Protein AF-A0A9Q8JHG9-F1 (afdb_monomer)

Sequence (1270 aa):
MIKLYNIVVEQKVVNYFFTRDSVAEESFFDVYIKNRDTGNFFKLQKIDENEEGYRYQLNLDLDSDSLLPVKGVQNLWDIMISVDDTLRAVKAVPKSRIDIQAIFEESVMVSEEYNVFVQHFLTESRTVGFSLVKPTFDLPNGFEPKKTVEKHANGRASLELLYNDRFHGEENTINAIVFPLRREFFKSDSNLRILEEVLTEYKDMPAYIPNYAKTSTENIVFSENVVFYEPELDVQNELLIKSKYVFTGRSKTVGVSPVDGRKGILDVYVQNISYSDKAISMSVIVDTLFNTVGKSNLVLLDRDQDGEEPNLAIFSMTESKVLSQNSDKIRQQITFKIDRDDLNSYILSDYWMESSVLDLYVDISLSGYNAFVHRELRAFSPEKIQEFDDLKALNVPGYSIEQYVREANPFEMDMYPVDGRTLVISPYSGTRKKLVIQTSLISNEVAEYFLNNNVRLPILAARGNRVTKYYAGVRESQSVDDNAVFYESRDGQSFVDSPLAIFLYLAKQKDYDYLRHYWVYSPETPSSFFEEVSQFDGKVEFVERNSQRYYDLIATAKYLITNSTFQTFFSKRPDQVYINTWHGIPLKKMGFDMPQDPRNAQNVLRNFLMADYFLQPNAYSTDVFIGAYKLTGAFQGEILQGAYPRTDLLFNTDKEGLLSRIGTLASYFDNEKRTVMYSPTWKGTSITNPTDSIEEMLNQIKDLTSTFNDTYNILLKVHPFVYSKVADDERFAPYLVPDSVDANEIMSIVDVLITDYSSIFFDFVNTGKPILFFVPDAKEYKSTRGLYLKQSEMPGPVLNNFAALKRALANLKFVQKKYSAKYKRFSEKYGSLANGMATKEIVDFVFKSVPMKNVVSRKLNSDKWKIVIYPGSLAANGITSSYMNLMGNLDFKKYDVTQIATYDKKSGKRNGMSLPDGVRQMFRIGSPLLTLDEAVIDEYYKVIGLDENNVNNYPIEAYERDAQRLLPNMKFADSIDFSGYSYYWGRLMVSIKAPNKIAYLHNDIWEDAHRKIENIYVHKANVEPMIKLYRLFDKLVSVSPELKKINESKVIQFAGNAKFTSVQNSIDPDTIRYVSWKRRLKPNFPTKDITKQQIPAFNKKMDNFISMGRLSPEKNQLFLVRVFSKYVETVNENARLYILGDGPLKSVILEEIEKLQMTKHIFLMGHINNPHHFMSKMDTFVLPSLYEGQPMVLLEALTLGMKVLSSDIPQNAFVLNYGQYGELADGTNVNDFLRGIDKINAAKLNQYDKFDPYKYNQEALREFELVLGD

Organism: NCBI:txid137591

Foldseek 3Di:
DWDWDWDDDDLFKIKTWTFPVRDPDDDDKFKWKAWPQLRDIHTWAFDDDDNGTTITMDGNPPDVVSVDHDADDQTWIWMWIQDVNDTDTDDDDPVNTDSVCVSVCVPDDDGDDDDFDWDWWDDPPDIDTFGADDDDDDDDPDDDDDDWDDDDPDDIDTDDDDDDDDDDDDDDDAHEGEDDPDPVQLVDPVSLVVVLVVQVVPVVHQYEAAPSSCVSNVVRDGRPNYHHDHVQFDPQPPPPPPDDDDDDDDDPDQDAAHTGNDSFWDAKEWPAWDDDPWWIKTKIKTKTFPFAWDWKWKWKFWPPDDPDDTPIDIFIWDDKDFPDDDNGITIMITMTIGTPVVVVVSCVVPCLLQKIKIFIWMFIDTVVGDHTDIGFYFHDDPVVVVVLVVVVVLVFAFDHSLVVQQVPRVYDWDWDDDPQWIWIWDFGQDPVRTTMIMIGTGGPVLVVVCVVQVFDADDPPDPLQSLLQSLLVLLVVDAADAQEAEEEEPLQQACAFLSNLLCVVLLPDPVNQSHAYEYEHEPNRDPLLVVVCCVSPPRYDYDYRPDSVNSNCLSHYQEYEYQAFDDLSRFDDPNHAYAHLHHFAAWFQDQQRWPDFNVVCQRVLLRQQRHQEYEAQAPNSVVRCCQRSVCFQQRFHKYWHFHRSLLLLLVPADPVVLLVSQPLLNVLDDPVAAEEEEEEAFDDDDLVDTPDDLVVVLVLQVVCCVLQVVHYQAAYEYDPSCQVVNVVDCSCSNHYGDPNDYLSNVLSRHQEYEYASDRSVLSNLVVLHYYEHAHLPVPVVCPPTHTPDDPVLDLFDHHNDSVSVSVCVVVVVVRSVVSVVSSVVCCVHRHGPRPSCRSVQVCCCRVVVDHDPRIDIDGSRDPAAEEEEEQDQCAPDPSNQLVQQCQVLDDLNRYQYEYEHDPPDPNSSVSVVPGDPSYHYFYDDGDQNHHSSLSSVVSSCLVVFDDPVCPVVNVLVSLLSSLCSRSNPNEHQEQEHSHLQFLVVLSNSLSHHHPAYEYEDLFLLVCLLQDDDPNDRRRVSGSVSSLSCLCSGQEYEFQDPVRLVNNCVVRVNNNNNHHRYYFHGAHDLPCLVCLQPPPVNQDDDDQAFPVRHGQDDDDLVAQEEEEEDALDVQQPVLQVLVLVLVCCVPPNVRAAYEYEEYYDCVVVSVVSCVVSVVSNHYGDRYHDPNCSNVLLSHAEYEGAGNTGRAPVVVVSSLSSLHAYEYEPDPRVCVVCVNDQSHHYFPDNHSVSSNVRVVVSVPDDSVSHDRDDSVVVNVRSVVSVVVSGDD

InterPro domains:
  IPR001296 Glycosyl transferase, family 1 [PF00534] (1092-1256)
  IPR007554 CDP-glycerol glycerophosphotransferase [PF04464] (478-848)
  IPR043148 CDP-glycerol glycerophosphotransferase, C-terminal domain [G3DSA:3.40.50.12580] (654-834)
  IPR043149 CDP-glycerol glycerophosphotransferase, N-terminal domain [G3DSA:3.40.50.11820] (477-842)
  IPR051612 Teichoic Acid Biosynthesis Enzymes [PTHR37316] (477-849)

Radius of gyration: 37.48 Å; Cα contacts (8 Å, |Δi|>4): 2294; chains: 1; bounding box: 94×98×94 Å

Mean predicted aligned error: 16.46 Å

Solvent-accessible surface area (backbone atoms only — not comparable to full-atom values): 71374 Å² total; per-residue (Å²): 108,55,65,65,49,81,50,78,54,85,89,46,34,46,32,43,36,44,38,55,94,43,57,83,83,90,70,91,61,56,38,29,38,27,37,69,87,81,63,48,74,46,74,40,44,78,75,50,76,57,99,68,27,40,32,31,32,39,74,62,92,54,71,64,80,81,75,59,76,72,91,92,69,87,71,57,55,43,48,27,36,34,56,94,94,39,79,41,77,58,75,64,53,81,92,62,56,56,42,63,61,57,66,54,32,81,70,57,80,75,83,92,75,83,96,80,72,70,53,77,51,82,52,103,86,56,80,49,63,45,53,82,67,82,88,91,76,95,78,75,96,84,83,78,91,84,81,87,84,83,90,70,100,70,90,78,88,86,92,85,88,87,89,88,93,86,85,89,84,86,92,86,84,85,69,50,42,59,56,69,84,54,74,70,55,48,72,33,72,73,49,48,50,51,51,46,51,52,48,62,77,45,40,92,42,36,31,38,37,36,50,86,41,52,78,62,46,66,90,51,89,75,48,95,38,57,44,70,37,71,72,44,52,63,88,43,78,78,72,74,84,81,72,88,85,86,88,80,92,83,76,101,64,76,68,63,47,40,77,43,53,56,66,36,55,76,51,44,22,46,74,48,69,48,79,50,103,63,34,41,37,40,33,31,39,41,34,17,32,90,49,56,80,56,51,41,32,42,38,41,39,59,72,80,66,81,90,59,84,69,76,67,54,74,40,57,59,70,49,78,45,81,76,48,77,58,98,76,36,30,35,31,40,37,32,35,61,41,53,43,67,64,51,48,53,59,54,64,74,72,48,86,40,49,44,55,40,30,44,40,31,36,33,40,14,40,57,96,47,93,52,67,43,82,38,73,33,22,50,51,50,74,68,59,52,46,54,49,53,55,59,57,70,68,65,68,82,66,48,54,61,61,52,57,52,48,76,56,55,89,54,74,68,46,76,42,85,50,95,82,24,22,41,34,43,35,59,41,52,44,97,83,44,34,34,29,40,36,39,36,60,32,48,44,70,62,47,54,52,33,66,78,64,76,47,62,81,61,88,54,86,47,68,64,48,30,54,23,16,32,38,31,44,48,42,74,75,47,73,67,38,84,44,28,35,36,38,37,22,71,88,11,56,45,81,39,54,41,52,36,40,43,49,60,50,44,79,68,38,76,95,42,68,79,50,43,36,36,40,35,29,31,93,86,38,61,72,71,43,52,60,77,54,49,88,42,68,91,56,53,46,80,34,50,60,88,38,73,68,34,47,50,42,75,49,19,34,18,34,38,31,28,35,66,63,74,63,63,59,61,56,87,54,93,85,40,46,31,39,33,51,46,84,75,60,73,50,56,49,44,49,65,63,35,96,63,70,61,74,78,32,44,59,54,46,34,44,58,26,54,18,45,33,38,48,23,41,30,68,60,42,43,55,48,52,36,60,27,58,57,31,67,54,43,32,68,32,35,34,38,32,20,27,51,24,28,52,20,34,36,70,66,53,58,65,70,65,48,47,64,67,39,48,75,25,40,84,64,58,55,91,90,42,47,26,35,36,39,33,58,62,84,47,65,94,46,96,91,51,73,69,64,55,63,67,58,53,51,52,52,53,50,54,51,36,76,74,36,55,96,59,31,38,56,36,35,43,67,45,74,97,50,36,66,76,48,67,77,36,71,90,38,44,72,30,42,52,51,86,71,51,40,70,39,44,61,48,51,67,44,54,32,43,34,29,50,86,54,53,64,58,51,64,50,47,64,71,75,50,54,47,40,29,59,39,71,54,60,76,63,55,65,75,75,61,48,63,74,64,58,81,90,60,50,50,37,60,80,28,59,47,69,71,56,46,54,54,45,63,79,39,41,73,59,49,47,65,73,27,44,73,45,29,50,56,35,36,76,60,63,25,40,84,65,78,56,48,31,34,58,48,52,47,38,32,72,78,64,69,41,91,41,96,74,43,48,76,43,72,34,79,59,90,43,52,26,36,36,37,31,51,46,42,34,46,94,48,71,62,29,54,32,49,51,20,43,60,72,72,54,59,61,84,55,35,42,40,37,35,46,46,45,70,83,45,77,53,7,49,52,52,63,70,68,52,56,87,67,53,44,82,43,61,86,62,67,52,77,39,28,30,62,58,52,42,40,53,46,50,41,43,53,72,77,40,50,51,94,87,49,49,88,76,52,66,50,67,39,32,29,47,30,29,38,37,69,47,22,77,49,75,34,48,27,21,29,27,56,42,54,52,42,32,72,56,47,51,39,34,56,26,41,72,32,91,28,25,35,35,26,38,58,46,58,55,68,60,49,16,69,32,66,58,97,86,39,57,33,34,33,89,28,25,47,36,27,49,29,48,33,45,65,26,52,31,38,33,12,34,27,71,63,49,27,56,53,38,47,77,75,45,49,91,26,20,70,82,28,42,80,40,52,34,46,73,35,68,55,66,65,59,54,51,46,50,41,66,39,75,94,64,57,73,78,79,68,58,42,32,74,85,66,48,76,43,74,81,89,56,92,91,38,52,35,34,35,30,74,50,59,32,39,82,47,42,24,58,60,57,46,52,55,33,49,52,48,41,35,75,76,76,40,77,61,40,37,39,39,38,35,31,56,48,89,41,49,65,61,44,49,55,49,34,58,74,68,68,35,67,93,34,49,41,50,58,29,76,62,94,67,53,49,40,57,56,70,72,40,60,34,40,45,45,59,38,77,60,68,32,60,60,59,66,57,57,54,39,40,66,66,69,39,46,38,38,31,33,69,38,70,46,51,30,55,76,25,59,74,47,44,50,27,47,58,16,87,43,94,50,58,70,37,40,42,52,35,51,52,51,59,66,72,48,56,86,83,77,36,56,84,68,56,63,65,63,50,33,54,50,21,49,51,38,48,58,70,68,48,62,134

Structure (mmCIF, N/CA/C/O backbone):
data_AF-A0A9Q8JHG9-F1
#
_entry.id   AF-A0A9Q8JHG9-F1
#
loop_
_atom_site.group_PDB
_atom_site.id
_atom_site.type_symbol
_atom_site.label_atom_id
_atom_site.label_alt_id
_atom_site.label_comp_id
_atom_site.label_asym_id
_atom_site.label_entity_id
_atom_site.label_seq_id
_atom_site.pdbx_PDB_ins_code
_atom_site.Cartn_x
_atom_site.Cartn_y
_atom_site.Cartn_z
_atom_site.occupancy
_atom_site.B_iso_or_equiv
_atom_site.auth_seq_id
_atom_site.auth_comp_id
_atom_site.auth_asym_id
_atom_site.auth_atom_id
_atom_site.pdbx_PDB_model_num
ATOM 1 N N . MET A 1 1 ? -6.733 26.457 -17.572 1.00 37.34 1 MET A N 1
ATOM 2 C CA . MET A 1 1 ? -5.555 26.660 -16.695 1.00 37.34 1 MET A CA 1
ATOM 3 C C . MET A 1 1 ? -5.057 28.049 -16.997 1.00 37.34 1 MET A C 1
ATOM 5 O O . MET A 1 1 ? -4.730 28.285 -18.149 1.00 37.34 1 MET A O 1
ATOM 9 N N . ILE A 1 2 ? -5.069 28.947 -16.017 1.00 42.59 2 ILE A N 1
ATOM 10 C CA . ILE A 1 2 ? -4.702 30.348 -16.235 1.00 42.59 2 ILE A CA 1
ATOM 11 C C . ILE A 1 2 ? -3.205 30.503 -15.971 1.00 42.59 2 ILE A C 1
ATOM 13 O O . ILE A 1 2 ? -2.725 30.070 -14.921 1.00 42.59 2 ILE A O 1
ATOM 17 N N . LYS A 1 3 ? -2.460 31.069 -16.926 1.00 41.97 3 LYS A N 1
ATOM 18 C CA . LYS A 1 3 ? -1.082 31.510 -16.678 1.00 41.97 3 LYS A CA 1
ATOM 19 C C . LYS A 1 3 ? -1.138 32.899 -16.062 1.00 41.97 3 LYS A C 1
ATOM 21 O O . LYS A 1 3 ? -1.389 33.870 -16.763 1.00 41.97 3 LYS A O 1
ATOM 26 N N . LEU A 1 4 ? -0.937 32.945 -14.751 1.00 45.47 4 LEU A N 1
ATOM 27 C CA . LEU A 1 4 ? -0.823 34.180 -13.994 1.00 45.47 4 LEU A CA 1
ATOM 28 C C . LEU A 1 4 ? 0.621 34.676 -14.038 1.00 45.47 4 LEU A C 1
ATOM 30 O O . LEU A 1 4 ? 1.541 33.922 -13.709 1.00 45.47 4 LEU A O 1
ATOM 34 N N . TYR A 1 5 ? 0.792 35.946 -14.382 1.00 47.25 5 TYR A N 1
ATOM 35 C CA . TYR A 1 5 ? 2.028 36.680 -14.148 1.00 47.25 5 TYR A CA 1
ATOM 36 C C . TYR A 1 5 ? 1.711 37.820 -13.190 1.00 47.25 5 TYR A C 1
ATOM 38 O O . TYR A 1 5 ? 0.804 38.611 -13.454 1.00 47.25 5 TYR A O 1
ATOM 46 N N . ASN A 1 6 ? 2.440 37.860 -12.079 1.00 50.25 6 ASN A N 1
ATOM 47 C CA . ASN A 1 6 ? 2.302 38.903 -11.075 1.00 50.25 6 ASN A CA 1
ATOM 48 C C . ASN A 1 6 ? 3.350 39.966 -11.361 1.00 50.25 6 ASN A C 1
ATOM 50 O O . ASN A 1 6 ? 4.533 39.645 -11.475 1.00 50.25 6 ASN A O 1
ATOM 54 N N . ILE A 1 7 ? 2.915 41.215 -11.472 1.00 45.75 7 ILE A N 1
ATOM 55 C CA . ILE A 1 7 ? 3.818 42.359 -11.556 1.00 45.75 7 ILE A CA 1
ATOM 56 C C . ILE A 1 7 ? 3.461 43.263 -10.384 1.00 45.75 7 ILE A C 1
ATOM 58 O O . ILE A 1 7 ? 2.430 43.939 -10.404 1.00 45.75 7 ILE A O 1
ATOM 62 N N . VAL A 1 8 ? 4.290 43.218 -9.342 1.00 50.22 8 VAL A N 1
ATOM 63 C CA . VAL A 1 8 ? 4.201 44.153 -8.219 1.00 50.22 8 VAL A CA 1
ATOM 64 C C . VAL A 1 8 ? 4.731 45.490 -8.715 1.00 50.22 8 VAL A C 1
ATOM 66 O O . VAL A 1 8 ? 5.868 45.573 -9.178 1.00 50.22 8 VAL A O 1
ATOM 69 N N . VAL A 1 9 ? 3.893 46.520 -8.658 1.00 43.28 9 VAL A N 1
ATOM 70 C CA . VAL A 1 9 ? 4.285 47.893 -8.978 1.00 43.28 9 VAL A CA 1
ATOM 71 C C . VAL A 1 9 ? 3.998 48.707 -7.719 1.00 43.28 9 VAL A C 1
ATOM 73 O O . VAL A 1 9 ? 2.854 48.796 -7.293 1.00 43.28 9 VAL A O 1
ATOM 76 N N . GLU A 1 10 ? 5.052 49.221 -7.082 1.00 44.94 10 GLU A N 1
ATOM 77 C CA . GLU A 1 10 ? 4.971 50.223 -6.001 1.00 44.94 10 GLU A CA 1
ATOM 78 C C . GLU A 1 10 ? 4.307 49.786 -4.669 1.00 44.94 10 GLU A C 1
ATOM 80 O O . GLU A 1 10 ? 3.639 50.585 -4.022 1.00 44.94 10 GLU A O 1
ATOM 85 N N . GLN A 1 11 ? 4.519 48.538 -4.216 1.00 52.28 11 GLN A N 1
ATOM 86 C CA . GLN A 1 11 ? 4.186 47.998 -2.866 1.00 52.28 11 GLN A CA 1
ATOM 87 C C . GLN A 1 11 ? 2.728 48.118 -2.359 1.00 52.28 11 GLN A C 1
ATOM 89 O O . GLN A 1 11 ? 2.406 47.570 -1.311 1.00 52.28 11 GLN A O 1
ATOM 94 N N . LYS A 1 12 ? 1.817 48.752 -3.098 1.00 51.50 12 LYS A N 1
ATOM 95 C CA . LYS A 1 12 ? 0.395 48.895 -2.730 1.00 51.50 12 LYS A CA 1
ATOM 96 C C . LYS A 1 12 ? -0.564 48.280 -3.739 1.00 51.50 12 LYS A C 1
ATOM 98 O O . LYS A 1 12 ? -1.781 48.314 -3.560 1.00 51.50 12 LYS A O 1
ATOM 103 N N . VAL A 1 13 ? -0.014 47.743 -4.821 1.00 56.88 13 VAL A N 1
ATOM 104 C CA . VAL A 1 13 ? -0.782 47.423 -6.010 1.00 56.88 13 VAL A CA 1
ATOM 105 C C . VAL A 1 13 ? -0.282 46.122 -6.623 1.00 56.88 13 VAL A C 1
ATOM 107 O O . VAL A 1 13 ? 0.873 46.008 -7.040 1.00 56.88 13 VAL A O 1
ATOM 110 N N . VAL A 1 14 ? -1.160 45.121 -6.693 1.00 61.75 14 VAL A N 1
ATOM 111 C CA . VAL A 1 14 ? -0.836 43.822 -7.298 1.00 61.75 14 VAL A CA 1
ATOM 112 C C . VAL A 1 14 ? -1.541 43.703 -8.635 1.00 61.75 14 VAL A C 1
ATOM 114 O O . VAL A 1 14 ? -2.770 43.644 -8.690 1.00 61.75 14 VAL A O 1
ATOM 117 N N . ASN A 1 15 ? -0.760 43.637 -9.715 1.00 63.22 15 ASN A N 1
ATOM 118 C CA . ASN A 1 15 ? -1.300 43.428 -11.049 1.00 63.22 15 ASN A CA 1
ATOM 119 C C . ASN A 1 15 ? -1.314 41.941 -11.405 1.00 63.22 15 ASN A C 1
ATOM 121 O O . ASN A 1 15 ? -0.292 41.255 -11.355 1.00 63.22 15 ASN A O 1
ATOM 125 N N . TYR A 1 16 ? -2.480 41.485 -11.833 1.00 67.06 16 TYR A N 1
ATOM 126 C CA . TYR A 1 16 ? -2.782 40.150 -12.309 1.00 67.06 16 TYR A CA 1
ATOM 127 C C . TYR A 1 16 ? -2.972 40.182 -13.818 1.00 67.06 16 TYR A C 1
ATOM 129 O O . TYR A 1 16 ? -3.849 40.887 -14.317 1.00 67.06 16 TYR A O 1
ATOM 137 N N . PHE A 1 17 ? -2.182 39.402 -14.554 1.00 66.81 17 PHE A N 1
ATOM 138 C CA . PHE A 1 17 ? -2.357 39.254 -15.997 1.00 66.81 17 PHE A CA 1
ATOM 139 C C . PHE A 1 17 ? -2.991 37.906 -16.354 1.00 66.81 17 PHE A C 1
ATOM 141 O O . PHE A 1 17 ? -2.498 36.852 -15.946 1.00 66.81 17 PHE A O 1
ATOM 148 N N . PHE A 1 18 ? -4.070 37.947 -17.134 1.00 66.06 18 PHE A N 1
ATOM 149 C CA . PHE A 1 18 ? -4.833 36.793 -17.604 1.00 66.06 18 PHE A CA 1
ATOM 150 C C . PHE A 1 18 ? -4.707 36.681 -19.125 1.00 66.06 18 PHE A C 1
ATOM 152 O O . PHE A 1 18 ? -5.260 37.505 -19.848 1.00 66.06 18 PHE A O 1
ATOM 159 N N . THR A 1 19 ? -4.017 35.657 -19.633 1.00 62.00 19 THR A N 1
ATOM 160 C CA . THR A 1 19 ? -3.874 35.466 -21.089 1.00 62.00 19 THR A CA 1
ATOM 161 C C . THR A 1 19 ? -5.187 35.003 -21.730 1.00 62.00 19 THR A C 1
ATOM 163 O O . THR A 1 19 ? -5.899 34.189 -21.136 1.00 62.00 19 THR A O 1
ATOM 166 N N . ARG A 1 20 ? -5.499 35.453 -22.956 1.00 64.00 20 ARG A N 1
ATOM 167 C CA . ARG A 1 20 ? -6.761 35.105 -23.654 1.00 64.00 20 ARG A CA 1
ATOM 168 C C . ARG A 1 20 ? -6.973 33.594 -23.857 1.00 64.00 20 ARG A C 1
ATOM 170 O O . ARG A 1 20 ? -8.092 33.123 -23.698 1.00 64.00 20 ARG A O 1
ATOM 177 N N . ASP A 1 21 ? -5.908 32.805 -24.040 1.00 53.56 21 ASP A N 1
ATOM 178 C CA . ASP A 1 21 ? -5.970 31.326 -24.118 1.00 53.56 21 ASP A CA 1
ATOM 179 C C . ASP A 1 21 ? -6.534 30.643 -22.848 1.00 53.56 21 ASP A C 1
ATOM 181 O O . ASP A 1 21 ? -6.812 29.440 -22.834 1.00 53.56 21 ASP A O 1
ATOM 185 N N . SER A 1 22 ? -6.649 31.391 -21.747 1.00 51.38 22 SER A N 1
ATOM 186 C CA . SER A 1 22 ? -7.061 30.905 -20.429 1.00 51.38 22 SER A CA 1
ATOM 187 C C . SER A 1 22 ? -8.570 30.965 -20.178 1.00 51.38 22 SER A C 1
ATOM 189 O O . SER A 1 22 ? -9.023 30.374 -19.191 1.00 51.38 22 SER A O 1
ATOM 191 N N . VAL A 1 23 ? -9.327 31.692 -21.007 1.00 51.03 23 VAL A N 1
ATOM 192 C CA . VAL A 1 23 ? -10.711 32.096 -20.724 1.00 51.03 23 VAL A CA 1
ATOM 193 C C . VAL A 1 23 ? -11.589 31.760 -21.931 1.00 51.03 23 VAL A C 1
ATOM 195 O O . VAL A 1 23 ? -11.308 32.190 -23.044 1.00 51.03 23 VAL A O 1
ATOM 198 N N . ALA A 1 24 ? -12.620 30.937 -21.722 1.00 44.22 24 ALA A N 1
ATOM 199 C CA . ALA A 1 24 ? -13.614 30.654 -22.753 1.00 44.22 24 ALA A CA 1
ATOM 200 C C . ALA A 1 24 ? -14.508 31.889 -22.963 1.00 44.22 24 ALA A C 1
ATOM 202 O O . ALA A 1 24 ? -14.831 32.574 -21.996 1.00 44.22 24 ALA A O 1
ATOM 203 N N . GLU A 1 25 ? -14.837 32.137 -24.228 1.00 43.91 25 GLU A N 1
ATOM 204 C CA . GLU A 1 25 ? -15.625 33.230 -24.813 1.00 43.91 25 GLU A CA 1
ATOM 205 C C . GLU A 1 25 ? -16.587 33.997 -23.877 1.00 43.91 25 GLU A C 1
ATOM 207 O O . GLU A 1 25 ? -17.480 33.433 -23.253 1.00 43.91 25 GLU A O 1
ATOM 212 N N . GLU A 1 26 ? -16.374 35.318 -23.866 1.00 48.97 26 GLU A N 1
ATOM 213 C CA . GLU A 1 26 ? -17.335 36.420 -23.704 1.00 48.97 26 GLU A CA 1
ATOM 214 C C . GLU A 1 26 ? -18.449 36.304 -22.647 1.00 48.97 26 GLU A C 1
ATOM 216 O O . GLU A 1 26 ? -19.593 35.943 -22.907 1.00 48.97 26 GLU A O 1
ATOM 221 N N . SER A 1 27 ? -18.133 36.796 -21.451 1.00 47.94 27 SER A N 1
ATOM 222 C CA . SER A 1 27 ? -19.019 37.613 -20.604 1.00 47.94 27 SER A CA 1
ATOM 223 C C . SER A 1 27 ? -18.115 38.413 -19.655 1.00 47.94 27 SER A C 1
ATOM 225 O O . SER A 1 27 ? -17.067 37.925 -19.248 1.00 47.94 27 SER A O 1
ATOM 227 N N . PHE A 1 28 ? -18.418 39.684 -19.379 1.00 54.12 28 PHE A N 1
ATOM 228 C CA . PHE A 1 28 ? -17.536 40.562 -18.596 1.00 54.12 28 PHE A CA 1
ATOM 229 C C . PHE A 1 28 ? -17.309 39.993 -17.180 1.00 54.12 28 PHE A C 1
ATOM 231 O O . PHE A 1 28 ? -18.184 40.087 -16.326 1.00 54.12 28 PHE A O 1
ATOM 238 N N . PHE A 1 29 ? -16.139 39.389 -16.935 1.00 64.31 29 PHE A N 1
ATOM 239 C CA . PHE A 1 29 ? -15.818 38.768 -15.648 1.00 64.31 29 PHE A CA 1
ATOM 240 C C . PHE A 1 29 ? -15.370 39.824 -14.636 1.00 64.31 29 PHE A C 1
ATOM 242 O O . PHE A 1 29 ? -14.310 40.447 -14.786 1.00 64.31 29 PHE A O 1
ATOM 249 N N . ASP A 1 30 ? -16.139 39.956 -13.559 1.00 72.25 30 ASP A N 1
ATOM 250 C CA . ASP A 1 30 ? -15.632 40.516 -12.316 1.00 72.25 30 ASP A CA 1
ATOM 251 C C . ASP A 1 30 ? -14.707 39.483 -11.666 1.00 72.25 30 ASP A C 1
ATOM 253 O O . ASP A 1 30 ? -15.105 38.346 -11.387 1.00 72.25 30 ASP A O 1
ATOM 257 N N . VAL A 1 31 ? -13.450 39.865 -11.461 1.00 74.19 31 VAL A N 1
ATOM 258 C CA . VAL A 1 31 ? -12.459 39.019 -10.798 1.00 74.19 31 VAL A CA 1
ATOM 259 C C . VAL A 1 31 ? -12.406 39.424 -9.337 1.00 74.19 31 VAL A C 1
ATOM 261 O O . VAL A 1 31 ? -12.396 40.607 -9.022 1.00 74.19 31 VAL A O 1
ATOM 264 N N . TYR A 1 32 ? -12.365 38.449 -8.444 1.00 76.38 32 TYR A N 1
ATOM 265 C CA . TYR A 1 32 ? -12.267 38.647 -7.010 1.00 76.38 32 TYR A CA 1
ATOM 266 C C . TYR A 1 32 ? -11.128 37.810 -6.457 1.00 76.38 32 TYR A C 1
ATOM 268 O O . TYR A 1 32 ? -10.741 36.790 -7.028 1.00 76.38 32 TYR A O 1
ATOM 276 N N . ILE A 1 33 ? -10.632 38.205 -5.300 1.00 73.06 33 ILE A N 1
ATOM 277 C CA . ILE A 1 33 ? -9.765 37.377 -4.485 1.00 73.06 33 ILE A CA 1
ATOM 278 C C . ILE A 1 33 ? -10.491 37.097 -3.185 1.00 73.06 33 ILE A C 1
ATOM 280 O O . ILE A 1 33 ? -10.967 38.013 -2.520 1.00 73.06 33 ILE A O 1
ATOM 284 N N . LYS A 1 34 ? -10.602 35.817 -2.851 1.00 71.69 34 LYS A N 1
ATOM 285 C CA . LYS A 1 34 ? -11.183 35.354 -1.604 1.00 71.69 34 LYS A CA 1
ATOM 286 C C . LYS A 1 34 ? -10.068 35.015 -0.621 1.00 71.69 34 LYS A C 1
ATOM 288 O O . LYS A 1 34 ? -9.227 34.163 -0.922 1.00 71.69 34 LYS A O 1
ATOM 293 N N . ASN A 1 35 ? -10.090 35.643 0.548 1.00 67.75 35 ASN A N 1
ATOM 294 C CA . ASN A 1 35 ? -9.284 35.208 1.682 1.00 67.75 35 ASN A CA 1
ATOM 295 C C . ASN A 1 35 ? -9.832 33.851 2.163 1.00 67.75 35 ASN A C 1
ATOM 297 O O . ASN A 1 35 ? -11.033 33.724 2.412 1.00 67.75 35 ASN A O 1
ATOM 301 N N . ARG A 1 36 ? -8.994 32.811 2.237 1.00 60.09 36 ARG A N 1
ATOM 302 C CA . ARG A 1 36 ? -9.452 31.478 2.668 1.00 60.09 36 ARG A CA 1
ATOM 303 C C . ARG A 1 36 ? -9.803 31.411 4.148 1.00 60.09 36 ARG A C 1
ATOM 305 O O . ARG A 1 36 ? -10.659 30.601 4.495 1.00 60.09 36 ARG A O 1
ATOM 312 N N . ASP A 1 37 ? -9.174 32.251 4.956 1.00 55.09 37 ASP A N 1
ATOM 313 C CA . ASP A 1 37 ? -9.252 32.214 6.411 1.00 55.09 37 ASP A CA 1
ATOM 314 C C . ASP A 1 37 ? -10.411 33.076 6.919 1.00 55.09 37 ASP A C 1
ATOM 316 O O . ASP A 1 37 ? -11.199 32.622 7.743 1.00 55.09 37 ASP A O 1
ATOM 320 N N . THR A 1 38 ? -10.602 34.276 6.360 1.00 59.19 38 THR A N 1
ATOM 321 C CA . THR A 1 38 ? -11.732 35.155 6.726 1.00 59.19 38 THR A CA 1
ATOM 322 C C . THR A 1 38 ? -12.964 34.961 5.842 1.00 59.19 38 THR A C 1
ATOM 324 O O . THR A 1 38 ? -14.069 35.352 6.207 1.00 59.19 38 THR A O 1
ATOM 327 N N . GLY A 1 39 ? -12.807 34.368 4.654 1.00 62.84 39 GLY A N 1
ATOM 328 C CA . GLY A 1 39 ? -13.881 34.219 3.670 1.00 62.84 39 GLY A CA 1
ATOM 329 C C . GLY A 1 39 ? -14.220 35.496 2.891 1.00 62.84 39 GLY A C 1
ATOM 330 O O . GLY A 1 39 ? -15.057 35.427 1.987 1.00 62.84 39 GLY A O 1
ATOM 331 N N . ASN A 1 40 ? -13.567 36.623 3.198 1.00 65.00 40 ASN A N 1
ATOM 332 C CA . ASN A 1 40 ? -13.806 37.925 2.575 1.00 65.00 40 ASN A CA 1
ATOM 333 C C . ASN A 1 40 ? -13.437 37.927 1.088 1.00 65.00 40 ASN A C 1
ATOM 335 O O . ASN A 1 40 ? -12.425 37.347 0.689 1.00 65.00 40 ASN A O 1
ATOM 339 N N . PHE A 1 41 ? -14.248 38.609 0.274 1.00 68.06 41 PHE A N 1
ATOM 340 C CA . PHE A 1 41 ? -14.041 38.756 -1.166 1.00 68.06 41 PHE A CA 1
ATOM 341 C C . PHE A 1 41 ? -13.644 40.185 -1.511 1.00 68.06 41 PHE A C 1
ATOM 343 O O . PHE A 1 41 ? -14.359 41.130 -1.189 1.00 68.06 41 PHE A O 1
ATOM 350 N N . PHE A 1 42 ? -12.560 40.326 -2.263 1.00 71.38 42 PHE A N 1
ATOM 351 C CA . PHE A 1 42 ? -12.061 41.611 -2.728 1.00 71.38 42 PHE A CA 1
ATOM 352 C C . PHE A 1 42 ? -12.088 41.639 -4.241 1.00 71.38 42 PHE A C 1
ATOM 354 O O . PHE A 1 42 ? -11.423 40.840 -4.898 1.00 71.38 42 PHE A O 1
ATOM 361 N N . LYS A 1 43 ? -12.898 42.533 -4.799 1.00 77.00 43 LYS A N 1
ATOM 362 C CA . LYS A 1 43 ? -13.026 42.684 -6.244 1.00 77.00 43 LYS A CA 1
ATOM 363 C C . LYS A 1 43 ? -11.775 43.358 -6.806 1.00 77.00 43 LYS A C 1
ATOM 365 O O . LYS A 1 43 ? -11.341 44.386 -6.298 1.00 77.00 43 LYS A O 1
ATOM 370 N N . LEU A 1 44 ? -11.219 42.790 -7.867 1.00 77.19 44 LEU A N 1
ATOM 371 C CA . LEU A 1 44 ? -10.106 43.353 -8.614 1.00 77.19 44 LEU A CA 1
ATOM 372 C C . LEU A 1 44 ? -10.605 44.348 -9.650 1.00 77.19 44 LEU A C 1
ATOM 374 O O . LEU A 1 44 ? -11.568 44.095 -10.377 1.00 77.19 44 LEU A O 1
ATOM 378 N N . GLN A 1 45 ? -9.894 45.461 -9.763 1.00 79.31 45 GLN A N 1
ATOM 379 C CA . GLN A 1 45 ? -10.167 46.484 -10.753 1.00 79.31 45 GLN A CA 1
ATOM 380 C C . GLN A 1 45 ? -9.477 46.126 -12.068 1.00 79.31 45 GLN A C 1
ATOM 382 O O . GLN A 1 45 ? -8.268 45.930 -12.110 1.00 79.31 45 GLN A O 1
ATOM 387 N N . LYS A 1 46 ? -10.220 46.037 -13.170 1.00 79.62 46 LYS A N 1
ATOM 388 C CA . LYS A 1 46 ? -9.610 45.878 -14.495 1.00 79.62 46 LYS A CA 1
ATOM 389 C C . LYS A 1 46 ? -8.919 47.185 -14.886 1.00 79.62 46 LYS A C 1
ATOM 391 O O . LYS A 1 46 ? -9.566 48.228 -14.866 1.00 79.62 46 LYS A O 1
ATOM 396 N N . ILE A 1 47 ? -7.638 47.121 -15.234 1.00 77.62 47 ILE A N 1
ATOM 397 C CA . ILE A 1 47 ? -6.829 48.313 -15.533 1.00 77.62 47 ILE A CA 1
ATOM 398 C C . ILE A 1 47 ? -6.389 48.411 -16.988 1.00 77.62 47 ILE A C 1
ATOM 400 O O . ILE A 1 47 ? -6.200 49.518 -17.474 1.00 77.62 47 ILE A O 1
ATOM 404 N N . ASP A 1 48 ? -6.223 47.286 -17.686 1.00 73.75 48 ASP A N 1
ATOM 405 C CA . ASP A 1 48 ? -5.777 47.290 -19.081 1.00 73.75 48 ASP A CA 1
ATOM 406 C C . ASP A 1 48 ? -6.252 46.030 -19.823 1.00 73.75 48 ASP A C 1
ATOM 408 O O . ASP A 1 48 ? -6.490 44.978 -19.218 1.00 73.75 48 ASP A O 1
ATOM 412 N N . GLU A 1 49 ? -6.394 46.127 -21.141 1.00 77.00 49 GLU A N 1
ATOM 413 C CA . GLU A 1 49 ? -6.718 45.015 -22.035 1.00 77.00 49 GLU A CA 1
ATOM 414 C C . GLU A 1 49 ? -5.969 45.173 -23.359 1.00 77.00 49 GLU A C 1
ATOM 416 O O . GLU A 1 49 ? -6.081 46.197 -24.027 1.00 77.00 49 GLU A O 1
ATOM 421 N N . ASN A 1 50 ? -5.251 44.125 -23.769 1.00 69.00 50 ASN A N 1
ATOM 422 C CA . ASN A 1 50 ? -4.566 44.079 -25.057 1.00 69.00 50 ASN A CA 1
ATOM 423 C C . ASN A 1 50 ? -4.745 42.712 -25.747 1.00 69.00 50 ASN A C 1
ATOM 425 O O . ASN A 1 50 ? -5.420 41.814 -25.234 1.00 69.00 50 ASN A O 1
ATOM 429 N N . GLU A 1 51 ? -4.147 42.546 -26.930 1.00 59.47 51 GLU A N 1
ATOM 430 C CA . GLU A 1 51 ? -4.260 41.310 -27.721 1.00 59.47 51 GLU A CA 1
ATOM 431 C C . GLU A 1 51 ? -3.712 40.065 -26.995 1.00 59.47 51 GLU A C 1
ATOM 433 O O . GLU A 1 51 ? -4.154 38.949 -27.271 1.00 59.47 51 GLU A O 1
ATOM 438 N N . GLU A 1 52 ? -2.807 40.233 -26.025 1.00 60.28 52 GLU A N 1
ATOM 439 C CA . GLU A 1 52 ? -2.216 39.132 -25.258 1.00 60.28 52 GLU A CA 1
ATOM 440 C C . GLU A 1 52 ? -3.073 38.705 -24.048 1.00 60.28 52 GLU A C 1
ATOM 442 O O . GLU A 1 52 ? -2.972 37.558 -23.590 1.00 60.28 52 GLU A O 1
ATOM 447 N N . GLY A 1 53 ? -3.939 39.580 -23.519 1.00 72.62 53 GLY A N 1
ATOM 448 C CA . GLY A 1 53 ? -4.712 39.286 -22.311 1.00 72.62 53 GLY A CA 1
ATOM 449 C C . GLY A 1 53 ? -5.353 40.481 -21.603 1.00 72.62 53 GLY A C 1
ATOM 450 O O . GLY A 1 53 ? -5.393 41.605 -22.097 1.00 72.62 53 GLY A O 1
ATOM 451 N N . TYR A 1 54 ? -5.854 40.214 -20.399 1.00 74.50 54 TYR A N 1
ATOM 452 C CA . TYR A 1 54 ? -6.509 41.180 -19.519 1.00 74.50 54 TYR A CA 1
ATOM 453 C C . TYR A 1 54 ? -5.656 41.428 -18.275 1.00 74.50 54 TYR A C 1
ATOM 455 O O . TYR A 1 54 ? -5.215 40.472 -17.630 1.00 74.50 54 TYR A O 1
ATOM 463 N N . ARG A 1 55 ? -5.462 42.694 -17.896 1.00 72.69 55 ARG A N 1
ATOM 464 C CA . ARG A 1 55 ? -4.766 43.075 -16.665 1.00 72.69 55 ARG A CA 1
ATOM 465 C C . ARG A 1 55 ? -5.758 43.595 -15.628 1.00 72.69 55 ARG A C 1
ATOM 467 O O . ARG A 1 55 ? -6.499 44.546 -15.869 1.00 72.69 55 ARG A O 1
ATOM 474 N N . TYR A 1 56 ? -5.737 42.971 -14.461 1.00 75.38 56 TYR A N 1
ATOM 475 C CA . TYR A 1 56 ? -6.516 43.345 -13.289 1.00 75.38 56 TYR A CA 1
ATOM 476 C C . TYR A 1 56 ? -5.581 43.773 -12.167 1.00 75.38 56 TYR A C 1
ATOM 478 O O . TYR A 1 56 ? -4.431 43.358 -12.125 1.00 75.38 56 TYR A O 1
ATOM 486 N N . GLN A 1 57 ? -6.076 44.593 -11.260 1.00 72.44 57 GLN A N 1
ATOM 487 C CA . GLN A 1 57 ? -5.309 45.254 -10.228 1.00 72.44 57 GLN A CA 1
ATOM 488 C C . GLN A 1 57 ? -6.041 45.127 -8.898 1.00 72.44 57 GLN A C 1
ATOM 490 O O . GLN A 1 57 ? -7.239 45.399 -8.810 1.00 72.44 57 GLN A O 1
ATOM 495 N N . LEU A 1 58 ? -5.321 44.703 -7.864 1.00 69.56 58 LEU A N 1
ATOM 496 C CA . LEU A 1 58 ? -5.762 44.846 -6.484 1.00 69.56 58 LEU A CA 1
ATOM 497 C C . LEU A 1 58 ? -5.085 46.082 -5.904 1.00 69.56 58 LEU A C 1
ATOM 499 O O . LEU A 1 58 ? -3.859 46.089 -5.802 1.00 69.56 58 LEU A O 1
ATOM 503 N N . ASN A 1 59 ? -5.872 47.081 -5.511 1.00 64.75 59 ASN A N 1
ATOM 504 C CA . ASN A 1 59 ? -5.391 48.144 -4.635 1.00 64.75 59 ASN A CA 1
ATOM 505 C C . ASN A 1 59 ? -5.503 47.663 -3.191 1.00 64.75 59 ASN A C 1
ATOM 507 O O . ASN A 1 59 ? -6.580 47.275 -2.743 1.00 64.75 59 ASN A O 1
ATOM 511 N N . LEU A 1 60 ? -4.375 47.660 -2.491 1.00 58.25 60 LEU A N 1
ATOM 512 C CA . LEU A 1 60 ? -4.242 47.154 -1.129 1.00 58.25 60 LEU A CA 1
ATOM 513 C C . LEU A 1 60 ? -4.542 48.218 -0.051 1.00 58.25 60 LEU A C 1
ATOM 515 O O . LEU A 1 60 ? -4.398 47.920 1.127 1.00 58.25 60 LEU A O 1
ATOM 519 N N . ASP A 1 61 ? -5.003 49.420 -0.426 1.00 52.50 61 ASP A N 1
ATOM 520 C CA . ASP A 1 61 ? -5.475 50.495 0.481 1.00 52.50 61 ASP A CA 1
ATOM 521 C C . ASP A 1 61 ? -6.874 50.183 1.093 1.00 52.50 61 ASP A C 1
ATOM 523 O O . ASP A 1 61 ? -7.733 51.053 1.225 1.00 52.50 61 ASP A O 1
ATOM 527 N N . LEU A 1 62 ? -7.147 48.920 1.425 1.00 51.91 62 LEU A N 1
ATOM 528 C CA . LEU A 1 62 ? -8.366 48.496 2.125 1.00 51.91 62 LEU A CA 1
ATOM 529 C C . LEU A 1 62 ? -8.094 48.485 3.636 1.00 51.91 62 LEU A C 1
ATOM 531 O O . LEU A 1 62 ? -6.993 48.110 4.034 1.00 51.91 62 LEU A O 1
ATOM 535 N N . ASP A 1 63 ? -9.083 48.872 4.456 1.00 49.00 63 ASP A N 1
ATOM 536 C CA . ASP A 1 63 ? -9.001 48.876 5.930 1.00 49.00 63 ASP A CA 1
ATOM 537 C C . ASP A 1 63 ? -8.281 47.618 6.444 1.00 49.00 63 ASP A C 1
ATOM 539 O O . ASP A 1 63 ? -8.734 46.486 6.212 1.00 49.00 63 ASP A O 1
ATOM 543 N N . SER A 1 64 ? -7.142 47.826 7.111 1.00 46.41 64 SER A N 1
ATOM 544 C CA . SER A 1 64 ? -6.149 46.796 7.449 1.00 46.41 64 SER A CA 1
ATOM 545 C C . SER A 1 64 ? -6.737 45.616 8.222 1.00 46.41 64 SER A C 1
ATOM 547 O O . SER A 1 64 ? -6.312 44.480 8.027 1.00 46.41 64 SER A O 1
ATOM 549 N N . ASP A 1 65 ? -7.782 45.853 9.014 1.00 48.72 65 ASP A N 1
ATOM 550 C CA . ASP A 1 65 ? -8.439 44.838 9.844 1.00 48.72 65 ASP A CA 1
ATOM 551 C C . ASP A 1 65 ? -9.164 43.755 9.031 1.00 48.72 65 ASP A C 1
ATOM 553 O O . ASP A 1 65 ? -9.372 42.642 9.510 1.00 48.72 65 ASP A O 1
ATOM 557 N N . SER A 1 66 ? -9.520 44.035 7.773 1.00 46.72 66 SER A N 1
ATOM 558 C CA . SER A 1 66 ? -10.220 43.081 6.899 1.00 46.72 66 SER A CA 1
ATOM 559 C C . SER A 1 66 ? -9.289 42.118 6.143 1.00 46.72 66 SER A C 1
ATOM 561 O O . SER A 1 66 ? -9.758 41.113 5.586 1.00 46.72 66 SER A O 1
ATOM 563 N N . LEU A 1 67 ? -7.984 42.421 6.131 1.00 46.81 67 LEU A N 1
ATOM 564 C CA . LEU A 1 67 ? -6.919 41.685 5.440 1.00 46.81 67 LEU A CA 1
ATOM 565 C C . LEU A 1 67 ? -6.028 40.867 6.398 1.00 46.81 67 LEU A C 1
ATOM 567 O O . LEU A 1 67 ? -5.282 40.008 5.923 1.00 46.81 67 LEU A O 1
ATOM 571 N N . LEU A 1 68 ? -6.100 41.118 7.712 1.00 42.91 68 LEU A N 1
ATOM 572 C CA . LEU A 1 68 ? -5.244 40.492 8.724 1.00 42.91 68 LEU A CA 1
ATOM 573 C C . LEU A 1 68 ? -5.686 39.050 9.068 1.00 42.91 68 LEU A C 1
ATOM 575 O O . LEU A 1 68 ? -6.882 38.788 9.222 1.00 42.91 68 LEU A O 1
ATOM 579 N N . PRO A 1 69 ? -4.742 38.097 9.189 1.00 38.56 69 PRO A N 1
ATOM 580 C CA . PRO A 1 69 ? -5.044 36.716 9.553 1.00 38.56 69 PRO A CA 1
ATOM 581 C C . PRO A 1 69 ? -5.415 36.574 11.036 1.00 38.56 69 PRO A C 1
ATOM 583 O O . PRO A 1 69 ? -4.954 37.323 11.897 1.00 38.56 69 PRO A O 1
ATOM 586 N N . VAL A 1 70 ? -6.181 35.528 11.353 1.00 39.88 70 VAL A N 1
ATOM 587 C CA . VAL A 1 70 ? -6.241 34.987 12.719 1.00 39.88 70 VAL A CA 1
ATOM 588 C C . VAL A 1 70 ? -4.867 34.372 13.022 1.00 39.88 70 VAL A C 1
ATOM 590 O O . VAL A 1 70 ? -4.360 33.593 12.214 1.00 39.88 70 VAL A O 1
ATOM 593 N N . LYS A 1 71 ? -4.235 34.729 14.149 1.00 36.00 71 LYS A N 1
ATOM 594 C CA . LYS A 1 71 ? -2.881 34.265 14.519 1.00 36.00 71 LYS A CA 1
ATOM 595 C C . LYS A 1 71 ? -2.703 32.747 14.341 1.00 36.00 71 LYS A C 1
ATOM 597 O O . LYS A 1 71 ? -3.453 31.972 14.928 1.00 36.00 71 LYS A O 1
ATOM 602 N N . GLY A 1 72 ? -1.664 32.340 13.598 1.00 36.19 72 GLY A N 1
ATOM 603 C CA . GLY A 1 72 ? -1.163 30.955 13.565 1.00 36.19 72 GLY A CA 1
ATOM 604 C C . GLY A 1 72 ? -1.440 30.113 12.306 1.00 36.19 72 GLY A C 1
ATOM 605 O O . GLY A 1 72 ? -1.181 28.911 12.336 1.00 36.19 72 GLY A O 1
ATOM 606 N N . VAL A 1 73 ? -1.930 30.679 11.194 1.00 35.66 73 VAL A N 1
ATOM 607 C CA . VAL A 1 73 ? -2.209 29.931 9.941 1.00 35.66 73 VAL A CA 1
ATOM 608 C C . VAL A 1 73 ? -1.543 30.603 8.722 1.00 35.66 73 VAL A C 1
ATOM 610 O O . VAL A 1 73 ? -1.512 31.825 8.638 1.00 35.66 73 VAL A O 1
ATOM 613 N N . GLN A 1 74 ? -0.987 29.821 7.779 1.00 39.47 74 GLN A N 1
ATOM 614 C CA . GLN A 1 74 ? -0.356 30.329 6.541 1.00 39.47 74 GLN A CA 1
ATOM 615 C C . GLN A 1 74 ? -1.393 30.804 5.503 1.00 39.47 74 GLN A C 1
ATOM 617 O O . GLN A 1 74 ? -2.220 30.010 5.046 1.00 39.47 74 GLN A O 1
ATOM 622 N N . ASN A 1 75 ? -1.273 32.060 5.063 1.00 50.28 75 ASN A N 1
ATOM 623 C CA . ASN A 1 75 ? -2.166 32.725 4.111 1.00 50.28 75 ASN A CA 1
ATOM 624 C C . ASN A 1 75 ? -2.113 32.113 2.693 1.00 50.28 75 ASN A C 1
ATOM 626 O O . ASN A 1 75 ? -1.092 32.140 2.006 1.00 50.28 75 ASN A O 1
ATOM 630 N N . LEU A 1 76 ? -3.249 31.636 2.172 1.00 54.44 76 LEU A N 1
ATOM 631 C CA . LEU A 1 76 ? -3.408 31.315 0.746 1.00 54.44 76 LEU A CA 1
ATOM 632 C C . LEU A 1 76 ? -4.715 31.908 0.221 1.00 54.44 76 LEU A C 1
ATOM 634 O O . LEU A 1 76 ? -5.795 31.509 0.641 1.00 54.44 76 LEU A O 1
ATOM 638 N N . TRP A 1 77 ? -4.630 32.813 -0.749 1.00 59.41 77 TRP A N 1
ATOM 639 C CA . TRP A 1 77 ? -5.796 33.470 -1.338 1.00 59.41 77 TRP A CA 1
ATOM 640 C C . TRP A 1 77 ? -6.274 32.742 -2.605 1.00 59.41 77 TRP A C 1
ATOM 642 O O . TRP A 1 77 ? -5.462 32.302 -3.425 1.00 59.41 77 TRP A O 1
ATOM 652 N N . ASP A 1 78 ? -7.592 32.610 -2.784 1.00 65.06 78 ASP A N 1
ATOM 653 C CA . ASP A 1 78 ? -8.186 32.013 -3.987 1.00 65.06 78 ASP A CA 1
ATOM 654 C C . ASP A 1 78 ? -8.668 33.086 -4.961 1.00 65.06 78 ASP A C 1
ATOM 656 O O . ASP A 1 78 ? -9.433 33.976 -4.601 1.00 65.06 78 ASP A O 1
ATOM 660 N N . ILE A 1 79 ? -8.278 32.967 -6.230 1.00 69.06 79 ILE A N 1
ATOM 661 C CA . ILE A 1 79 ? -8.804 33.826 -7.295 1.00 69.06 79 ILE A CA 1
ATOM 662 C C . ILE A 1 79 ? -10.155 33.276 -7.734 1.00 69.06 79 ILE A C 1
ATOM 664 O O . ILE A 1 79 ? -10.288 32.104 -8.100 1.00 69.06 79 ILE A O 1
ATOM 668 N N . MET A 1 80 ? -11.153 34.141 -7.704 1.00 69.81 80 MET A N 1
ATOM 669 C CA . MET A 1 80 ? -12.541 33.852 -8.011 1.00 69.81 80 MET A CA 1
ATOM 670 C C . MET A 1 80 ? -12.948 34.687 -9.223 1.00 69.81 80 MET A C 1
ATOM 672 O O . MET A 1 80 ? -12.589 35.852 -9.323 1.00 69.81 80 MET A O 1
ATOM 676 N N . ILE A 1 81 ? -13.683 34.104 -10.159 1.00 72.12 81 ILE A N 1
ATOM 677 C CA . ILE A 1 81 ? -14.221 34.829 -11.317 1.00 72.12 81 ILE A CA 1
ATOM 678 C C . ILE A 1 81 ? -15.740 34.704 -11.324 1.00 72.12 81 ILE A C 1
ATOM 680 O O . ILE A 1 81 ? -16.262 33.618 -11.060 1.00 72.12 81 ILE A O 1
ATOM 684 N N . SER A 1 82 ? -16.444 35.805 -11.584 1.00 68.31 82 SER A N 1
ATOM 685 C CA . SER A 1 82 ? -17.898 35.806 -11.752 1.00 68.31 82 SER A CA 1
ATOM 686 C C . SER A 1 82 ? -18.252 35.383 -13.172 1.00 68.31 82 SER A C 1
ATOM 688 O O . SER A 1 82 ? -18.022 36.145 -14.103 1.00 68.31 82 SER A O 1
ATOM 690 N N . VAL A 1 83 ? -18.783 34.171 -13.334 1.00 62.25 83 VAL A N 1
ATOM 691 C CA . VAL A 1 83 ? -19.311 33.654 -14.607 1.00 62.25 83 VAL A CA 1
ATOM 692 C C . VAL A 1 83 ? -20.820 33.493 -14.441 1.00 62.25 83 VAL A C 1
ATOM 694 O O . VAL A 1 83 ? -21.239 32.739 -13.560 1.00 62.25 83 VAL A O 1
ATOM 697 N N . ASP A 1 84 ? -21.628 34.187 -15.247 1.00 60.94 84 ASP A N 1
ATOM 698 C CA . ASP A 1 84 ? -23.103 34.166 -15.173 1.00 60.94 84 ASP A CA 1
ATOM 699 C C . ASP A 1 84 ? -23.647 34.409 -13.745 1.00 60.94 84 ASP A C 1
ATOM 701 O O . ASP A 1 84 ? -24.394 33.591 -13.206 1.00 60.94 84 ASP A O 1
ATOM 705 N N . ASP A 1 85 ? -23.188 35.476 -13.079 1.00 58.81 85 ASP A N 1
ATOM 706 C CA . ASP A 1 85 ? -23.529 35.826 -11.685 1.00 58.81 85 ASP A CA 1
ATOM 707 C C . ASP A 1 85 ? -23.183 34.750 -10.629 1.00 58.81 85 ASP A C 1
ATOM 709 O O . ASP A 1 85 ? -23.639 34.803 -9.483 1.00 58.81 85 ASP A O 1
ATOM 713 N N . THR A 1 86 ? -22.329 33.774 -10.972 1.00 54.75 86 THR A N 1
ATOM 714 C CA . THR A 1 86 ? -21.776 32.795 -10.021 1.00 54.75 86 THR A CA 1
ATOM 715 C C . THR A 1 86 ? -20.256 32.879 -9.903 1.00 54.75 86 THR A C 1
ATOM 717 O O . THR A 1 86 ? -19.515 32.726 -10.873 1.00 54.75 86 THR A O 1
ATOM 720 N N . LEU A 1 87 ? -19.775 33.046 -8.668 1.00 67.81 87 LEU A N 1
ATOM 721 C CA . LEU A 1 87 ? -18.353 33.056 -8.321 1.00 67.81 87 LEU A CA 1
ATOM 722 C C . LEU A 1 87 ? -17.757 31.643 -8.393 1.00 67.81 87 LEU A C 1
ATOM 724 O O . LEU A 1 87 ? -18.176 30.740 -7.668 1.00 67.81 87 LEU A O 1
ATOM 728 N N . ARG A 1 88 ? -16.742 31.446 -9.240 1.00 65.31 88 ARG A N 1
ATOM 729 C CA . ARG A 1 88 ? -16.044 30.158 -9.408 1.00 65.31 88 ARG A CA 1
ATOM 730 C C . ARG A 1 88 ? -14.555 30.285 -9.135 1.00 65.31 88 ARG A C 1
ATOM 732 O O . ARG A 1 88 ? -13.911 31.215 -9.612 1.00 65.31 88 ARG A O 1
ATOM 739 N N . ALA A 1 89 ? -14.008 29.350 -8.356 1.00 63.91 89 ALA A N 1
ATOM 740 C CA . ALA A 1 89 ? -12.600 29.381 -7.968 1.00 63.91 89 ALA A CA 1
ATOM 741 C C . ALA A 1 89 ? -11.734 28.877 -9.119 1.00 63.91 89 ALA A C 1
ATOM 743 O O . ALA A 1 89 ? -11.996 27.824 -9.710 1.00 63.91 89 ALA A O 1
ATOM 744 N N . VAL A 1 90 ? -10.682 29.619 -9.434 1.00 60.12 90 VAL A N 1
ATOM 745 C CA . VAL A 1 90 ? -9.768 29.279 -10.514 1.00 60.12 90 VAL A CA 1
ATOM 746 C C . VAL A 1 90 ? -8.625 28.431 -9.966 1.00 60.12 90 VAL A C 1
ATOM 748 O O . VAL A 1 90 ? -7.917 28.805 -9.032 1.00 60.12 90 VAL A O 1
ATOM 751 N N . LYS A 1 91 ? -8.384 27.273 -10.588 1.00 50.16 91 LYS A N 1
ATOM 752 C CA . LYS A 1 91 ? -7.252 26.406 -10.240 1.00 50.16 91 LYS A CA 1
ATOM 753 C C . LYS A 1 91 ? -5.931 27.025 -10.726 1.00 50.16 91 LYS A C 1
ATOM 755 O O . LYS A 1 91 ? -5.526 26.798 -11.867 1.00 50.16 91 LYS A O 1
ATOM 760 N N . ALA A 1 92 ? -5.272 27.797 -9.861 1.00 49.16 92 ALA A N 1
ATOM 761 C CA . ALA A 1 92 ? -3.935 28.349 -10.089 1.00 49.16 92 ALA A CA 1
ATOM 762 C C . ALA A 1 92 ? -2.830 27.292 -9.874 1.00 49.16 92 ALA A C 1
ATOM 764 O O . ALA A 1 92 ? -2.975 26.366 -9.069 1.00 49.16 92 ALA A O 1
ATOM 765 N N . VAL A 1 93 ? -1.711 27.417 -10.593 1.00 44.91 93 VAL A N 1
ATOM 766 C CA . VAL A 1 93 ? -0.518 26.565 -10.414 1.00 44.91 93 VAL A CA 1
ATOM 767 C C . VAL A 1 93 ? 0.134 26.923 -9.062 1.00 44.91 93 VAL A C 1
ATOM 769 O O . VAL A 1 93 ? 0.127 28.100 -8.709 1.00 44.91 93 VAL A O 1
ATOM 772 N N . PRO A 1 94 ? 0.716 25.989 -8.279 1.00 41.56 94 PRO A N 1
ATOM 773 C CA . PRO A 1 94 ? 1.232 26.297 -6.935 1.00 41.56 94 PRO A CA 1
ATOM 774 C C . PRO A 1 94 ? 2.236 27.459 -6.873 1.00 41.56 94 PRO A C 1
ATOM 776 O O . PRO A 1 94 ? 2.213 28.217 -5.918 1.00 41.56 94 PRO A O 1
ATOM 779 N N . LYS A 1 95 ? 3.049 27.653 -7.924 1.00 43.69 95 LYS A N 1
ATOM 780 C CA . LYS A 1 95 ? 3.994 28.782 -8.049 1.00 43.69 95 LYS A CA 1
ATOM 781 C C . LYS A 1 95 ? 3.344 30.148 -8.333 1.00 43.69 95 LYS A C 1
ATOM 783 O O . LYS A 1 95 ? 4.046 31.145 -8.347 1.00 43.69 95 LYS A O 1
ATOM 788 N N . SER A 1 96 ? 2.043 30.181 -8.615 1.00 42.59 96 SER A N 1
ATOM 789 C CA . SER A 1 96 ? 1.269 31.400 -8.909 1.00 42.59 96 SER A CA 1
ATOM 790 C C . SER A 1 96 ? 0.281 31.769 -7.797 1.00 42.59 96 SER A C 1
ATOM 792 O O . SER A 1 96 ? -0.479 32.718 -7.956 1.00 42.59 96 SER A O 1
ATOM 794 N N . ARG A 1 97 ? 0.262 31.018 -6.685 1.00 46.81 97 ARG A N 1
ATOM 795 C CA . ARG A 1 97 ? -0.469 31.418 -5.479 1.00 46.81 97 ARG A CA 1
ATOM 796 C C . ARG A 1 97 ? 0.377 32.455 -4.756 1.00 46.81 97 ARG A C 1
ATOM 798 O O . ARG A 1 97 ? 1.530 32.178 -4.446 1.00 46.81 97 ARG A O 1
ATOM 805 N N . ILE A 1 98 ? -0.184 33.641 -4.577 1.00 46.56 98 ILE A N 1
ATOM 806 C CA . ILE A 1 98 ? 0.464 34.722 -3.849 1.00 46.56 98 ILE A CA 1
ATOM 807 C C . ILE A 1 98 ? 0.187 34.492 -2.371 1.00 46.56 98 ILE A C 1
ATOM 809 O O . ILE A 1 98 ? -0.974 34.424 -1.961 1.00 46.56 98 ILE A O 1
ATOM 813 N N . ASP A 1 99 ? 1.255 34.370 -1.597 1.00 49.16 99 ASP A N 1
ATOM 814 C CA . ASP A 1 99 ? 1.194 34.721 -0.193 1.00 49.16 99 ASP A CA 1
ATOM 815 C C . ASP A 1 99 ? 1.193 36.253 -0.143 1.00 49.16 99 ASP A C 1
ATOM 817 O O . ASP A 1 99 ? 2.200 36.895 -0.438 1.00 49.16 99 ASP A O 1
ATOM 821 N N . ILE A 1 100 ? 0.017 36.858 0.054 1.00 44.91 100 ILE A N 1
ATOM 822 C CA . ILE A 1 100 ? -0.088 38.323 0.122 1.00 44.91 100 ILE A CA 1
ATOM 823 C C . ILE A 1 100 ? 0.677 38.815 1.357 1.00 44.91 100 ILE A C 1
ATOM 825 O O . ILE A 1 100 ? 1.228 39.911 1.310 1.00 44.91 100 ILE A O 1
ATOM 829 N N . GLN A 1 101 ? 0.814 37.961 2.383 1.00 43.72 101 GLN A N 1
ATOM 830 C CA . GLN A 1 101 ? 1.727 38.176 3.495 1.00 43.72 101 GLN A CA 1
ATOM 831 C C . GLN A 1 101 ? 3.141 38.365 2.952 1.00 43.72 101 GLN A C 1
ATOM 833 O O . GLN A 1 101 ? 3.669 39.427 3.181 1.00 43.72 101 GLN A O 1
ATOM 838 N N . ALA A 1 102 ? 3.676 37.510 2.074 1.00 39.88 102 ALA A N 1
ATOM 839 C CA . ALA A 1 102 ? 4.998 37.716 1.457 1.00 39.88 102 ALA A CA 1
ATOM 840 C C . ALA A 1 102 ? 5.157 39.044 0.671 1.00 39.88 102 ALA A C 1
ATOM 842 O O . ALA A 1 102 ? 6.254 39.595 0.627 1.00 39.88 102 ALA A O 1
ATOM 843 N N . ILE A 1 103 ? 4.083 39.586 0.070 1.00 38.56 103 ILE A N 1
ATOM 844 C CA . ILE A 1 103 ? 4.105 40.911 -0.595 1.00 38.56 103 ILE A CA 1
ATOM 845 C C . ILE A 1 103 ? 4.164 42.051 0.433 1.00 38.56 103 ILE A C 1
ATOM 847 O O . ILE A 1 103 ? 4.837 43.051 0.191 1.00 38.56 103 ILE A O 1
ATOM 851 N N . PHE A 1 104 ? 3.492 41.896 1.576 1.00 37.12 104 PHE A N 1
ATOM 852 C CA . PHE A 1 104 ? 3.590 42.822 2.706 1.00 37.12 104 PHE A CA 1
ATOM 853 C C . PHE A 1 104 ? 4.832 42.564 3.592 1.00 37.12 104 PHE A C 1
ATOM 855 O O . PHE A 1 104 ? 5.330 43.492 4.211 1.00 37.12 104 PHE A O 1
ATOM 862 N N . GLU A 1 105 ? 5.392 41.352 3.600 1.00 33.91 105 GLU A N 1
ATOM 863 C CA . GLU A 1 105 ? 6.489 40.864 4.455 1.00 33.91 105 GLU A CA 1
ATOM 864 C C . GLU A 1 105 ? 7.870 41.033 3.808 1.00 33.91 105 GLU A C 1
ATOM 866 O O . GLU A 1 105 ? 8.873 41.062 4.525 1.00 33.91 105 GLU A O 1
ATOM 871 N N . GLU A 1 106 ? 7.955 41.274 2.489 1.00 32.12 106 GLU A N 1
ATOM 872 C CA . GLU A 1 106 ? 9.161 41.880 1.889 1.00 32.12 106 GLU A CA 1
ATOM 873 C C . GLU A 1 106 ? 9.431 43.302 2.430 1.00 32.12 106 GLU A C 1
ATOM 875 O O . GLU A 1 106 ? 10.505 43.867 2.216 1.00 32.12 106 GLU A O 1
ATOM 880 N N . SER A 1 107 ? 8.522 43.827 3.254 1.00 26.55 107 SER A N 1
ATOM 881 C CA . SER A 1 107 ? 8.827 44.808 4.289 1.00 26.55 107 SER A CA 1
ATOM 882 C C . SER A 1 107 ? 8.000 44.527 5.548 1.00 26.55 107 SER A C 1
ATOM 884 O O . SER A 1 107 ? 7.024 45.220 5.800 1.00 26.55 107 SER A O 1
ATOM 886 N N . VAL A 1 108 ? 8.461 43.529 6.322 1.00 22.77 108 VAL A N 1
ATOM 887 C CA . VAL A 1 108 ? 8.245 43.235 7.762 1.00 22.77 108 VAL A CA 1
ATOM 888 C C . VAL A 1 108 ? 7.860 41.759 7.958 1.00 22.77 108 VAL A C 1
ATOM 890 O O . VAL A 1 108 ? 6.695 41.390 7.980 1.00 22.77 108 VAL A O 1
ATOM 893 N N . MET A 1 109 ? 8.876 40.913 8.167 1.00 21.78 109 MET A N 1
ATOM 894 C CA . MET A 1 109 ? 8.784 39.840 9.168 1.00 21.78 109 MET A CA 1
ATOM 895 C C . MET A 1 109 ? 8.564 40.527 10.534 1.00 21.78 109 MET A C 1
ATOM 897 O O . MET A 1 109 ? 9.272 41.489 10.821 1.00 21.78 109 MET A O 1
ATOM 901 N N . VAL A 1 110 ? 7.637 40.141 11.415 1.00 24.16 110 VAL A N 1
ATOM 902 C CA . VAL A 1 110 ? 7.316 38.787 11.898 1.00 24.16 110 VAL A CA 1
ATOM 903 C C . VAL A 1 110 ? 5.869 38.751 12.441 1.00 24.16 110 VAL A C 1
ATOM 905 O O . VAL A 1 110 ? 5.419 39.712 13.063 1.00 24.16 110 VAL A O 1
ATOM 908 N N . SER A 1 111 ? 5.168 37.620 12.275 1.00 23.67 111 SER A N 1
ATOM 909 C CA . SER A 1 111 ? 3.966 37.271 13.047 1.00 23.67 111 SER A CA 1
ATOM 910 C C . SER A 1 111 ? 4.296 37.101 14.532 1.00 23.67 111 SER A C 1
ATOM 912 O O . SER A 1 111 ? 5.160 36.300 14.876 1.00 23.67 111 SER A O 1
ATOM 914 N N . GLU A 1 112 ? 3.563 37.805 15.388 1.00 25.36 112 GLU A N 1
ATOM 915 C CA . GLU A 1 112 ? 3.644 37.794 16.850 1.00 25.36 112 GLU A CA 1
ATOM 916 C C . GLU A 1 112 ? 3.831 36.401 17.474 1.00 25.36 112 GLU A C 1
ATOM 918 O O . GLU A 1 112 ? 2.860 35.691 17.713 1.00 25.36 112 GLU A O 1
ATOM 923 N N . GLU A 1 113 ? 5.065 36.085 17.844 1.00 27.14 113 GLU A N 1
ATOM 924 C CA . GLU A 1 113 ? 5.444 35.858 19.238 1.00 27.14 113 GLU A CA 1
ATOM 925 C C . GLU A 1 113 ? 6.772 36.608 19.449 1.00 27.14 113 GLU A C 1
ATOM 927 O O . GLU A 1 113 ? 7.628 36.595 18.570 1.00 27.14 113 GLU A O 1
ATOM 932 N N . TYR A 1 114 ? 6.910 37.290 20.591 1.00 25.81 114 TYR A N 1
ATOM 933 C CA . TYR A 1 114 ? 8.040 38.138 21.024 1.00 25.81 114 TYR A CA 1
ATOM 934 C C . TYR A 1 114 ? 8.022 39.613 20.548 1.00 25.81 114 TYR A C 1
ATOM 936 O O . TYR A 1 114 ? 8.310 39.953 19.405 1.00 25.81 114 TYR A O 1
ATOM 944 N N . ASN A 1 115 ? 7.701 40.517 21.483 1.00 26.05 115 ASN A N 1
ATOM 945 C CA . ASN A 1 115 ? 7.691 41.975 21.312 1.00 26.05 115 ASN A CA 1
ATOM 946 C C . ASN A 1 115 ? 9.117 42.565 21.270 1.00 26.05 115 ASN A C 1
ATOM 948 O O . ASN A 1 115 ? 9.732 42.693 22.326 1.00 26.05 115 ASN A O 1
ATOM 952 N N . VAL A 1 116 ? 9.601 43.012 20.100 1.00 26.31 116 VAL A N 1
ATOM 953 C CA . VAL A 1 116 ? 10.710 43.988 19.944 1.00 26.31 116 VAL A CA 1
ATOM 954 C C . VAL A 1 116 ? 10.474 44.827 18.672 1.00 26.31 116 VAL A C 1
ATOM 956 O O . VAL A 1 116 ? 10.229 44.254 17.614 1.00 26.31 116 VAL A O 1
ATOM 959 N N . PHE A 1 117 ? 10.563 46.165 18.737 1.00 29.39 117 PHE A N 1
ATOM 960 C CA . PHE A 1 117 ? 10.395 47.068 17.576 1.00 29.39 117 PHE A CA 1
ATOM 961 C C . PHE A 1 117 ? 11.718 47.689 17.090 1.00 29.39 117 PHE A C 1
ATOM 963 O O . PHE A 1 117 ? 12.617 47.942 17.892 1.00 29.39 117 PHE A O 1
ATOM 970 N N . VAL A 1 118 ? 11.812 47.961 15.774 1.00 29.78 118 VAL A N 1
ATOM 971 C CA . VAL A 1 118 ? 12.965 48.586 15.093 1.00 29.78 118 VAL A CA 1
ATOM 972 C C . VAL A 1 118 ? 12.508 49.702 14.116 1.00 29.78 118 VAL A C 1
ATOM 974 O O . VAL A 1 118 ? 11.628 49.442 13.301 1.00 29.78 118 VAL A O 1
ATOM 977 N N . GLN A 1 119 ? 13.091 50.917 14.131 1.00 32.88 119 GLN A N 1
ATOM 978 C CA . GLN A 1 119 ? 12.731 52.057 13.238 1.00 32.88 119 GLN A CA 1
ATOM 979 C C . GLN A 1 119 ? 13.806 52.339 12.160 1.00 32.88 119 GLN A C 1
ATOM 981 O O . GLN A 1 119 ? 14.991 52.249 12.465 1.00 32.88 119 GLN A O 1
ATOM 986 N N . HIS A 1 120 ? 13.423 52.672 10.912 1.00 30.73 120 HIS A N 1
ATOM 987 C CA . HIS A 1 120 ? 14.294 52.734 9.714 1.00 30.73 120 HIS A CA 1
ATOM 988 C C . HIS A 1 120 ? 14.779 54.146 9.301 1.00 30.73 120 HIS A C 1
ATOM 990 O O . HIS A 1 120 ? 13.968 55.062 9.187 1.00 30.73 120 HIS A O 1
ATOM 996 N N . PHE A 1 121 ? 16.054 54.287 8.901 1.00 35.69 121 PHE A N 1
ATOM 997 C CA . PHE A 1 121 ? 16.581 55.452 8.160 1.00 35.69 121 PHE A CA 1
ATOM 998 C C . PHE A 1 121 ? 17.147 55.048 6.779 1.00 35.69 121 PHE A C 1
ATOM 1000 O O . PHE A 1 121 ? 17.676 53.947 6.596 1.00 35.69 121 PHE A O 1
ATOM 1007 N N . LEU A 1 122 ? 17.022 55.946 5.789 1.00 32.03 122 LEU A N 1
ATOM 1008 C CA . LEU A 1 122 ? 17.449 55.751 4.393 1.00 32.03 122 LEU A CA 1
ATOM 1009 C C . LEU A 1 122 ? 18.840 56.351 4.132 1.00 32.03 122 LEU A C 1
ATOM 1011 O O . LEU A 1 122 ? 19.017 57.566 4.226 1.00 32.03 122 LEU A O 1
ATOM 1015 N N . THR A 1 123 ? 19.785 55.530 3.667 1.00 34.47 123 THR A N 1
ATOM 1016 C CA . THR A 1 123 ? 20.927 56.010 2.866 1.00 34.47 123 THR A CA 1
ATOM 1017 C C . THR A 1 123 ? 20.696 55.697 1.389 1.00 34.47 123 THR A C 1
ATOM 1019 O O . THR A 1 123 ? 19.831 54.888 1.058 1.00 34.47 123 THR A O 1
ATOM 1022 N N . GLU A 1 124 ? 21.440 56.352 0.489 1.00 35.59 124 GLU A N 1
ATOM 1023 C CA . GLU A 1 124 ? 21.196 56.431 -0.968 1.00 35.59 124 GLU A CA 1
ATOM 1024 C C . GLU A 1 124 ? 21.122 55.104 -1.745 1.00 35.59 124 GLU A C 1
ATOM 1026 O O . GLU A 1 124 ? 20.929 55.122 -2.957 1.00 35.59 124 GLU A O 1
ATOM 1031 N N . SER A 1 125 ? 21.201 53.943 -1.093 1.00 30.27 125 SER A N 1
ATOM 1032 C CA . SER A 1 125 ? 20.810 52.694 -1.754 1.00 30.27 125 SER A CA 1
ATOM 1033 C C . SER A 1 125 ? 20.286 51.558 -0.866 1.00 30.27 125 SER A C 1
ATOM 1035 O O . SER A 1 125 ? 19.868 50.558 -1.448 1.00 30.27 125 SER A O 1
ATOM 1037 N N . ARG A 1 126 ? 20.241 51.646 0.481 1.00 29.23 126 ARG A N 1
ATOM 1038 C CA . ARG A 1 126 ? 19.650 50.595 1.357 1.00 29.23 126 ARG A CA 1
ATOM 1039 C C . ARG A 1 126 ? 19.148 51.122 2.719 1.00 29.23 126 ARG A C 1
ATOM 1041 O O . ARG A 1 126 ? 19.708 52.068 3.267 1.00 29.23 126 ARG A O 1
ATOM 1048 N N . THR A 1 127 ? 18.124 50.459 3.269 1.00 31.88 127 THR A N 1
ATOM 1049 C CA . THR A 1 127 ? 17.470 50.723 4.573 1.00 31.88 127 THR A CA 1
ATOM 1050 C C . THR A 1 127 ? 18.242 50.109 5.758 1.00 31.88 127 THR A C 1
ATOM 1052 O O . THR A 1 127 ? 18.713 48.975 5.648 1.00 31.88 127 THR A O 1
ATOM 1055 N N . VAL A 1 128 ? 18.353 50.810 6.898 1.00 31.55 128 VAL A N 1
ATOM 1056 C CA . VAL A 1 128 ? 18.946 50.307 8.169 1.00 31.55 128 VAL A CA 1
ATOM 1057 C C . VAL A 1 128 ? 18.050 50.712 9.356 1.00 31.55 128 VAL A C 1
ATOM 1059 O O . VAL A 1 128 ? 17.509 51.814 9.310 1.00 31.55 128 VAL A O 1
ATOM 1062 N N . GLY A 1 129 ? 17.870 49.871 10.393 1.00 31.02 129 GLY A N 1
ATOM 1063 C CA . GLY A 1 129 ? 16.989 50.170 11.544 1.00 31.02 129 GLY A CA 1
ATOM 1064 C C . GLY A 1 129 ? 17.589 50.033 12.965 1.00 31.02 129 GLY A C 1
ATOM 1065 O O . GLY A 1 129 ? 18.638 49.407 13.111 1.00 31.02 129 GLY A O 1
ATOM 1066 N N . PHE A 1 130 ? 16.923 50.618 13.986 1.00 35.31 130 PHE A N 1
ATOM 1067 C CA . PHE A 1 130 ? 17.344 50.769 15.414 1.00 35.31 130 PHE A CA 1
ATOM 1068 C C . PHE A 1 130 ? 16.270 50.385 16.459 1.00 35.31 130 PHE A C 1
ATOM 1070 O O . PHE A 1 130 ? 15.101 50.520 16.131 1.00 35.31 130 PHE A O 1
ATOM 1077 N N . SER A 1 131 ? 16.632 50.057 17.718 1.00 32.91 131 SER A N 1
ATOM 1078 C CA . SER A 1 131 ? 15.719 49.810 18.874 1.00 32.91 131 SER A CA 1
ATOM 1079 C C . SER A 1 131 ? 16.103 50.638 20.129 1.00 32.91 131 SER A C 1
ATOM 1081 O O . SER A 1 131 ? 17.288 50.891 20.343 1.00 32.91 131 SER A O 1
ATOM 1083 N N . LEU A 1 132 ? 15.124 51.056 20.953 1.00 30.84 132 LEU A N 1
ATOM 1084 C CA . LEU A 1 132 ? 15.275 51.829 22.211 1.00 30.84 132 LEU A CA 1
ATOM 1085 C C . LEU A 1 132 ? 14.421 51.206 23.341 1.00 30.84 132 LEU A C 1
ATOM 1087 O O . LEU A 1 132 ? 13.281 50.824 23.090 1.00 30.84 132 LEU A O 1
ATOM 1091 N N . VAL A 1 133 ? 14.924 51.155 24.587 1.00 28.77 133 VAL A N 1
ATOM 1092 C CA . VAL A 1 133 ? 14.198 50.625 25.772 1.00 28.77 133 VAL A CA 1
ATOM 1093 C C . VAL A 1 133 ? 14.347 51.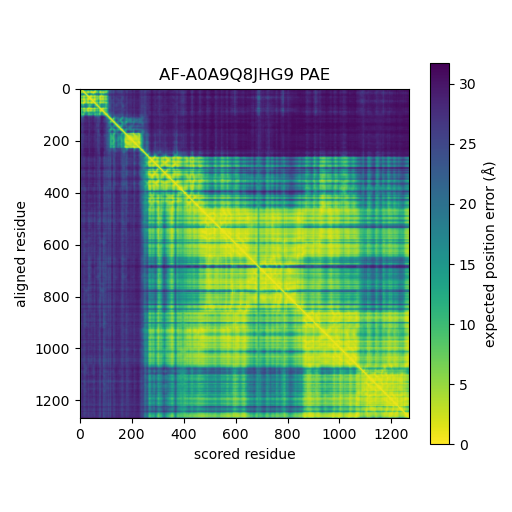568 26.983 1.00 28.77 133 VAL A C 1
ATOM 1095 O O . VAL A 1 133 ? 15.446 52.050 27.252 1.00 28.77 133 VAL A O 1
ATOM 1098 N N . LYS A 1 134 ? 13.264 51.822 27.744 1.00 28.48 134 LYS A N 1
ATOM 1099 C CA . LYS A 1 134 ? 13.268 52.563 29.030 1.00 28.48 134 LYS A CA 1
ATOM 1100 C C . LYS A 1 134 ? 12.276 51.928 30.042 1.00 28.48 134 LYS A C 1
ATOM 1102 O O . LYS A 1 134 ? 11.267 51.402 29.581 1.00 28.48 134 LYS A O 1
ATOM 1107 N N . PRO A 1 135 ? 12.511 51.971 31.379 1.00 29.16 135 PRO A N 1
ATOM 1108 C CA . PRO A 1 135 ? 11.695 51.263 32.371 1.00 29.16 135 PRO A CA 1
ATOM 1109 C C . PRO A 1 135 ? 10.559 52.128 32.947 1.00 29.16 135 PRO A C 1
ATOM 1111 O O . PRO A 1 135 ? 10.660 53.355 33.017 1.00 29.16 135 PRO A O 1
ATOM 1114 N N . THR A 1 136 ? 9.483 51.465 33.371 1.00 27.64 136 THR A N 1
ATOM 1115 C CA . THR A 1 136 ? 8.217 52.023 33.876 1.00 27.64 136 THR A CA 1
ATOM 1116 C C . THR A 1 136 ? 8.303 52.603 35.295 1.00 27.64 136 THR A C 1
ATOM 1118 O O . THR A 1 136 ? 8.810 51.951 36.204 1.00 27.64 136 THR A O 1
ATOM 1121 N N . PHE A 1 137 ? 7.692 53.774 35.501 1.00 26.80 137 PHE A N 1
ATOM 1122 C CA . PHE A 1 137 ? 6.992 54.143 36.739 1.00 26.80 137 PHE A CA 1
ATOM 1123 C C . PHE A 1 137 ? 5.640 54.759 36.351 1.00 26.80 137 PHE A C 1
ATOM 1125 O O . PHE A 1 137 ? 5.574 55.520 35.384 1.00 26.80 137 PHE A O 1
ATOM 1132 N N . ASP A 1 138 ? 4.591 54.406 37.098 1.00 35.75 138 ASP A N 1
ATOM 1133 C CA . ASP A 1 138 ? 3.191 54.801 36.896 1.00 35.75 138 ASP A CA 1
ATOM 1134 C C . ASP A 1 138 ? 2.999 56.289 36.566 1.00 35.75 138 ASP A C 1
ATOM 1136 O O . ASP A 1 138 ? 3.380 57.165 37.349 1.00 35.75 138 ASP A O 1
ATOM 1140 N N . LEU A 1 139 ? 2.288 56.577 35.469 1.00 26.69 139 LEU A N 1
ATOM 1141 C CA . LEU A 1 139 ? 1.583 57.847 35.293 1.00 26.69 139 LEU A CA 1
ATOM 1142 C C . LEU A 1 139 ? 0.153 57.615 34.759 1.00 26.69 139 LEU A C 1
ATOM 1144 O O . LEU A 1 139 ? -0.060 56.730 33.933 1.00 26.69 139 LEU A O 1
ATOM 1148 N N . PRO A 1 140 ? -0.842 58.392 35.231 1.00 29.97 140 PRO A N 1
ATOM 1149 C CA . PRO A 1 140 ? -2.261 58.157 34.980 1.00 29.97 140 PRO A CA 1
ATOM 1150 C C . PRO A 1 140 ? -2.727 58.685 33.613 1.00 29.97 140 PRO A C 1
ATOM 1152 O O . PRO A 1 140 ? -2.073 59.527 33.002 1.00 29.97 140 PRO A O 1
ATOM 1155 N N . ASN A 1 141 ? -3.897 58.205 33.169 1.00 26.91 141 ASN A N 1
ATOM 1156 C CA . ASN A 1 141 ? -4.590 58.571 31.925 1.00 26.91 141 ASN A CA 1
ATOM 1157 C C . ASN A 1 141 ? -4.409 60.044 31.499 1.00 26.91 141 ASN A C 1
ATOM 1159 O O . ASN A 1 141 ? -4.857 60.953 32.198 1.00 26.91 141 ASN A O 1
ATOM 1163 N N . GLY A 1 142 ? -3.848 60.247 30.298 1.00 38.31 142 GLY A N 1
ATOM 1164 C CA . GLY A 1 142 ? -3.806 61.538 29.599 1.00 38.31 142 GLY A CA 1
ATOM 1165 C C . GLY A 1 142 ? -2.404 62.038 29.234 1.00 38.31 142 GLY A C 1
ATOM 1166 O O . GLY A 1 142 ? -1.970 63.060 29.758 1.00 38.31 142 GLY A O 1
ATOM 1167 N N . PHE A 1 143 ? -1.715 61.376 28.297 1.00 27.06 143 PHE A N 1
ATOM 1168 C CA . PHE A 1 143 ? -0.507 61.910 27.652 1.00 27.06 143 PHE A CA 1
ATOM 1169 C C . PHE A 1 143 ? -0.580 61.728 26.126 1.00 27.06 143 PHE A C 1
ATOM 1171 O O . PHE A 1 143 ? -0.599 60.606 25.631 1.00 27.06 143 PHE A O 1
ATOM 1178 N N . GLU A 1 144 ? -0.612 62.842 25.388 1.00 29.98 144 GLU A N 1
ATOM 1179 C CA . GLU A 1 144 ? -0.418 62.905 23.930 1.00 29.98 144 GLU A CA 1
ATOM 1180 C C . GLU A 1 144 ? 1.062 63.201 23.603 1.00 29.98 144 GLU A C 1
ATOM 1182 O O . GLU A 1 144 ? 1.687 64.003 24.314 1.00 29.98 144 GLU A O 1
ATOM 1187 N N . PRO A 1 145 ? 1.645 62.636 22.527 1.00 26.42 145 PRO A N 1
ATOM 1188 C CA . PRO A 1 145 ? 2.987 63.001 22.088 1.00 26.42 145 PRO A CA 1
ATOM 1189 C C . PRO A 1 145 ? 3.041 64.458 21.608 1.00 26.42 145 PRO A C 1
ATOM 1191 O O . PRO A 1 145 ? 2.320 64.883 20.705 1.00 26.42 145 PRO A O 1
ATOM 1194 N N . LYS A 1 146 ? 3.941 65.236 22.216 1.00 31.48 146 LYS A N 1
ATOM 1195 C CA . LYS A 1 146 ? 4.225 66.628 21.865 1.00 31.48 146 LYS A CA 1
ATOM 1196 C C . LYS A 1 146 ? 5.274 66.690 20.745 1.00 31.48 146 LYS A C 1
ATOM 1198 O O . LYS A 1 146 ? 6.435 66.394 21.001 1.00 31.48 146 LYS A O 1
ATOM 1203 N N . LYS A 1 147 ? 4.871 67.269 19.603 1.00 28.98 147 LYS A N 1
ATOM 1204 C CA . LYS A 1 147 ? 5.693 68.000 18.606 1.00 28.98 147 LYS A CA 1
ATOM 1205 C C . LYS A 1 147 ? 6.217 67.201 17.394 1.00 28.98 147 LYS A C 1
ATOM 1207 O O . LYS A 1 147 ? 7.150 66.418 17.489 1.00 28.98 147 LYS A O 1
ATOM 1212 N N . THR A 1 148 ? 5.684 67.534 16.217 1.00 30.81 148 THR A N 1
ATOM 1213 C CA . THR A 1 148 ? 6.240 67.213 14.890 1.00 30.81 148 THR A CA 1
ATOM 1214 C C . THR A 1 148 ? 7.281 68.272 14.506 1.00 30.81 148 THR A C 1
ATOM 1216 O O . THR A 1 148 ? 7.009 69.468 14.625 1.00 30.81 148 THR A O 1
ATOM 1219 N N . VAL A 1 149 ? 8.471 67.871 14.052 1.00 30.16 149 VAL A N 1
ATOM 1220 C CA . VAL A 1 149 ? 9.474 68.800 13.495 1.00 30.16 149 VAL A CA 1
ATOM 1221 C C . VAL A 1 149 ? 9.208 68.985 11.994 1.00 30.16 149 VAL A C 1
ATOM 1223 O O . VAL A 1 149 ? 9.042 68.007 11.266 1.00 30.16 149 VAL A O 1
ATOM 1226 N N . GLU A 1 150 ? 9.112 70.236 11.531 1.00 29.12 150 GLU A N 1
ATOM 1227 C CA . GLU A 1 150 ? 8.752 70.576 10.146 1.00 29.12 150 GLU A CA 1
ATOM 1228 C C . GLU A 1 150 ? 9.907 70.447 9.137 1.00 29.12 150 GLU A C 1
ATOM 1230 O O . GLU A 1 150 ? 11.072 70.728 9.416 1.00 29.12 150 GLU A O 1
ATOM 1235 N N . LYS A 1 151 ? 9.523 70.042 7.918 1.00 30.00 151 LYS A N 1
ATOM 1236 C CA . LYS A 1 151 ? 10.355 69.774 6.737 1.00 30.00 151 LYS A CA 1
ATOM 1237 C C . LYS A 1 151 ? 11.078 71.020 6.215 1.00 30.00 151 LYS A C 1
ATOM 1239 O O . LYS A 1 151 ? 10.425 71.992 5.844 1.00 30.00 151 LYS A O 1
ATOM 1244 N N . HIS A 1 152 ? 12.377 70.896 5.942 1.00 29.58 152 HIS A N 1
ATOM 1245 C CA . HIS A 1 152 ? 13.031 71.697 4.903 1.00 29.58 152 HIS A CA 1
ATOM 1246 C C . HIS A 1 152 ? 13.613 70.828 3.783 1.00 29.58 152 HIS A C 1
ATOM 1248 O O . HIS A 1 152 ? 13.928 69.653 3.957 1.00 29.58 152 HIS A O 1
ATOM 1254 N N . ALA A 1 153 ? 13.617 71.416 2.588 1.00 30.64 153 ALA A N 1
ATOM 1255 C CA . ALA A 1 153 ? 13.648 70.770 1.284 1.00 30.64 153 ALA A CA 1
ATOM 1256 C C . ALA A 1 153 ? 14.920 69.949 1.023 1.00 30.64 153 ALA A C 1
ATOM 1258 O O . ALA A 1 153 ? 15.909 70.474 0.530 1.00 30.64 153 ALA A O 1
ATOM 1259 N N . ASN A 1 154 ? 14.871 68.667 1.376 1.00 30.42 154 ASN A N 1
ATOM 1260 C CA . ASN A 1 154 ? 15.433 67.516 0.659 1.00 30.42 154 ASN A CA 1
ATOM 1261 C C . ASN A 1 154 ? 15.124 66.297 1.531 1.00 30.42 154 ASN A C 1
ATOM 1263 O O . ASN A 1 154 ? 15.840 65.990 2.478 1.00 30.42 154 ASN A O 1
ATOM 1267 N N . GLY A 1 155 ? 13.956 65.699 1.287 1.00 39.41 155 GLY A N 1
ATOM 1268 C CA . GLY A 1 155 ? 13.280 64.829 2.246 1.00 39.41 155 GLY A CA 1
ATOM 1269 C C . GLY A 1 155 ? 14.122 63.662 2.756 1.00 39.41 155 GLY A C 1
ATOM 1270 O O . GLY A 1 155 ? 14.676 62.919 1.952 1.00 39.41 155 GLY A O 1
ATOM 1271 N N . ARG A 1 156 ? 14.128 63.474 4.086 1.00 33.03 156 ARG A N 1
ATOM 1272 C CA . ARG A 1 156 ? 14.328 62.194 4.789 1.00 33.03 156 ARG A CA 1
ATOM 1273 C C . ARG A 1 156 ? 13.882 62.299 6.265 1.00 33.03 156 ARG A C 1
ATOM 1275 O O . ARG A 1 156 ? 14.270 63.238 6.942 1.00 33.03 156 ARG A O 1
ATOM 1282 N N . ALA A 1 157 ? 13.098 61.289 6.673 1.00 30.39 157 ALA A N 1
ATOM 1283 C CA . ALA A 1 157 ? 12.682 60.810 8.009 1.00 30.39 157 ALA A CA 1
ATOM 1284 C C . ALA A 1 157 ? 11.904 61.732 8.987 1.00 30.39 157 ALA A C 1
ATOM 1286 O O . ALA A 1 157 ? 12.284 62.865 9.248 1.00 30.39 157 ALA A O 1
ATOM 1287 N N . SER A 1 158 ? 10.836 61.177 9.581 1.00 29.80 158 SER A N 1
ATOM 1288 C CA . SER A 1 158 ? 10.130 61.665 10.782 1.00 29.80 158 SER A CA 1
ATOM 1289 C C . SER A 1 158 ? 10.345 60.658 11.923 1.00 29.80 158 SER A C 1
ATOM 1291 O O . SER A 1 158 ? 10.287 59.454 11.676 1.00 29.80 158 SER A O 1
ATOM 1293 N N . LEU A 1 159 ? 10.582 61.140 13.148 1.00 31.44 159 LEU A N 1
ATOM 1294 C CA . LEU A 1 159 ? 10.804 60.331 14.354 1.00 31.44 159 LEU A CA 1
ATOM 1295 C C . LEU A 1 159 ? 9.527 60.329 15.219 1.00 31.44 159 LEU A C 1
ATOM 1297 O O . LEU A 1 159 ? 9.058 61.395 15.608 1.00 31.44 159 LEU A O 1
ATOM 1301 N N . GLU A 1 160 ? 8.974 59.155 15.525 1.00 29.70 160 GLU A N 1
ATOM 1302 C CA . GLU A 1 160 ? 7.881 58.973 16.501 1.00 29.70 160 GLU A CA 1
ATOM 1303 C C . GLU A 1 160 ? 8.252 57.851 17.487 1.00 29.70 160 GLU A C 1
ATOM 1305 O O . GLU A 1 160 ? 8.722 56.794 17.060 1.00 29.70 160 GLU A O 1
ATOM 1310 N N . LEU A 1 161 ? 8.057 58.089 18.792 1.00 30.38 161 LEU A N 1
ATOM 1311 C CA . LEU A 1 161 ? 8.413 57.200 19.911 1.00 30.38 161 LEU A CA 1
ATOM 1312 C C . LEU A 1 161 ? 7.149 56.805 20.697 1.00 30.38 161 LEU A C 1
ATOM 1314 O O . LEU A 1 161 ? 6.479 57.681 21.244 1.00 30.38 161 LEU A O 1
ATOM 1318 N N . LEU A 1 162 ? 6.841 55.505 20.801 1.00 26.48 162 LEU A N 1
ATOM 1319 C CA . LEU A 1 162 ? 5.726 54.959 21.601 1.00 26.48 162 LEU A CA 1
ATOM 1320 C C . LEU A 1 162 ? 6.160 53.686 22.381 1.00 26.48 162 LEU A C 1
ATOM 1322 O O . LEU A 1 162 ? 7.001 52.930 21.900 1.00 26.48 162 LEU A O 1
ATOM 1326 N N . TYR A 1 163 ? 5.612 53.497 23.596 1.00 28.42 163 TYR A N 1
ATOM 1327 C CA . TYR A 1 163 ? 6.074 52.625 24.712 1.00 28.42 163 TYR A CA 1
ATOM 1328 C C . TYR A 1 163 ? 5.360 51.244 24.816 1.00 28.42 163 TYR A C 1
ATOM 1330 O O . TYR A 1 163 ? 4.271 51.087 24.271 1.00 28.42 163 TYR A O 1
ATOM 1338 N N . ASN A 1 164 ? 5.926 50.255 25.549 1.00 27.83 164 ASN A N 1
ATOM 1339 C CA . ASN A 1 164 ? 5.330 48.913 25.795 1.00 27.83 164 ASN A CA 1
ATOM 1340 C C . ASN A 1 164 ? 5.547 48.380 27.248 1.00 27.83 164 ASN A C 1
ATOM 1342 O O . ASN A 1 164 ? 6.637 48.545 27.790 1.00 27.83 164 ASN A O 1
ATOM 1346 N N . ASP A 1 165 ? 4.541 47.684 27.818 1.00 30.02 165 ASP A N 1
ATOM 1347 C CA . ASP A 1 165 ? 4.304 47.367 29.254 1.00 30.02 165 ASP A CA 1
ATOM 1348 C C . ASP A 1 165 ? 4.237 45.846 29.599 1.00 30.02 165 ASP A C 1
ATOM 1350 O O . ASP A 1 165 ? 3.238 45.364 30.139 1.00 30.02 165 ASP A O 1
ATOM 1354 N N . ARG A 1 166 ? 5.260 45.015 29.329 1.00 30.00 166 ARG A N 1
ATOM 1355 C CA . ARG A 1 166 ? 5.260 43.615 29.843 1.00 30.00 166 ARG A CA 1
ATOM 1356 C C . ARG A 1 166 ? 6.634 43.053 30.208 1.00 30.00 166 ARG A C 1
ATOM 1358 O O . ARG A 1 166 ? 7.192 42.282 29.439 1.00 30.00 166 ARG A O 1
ATOM 1365 N N . PHE A 1 167 ? 7.104 43.337 31.423 1.00 27.64 167 PHE A N 1
ATOM 1366 C CA . PHE A 1 167 ? 8.058 42.497 32.161 1.00 27.64 167 PHE A CA 1
ATOM 1367 C C . PHE A 1 167 ? 7.812 42.655 33.671 1.00 27.64 167 PHE A C 1
ATOM 1369 O O . PHE A 1 167 ? 8.034 43.723 34.229 1.00 27.64 167 PHE A O 1
ATOM 1376 N N . HIS A 1 168 ? 7.369 41.591 34.345 1.00 31.02 168 HIS A N 1
ATOM 1377 C CA . HIS A 1 168 ? 7.416 41.488 35.806 1.00 31.02 168 HIS A CA 1
ATOM 1378 C C . HIS A 1 168 ? 8.191 40.222 36.178 1.00 31.02 168 HIS A C 1
ATOM 1380 O O . HIS A 1 168 ? 7.777 39.123 35.815 1.00 31.02 168 HIS A O 1
ATOM 1386 N N . GLY A 1 169 ? 9.308 40.394 36.892 1.00 28.16 169 GLY A N 1
ATOM 1387 C CA . GLY A 1 169 ? 10.102 39.297 37.451 1.00 28.16 169 GLY A CA 1
ATOM 1388 C C . GLY A 1 169 ? 11.581 39.633 37.675 1.00 28.16 169 GLY A C 1
ATOM 1389 O O . GLY A 1 169 ? 12.412 39.199 36.894 1.00 28.16 169 GLY A O 1
ATOM 1390 N N . GLU A 1 170 ? 11.839 40.395 38.744 1.00 30.84 170 GLU A N 1
ATOM 1391 C CA . GLU A 1 170 ? 13.047 40.513 39.596 1.00 30.84 170 GLU A CA 1
ATOM 1392 C C . GLU A 1 170 ? 14.462 40.802 39.018 1.00 30.84 170 GLU A C 1
ATOM 1394 O O . GLU A 1 170 ? 15.119 39.970 38.403 1.00 30.84 170 GLU A O 1
ATOM 1399 N N . GLU A 1 171 ? 14.926 42.010 39.387 1.00 36.59 171 GLU A N 1
ATOM 1400 C CA . GLU A 1 171 ? 16.280 42.472 39.767 1.00 36.59 171 GLU A CA 1
ATOM 1401 C C . GLU A 1 171 ? 17.479 42.323 38.803 1.00 36.59 171 GLU A C 1
ATOM 1403 O O . GLU A 1 171 ? 18.343 41.467 38.974 1.00 36.59 171 GLU A O 1
ATOM 1408 N N . ASN A 1 172 ? 17.583 43.303 37.887 1.00 36.00 172 ASN A N 1
ATOM 1409 C CA . ASN A 1 172 ? 18.780 44.068 37.451 1.00 36.00 172 ASN A CA 1
ATOM 1410 C C . ASN A 1 172 ? 18.829 44.271 35.925 1.00 36.00 172 ASN A C 1
ATOM 1412 O O . ASN A 1 172 ? 19.573 43.599 35.218 1.00 36.00 172 ASN A O 1
ATOM 1416 N N . THR A 1 173 ? 18.103 45.266 35.413 1.00 32.22 173 THR A N 1
ATOM 1417 C CA . THR A 1 173 ? 18.238 45.742 34.022 1.00 32.22 173 THR A CA 1
ATOM 1418 C C . THR A 1 173 ? 18.869 47.136 33.983 1.00 32.22 173 THR A C 1
ATOM 1420 O O . THR A 1 173 ? 18.360 48.071 34.602 1.00 32.22 173 THR A O 1
ATOM 1423 N N . ILE A 1 174 ? 19.981 47.276 33.252 1.00 37.44 174 ILE A N 1
ATOM 1424 C CA . ILE A 1 174 ? 20.701 48.540 33.013 1.00 37.44 174 ILE A CA 1
ATOM 1425 C C . ILE A 1 174 ? 20.075 49.252 31.799 1.00 37.44 174 ILE A C 1
ATOM 1427 O O . ILE A 1 174 ? 19.885 48.638 30.754 1.00 37.44 174 ILE A O 1
ATOM 1431 N N . ASN A 1 175 ? 19.765 50.548 31.920 1.00 41.75 175 ASN A N 1
ATOM 1432 C CA . ASN A 1 175 ? 19.183 51.367 30.844 1.00 41.75 175 ASN A CA 1
ATOM 1433 C C . ASN A 1 175 ? 20.257 51.787 29.829 1.00 41.75 175 ASN A C 1
ATOM 1435 O O . ASN A 1 175 ? 21.245 52.377 30.256 1.00 41.75 175 ASN A O 1
ATOM 1439 N N . ALA A 1 176 ? 20.076 51.548 28.522 1.00 45.44 176 ALA A N 1
ATOM 1440 C CA . ALA A 1 176 ? 21.050 51.945 27.499 1.00 45.44 176 ALA A CA 1
ATOM 1441 C C . ALA A 1 176 ? 20.481 52.089 26.070 1.00 45.44 176 ALA A C 1
ATOM 1443 O O . ALA A 1 176 ? 19.465 51.490 25.726 1.00 45.44 176 ALA A O 1
ATOM 1444 N N . ILE A 1 177 ? 21.182 52.847 25.223 1.00 47.09 177 ILE A N 1
ATOM 1445 C CA . ILE A 1 177 ? 20.928 53.076 23.790 1.00 47.09 177 ILE A CA 1
ATOM 1446 C C . ILE A 1 177 ? 21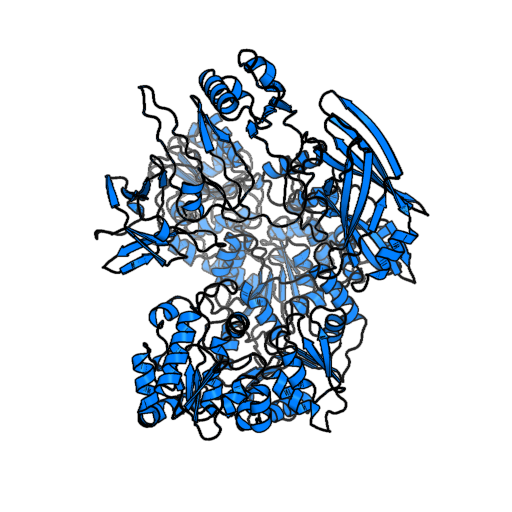.971 52.293 22.984 1.00 47.09 177 ILE A C 1
ATOM 1448 O O . ILE A 1 177 ? 23.143 52.360 23.321 1.00 47.09 177 ILE A O 1
ATOM 1452 N N . VAL A 1 178 ? 21.619 51.560 21.921 1.00 45.97 178 VAL A N 1
ATOM 1453 C CA . VAL A 1 178 ? 22.592 50.733 21.164 1.00 45.97 178 VAL A CA 1
ATOM 1454 C C . VAL A 1 178 ? 22.500 50.989 19.654 1.00 45.97 178 VAL A C 1
ATOM 1456 O O . VAL A 1 178 ? 21.420 50.931 19.070 1.00 45.97 178 VAL A O 1
ATOM 1459 N N . PHE A 1 179 ? 23.641 51.245 19.002 1.00 48.53 179 PHE A N 1
ATOM 1460 C CA . PHE A 1 179 ? 23.755 51.590 17.574 1.00 48.53 179 PHE A CA 1
ATOM 1461 C C . PHE A 1 179 ? 24.230 50.395 16.699 1.00 48.53 179 PHE A C 1
ATOM 1463 O O . PHE A 1 179 ? 24.925 49.509 17.202 1.00 48.53 179 PHE A O 1
ATOM 1470 N N . PRO A 1 180 ? 23.875 50.329 15.392 1.00 45.72 180 PRO A N 1
ATOM 1471 C CA . PRO A 1 180 ? 23.838 49.095 14.582 1.00 45.72 180 PRO A CA 1
ATOM 1472 C C . PRO A 1 180 ? 25.195 48.538 14.114 1.00 45.72 180 PRO A C 1
ATOM 1474 O O . PRO A 1 180 ? 26.111 49.290 13.809 1.00 45.72 180 PRO A O 1
ATOM 1477 N N . LEU A 1 181 ? 25.262 47.212 13.896 1.00 44.38 181 LEU A N 1
ATOM 1478 C CA . LEU A 1 181 ? 26.461 46.412 13.539 1.00 44.38 181 LEU A CA 1
ATOM 1479 C C . LEU A 1 181 ? 26.947 46.515 12.068 1.00 44.38 181 LEU A C 1
ATOM 1481 O O . LEU A 1 181 ? 27.884 45.814 11.675 1.00 44.38 181 LEU A O 1
ATOM 1485 N N . ARG A 1 182 ? 26.352 47.377 11.229 1.00 45.25 182 ARG A N 1
ATOM 1486 C CA . ARG A 1 182 ? 26.777 47.542 9.823 1.00 45.25 182 ARG A CA 1
ATOM 1487 C C . ARG A 1 182 ? 27.688 48.749 9.625 1.00 45.25 182 ARG A C 1
ATOM 1489 O O . ARG A 1 182 ? 27.300 49.888 9.881 1.00 45.25 182 ARG A O 1
ATOM 1496 N N . ARG A 1 183 ? 28.887 48.500 9.087 1.00 53.16 183 ARG A N 1
ATOM 1497 C CA . ARG A 1 183 ? 29.927 49.516 8.832 1.00 53.16 183 ARG A CA 1
ATOM 1498 C C . ARG A 1 183 ? 29.460 50.633 7.901 1.00 53.16 183 ARG A C 1
ATOM 1500 O O . ARG A 1 183 ? 29.961 51.744 7.992 1.00 53.16 183 ARG A O 1
ATOM 1507 N N . GLU A 1 184 ? 28.519 50.352 7.006 1.00 49.69 184 GLU A N 1
ATOM 1508 C CA . GLU A 1 184 ? 28.009 51.294 6.008 1.00 49.69 184 GLU A CA 1
ATOM 1509 C C . GLU A 1 184 ? 27.201 52.438 6.632 1.00 49.69 184 GLU A C 1
ATOM 1511 O O . GLU A 1 184 ? 27.181 53.528 6.068 1.00 49.69 184 GLU A O 1
ATOM 1516 N N . PHE A 1 185 ? 26.586 52.222 7.802 1.00 54.03 185 PHE A N 1
ATOM 1517 C CA . PHE A 1 185 ? 25.817 53.253 8.504 1.00 54.03 185 PHE A CA 1
ATOM 1518 C C . PHE A 1 185 ? 26.695 54.451 8.883 1.00 54.03 185 PHE A C 1
ATOM 1520 O O . PHE A 1 185 ? 26.342 55.591 8.589 1.00 54.03 185 PHE A O 1
ATOM 1527 N N . PHE A 1 186 ? 27.870 54.175 9.453 1.00 61.50 186 PHE A N 1
ATOM 1528 C CA . PHE A 1 186 ? 28.811 55.185 9.938 1.00 61.50 186 PHE A CA 1
ATOM 1529 C C . PHE A 1 186 ? 29.649 55.819 8.823 1.00 61.50 186 PHE A C 1
ATOM 1531 O O . PHE A 1 186 ? 30.384 56.757 9.079 1.00 61.50 186 PHE A O 1
ATOM 1538 N N . LYS A 1 187 ? 29.537 55.345 7.576 1.00 58.78 187 LYS A N 1
ATOM 1539 C CA . LYS A 1 187 ? 30.213 55.952 6.414 1.00 58.78 187 LYS A CA 1
ATOM 1540 C C . LYS A 1 187 ? 29.421 57.104 5.782 1.00 58.78 187 LYS A C 1
ATOM 1542 O O . LYS A 1 187 ? 29.892 57.681 4.809 1.00 58.78 187 LYS A O 1
ATOM 1547 N N . SER A 1 188 ? 28.213 57.395 6.271 1.00 57.59 188 SER A N 1
ATOM 1548 C CA . SER A 1 188 ? 27.343 58.447 5.735 1.00 57.59 188 SER A CA 1
ATOM 1549 C C . SER A 1 188 ? 27.304 59.654 6.669 1.00 57.59 188 SER A C 1
ATOM 1551 O O . SER A 1 188 ? 26.833 59.543 7.798 1.00 57.59 188 SER A O 1
ATOM 1553 N N . ASP A 1 189 ? 27.707 60.823 6.170 1.00 57.88 189 ASP A N 1
ATOM 1554 C CA . ASP A 1 189 ? 27.713 62.074 6.945 1.00 57.88 189 ASP A CA 1
ATOM 1555 C C . ASP A 1 189 ? 26.325 62.457 7.480 1.00 57.88 189 ASP A C 1
ATOM 1557 O O . ASP A 1 189 ? 26.189 62.984 8.582 1.00 57.88 189 ASP A O 1
ATOM 1561 N N . SER A 1 190 ? 25.265 62.150 6.727 1.00 50.75 190 SER A N 1
ATOM 1562 C CA . SER A 1 190 ? 23.881 62.394 7.150 1.00 50.75 190 SER A CA 1
ATOM 1563 C C . SER A 1 190 ? 23.485 61.538 8.358 1.00 50.75 190 SER A C 1
ATOM 1565 O O . SER A 1 190 ? 22.787 62.014 9.245 1.00 50.75 190 SER A O 1
ATOM 1567 N N . ASN A 1 191 ? 23.962 60.294 8.418 1.00 51.06 191 ASN A N 1
ATOM 1568 C CA . ASN A 1 191 ? 23.712 59.386 9.537 1.00 51.06 191 ASN A CA 1
ATOM 1569 C C . ASN A 1 191 ? 24.558 59.723 10.763 1.00 51.06 191 ASN A C 1
ATOM 1571 O O . ASN A 1 191 ? 24.100 59.547 11.887 1.00 51.06 191 ASN A O 1
ATOM 1575 N N . LEU A 1 192 ? 25.783 60.205 10.545 1.00 64.69 192 LEU A N 1
ATOM 1576 C CA . LEU A 1 192 ? 26.659 60.681 11.611 1.00 64.69 192 LEU A CA 1
ATOM 1577 C C . LEU A 1 192 ? 26.066 61.911 12.314 1.00 64.69 192 LEU A C 1
ATOM 1579 O O . LEU A 1 192 ? 26.138 61.994 13.534 1.00 64.69 192 LEU A O 1
ATOM 1583 N N . ARG A 1 193 ? 25.382 62.802 11.582 1.00 60.56 193 ARG A N 1
ATOM 1584 C CA . ARG A 1 193 ? 24.619 63.907 12.191 1.00 60.56 193 ARG A CA 1
ATOM 1585 C C . ARG A 1 193 ? 23.430 63.437 13.024 1.00 60.56 193 ARG A C 1
ATOM 1587 O O . ARG A 1 193 ? 23.221 63.948 14.113 1.00 60.56 193 ARG A O 1
ATOM 1594 N N . ILE A 1 194 ? 22.682 62.442 12.551 1.00 58.12 194 ILE A N 1
ATOM 1595 C CA . ILE A 1 194 ? 21.557 61.871 13.314 1.00 58.12 194 ILE A CA 1
ATOM 1596 C C . ILE A 1 194 ? 22.068 61.165 14.579 1.00 58.12 194 ILE A C 1
ATOM 1598 O O . ILE A 1 194 ? 21.478 61.290 15.647 1.00 58.12 194 ILE A O 1
ATOM 1602 N N . LEU A 1 195 ? 23.191 60.449 14.474 1.00 65.88 195 LEU A N 1
ATOM 1603 C CA . LEU A 1 195 ? 23.884 59.850 15.614 1.00 65.88 195 LEU A CA 1
ATOM 1604 C C . LEU A 1 195 ? 24.273 60.917 16.649 1.00 65.88 195 LEU A C 1
ATOM 1606 O O . LEU A 1 195 ? 24.021 60.731 17.835 1.00 65.88 195 LEU A O 1
ATOM 1610 N N . GLU A 1 196 ? 24.849 62.034 16.206 1.00 70.75 196 GLU A N 1
ATOM 1611 C CA . GLU A 1 196 ? 25.201 63.169 17.063 1.00 70.75 196 GLU A CA 1
ATOM 1612 C C . GLU A 1 196 ? 23.970 63.808 17.726 1.00 70.75 196 GLU A C 1
ATOM 1614 O O . GLU A 1 196 ? 23.992 64.057 18.930 1.00 70.75 196 GLU A O 1
ATOM 1619 N N . GLU A 1 197 ? 22.871 64.001 16.993 1.00 62.81 197 GLU A N 1
ATOM 1620 C CA . GLU A 1 197 ? 21.616 64.543 17.531 1.00 62.81 197 GLU A CA 1
ATOM 1621 C C . GLU A 1 197 ? 21.013 63.630 18.613 1.00 62.81 197 GLU A C 1
ATOM 1623 O O . GLU A 1 197 ? 20.705 64.106 19.705 1.00 62.81 197 GLU A O 1
ATOM 1628 N N . VAL A 1 198 ? 20.941 62.314 18.377 1.00 58.16 198 VAL A N 1
ATOM 1629 C CA . VAL A 1 198 ? 20.398 61.337 19.344 1.00 58.16 198 VAL A CA 1
ATOM 1630 C C . VAL A 1 198 ? 21.279 61.225 20.592 1.00 58.16 198 VAL A C 1
ATOM 1632 O O . VAL A 1 198 ? 20.774 61.191 21.713 1.00 58.16 198 VAL A O 1
ATOM 1635 N N . LEU A 1 199 ? 22.604 61.192 20.427 1.00 65.12 199 LEU A N 1
ATOM 1636 C CA . LEU A 1 199 ? 23.541 61.143 21.556 1.00 65.12 199 LEU A CA 1
ATOM 1637 C C . LEU A 1 199 ? 23.542 62.443 22.367 1.00 65.12 199 LEU A C 1
ATOM 1639 O O . LEU A 1 199 ? 23.787 62.415 23.571 1.00 65.12 199 LEU A O 1
ATOM 1643 N N . THR A 1 200 ? 23.235 63.570 21.726 1.00 67.69 200 THR A N 1
ATOM 1644 C CA . THR A 1 200 ? 23.071 64.860 22.402 1.00 67.69 200 THR A CA 1
ATOM 1645 C C . THR A 1 200 ? 21.743 64.926 23.159 1.00 67.69 200 THR A C 1
ATOM 1647 O O . THR A 1 200 ? 21.703 65.402 24.295 1.00 67.69 200 THR A O 1
ATOM 1650 N N . GLU A 1 201 ? 20.663 64.422 22.558 1.00 56.66 201 GLU A N 1
ATOM 1651 C CA . GLU A 1 201 ? 19.315 64.415 23.136 1.00 56.66 201 GLU A CA 1
ATOM 1652 C C . GLU A 1 201 ? 19.196 63.466 24.341 1.00 56.66 201 GLU A C 1
ATOM 1654 O O . GLU A 1 201 ? 18.548 63.809 25.331 1.00 56.66 201 GLU A O 1
ATOM 1659 N N . TYR A 1 202 ? 19.898 62.325 24.321 1.00 58.72 202 TYR A N 1
ATOM 1660 C CA . TYR A 1 202 ? 19.904 61.325 25.399 1.00 58.72 202 TYR A CA 1
ATOM 1661 C C . TYR A 1 202 ? 21.271 61.156 26.082 1.00 58.72 202 TYR A C 1
ATOM 1663 O O . TYR A 1 202 ? 21.639 60.060 26.503 1.00 58.72 202 TYR A O 1
ATOM 1671 N N . LYS A 1 203 ? 22.023 62.250 26.233 1.00 64.69 203 LYS A N 1
ATOM 1672 C CA . LYS A 1 203 ? 23.397 62.277 26.779 1.00 64.69 203 LYS A CA 1
ATOM 1673 C C . LYS A 1 203 ? 23.597 61.597 28.146 1.00 64.69 203 LYS A C 1
ATOM 1675 O O . LYS A 1 203 ? 24.719 61.194 28.468 1.00 64.69 203 LYS A O 1
ATOM 1680 N N . ASP A 1 204 ? 22.531 61.488 28.940 1.00 57.47 204 ASP A N 1
ATOM 1681 C CA . ASP A 1 204 ? 22.530 60.929 30.297 1.00 57.47 204 ASP A CA 1
ATOM 1682 C C . ASP A 1 204 ? 22.235 59.410 30.323 1.00 57.47 204 ASP A C 1
ATOM 1684 O O . ASP A 1 204 ? 22.253 58.799 31.390 1.00 57.47 204 ASP A O 1
ATOM 1688 N N . MET A 1 205 ? 21.970 58.783 29.166 1.00 50.56 205 MET A N 1
ATOM 1689 C CA . MET A 1 205 ? 21.840 57.327 29.028 1.00 50.56 205 MET A CA 1
ATOM 1690 C C . MET A 1 205 ? 23.128 56.698 28.465 1.00 50.56 205 MET A C 1
ATOM 1692 O O . MET A 1 205 ? 23.700 57.239 27.517 1.00 50.56 205 MET A O 1
ATOM 1696 N N . PRO A 1 206 ? 23.569 55.537 28.990 1.00 51.06 206 PRO A N 1
ATOM 1697 C CA . PRO A 1 206 ? 24.640 54.741 28.400 1.00 51.06 206 PRO A CA 1
ATOM 1698 C C . PRO A 1 206 ? 24.363 54.442 26.928 1.00 51.06 206 PRO A C 1
ATOM 1700 O O . PRO A 1 206 ? 23.310 53.896 26.616 1.00 51.06 206 PRO A O 1
ATOM 1703 N N . ALA A 1 207 ? 25.276 54.783 26.022 1.00 55.06 207 ALA A N 1
ATOM 1704 C CA . ALA A 1 207 ? 25.080 54.578 24.591 1.00 55.06 207 ALA A CA 1
ATOM 1705 C C . ALA A 1 207 ? 26.188 53.714 23.984 1.00 55.06 207 ALA A C 1
ATOM 1707 O O . ALA A 1 207 ? 27.359 54.074 24.023 1.00 55.06 207 ALA A O 1
ATOM 1708 N N . TYR A 1 208 ? 25.835 52.577 23.396 1.00 54.41 208 TYR A N 1
ATOM 1709 C CA . TYR A 1 208 ? 26.772 51.589 22.895 1.00 54.41 208 TYR A CA 1
ATOM 1710 C C . TYR A 1 208 ? 26.952 51.705 21.380 1.00 54.41 208 TYR A C 1
ATOM 1712 O O . TYR A 1 208 ? 26.003 51.521 20.615 1.00 54.41 208 TYR A O 1
ATOM 1720 N N . ILE A 1 209 ? 28.177 51.986 20.929 1.00 62.19 209 ILE A N 1
ATOM 1721 C CA . ILE A 1 209 ? 28.522 52.150 19.505 1.00 62.19 209 ILE A CA 1
ATOM 1722 C C . ILE A 1 209 ? 29.537 51.075 19.081 1.00 62.19 209 ILE A C 1
ATOM 1724 O O . ILE A 1 209 ? 30.496 50.836 19.805 1.00 62.19 209 ILE A O 1
ATOM 1728 N N . PRO A 1 210 ? 29.412 50.411 17.922 1.00 54.59 210 PRO A N 1
ATOM 1729 C CA . PRO A 1 210 ? 30.380 49.393 17.525 1.00 54.59 210 PRO A CA 1
ATOM 1730 C C . PRO A 1 210 ? 31.810 49.939 17.413 1.00 54.59 210 PRO A C 1
ATOM 1732 O O . PRO A 1 210 ? 32.038 51.008 16.853 1.00 54.59 210 PRO A O 1
ATOM 1735 N N . ASN A 1 211 ? 32.801 49.184 17.882 1.00 66.38 211 ASN A N 1
ATOM 1736 C CA . ASN A 1 211 ? 34.197 49.618 17.991 1.00 66.38 211 ASN A CA 1
ATOM 1737 C C . ASN A 1 211 ? 34.797 50.022 16.635 1.00 66.38 211 ASN A C 1
ATOM 1739 O O . ASN A 1 211 ? 35.596 50.954 16.566 1.00 66.38 211 ASN A O 1
ATOM 1743 N N . TYR A 1 212 ? 34.372 49.377 15.540 1.00 65.62 212 TYR A N 1
ATOM 1744 C CA . TYR A 1 212 ? 34.816 49.729 14.187 1.00 65.62 212 TYR A CA 1
ATOM 1745 C C . TYR A 1 212 ? 34.338 51.122 13.734 1.00 65.62 212 TYR A C 1
ATOM 1747 O O . TYR A 1 212 ? 34.826 51.623 12.725 1.00 65.62 212 TYR A O 1
ATOM 1755 N N . ALA A 1 213 ? 33.344 51.715 14.407 1.00 65.00 213 ALA A N 1
ATOM 1756 C CA . ALA A 1 213 ? 32.772 53.007 14.044 1.00 65.00 213 ALA A CA 1
ATOM 1757 C C . ALA A 1 213 ? 33.537 54.185 14.657 1.00 65.00 213 ALA A C 1
ATOM 1759 O O . ALA A 1 213 ? 33.370 55.300 14.175 1.00 65.00 213 ALA A O 1
ATOM 1760 N N . LYS A 1 214 ? 34.421 53.939 15.641 1.00 74.00 214 LYS A N 1
ATOM 1761 C CA . LYS A 1 214 ? 35.226 54.971 16.323 1.00 74.00 214 LYS A CA 1
ATOM 1762 C C . LYS A 1 214 ? 35.880 55.960 15.364 1.00 74.00 214 LYS A C 1
ATOM 1764 O O . LYS A 1 214 ? 35.839 57.157 15.605 1.00 74.00 214 LYS A O 1
ATOM 1769 N N . THR A 1 215 ? 36.473 55.455 14.284 1.00 74.12 215 THR A N 1
ATOM 1770 C CA . THR A 1 215 ? 37.190 56.272 13.293 1.00 74.12 215 THR A CA 1
ATOM 1771 C C . THR A 1 215 ? 36.238 57.132 12.467 1.00 74.12 215 THR A C 1
ATOM 1773 O O . THR A 1 215 ? 36.557 58.256 12.111 1.00 74.12 215 THR A O 1
ATOM 1776 N N . SER A 1 216 ? 35.050 56.614 12.155 1.00 69.44 216 SER A N 1
ATOM 1777 C CA . SER A 1 216 ? 34.045 57.343 11.378 1.00 69.44 216 SER A CA 1
ATOM 1778 C C . SER A 1 216 ? 33.262 58.350 12.218 1.00 69.44 216 SER A C 1
ATOM 1780 O O . SER A 1 216 ? 32.657 59.264 11.673 1.00 69.44 216 SER A O 1
ATOM 1782 N N . THR A 1 217 ? 33.288 58.200 13.539 1.00 70.00 217 THR A N 1
ATOM 1783 C CA . THR A 1 217 ? 32.609 59.080 14.487 1.00 70.00 217 THR A CA 1
ATOM 1784 C C . THR A 1 217 ? 33.579 59.979 15.262 1.00 70.00 217 THR A C 1
ATOM 1786 O O . THR A 1 217 ? 33.175 60.564 16.260 1.00 70.00 217 THR A O 1
ATOM 1789 N N . GLU A 1 218 ? 34.853 60.086 14.858 1.00 72.62 218 GLU A N 1
ATOM 1790 C CA . GLU A 1 218 ? 35.878 60.817 15.633 1.00 72.62 218 GLU A CA 1
ATOM 1791 C C . GLU A 1 218 ? 35.582 62.319 15.772 1.00 72.62 218 GLU A C 1
ATOM 1793 O O . GLU A 1 218 ? 36.037 62.956 16.717 1.00 72.62 218 GLU A O 1
ATOM 1798 N N . ASN A 1 219 ? 34.794 62.866 14.843 1.00 69.56 219 ASN A N 1
ATOM 1799 C CA . ASN A 1 219 ? 34.405 64.274 14.806 1.00 69.56 219 ASN A CA 1
ATOM 1800 C C . ASN A 1 219 ? 33.127 64.581 15.612 1.00 69.56 219 ASN A C 1
ATOM 1802 O O . ASN A 1 219 ? 32.706 65.734 15.633 1.00 69.56 219 ASN A O 1
ATOM 1806 N N . ILE A 1 220 ? 32.509 63.578 16.249 1.00 71.69 220 ILE A N 1
ATOM 1807 C CA . ILE A 1 220 ? 31.316 63.735 17.094 1.00 71.69 220 ILE A CA 1
ATOM 1808 C C . ILE A 1 220 ? 31.761 63.802 18.557 1.00 71.69 220 ILE A C 1
ATOM 1810 O O . ILE A 1 220 ? 32.491 62.933 19.035 1.00 71.69 220 ILE A O 1
ATOM 1814 N N . VAL A 1 221 ? 31.313 64.826 19.287 1.00 69.00 221 VAL A N 1
ATOM 1815 C CA . VAL A 1 221 ? 31.647 64.983 20.710 1.00 69.00 221 VAL A CA 1
ATOM 1816 C C . VAL A 1 221 ? 30.711 64.116 21.550 1.00 69.00 221 VAL A C 1
ATOM 1818 O O . VAL A 1 221 ? 29.530 64.414 21.700 1.00 69.00 221 VAL A O 1
ATOM 1821 N N . PHE A 1 222 ? 31.243 63.029 22.104 1.00 67.44 222 PHE A N 1
ATOM 1822 C CA . PHE A 1 222 ? 30.483 62.093 22.931 1.00 67.44 222 PHE A CA 1
ATOM 1823 C C . PHE A 1 222 ? 30.338 62.559 24.382 1.00 67.44 222 PHE A C 1
ATOM 1825 O O . PHE A 1 222 ? 31.254 63.161 24.941 1.00 67.44 222 PHE A O 1
ATOM 1832 N N . SER A 1 223 ? 29.214 62.218 25.021 1.00 63.03 223 SER A N 1
ATOM 1833 C CA . SER A 1 223 ? 29.112 62.265 26.483 1.00 63.03 223 SER A CA 1
ATOM 1834 C C . SER A 1 223 ? 29.903 61.110 27.119 1.00 63.03 223 SER A C 1
ATOM 1836 O O . SER A 1 223 ? 30.195 60.107 26.465 1.00 63.03 223 SER A O 1
ATOM 1838 N N . GLU A 1 224 ? 30.234 61.216 28.410 1.00 62.56 224 GLU A N 1
ATOM 1839 C CA . GLU A 1 224 ? 31.003 60.190 29.148 1.00 62.56 224 GLU A CA 1
ATOM 1840 C C . GLU A 1 224 ? 30.303 58.817 29.214 1.00 62.56 224 GLU A C 1
ATOM 1842 O O . GLU A 1 224 ? 30.922 57.812 29.555 1.00 62.56 224 GLU A O 1
ATOM 1847 N N . ASN A 1 225 ? 29.023 58.765 28.840 1.00 54.28 225 ASN A N 1
ATOM 1848 C CA . ASN A 1 225 ? 28.186 57.572 28.876 1.00 54.28 225 ASN A CA 1
ATOM 1849 C C . ASN A 1 225 ? 28.230 56.763 27.564 1.00 54.28 225 ASN A C 1
ATOM 1851 O O . ASN A 1 225 ? 27.562 55.736 27.456 1.00 54.28 225 ASN A O 1
ATOM 1855 N N . VAL A 1 226 ? 29.007 57.183 26.557 1.00 64.31 226 VAL A N 1
ATOM 1856 C CA . VAL A 1 226 ? 29.139 56.448 25.289 1.00 64.31 226 VAL A CA 1
ATOM 1857 C C . VAL A 1 226 ? 30.224 55.370 25.388 1.00 64.31 226 VAL A C 1
ATOM 1859 O O . VAL A 1 226 ? 31.407 55.663 25.560 1.00 64.31 226 VAL A O 1
ATOM 1862 N N . VAL A 1 227 ? 29.838 54.105 25.227 1.00 57.12 227 VAL A N 1
ATOM 1863 C CA . VAL A 1 227 ? 30.718 52.936 25.336 1.00 57.12 227 VAL A CA 1
ATOM 1864 C C . VAL A 1 227 ? 30.857 52.263 23.977 1.00 57.12 227 VAL A C 1
ATOM 1866 O O . VAL A 1 227 ? 29.885 51.836 23.367 1.00 57.12 227 VAL A O 1
ATOM 1869 N N . PHE A 1 228 ? 32.082 52.106 23.483 1.00 62.97 228 PHE A N 1
ATOM 1870 C CA . PHE A 1 228 ? 32.274 51.383 22.231 1.00 62.97 228 PHE A CA 1
ATOM 1871 C C . PHE A 1 228 ? 32.374 49.869 22.456 1.00 62.97 228 PHE A C 1
ATOM 1873 O O . PHE A 1 228 ? 33.188 49.433 23.268 1.00 62.97 228 PHE A O 1
ATOM 1880 N N . TYR A 1 229 ? 31.587 49.071 21.731 1.00 49.16 229 TYR A N 1
ATOM 1881 C CA . TYR A 1 229 ? 31.473 47.617 21.924 1.00 49.16 229 TYR A CA 1
ATOM 1882 C C . TYR A 1 229 ? 31.897 46.819 20.683 1.00 49.16 229 TYR A C 1
ATOM 1884 O O . TYR A 1 229 ? 31.776 47.294 19.559 1.00 49.16 229 TYR A O 1
ATOM 1892 N N . GLU A 1 230 ? 32.419 45.602 20.848 1.00 49.22 230 GLU A N 1
ATOM 1893 C CA . GLU A 1 230 ? 32.702 44.698 19.722 1.00 49.22 230 GLU A CA 1
ATOM 1894 C C . GLU A 1 230 ? 31.396 43.990 19.297 1.00 49.22 230 GLU A C 1
ATOM 1896 O O . GLU A 1 230 ? 30.836 43.220 20.072 1.00 49.22 230 GLU A O 1
ATOM 1901 N N . PRO A 1 231 ? 30.885 44.248 18.083 1.00 42.53 231 PRO A N 1
ATOM 1902 C CA . PRO A 1 231 ? 29.542 43.864 17.638 1.00 42.53 231 PRO A CA 1
ATOM 1903 C C . PRO A 1 231 ? 29.348 42.368 17.378 1.00 42.53 231 PRO A C 1
ATOM 1905 O O . PRO A 1 231 ? 28.236 41.934 17.092 1.00 42.53 231 PRO A O 1
ATOM 1908 N N . GLU A 1 232 ? 30.416 41.578 17.430 1.00 41.53 232 GLU A N 1
ATOM 1909 C CA . GLU A 1 232 ? 30.317 40.140 17.202 1.00 41.53 232 GLU A CA 1
ATOM 1910 C C . GLU A 1 232 ? 29.905 39.378 18.465 1.00 41.53 232 GLU A C 1
ATOM 1912 O O . GLU A 1 232 ? 29.686 38.194 18.377 1.00 41.53 232 GLU A O 1
ATOM 1917 N N . LEU A 1 233 ? 29.644 40.001 19.610 1.00 31.52 233 LEU A N 1
ATOM 1918 C CA . LEU A 1 233 ? 29.324 39.295 20.853 1.00 31.52 233 LEU A CA 1
ATOM 1919 C C . LEU A 1 233 ? 27.837 39.425 21.269 1.00 31.52 233 LEU A C 1
ATOM 1921 O O . LEU A 1 233 ? 27.430 40.484 21.725 1.00 31.52 233 LEU A O 1
ATOM 1925 N N . ASP A 1 234 ? 27.090 38.305 21.193 1.00 31.27 234 ASP A N 1
ATOM 1926 C CA . ASP A 1 234 ? 26.122 37.842 22.221 1.00 31.27 234 ASP A CA 1
ATOM 1927 C C . ASP A 1 234 ? 24.601 38.231 22.168 1.00 31.27 234 ASP A C 1
ATOM 1929 O O . ASP A 1 234 ? 24.174 39.271 22.655 1.00 31.27 234 ASP A O 1
ATOM 1933 N N . VAL A 1 235 ? 23.751 37.315 21.652 1.00 30.27 235 VAL A N 1
ATOM 1934 C CA . VAL A 1 235 ? 22.307 37.109 22.026 1.00 30.27 235 VAL A CA 1
ATOM 1935 C C . VAL A 1 235 ? 22.155 35.751 22.735 1.00 30.27 235 VAL A C 1
ATOM 1937 O O . VAL A 1 235 ? 21.082 35.174 22.898 1.00 30.27 235 VAL A O 1
ATOM 1940 N N . GLN A 1 236 ? 23.281 35.160 23.092 1.00 32.28 236 GLN A N 1
ATOM 1941 C CA . GLN A 1 236 ? 23.389 33.744 23.319 1.00 32.28 236 GLN A CA 1
ATOM 1942 C C . GLN A 1 236 ? 23.697 33.459 24.810 1.00 32.28 236 GLN A C 1
ATOM 1944 O O . GLN A 1 236 ? 23.680 32.308 25.228 1.00 32.28 236 GLN A O 1
ATOM 1949 N N . ASN A 1 237 ? 23.736 34.487 25.667 1.00 29.81 237 ASN A N 1
ATOM 1950 C CA . ASN A 1 237 ? 23.848 34.340 27.121 1.00 29.81 237 ASN A CA 1
ATOM 1951 C C . ASN A 1 237 ? 22.559 34.470 27.964 1.00 29.81 237 ASN A C 1
ATOM 1953 O O . ASN A 1 237 ? 22.646 34.239 29.166 1.00 29.81 237 ASN A O 1
ATOM 1957 N N . GLU A 1 238 ? 21.358 34.700 27.409 1.00 31.16 238 GLU A N 1
ATOM 1958 C CA . GLU A 1 238 ? 20.121 34.737 28.238 1.00 31.16 238 GLU A CA 1
ATOM 1959 C C . GLU A 1 238 ? 19.118 33.586 28.029 1.00 31.16 238 GLU A C 1
ATOM 1961 O O . GLU A 1 238 ? 18.341 33.276 28.930 1.00 31.16 238 GLU A O 1
ATOM 1966 N N . LEU A 1 239 ? 19.169 32.851 26.914 1.00 29.41 239 LEU A N 1
ATOM 1967 C CA . LEU A 1 239 ? 18.287 31.687 26.687 1.00 29.41 239 LEU A CA 1
ATOM 1968 C C . LEU A 1 239 ? 18.890 30.345 27.138 1.00 29.41 239 LEU A C 1
ATOM 1970 O O . LEU A 1 239 ? 18.215 29.317 27.119 1.00 29.41 239 LEU A O 1
ATOM 1974 N N . LEU A 1 240 ? 20.151 30.344 27.574 1.00 26.81 240 LEU A N 1
ATOM 1975 C CA . LEU A 1 240 ? 20.945 29.127 27.764 1.00 26.81 240 LEU A CA 1
ATOM 1976 C C . LEU A 1 240 ? 20.889 28.502 29.169 1.00 26.81 240 LEU A C 1
ATOM 1978 O O . LEU A 1 240 ? 21.569 27.508 29.404 1.00 26.81 240 LEU A O 1
ATOM 1982 N N . ILE A 1 241 ? 20.062 29.016 30.092 1.00 26.94 241 ILE A N 1
ATOM 1983 C CA . ILE A 1 241 ? 19.971 28.473 31.468 1.00 26.94 241 ILE A CA 1
ATOM 1984 C C . ILE A 1 241 ? 18.558 27.976 31.868 1.00 26.94 241 ILE A C 1
ATOM 1986 O O . ILE A 1 241 ? 18.424 27.351 32.917 1.00 26.94 241 ILE A O 1
ATOM 1990 N N . LYS A 1 242 ? 17.492 28.133 31.057 1.00 26.41 242 LYS A N 1
ATOM 1991 C CA . LYS A 1 242 ? 16.113 27.826 31.530 1.00 26.41 242 LYS A CA 1
ATOM 1992 C C . LYS A 1 242 ? 15.181 26.936 30.688 1.00 26.41 242 LYS A C 1
ATOM 1994 O O . LYS A 1 242 ? 13.994 26.898 30.986 1.00 26.41 242 LYS A O 1
ATOM 1999 N N . SER A 1 243 ? 15.656 26.114 29.749 1.00 23.75 243 SER A N 1
ATOM 2000 C CA . SER A 1 243 ? 14.820 24.986 29.277 1.00 23.75 243 SER A CA 1
ATOM 2001 C C . SER A 1 243 ? 15.624 23.715 29.002 1.00 23.75 243 SER A C 1
ATOM 2003 O O . SER A 1 243 ? 16.322 23.578 28.003 1.00 23.75 243 SER A O 1
ATOM 2005 N N . LYS A 1 244 ? 15.517 22.759 29.932 1.00 28.03 244 LYS A N 1
ATOM 2006 C CA . LYS A 1 244 ? 15.660 21.335 29.618 1.00 28.03 244 LYS A CA 1
ATOM 2007 C C . LYS A 1 244 ? 14.497 20.941 28.684 1.00 28.03 244 LYS A C 1
ATOM 2009 O O . LYS A 1 244 ? 13.387 21.418 28.899 1.00 28.03 244 LYS A O 1
ATOM 2014 N N . TYR A 1 245 ? 14.784 20.042 27.737 1.00 25.00 245 TYR A N 1
ATOM 2015 C CA . TYR A 1 245 ? 13.895 19.288 26.824 1.00 25.00 245 TYR A CA 1
ATOM 2016 C C . TYR A 1 245 ? 13.783 19.736 25.343 1.00 25.00 245 TYR A C 1
ATOM 2018 O O . TYR A 1 245 ? 13.221 20.766 24.996 1.00 25.00 245 TYR A O 1
ATOM 2026 N N . VAL A 1 246 ? 14.268 18.806 24.499 1.00 25.31 246 VAL A N 1
ATOM 2027 C CA . VAL A 1 246 ? 13.965 18.490 23.085 1.00 25.31 246 VAL A CA 1
ATOM 2028 C C . VAL A 1 246 ? 14.474 19.431 21.975 1.00 25.31 246 VAL A C 1
ATOM 2030 O O . VAL A 1 246 ? 13.802 20.354 21.527 1.00 25.31 246 VAL A O 1
ATOM 2033 N N . PHE A 1 247 ? 15.621 19.058 21.388 1.00 24.17 247 PHE A N 1
ATOM 2034 C CA . PHE A 1 247 ? 16.052 19.479 20.048 1.00 24.17 247 PHE A CA 1
ATOM 2035 C C . PHE A 1 247 ? 15.602 18.442 19.003 1.00 24.17 247 PHE A C 1
ATOM 2037 O O . PHE A 1 247 ? 16.191 17.368 18.897 1.00 24.17 247 PHE A O 1
ATOM 2044 N N . THR A 1 248 ? 14.599 18.757 18.174 1.00 26.50 248 THR A N 1
ATOM 2045 C CA . THR A 1 248 ? 14.328 17.985 16.946 1.00 26.50 248 THR A CA 1
ATOM 2046 C C . THR A 1 248 ? 14.987 18.665 15.747 1.00 26.50 248 THR A C 1
ATOM 2048 O O . THR A 1 248 ? 14.714 19.810 15.389 1.00 26.50 248 THR A O 1
ATOM 2051 N N . GLY A 1 249 ? 15.935 17.956 15.135 1.00 29.94 249 GLY A N 1
ATOM 2052 C CA . GLY A 1 249 ? 16.797 18.482 14.086 1.00 29.94 249 GLY A CA 1
ATOM 2053 C C . GLY A 1 249 ? 16.056 18.834 12.796 1.00 29.94 249 GLY A C 1
ATOM 2054 O O . GLY A 1 249 ? 15.541 17.952 12.108 1.00 29.94 249 GLY A O 1
ATOM 2055 N N . ARG A 1 250 ? 16.099 20.117 12.414 1.00 26.88 250 ARG A N 1
ATOM 2056 C CA . ARG A 1 250 ? 16.011 20.614 11.027 1.00 26.88 250 ARG A CA 1
ATOM 2057 C C . ARG A 1 250 ? 16.542 22.053 10.948 1.00 26.88 250 ARG A C 1
ATOM 2059 O O . ARG A 1 250 ? 15.781 23.008 10.919 1.00 26.88 250 ARG A O 1
ATOM 2066 N N . SER A 1 251 ? 17.857 22.218 10.827 1.00 25.62 251 SER A N 1
ATOM 2067 C CA . SER A 1 251 ? 18.428 23.419 10.207 1.00 25.62 251 SER A CA 1
ATOM 2068 C C . SER A 1 251 ? 19.807 23.103 9.614 1.00 25.62 251 SER A C 1
ATOM 2070 O O . SER A 1 251 ? 20.676 22.524 10.261 1.00 25.62 251 SER A O 1
ATOM 2072 N N . LYS A 1 252 ? 19.992 23.436 8.332 1.00 28.27 252 LYS A N 1
ATOM 2073 C CA . LYS A 1 252 ? 21.317 23.636 7.738 1.00 28.27 252 LYS A CA 1
ATOM 2074 C C . LYS A 1 252 ? 21.682 25.094 8.004 1.00 28.27 252 LYS A C 1
ATOM 2076 O O . LYS A 1 252 ? 21.591 25.925 7.107 1.00 28.27 252 LYS A O 1
ATOM 2081 N N . THR A 1 253 ? 22.088 25.392 9.228 1.00 27.14 253 THR A N 1
ATOM 2082 C CA . THR A 1 253 ? 22.724 26.667 9.551 1.00 27.14 253 THR A CA 1
ATOM 2083 C C . THR A 1 253 ? 23.756 26.410 10.635 1.00 27.14 253 THR A C 1
ATOM 2085 O O . THR A 1 253 ? 23.450 25.843 11.678 1.00 27.14 253 THR A O 1
ATOM 2088 N N . VAL A 1 254 ? 25.005 26.771 10.344 1.00 29.98 254 VAL A N 1
ATOM 2089 C CA . VAL A 1 254 ? 26.148 26.717 11.259 1.00 29.98 254 VAL A CA 1
ATOM 2090 C C . VAL A 1 254 ? 25.759 27.428 12.562 1.00 29.98 254 VAL A C 1
ATOM 2092 O O . VAL A 1 254 ? 25.678 28.651 12.581 1.00 29.98 254 VAL A O 1
ATOM 2095 N N . GLY A 1 255 ? 25.449 26.671 13.620 1.00 30.42 255 GLY A N 1
ATOM 2096 C CA . GLY A 1 255 ? 25.124 27.215 14.940 1.00 30.42 255 GLY A CA 1
ATOM 2097 C C . GLY A 1 255 ? 26.244 28.111 15.464 1.00 30.42 255 GLY A C 1
ATOM 2098 O O . GLY A 1 255 ? 27.422 27.755 15.410 1.00 30.42 255 GLY A O 1
ATOM 2099 N N . VAL A 1 256 ? 25.847 29.292 15.901 1.00 30.47 256 VAL A N 1
ATOM 2100 C CA . VAL A 1 256 ? 26.712 30.335 16.446 1.00 30.47 256 VAL A CA 1
ATOM 2101 C C . VAL A 1 256 ? 27.146 29.929 17.864 1.00 30.47 256 VAL A C 1
ATOM 2103 O O . VAL A 1 256 ? 26.454 29.132 18.498 1.00 30.47 256 VAL A O 1
ATOM 2106 N N . SER A 1 257 ? 28.313 30.388 18.323 1.00 34.22 257 SER A N 1
ATOM 2107 C CA . SER A 1 257 ? 28.778 30.211 19.705 1.00 34.22 257 SER A CA 1
ATOM 2108 C C . SER A 1 257 ? 28.209 31.314 20.610 1.00 34.22 257 SER A C 1
ATOM 2110 O O . SER A 1 257 ? 28.386 32.488 20.265 1.00 34.22 257 SER A O 1
ATOM 2112 N N . PRO A 1 258 ? 27.599 30.934 21.756 1.00 33.94 258 PRO A N 1
ATOM 2113 C CA . PRO A 1 258 ? 27.478 31.645 23.014 1.00 33.94 258 PRO A CA 1
ATOM 2114 C C . PRO A 1 258 ? 27.797 33.119 23.146 1.00 33.94 258 PRO A C 1
ATOM 2116 O O . PRO A 1 258 ? 27.057 33.951 23.644 1.00 33.94 258 PRO A O 1
ATOM 2119 N N . VAL A 1 259 ? 29.067 33.359 22.915 1.00 35.03 259 VAL A N 1
ATOM 2120 C CA . VAL A 1 259 ? 29.829 34.218 23.801 1.00 35.03 259 VAL A CA 1
ATOM 2121 C C . VAL A 1 259 ? 30.727 35.088 22.943 1.00 35.03 259 VAL A C 1
ATOM 2123 O O . VAL A 1 259 ? 31.689 35.612 23.469 1.00 35.03 259 VAL A O 1
ATOM 2126 N N . ASP A 1 260 ? 30.493 35.184 21.623 1.00 35.47 260 ASP A N 1
ATOM 2127 C CA . ASP A 1 260 ? 31.496 35.741 20.710 1.00 35.47 260 ASP A CA 1
ATOM 2128 C C . ASP A 1 260 ? 31.129 35.942 19.236 1.00 35.47 260 ASP A C 1
ATOM 2130 O O . ASP A 1 260 ? 31.898 36.619 18.553 1.00 35.47 260 ASP A O 1
ATOM 2134 N N . GLY A 1 261 ? 30.027 35.356 18.730 1.00 42.47 261 GLY A N 1
ATOM 2135 C CA . GLY A 1 261 ? 29.440 35.554 17.380 1.00 42.47 261 GLY A CA 1
ATOM 2136 C C . GLY A 1 261 ? 30.374 35.539 16.158 1.00 42.47 261 GLY A C 1
ATOM 2137 O O . GLY A 1 261 ? 29.927 35.738 15.024 1.00 42.47 261 GLY A O 1
ATOM 2138 N N . ARG A 1 262 ? 31.632 35.135 16.326 1.00 40.94 262 ARG A N 1
ATOM 2139 C CA . ARG A 1 262 ? 32.464 34.561 15.273 1.00 40.94 262 ARG A CA 1
ATOM 2140 C C . ARG A 1 262 ? 32.086 33.089 15.132 1.00 40.94 262 ARG A C 1
ATOM 2142 O O . ARG A 1 262 ? 32.080 32.323 16.091 1.00 40.94 262 ARG A O 1
ATOM 2149 N N . LYS A 1 263 ? 31.707 32.683 13.914 1.00 54.84 263 LYS A N 1
ATOM 2150 C CA . LYS A 1 263 ? 31.348 31.294 13.574 1.00 54.84 263 LYS A CA 1
ATOM 2151 C C . LYS A 1 263 ? 32.513 30.368 13.897 1.00 54.84 263 LYS A C 1
ATOM 2153 O O . LYS A 1 263 ? 33.409 30.244 13.088 1.00 54.84 263 LYS A O 1
ATOM 2158 N N . GLY A 1 264 ? 32.507 29.697 15.036 1.00 55.84 264 GLY A N 1
ATOM 2159 C CA . GLY A 1 264 ? 33.692 28.954 15.442 1.00 55.84 264 GLY A CA 1
ATOM 2160 C C . GLY A 1 264 ? 33.797 27.534 14.889 1.00 55.84 264 GLY A C 1
ATOM 2161 O O . GLY A 1 264 ? 34.905 27.044 14.815 1.00 55.84 264 GLY A O 1
ATOM 2162 N N . ILE A 1 265 ? 32.714 26.860 14.471 1.00 61.03 265 ILE A N 1
ATOM 2163 C CA . ILE A 1 265 ? 32.747 25.445 14.026 1.00 61.03 265 ILE A CA 1
ATOM 2164 C C . ILE A 1 265 ? 32.088 25.303 12.649 1.00 61.03 265 ILE A C 1
ATOM 2166 O O . ILE A 1 265 ? 30.880 25.500 12.527 1.00 61.03 265 ILE A O 1
ATOM 2170 N N . LEU A 1 266 ? 32.869 24.942 11.631 1.00 64.12 266 LEU A N 1
ATOM 2171 C CA . LEU A 1 266 ? 32.468 24.799 10.228 1.00 64.12 266 LEU A CA 1
ATOM 2172 C C . LEU A 1 266 ? 31.812 23.448 9.930 1.00 64.12 266 LEU A C 1
ATOM 2174 O O . LEU A 1 266 ? 30.709 23.410 9.387 1.00 64.12 266 LEU A O 1
ATOM 2178 N N . ASP A 1 267 ? 32.495 22.353 10.260 1.00 72.25 267 ASP A N 1
ATOM 2179 C CA . ASP A 1 267 ? 32.029 20.989 10.002 1.00 72.25 267 ASP A CA 1
ATOM 2180 C C . ASP A 1 267 ? 32.596 20.023 11.052 1.00 72.25 267 ASP A C 1
ATOM 2182 O O . ASP A 1 267 ? 33.651 20.279 11.640 1.00 72.25 267 ASP A O 1
ATOM 2186 N N . VAL A 1 268 ? 31.875 18.927 11.289 1.00 83.12 268 VAL A N 1
ATOM 2187 C CA . VAL A 1 268 ? 32.267 17.864 12.222 1.00 83.12 268 VAL A CA 1
ATOM 2188 C C . VAL A 1 268 ? 32.030 16.524 11.544 1.00 83.12 268 VAL A C 1
ATOM 2190 O O . VAL A 1 268 ? 30.894 16.172 11.215 1.00 83.12 268 VAL A O 1
ATOM 2193 N N . TYR A 1 269 ? 33.099 15.769 11.324 1.00 87.50 269 TYR A N 1
ATOM 2194 C CA . TYR A 1 269 ? 33.025 14.494 10.619 1.00 87.50 269 TYR A CA 1
ATOM 2195 C C . TYR A 1 269 ? 33.899 13.434 11.271 1.00 87.50 269 TYR A C 1
ATOM 2197 O O . TYR A 1 269 ? 34.932 13.730 11.866 1.00 87.50 269 TYR A O 1
ATOM 2205 N N . VAL A 1 270 ? 33.487 12.178 11.160 1.00 85.75 270 VAL A N 1
ATOM 2206 C CA . VAL A 1 270 ? 34.250 11.052 11.696 1.00 85.75 270 VAL A CA 1
ATOM 2207 C C . VAL A 1 270 ? 35.462 10.794 10.823 1.00 85.75 270 VAL A C 1
ATOM 2209 O O . VAL A 1 270 ? 35.361 10.717 9.600 1.00 85.75 270 VAL A O 1
ATOM 2212 N N . GLN A 1 271 ? 36.614 10.667 11.473 1.00 84.81 271 GLN A N 1
ATOM 2213 C CA . GLN A 1 271 ? 37.845 10.236 10.831 1.00 84.81 271 GLN A CA 1
ATOM 2214 C C . GLN A 1 271 ? 37.980 8.720 10.881 1.00 84.81 271 GLN A C 1
ATOM 2216 O O . GLN A 1 271 ? 38.266 8.099 9.864 1.00 84.81 271 GLN A O 1
ATOM 2221 N N . ASN A 1 272 ? 37.811 8.143 12.073 1.00 82.00 272 ASN A N 1
ATOM 2222 C CA . ASN A 1 272 ? 37.909 6.710 12.296 1.00 82.00 272 ASN A CA 1
ATOM 2223 C C . ASN A 1 272 ? 37.132 6.303 13.555 1.00 82.00 272 ASN A C 1
ATOM 2225 O O . ASN A 1 272 ? 36.998 7.094 14.493 1.00 82.00 272 ASN A O 1
ATOM 2229 N N . ILE A 1 273 ? 36.671 5.059 13.577 1.00 81.62 273 ILE A N 1
ATOM 2230 C CA . ILE A 1 273 ? 36.135 4.386 14.757 1.00 81.62 273 ILE A CA 1
ATOM 2231 C C . ILE A 1 273 ? 36.959 3.115 14.912 1.00 81.62 273 ILE A C 1
ATOM 2233 O O . ILE A 1 273 ? 37.074 2.331 13.977 1.00 81.62 273 ILE A O 1
ATOM 2237 N N . SER A 1 274 ? 37.579 2.954 16.072 1.00 78.56 274 SER A N 1
ATOM 2238 C CA . SER A 1 274 ? 38.406 1.795 16.388 1.00 78.56 274 SER A CA 1
ATOM 2239 C C . SER A 1 274 ? 37.933 1.160 17.679 1.00 78.56 274 SER A C 1
ATOM 2241 O O . SER A 1 274 ? 37.506 1.852 18.606 1.00 78.56 274 SER A O 1
ATOM 2243 N N . TYR A 1 275 ? 38.081 -0.149 17.755 1.00 74.50 275 TYR A N 1
ATOM 2244 C CA . TYR A 1 275 ? 37.508 -0.956 18.810 1.00 74.50 275 TYR A CA 1
ATOM 2245 C C . TYR A 1 275 ? 38.617 -1.772 19.476 1.00 74.50 275 TYR A C 1
ATOM 2247 O O . TYR A 1 275 ? 39.541 -2.247 18.821 1.00 74.50 275 TYR A O 1
ATOM 2255 N N . SER A 1 276 ? 38.566 -1.883 20.801 1.00 76.31 276 SER A N 1
ATOM 2256 C CA . SER A 1 276 ? 39.537 -2.621 21.621 1.00 76.31 276 SER A CA 1
ATOM 2257 C C . SER A 1 276 ? 38.810 -3.351 22.735 1.00 76.31 276 SER A C 1
ATOM 2259 O O . SER A 1 276 ? 37.789 -2.832 23.161 1.00 76.31 276 SER A O 1
ATOM 2261 N N . ASP A 1 277 ? 39.346 -4.450 23.275 1.00 70.25 277 ASP A N 1
ATOM 2262 C CA . ASP A 1 277 ? 38.686 -5.302 24.286 1.00 70.25 277 ASP A CA 1
ATOM 2263 C C . ASP A 1 277 ? 37.930 -4.564 25.403 1.00 70.25 277 ASP A C 1
ATOM 2265 O O . ASP A 1 277 ? 36.898 -5.057 25.84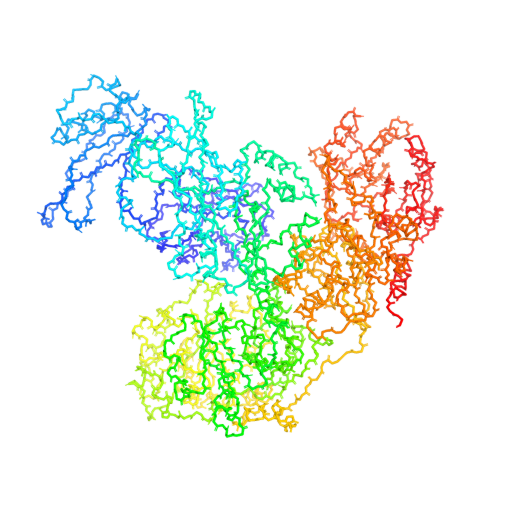8 1.00 70.25 277 ASP A O 1
ATOM 2269 N N . LYS A 1 278 ? 38.389 -3.371 25.802 1.00 78.00 278 LYS A N 1
ATOM 2270 C CA . LYS A 1 278 ? 37.827 -2.573 26.903 1.00 78.00 278 LYS A CA 1
ATOM 2271 C C . LYS A 1 278 ? 37.097 -1.289 26.489 1.00 78.00 278 LYS A C 1
ATOM 2273 O O . LYS A 1 278 ? 36.344 -0.752 27.287 1.00 78.00 278 LYS A O 1
ATOM 2278 N N . ALA A 1 279 ? 37.318 -0.764 25.282 1.00 80.00 279 ALA A N 1
ATOM 2279 C CA . ALA A 1 279 ? 36.787 0.549 24.904 1.00 80.00 279 ALA A CA 1
ATOM 2280 C C . ALA A 1 279 ? 36.539 0.706 23.399 1.00 80.00 279 ALA A C 1
ATOM 2282 O O . ALA A 1 279 ? 37.269 0.150 22.570 1.00 80.00 279 ALA A O 1
ATOM 2283 N N . ILE A 1 280 ? 35.552 1.536 23.058 1.00 80.00 280 ILE A N 1
ATOM 2284 C CA . ILE A 1 280 ? 35.332 2.065 21.707 1.00 80.00 280 ILE A CA 1
ATOM 2285 C C . ILE A 1 280 ? 35.973 3.448 21.630 1.00 80.00 280 ILE A C 1
ATOM 2287 O O . ILE A 1 280 ? 35.656 4.335 22.419 1.00 80.00 280 ILE A O 1
ATOM 2291 N N . SER A 1 281 ? 36.895 3.630 20.688 1.00 84.88 281 SER A N 1
ATOM 2292 C CA . SER A 1 281 ? 37.566 4.906 20.447 1.00 84.88 281 SER A CA 1
ATOM 2293 C C . SER A 1 281 ? 37.071 5.523 19.147 1.00 84.88 281 SER A C 1
ATOM 2295 O O . SER A 1 281 ? 37.258 4.956 18.072 1.00 84.88 281 SER A O 1
ATOM 2297 N N . MET A 1 282 ? 36.469 6.703 19.236 1.00 87.00 282 MET A N 1
ATOM 2298 C CA . MET A 1 282 ? 35.978 7.455 18.086 1.00 87.00 282 MET A CA 1
ATOM 2299 C C . MET A 1 282 ? 36.811 8.715 17.899 1.00 87.00 282 MET A C 1
ATOM 2301 O O . MET A 1 282 ? 36.838 9.576 18.777 1.00 87.00 282 MET A O 1
ATOM 2305 N N . SER A 1 283 ? 37.460 8.839 16.742 1.00 88.44 283 SER A N 1
ATOM 2306 C CA . SER A 1 283 ? 38.155 10.059 16.343 1.00 88.44 283 SER A CA 1
ATOM 2307 C C . SER A 1 283 ? 37.296 10.867 15.381 1.00 88.44 283 SER A C 1
ATOM 2309 O O . SER A 1 283 ? 36.925 10.398 14.302 1.00 88.44 283 SER A O 1
ATOM 2311 N N . VAL A 1 284 ? 37.021 12.112 15.751 1.00 89.81 284 VAL A N 1
ATOM 2312 C CA . VAL A 1 284 ? 36.282 13.071 14.930 1.00 89.81 284 VAL A CA 1
ATOM 2313 C C . VAL A 1 284 ? 37.189 14.232 14.556 1.00 89.81 284 VAL A C 1
ATOM 2315 O O . VAL A 1 284 ? 37.998 14.687 15.363 1.00 89.81 284 VAL A O 1
ATOM 2318 N N . ILE A 1 285 ? 37.053 14.724 13.331 1.00 89.19 285 ILE A N 1
ATOM 2319 C CA . ILE A 1 285 ? 37.644 15.986 12.917 1.00 89.19 285 ILE A CA 1
ATOM 2320 C C . ILE A 1 285 ? 36.631 17.094 13.134 1.00 89.19 285 ILE A C 1
ATOM 2322 O O . ILE A 1 285 ? 35.505 17.036 12.638 1.00 89.19 285 ILE A O 1
ATOM 2326 N N . VAL A 1 286 ? 37.076 18.122 13.840 1.00 87.44 286 VAL A N 1
ATOM 2327 C CA . VAL A 1 286 ? 36.373 19.382 13.998 1.00 87.44 286 VAL A CA 1
ATOM 2328 C C . VAL A 1 286 ? 37.139 20.435 13.223 1.00 87.44 286 VAL A C 1
ATOM 2330 O O . VAL A 1 286 ? 38.315 20.704 13.478 1.00 87.44 286 VAL A O 1
ATOM 2333 N N . ASP A 1 287 ? 36.450 21.026 12.261 1.00 83.44 287 ASP A N 1
ATOM 2334 C CA . ASP A 1 287 ? 36.937 22.170 11.519 1.00 83.44 287 ASP A CA 1
ATOM 2335 C C . ASP A 1 287 ? 36.412 23.438 12.193 1.00 83.44 287 ASP A C 1
ATOM 2337 O O . ASP A 1 287 ? 35.204 23.668 12.204 1.00 83.44 287 ASP A O 1
ATOM 2341 N N . THR A 1 288 ? 37.300 24.257 12.753 1.00 77.94 288 THR A N 1
ATOM 2342 C CA . THR A 1 288 ? 36.959 25.498 13.454 1.00 77.94 288 THR A CA 1
ATOM 2343 C C . THR A 1 288 ? 37.520 26.743 12.766 1.00 77.94 288 THR A C 1
ATOM 2345 O O . THR A 1 288 ? 38.482 26.674 11.999 1.00 77.94 288 THR A O 1
ATOM 2348 N N . LEU A 1 289 ? 36.910 27.903 13.017 1.00 69.81 289 LEU A N 1
ATOM 2349 C CA . LEU A 1 289 ? 37.462 29.206 12.645 1.00 69.81 289 LEU A CA 1
ATOM 2350 C C . LEU A 1 289 ? 38.120 29.826 13.878 1.00 69.81 289 LEU A C 1
ATOM 2352 O O . LEU A 1 289 ? 37.472 29.958 14.912 1.00 69.81 289 LEU A O 1
ATOM 2356 N N . PHE A 1 290 ? 39.381 30.237 13.740 1.00 65.75 290 PHE A N 1
ATOM 2357 C CA . PHE A 1 290 ? 40.146 31.078 14.678 1.00 65.75 290 PHE A CA 1
ATOM 2358 C C . PHE A 1 290 ? 40.423 30.527 16.096 1.00 65.75 290 PHE A C 1
ATOM 2360 O O . PHE A 1 290 ? 41.447 30.888 16.672 1.00 65.75 290 PHE A O 1
ATOM 2367 N N . ASN A 1 291 ? 39.598 29.627 16.642 1.00 74.81 291 ASN A N 1
ATOM 2368 C CA . ASN A 1 291 ? 39.713 29.092 18.002 1.00 74.81 291 ASN A CA 1
ATOM 2369 C C . ASN A 1 291 ? 39.865 27.568 18.014 1.00 74.81 291 ASN A C 1
ATOM 2371 O O . ASN A 1 291 ? 39.323 26.864 17.161 1.00 74.81 291 ASN A O 1
ATOM 2375 N N . THR A 1 292 ? 40.580 27.048 19.013 1.00 80.94 292 THR A N 1
ATOM 2376 C CA . THR A 1 292 ? 40.665 25.604 19.251 1.00 80.94 292 THR A CA 1
ATOM 2377 C C . THR A 1 292 ? 39.468 25.096 20.058 1.00 80.94 292 THR A C 1
ATOM 2379 O O . THR A 1 292 ? 38.813 25.868 20.750 1.00 80.94 292 THR A O 1
ATOM 2382 N N . VAL A 1 293 ? 39.179 23.799 20.007 1.00 81.00 293 VAL A N 1
ATOM 2383 C CA . VAL A 1 293 ? 38.195 23.126 20.865 1.00 81.00 293 VAL A CA 1
ATOM 2384 C C . VAL A 1 293 ? 38.721 23.006 22.297 1.00 81.00 293 VAL A C 1
ATOM 2386 O O . VAL A 1 293 ? 39.842 22.535 22.493 1.00 81.00 293 VAL A O 1
ATOM 2389 N N . GLY A 1 294 ? 37.897 23.417 23.267 1.00 77.88 294 GLY A N 1
ATOM 2390 C CA . GLY A 1 294 ? 38.170 23.383 24.704 1.00 77.88 294 GLY A CA 1
ATOM 2391 C C . GLY A 1 294 ? 37.616 22.126 25.379 1.00 77.88 294 GLY A C 1
ATOM 2392 O O . GLY A 1 294 ? 38.387 21.268 25.802 1.00 77.88 294 GLY A O 1
ATOM 2393 N N . LYS A 1 295 ? 36.285 21.994 25.479 1.00 79.69 295 LYS A N 1
ATOM 2394 C CA . LYS A 1 295 ? 35.606 20.779 25.969 1.00 79.69 295 LYS A CA 1
ATOM 2395 C C . LYS A 1 295 ? 34.760 20.176 24.858 1.00 79.69 295 LYS A C 1
ATOM 2397 O O . LYS A 1 295 ? 34.248 20.892 24.003 1.00 79.69 295 LYS A O 1
ATOM 2402 N N . SER A 1 296 ? 34.567 18.864 24.880 1.00 81.44 296 SER A N 1
ATOM 2403 C CA . SER A 1 296 ? 33.560 18.237 24.027 1.00 81.44 296 SER A CA 1
ATOM 2404 C C . SER A 1 296 ? 32.977 16.985 24.663 1.00 81.44 296 SER A C 1
ATOM 2406 O O . SER A 1 296 ? 33.662 16.313 25.433 1.00 81.44 296 SER A O 1
ATOM 2408 N N . ASN A 1 297 ? 31.723 16.692 24.334 1.00 83.75 297 ASN A N 1
ATOM 2409 C CA . ASN A 1 297 ? 31.027 15.485 24.751 1.00 83.75 297 ASN A CA 1
ATOM 2410 C C . ASN A 1 297 ? 30.441 14.787 23.528 1.00 83.75 297 ASN A C 1
ATOM 2412 O O . ASN A 1 297 ? 29.859 15.437 22.660 1.00 83.75 297 ASN A O 1
ATOM 2416 N N . LEU A 1 298 ? 30.557 13.467 23.481 1.00 84.19 298 LEU A N 1
ATOM 2417 C CA . LEU A 1 298 ? 29.785 12.636 22.575 1.00 84.19 298 LEU A CA 1
ATOM 2418 C C . LEU A 1 298 ? 28.440 12.323 23.232 1.00 84.19 298 LEU A C 1
ATOM 2420 O O . LEU A 1 298 ? 28.404 11.868 24.374 1.00 84.19 298 LEU A O 1
ATOM 2424 N N . VAL A 1 299 ? 27.355 12.562 22.505 1.00 81.44 299 VAL A N 1
ATOM 2425 C CA . VAL A 1 299 ? 25.982 12.339 22.961 1.00 81.44 299 VAL A CA 1
ATOM 2426 C C . VAL A 1 299 ? 25.339 11.278 22.078 1.00 81.44 299 VAL A C 1
ATOM 2428 O O . VAL A 1 299 ? 25.304 11.427 20.852 1.00 81.44 299 VAL A O 1
ATOM 2431 N N . LEU A 1 300 ? 24.827 10.220 22.706 1.00 78.44 300 LEU A N 1
ATOM 2432 C CA . LEU A 1 300 ? 24.014 9.194 22.054 1.00 78.44 300 LEU A CA 1
ATOM 2433 C C . LEU A 1 300 ? 22.546 9.409 22.410 1.00 78.44 300 LEU A C 1
ATOM 2435 O O . LEU A 1 300 ? 22.207 9.601 23.576 1.00 78.44 300 LEU A O 1
ATOM 2439 N N . LEU A 1 301 ? 21.695 9.381 21.388 1.00 76.12 301 LEU A N 1
ATOM 2440 C CA . LEU A 1 301 ? 20.252 9.517 21.530 1.00 76.12 301 LEU A CA 1
ATOM 2441 C C . LEU A 1 301 ? 19.561 8.329 20.864 1.00 76.12 301 LEU A C 1
ATOM 2443 O O . LEU A 1 301 ? 19.682 8.166 19.646 1.00 76.12 301 LEU A O 1
ATOM 2447 N N . ASP A 1 302 ? 18.822 7.526 21.628 1.00 74.88 302 ASP A N 1
ATOM 2448 C CA . ASP A 1 302 ? 17.976 6.487 21.043 1.00 74.88 302 ASP A CA 1
ATOM 2449 C C . ASP A 1 302 ? 16.789 7.117 20.298 1.00 74.88 302 ASP A C 1
ATOM 2451 O O . ASP A 1 302 ? 16.094 7.998 20.801 1.00 74.88 302 ASP A O 1
ATOM 2455 N N . ARG A 1 303 ? 16.570 6.676 19.057 1.00 74.12 303 ARG A N 1
ATOM 2456 C CA . ARG A 1 303 ? 15.447 7.110 18.222 1.00 74.12 303 ARG A CA 1
ATOM 2457 C C . ARG A 1 303 ? 14.106 6.498 18.621 1.00 74.12 303 ARG A C 1
ATOM 2459 O O . ARG A 1 303 ? 13.103 6.891 18.027 1.00 74.12 303 ARG A O 1
ATOM 2466 N N . ASP A 1 304 ? 14.084 5.491 19.487 1.00 64.56 304 ASP A N 1
ATOM 2467 C CA . ASP A 1 304 ? 12.865 4.754 19.839 1.00 64.56 304 ASP A CA 1
ATOM 2468 C C . ASP A 1 304 ? 12.148 5.236 21.102 1.00 64.56 304 ASP A C 1
ATOM 2470 O O . ASP A 1 304 ? 11.012 4.817 21.331 1.00 64.56 304 ASP A O 1
ATOM 2474 N N . GLN A 1 305 ? 12.754 6.135 21.878 1.00 62.19 305 GLN A N 1
ATOM 2475 C CA . GLN A 1 305 ? 12.121 6.718 23.058 1.00 62.19 305 GLN A CA 1
ATOM 2476 C C . GLN A 1 305 ? 11.271 7.937 22.663 1.00 62.19 305 GLN A C 1
ATOM 2478 O O . GLN A 1 305 ? 11.772 9.047 22.486 1.00 62.19 305 GLN A O 1
ATOM 2483 N N . ASP A 1 306 ? 9.965 7.716 22.499 1.00 45.50 306 ASP A N 1
ATOM 2484 C CA . ASP A 1 306 ? 8.960 8.777 22.387 1.00 45.50 306 ASP A CA 1
ATOM 2485 C C . ASP A 1 306 ? 8.327 8.994 23.777 1.00 45.50 306 ASP A C 1
ATOM 2487 O O . ASP A 1 306 ? 7.603 8.128 24.256 1.00 45.50 306 ASP A O 1
ATOM 2491 N N . GLY A 1 307 ? 8.560 10.147 24.415 1.00 43.12 307 GLY A N 1
ATOM 2492 C CA . GLY A 1 307 ? 7.771 10.600 25.577 1.00 43.12 307 GLY A CA 1
ATOM 2493 C C . GLY A 1 307 ? 8.352 10.374 26.980 1.00 43.12 307 GLY A C 1
ATOM 2494 O O . GLY A 1 307 ? 7.830 10.966 27.921 1.00 43.12 307 GLY A O 1
ATOM 2495 N N . GLU A 1 308 ? 9.443 9.623 27.136 1.00 38.91 308 GLU A N 1
ATOM 2496 C CA . GLU A 1 308 ? 10.214 9.554 28.392 1.00 38.91 308 GLU A CA 1
ATOM 2497 C C . GLU A 1 308 ? 11.477 10.430 28.301 1.00 38.91 308 GLU A C 1
ATOM 2499 O O . GLU A 1 308 ? 11.913 10.781 27.199 1.00 38.91 308 GLU A O 1
ATOM 2504 N N . GLU A 1 309 ? 12.043 10.863 29.439 1.00 41.97 309 GLU A N 1
ATOM 2505 C CA . GLU A 1 309 ? 13.325 11.585 29.434 1.00 41.97 309 GLU A CA 1
ATOM 2506 C C . GLU A 1 309 ? 14.348 10.732 28.673 1.00 41.97 309 GLU A C 1
ATOM 2508 O O . GLU A 1 309 ? 14.575 9.597 29.086 1.00 41.97 309 GLU A O 1
ATOM 2513 N N . PRO A 1 310 ? 14.941 11.216 27.563 1.00 47.91 310 PRO A N 1
ATOM 2514 C CA . PRO A 1 310 ? 15.793 10.372 26.744 1.00 47.91 310 PRO A CA 1
ATOM 2515 C C . PRO A 1 310 ? 16.931 9.842 27.610 1.00 47.91 310 PRO A C 1
ATOM 2517 O O . PRO A 1 310 ? 17.663 10.642 28.200 1.00 47.91 310 PRO A O 1
ATOM 2520 N N . ASN A 1 311 ? 17.091 8.519 27.670 1.00 50.28 311 ASN A N 1
ATOM 2521 C CA . ASN A 1 311 ? 18.270 7.896 28.251 1.00 50.28 311 ASN A CA 1
ATOM 2522 C C . ASN A 1 311 ? 19.479 8.448 27.489 1.00 50.28 311 ASN A C 1
ATOM 2524 O O . ASN A 1 311 ? 19.744 8.090 26.343 1.00 50.28 311 ASN A O 1
ATOM 2528 N N . LEU A 1 312 ? 20.170 9.407 28.099 1.00 57.94 312 LEU A N 1
ATOM 2529 C CA . LEU A 1 312 ? 21.204 10.207 27.462 1.00 57.94 312 LEU A CA 1
ATOM 2530 C C . LEU A 1 312 ? 22.562 9.709 27.949 1.00 57.94 312 LEU A C 1
ATOM 2532 O O . LEU A 1 312 ? 22.963 9.992 29.078 1.00 57.94 312 LEU A O 1
ATOM 2536 N N . ALA A 1 313 ? 23.290 8.990 27.100 1.00 63.34 313 ALA A N 1
ATOM 2537 C CA . ALA A 1 313 ? 24.674 8.646 27.398 1.00 63.34 313 ALA A CA 1
ATOM 2538 C C . ALA A 1 313 ? 25.593 9.786 26.926 1.00 63.34 313 ALA A C 1
ATOM 2540 O O . ALA A 1 313 ? 25.669 10.083 25.728 1.00 63.34 313 ALA A O 1
ATOM 2541 N N . ILE A 1 314 ? 26.269 10.441 27.876 1.00 70.06 314 ILE A N 1
ATOM 2542 C CA . ILE A 1 314 ? 27.248 11.505 27.622 1.00 70.06 314 ILE A CA 1
ATOM 2543 C C . ILE A 1 314 ? 28.650 10.964 27.902 1.00 70.06 314 ILE A C 1
ATOM 2545 O O . ILE A 1 314 ? 28.972 10.625 29.039 1.00 70.06 314 ILE A O 1
ATOM 2549 N N . PHE A 1 315 ? 29.516 10.973 26.889 1.00 76.19 315 PHE A N 1
ATOM 2550 C CA . PHE A 1 315 ? 30.920 10.587 27.028 1.00 76.19 315 PHE A CA 1
ATOM 2551 C C . PHE A 1 315 ? 31.831 11.793 26.801 1.00 76.19 315 PHE A C 1
ATOM 2553 O O . PHE A 1 315 ? 31.881 12.362 25.710 1.00 76.19 315 PHE A O 1
ATOM 2560 N N . SER A 1 316 ? 32.557 12.197 27.842 1.00 75.06 316 SER A N 1
ATOM 2561 C CA . SER A 1 316 ? 33.472 13.342 27.783 1.00 75.06 316 SER A CA 1
ATOM 2562 C C . SER A 1 316 ? 34.703 13.055 26.914 1.00 75.06 316 SER A C 1
ATOM 2564 O O . SER A 1 316 ? 35.208 11.933 26.856 1.00 75.06 316 SER A O 1
ATOM 2566 N N . MET A 1 317 ? 35.226 14.100 26.273 1.00 74.62 317 MET A N 1
ATOM 2567 C CA . MET A 1 317 ? 36.476 14.075 25.510 1.00 74.62 317 MET A CA 1
ATOM 2568 C C . MET A 1 317 ? 37.636 13.477 26.304 1.00 74.62 317 MET A C 1
ATOM 2570 O O . MET A 1 317 ? 37.897 13.887 27.435 1.00 74.62 317 MET A O 1
ATOM 2574 N N . THR A 1 318 ? 38.394 12.583 25.667 1.00 67.62 318 THR A N 1
ATOM 2575 C CA . THR A 1 318 ? 39.575 11.970 26.283 1.00 67.62 318 THR A CA 1
ATOM 2576 C C . THR A 1 318 ? 40.872 12.629 25.813 1.00 67.62 318 THR A C 1
ATOM 2578 O O . THR A 1 318 ? 41.762 12.868 26.623 1.00 67.62 318 THR A O 1
ATOM 2581 N N . GLU A 1 319 ? 40.991 12.955 24.519 1.00 76.19 319 GLU A N 1
ATOM 2582 C CA . GLU A 1 319 ? 42.205 13.539 23.921 1.00 76.19 319 GLU A CA 1
ATOM 2583 C C . GLU A 1 319 ? 41.853 14.513 22.774 1.00 76.19 319 GLU A C 1
ATOM 2585 O O . GLU A 1 319 ? 40.857 14.324 22.074 1.00 76.19 319 GLU A O 1
ATOM 2590 N N . SER A 1 320 ? 42.678 15.545 22.548 1.00 83.50 320 SER A N 1
ATOM 2591 C CA . SER A 1 320 ? 42.536 16.503 21.434 1.00 83.50 320 SER A CA 1
ATOM 2592 C C . SER A 1 320 ? 43.896 16.851 20.828 1.00 83.50 320 SER A C 1
ATOM 2594 O O . SER A 1 320 ? 44.872 17.059 21.551 1.00 83.50 320 SER A O 1
ATOM 2596 N N . LYS A 1 321 ? 43.971 16.921 19.494 1.00 87.62 321 LYS A N 1
ATOM 2597 C CA . LYS A 1 321 ? 45.194 17.204 18.730 1.00 87.62 321 LYS A CA 1
ATOM 2598 C C . LYS A 1 321 ? 44.912 18.155 17.568 1.00 87.62 321 LYS A C 1
ATOM 2600 O O . LYS A 1 321 ? 44.076 17.872 16.715 1.00 87.62 321 LYS A O 1
ATOM 2605 N N . VAL A 1 322 ? 45.653 19.260 17.477 1.00 87.88 322 VAL A N 1
ATOM 2606 C CA . VAL A 1 322 ? 45.620 20.148 16.300 1.00 87.88 322 VAL A CA 1
ATOM 2607 C C . VAL A 1 322 ? 46.359 19.472 15.143 1.00 87.88 322 VAL A C 1
ATOM 2609 O O . VAL A 1 322 ? 47.520 19.093 15.284 1.00 87.88 322 VAL A O 1
ATOM 2612 N N . LEU A 1 323 ? 45.677 19.296 14.010 1.00 87.06 323 LEU A N 1
ATOM 2613 C CA . LEU A 1 323 ? 46.233 18.673 12.806 1.00 87.06 323 LEU A CA 1
ATOM 2614 C C . LEU A 1 323 ? 46.841 19.704 11.853 1.00 87.06 323 LEU A C 1
ATOM 2616 O O . LEU A 1 323 ? 47.909 19.472 11.294 1.00 87.06 323 LEU A O 1
ATOM 2620 N N . SER A 1 324 ? 46.162 20.833 11.658 1.00 84.75 324 SER A N 1
ATOM 2621 C CA . SER A 1 324 ? 46.633 21.933 10.812 1.00 84.75 324 SER A CA 1
ATOM 2622 C C . SER A 1 324 ? 45.989 23.248 11.232 1.00 84.75 324 SER A C 1
ATOM 2624 O O . SER A 1 324 ? 44.834 23.260 11.661 1.00 84.75 324 SER A O 1
ATOM 2626 N N . GLN A 1 325 ? 46.702 24.353 11.048 1.00 83.50 325 GLN A N 1
ATOM 2627 C CA . GLN A 1 325 ? 46.212 25.695 11.342 1.00 83.50 325 GLN A CA 1
ATOM 2628 C C . GLN A 1 325 ? 46.716 26.670 10.278 1.00 83.50 325 GLN A C 1
ATOM 2630 O O . GLN A 1 325 ? 47.921 26.861 10.138 1.00 83.50 325 GLN A O 1
ATOM 2635 N N . ASN A 1 326 ? 45.782 27.299 9.564 1.00 78.38 326 ASN A N 1
ATOM 2636 C CA . ASN A 1 326 ? 46.049 28.370 8.604 1.00 78.38 326 ASN A CA 1
ATOM 2637 C C . ASN A 1 326 ? 45.303 29.645 9.042 1.00 78.38 326 ASN A C 1
ATOM 2639 O O . ASN A 1 326 ? 44.544 29.610 10.011 1.00 78.38 326 ASN A O 1
ATOM 2643 N N . SER A 1 327 ? 45.486 30.760 8.320 1.00 67.06 327 SER A N 1
ATOM 2644 C CA . SER A 1 327 ? 44.869 32.060 8.654 1.00 67.06 327 SER A CA 1
ATOM 2645 C C . SER A 1 327 ? 43.348 31.999 8.817 1.00 67.06 327 SER A C 1
ATOM 2647 O O . SER A 1 327 ? 42.793 32.744 9.619 1.00 67.06 327 SER A O 1
ATOM 2649 N N . ASP A 1 328 ? 42.696 31.081 8.099 1.00 69.00 328 ASP A N 1
ATOM 2650 C CA . ASP A 1 328 ? 41.240 31.056 7.971 1.00 69.00 328 ASP A CA 1
ATOM 2651 C C . ASP A 1 328 ? 40.597 29.841 8.653 1.00 69.00 328 ASP A C 1
ATOM 2653 O O . ASP A 1 328 ? 39.376 29.759 8.708 1.00 69.00 328 ASP A O 1
ATOM 2657 N N . LYS A 1 329 ? 41.375 28.855 9.129 1.00 79.50 329 LYS A N 1
ATOM 2658 C CA . LYS A 1 329 ? 40.828 27.572 9.602 1.00 79.50 329 LYS A CA 1
ATOM 2659 C C . LYS A 1 329 ? 41.800 26.811 10.501 1.00 79.50 329 LYS A C 1
ATOM 2661 O O . LYS A 1 329 ? 42.974 26.653 10.160 1.00 79.50 329 LYS A O 1
ATOM 2666 N N . ILE A 1 330 ? 41.282 26.264 11.596 1.00 82.81 330 ILE A N 1
ATOM 2667 C CA . ILE A 1 330 ? 41.959 25.288 12.452 1.00 82.81 330 ILE A CA 1
ATOM 2668 C C . ILE A 1 330 ? 41.261 23.941 12.265 1.00 82.81 330 ILE A C 1
ATOM 2670 O O . ILE A 1 330 ? 40.038 23.852 12.277 1.00 82.81 330 ILE A O 1
ATOM 2674 N N . ARG A 1 331 ? 42.038 22.879 12.074 1.00 87.62 331 ARG A N 1
ATOM 2675 C CA . ARG A 1 331 ? 41.538 21.505 11.996 1.00 87.62 331 ARG A CA 1
ATOM 2676 C C . ARG A 1 331 ? 42.058 20.735 13.197 1.00 87.62 331 ARG A C 1
ATOM 2678 O O . ARG A 1 331 ? 43.272 20.592 13.354 1.00 87.62 331 ARG A O 1
ATOM 2685 N N . GLN A 1 332 ? 41.154 20.240 14.033 1.00 89.94 332 GLN A N 1
ATOM 2686 C CA . GLN A 1 332 ? 41.474 19.455 15.222 1.00 89.94 332 GLN A CA 1
ATOM 2687 C C . GLN A 1 332 ? 40.867 18.067 15.147 1.00 89.94 332 GLN A C 1
ATOM 2689 O O . GLN A 1 332 ? 39.733 17.898 14.718 1.00 89.94 332 GLN A O 1
ATOM 2694 N N . GLN A 1 333 ? 41.622 17.084 15.610 1.00 90.81 333 GLN A N 1
ATOM 2695 C CA . GLN A 1 333 ? 41.130 15.749 15.887 1.00 90.81 333 GLN A CA 1
ATOM 2696 C C . GLN A 1 333 ? 40.786 15.654 17.369 1.00 90.81 333 GLN A C 1
ATOM 2698 O O . GLN A 1 333 ? 41.611 15.983 18.220 1.00 90.81 333 GLN A O 1
ATOM 2703 N N . ILE A 1 334 ? 39.583 15.183 17.663 1.00 90.06 334 ILE A N 1
ATOM 2704 C CA . ILE A 1 334 ? 39.118 14.870 19.009 1.00 90.06 334 ILE A CA 1
ATOM 2705 C C . ILE A 1 334 ? 38.908 13.368 19.088 1.00 90.06 334 ILE A C 1
ATOM 2707 O O . ILE A 1 334 ? 38.300 12.792 18.187 1.00 90.06 334 ILE A O 1
ATOM 2711 N N . THR A 1 335 ? 39.378 12.749 20.166 1.00 88.50 335 THR A N 1
ATOM 2712 C CA . THR A 1 335 ? 39.160 11.328 20.428 1.00 88.50 335 THR A CA 1
ATOM 2713 C C . THR A 1 335 ? 38.302 11.146 21.676 1.00 88.50 335 THR A C 1
ATOM 2715 O O . THR A 1 335 ? 38.652 11.613 22.764 1.00 88.50 335 THR A O 1
ATOM 2718 N N . PHE A 1 336 ? 37.192 10.431 21.509 1.00 88.50 336 PHE A N 1
ATOM 2719 C CA . PHE A 1 336 ? 36.326 9.950 22.583 1.00 88.50 336 PHE A CA 1
ATOM 2720 C C . PHE A 1 336 ? 36.648 8.484 22.859 1.00 88.50 336 PHE A C 1
ATOM 2722 O O . PHE A 1 336 ? 36.662 7.694 21.916 1.00 88.50 336 PHE A O 1
ATOM 2729 N N . LYS A 1 337 ? 36.901 8.119 24.120 1.00 85.00 337 LYS A N 1
ATOM 2730 C CA . LYS A 1 337 ? 36.982 6.723 24.569 1.00 85.00 337 LYS A CA 1
ATOM 2731 C C . LYS A 1 337 ? 35.750 6.407 25.409 1.00 85.00 337 LYS A C 1
ATOM 2733 O O . LYS A 1 337 ? 35.519 7.046 26.430 1.00 85.00 337 LYS A O 1
ATOM 2738 N N . ILE A 1 338 ? 34.973 5.442 24.946 1.00 83.31 338 ILE A N 1
ATOM 2739 C CA . ILE A 1 338 ? 33.737 4.970 25.564 1.00 83.31 338 ILE A CA 1
ATOM 2740 C C . ILE A 1 338 ? 34.051 3.620 26.199 1.00 83.31 338 ILE A C 1
ATOM 2742 O O . ILE A 1 338 ? 34.526 2.726 25.490 1.00 83.31 338 ILE A O 1
ATOM 2746 N N . ASP A 1 339 ? 33.824 3.482 27.505 1.00 82.94 339 ASP A N 1
ATOM 2747 C CA . ASP A 1 339 ? 33.961 2.188 28.172 1.00 82.94 339 ASP A CA 1
ATOM 2748 C C . ASP A 1 339 ? 32.918 1.209 27.618 1.00 82.94 339 ASP A C 1
ATOM 2750 O O . ASP A 1 339 ? 31.760 1.569 27.379 1.00 82.94 339 ASP A O 1
ATOM 2754 N N . ARG A 1 340 ? 33.355 -0.017 27.325 1.00 74.62 340 ARG A N 1
ATOM 2755 C CA . ARG A 1 340 ? 32.482 -1.018 26.708 1.00 74.62 340 ARG A CA 1
ATOM 2756 C C . ARG A 1 340 ? 31.381 -1.484 27.650 1.00 74.62 340 ARG A C 1
ATOM 2758 O O . ARG A 1 340 ? 30.275 -1.709 27.167 1.00 74.62 340 ARG A O 1
ATOM 2765 N N . ASP A 1 341 ? 31.653 -1.616 28.943 1.00 77.31 341 ASP A N 1
ATOM 2766 C CA . ASP A 1 341 ? 30.661 -2.107 29.899 1.00 77.31 341 ASP A CA 1
ATOM 2767 C C . ASP A 1 341 ? 29.557 -1.063 30.105 1.00 77.31 341 ASP A C 1
ATOM 2769 O O . ASP A 1 341 ? 28.375 -1.412 30.122 1.00 77.31 341 ASP A O 1
ATOM 2773 N N . ASP A 1 342 ? 29.920 0.223 30.128 1.00 76.25 342 ASP A N 1
ATOM 2774 C CA . ASP A 1 342 ? 28.963 1.335 30.197 1.00 76.25 342 ASP A CA 1
ATOM 2775 C C . ASP A 1 342 ? 28.051 1.379 28.964 1.00 76.25 342 ASP A C 1
ATOM 2777 O O . ASP A 1 342 ? 26.828 1.498 29.086 1.00 76.25 342 ASP A O 1
ATOM 2781 N N . LEU A 1 343 ? 28.626 1.247 27.761 1.00 74.31 343 LEU A N 1
ATOM 2782 C CA . LEU A 1 343 ? 27.846 1.229 26.525 1.00 74.31 343 LEU A CA 1
ATOM 2783 C C . LEU A 1 343 ? 26.955 -0.017 26.435 1.00 74.31 343 LEU A C 1
ATOM 2785 O O . LEU A 1 343 ? 25.804 0.094 26.023 1.00 74.31 343 LEU A O 1
ATOM 2789 N N . ASN A 1 344 ? 27.458 -1.188 26.828 1.00 71.50 344 ASN A N 1
ATOM 2790 C CA . ASN A 1 344 ? 26.684 -2.428 26.822 1.00 71.50 344 ASN A CA 1
ATOM 2791 C C . ASN A 1 344 ? 25.524 -2.373 27.817 1.00 71.50 344 ASN A C 1
ATOM 2793 O O . ASN A 1 344 ? 24.414 -2.748 27.458 1.00 71.50 344 ASN A O 1
ATOM 2797 N N . SER A 1 345 ? 25.756 -1.878 29.034 1.00 74.56 345 SER A N 1
ATOM 2798 C CA . SER A 1 345 ? 24.709 -1.689 30.044 1.00 74.56 345 SER A CA 1
ATOM 2799 C C . SER A 1 345 ? 23.602 -0.767 29.526 1.00 74.56 345 SER A C 1
ATOM 2801 O O . SER A 1 345 ? 22.428 -1.124 29.583 1.00 74.56 345 SER A O 1
ATOM 2803 N N . TYR A 1 346 ? 23.990 0.363 28.920 1.00 73.75 346 TYR A N 1
ATOM 2804 C CA . TYR A 1 346 ? 23.065 1.307 28.290 1.00 73.75 346 TYR A CA 1
ATOM 2805 C C . TYR A 1 346 ? 22.269 0.677 27.139 1.00 73.75 346 TYR A C 1
ATOM 2807 O O . TYR A 1 346 ? 21.060 0.857 27.039 1.00 73.75 346 TYR A O 1
ATOM 2815 N N . ILE A 1 347 ? 22.936 -0.075 26.260 1.00 71.12 347 ILE A N 1
ATOM 2816 C CA . ILE A 1 347 ? 22.273 -0.733 25.132 1.00 71.12 347 ILE A CA 1
ATOM 2817 C C . ILE A 1 347 ? 21.305 -1.808 25.648 1.00 71.12 347 ILE A C 1
ATOM 2819 O O . ILE A 1 347 ? 20.169 -1.867 25.199 1.00 71.12 347 ILE A O 1
ATOM 2823 N N . LEU A 1 348 ? 21.715 -2.651 26.596 1.00 69.75 348 LEU A N 1
ATOM 2824 C CA . LEU A 1 348 ? 20.913 -3.787 27.057 1.00 69.75 348 LEU A CA 1
ATOM 2825 C C . LEU A 1 348 ? 19.697 -3.387 27.907 1.00 69.75 348 LEU A C 1
ATOM 2827 O O . LEU A 1 348 ? 18.745 -4.165 27.975 1.00 69.75 348 LEU A O 1
ATOM 2831 N N . SER A 1 349 ? 19.680 -2.199 28.519 1.00 66.69 349 SER A N 1
ATOM 2832 C CA . SER A 1 349 ? 18.543 -1.751 29.335 1.00 66.69 349 SER A CA 1
ATOM 2833 C C . SER A 1 349 ? 17.280 -1.388 28.539 1.00 66.69 349 SER A C 1
ATOM 2835 O O . SER A 1 349 ? 16.198 -1.423 29.115 1.00 66.69 349 SER A O 1
ATOM 2837 N N . ASP A 1 350 ? 17.384 -1.093 27.236 1.00 60.78 350 ASP A N 1
ATOM 2838 C CA . ASP A 1 350 ? 16.279 -0.565 26.402 1.00 60.78 350 ASP A CA 1
ATOM 2839 C C . ASP A 1 350 ? 15.836 -1.514 25.261 1.00 60.78 350 ASP A C 1
ATOM 2841 O O . ASP A 1 350 ? 15.119 -1.144 24.328 1.00 60.78 350 ASP A O 1
ATOM 2845 N N . TYR A 1 351 ? 16.254 -2.780 25.312 1.00 64.31 351 TYR A N 1
ATOM 2846 C CA . TYR A 1 351 ? 16.310 -3.662 24.142 1.00 64.31 351 TYR A CA 1
ATOM 2847 C C . TYR A 1 351 ? 15.077 -4.514 23.836 1.00 64.31 351 TYR A C 1
ATOM 2849 O O . TYR A 1 351 ? 15.196 -5.635 23.333 1.00 64.31 351 TYR A O 1
ATOM 2857 N N . TRP A 1 352 ? 13.868 -4.015 24.088 1.00 71.81 352 TRP A N 1
ATOM 2858 C CA . TRP A 1 352 ? 12.693 -4.855 23.851 1.00 71.81 352 TRP A CA 1
ATOM 2859 C C . TRP A 1 352 ? 12.461 -5.180 22.360 1.00 71.81 352 TRP A C 1
ATOM 2861 O O . TRP A 1 352 ? 11.882 -6.216 22.069 1.00 71.81 352 TRP A O 1
ATOM 2871 N N . MET A 1 353 ? 12.961 -4.378 21.403 1.00 70.38 353 MET A N 1
ATOM 2872 C CA . MET A 1 353 ? 12.791 -4.595 19.947 1.00 70.38 353 MET A CA 1
ATOM 2873 C C . MET A 1 353 ? 13.908 -5.408 19.255 1.00 70.38 353 MET A C 1
ATOM 2875 O O . MET A 1 353 ? 13.991 -5.391 18.022 1.00 70.38 353 MET A O 1
ATOM 2879 N N . GLU A 1 354 ? 14.797 -6.073 20.007 1.00 76.06 354 GLU A N 1
ATOM 2880 C CA . GLU A 1 354 ? 15.993 -6.798 19.506 1.00 76.06 354 GLU A CA 1
ATOM 2881 C C . GLU A 1 354 ? 16.973 -5.945 18.664 1.00 76.06 354 GLU A C 1
ATOM 2883 O O . GLU A 1 354 ? 17.993 -6.435 18.178 1.00 76.06 354 GLU A O 1
ATOM 2888 N N . SER A 1 355 ? 16.681 -4.658 18.475 1.00 83.56 355 SER A N 1
ATOM 2889 C CA . SER A 1 355 ? 17.484 -3.705 17.722 1.00 83.56 355 SER A CA 1
ATOM 2890 C C . SER A 1 355 ? 17.099 -2.271 18.067 1.00 83.56 355 SER A C 1
ATOM 2892 O O . SER A 1 355 ? 15.915 -1.979 18.243 1.00 83.56 355 SER A O 1
ATOM 2894 N N . SER A 1 356 ? 18.087 -1.377 18.046 1.00 81.31 356 SER A N 1
ATOM 2895 C CA . SER A 1 356 ? 17.909 0.062 18.279 1.00 81.31 356 SER A CA 1
ATOM 2896 C C . SER A 1 356 ? 18.753 0.880 17.307 1.00 81.31 356 SER A C 1
ATOM 2898 O O . SER A 1 356 ? 19.653 0.376 16.622 1.00 81.31 356 SER A O 1
ATOM 2900 N N . VAL A 1 357 ? 18.437 2.170 17.197 1.00 82.50 357 VAL A N 1
ATOM 2901 C CA . VAL A 1 357 ? 19.183 3.099 16.345 1.00 82.50 357 VAL A CA 1
ATOM 2902 C C . VAL A 1 357 ? 19.529 4.341 17.139 1.00 82.50 357 VAL A C 1
ATOM 2904 O O . VAL A 1 357 ? 18.658 5.154 17.431 1.00 82.50 357 VAL A O 1
ATOM 2907 N N . LEU A 1 358 ? 20.821 4.501 17.405 1.00 81.31 358 LEU A N 1
ATOM 2908 C CA . LEU A 1 358 ? 21.369 5.589 18.196 1.00 81.31 358 LEU A CA 1
ATOM 2909 C C . LEU A 1 358 ? 21.882 6.690 17.267 1.00 81.31 358 LEU A C 1
ATOM 2911 O O . LEU A 1 358 ? 22.774 6.470 16.442 1.00 81.31 358 LEU A O 1
ATOM 2915 N N . ASP A 1 359 ? 21.316 7.885 17.387 1.00 80.56 359 ASP A N 1
ATOM 2916 C CA . ASP A 1 359 ? 21.849 9.082 16.753 1.00 80.56 359 ASP A CA 1
ATOM 2917 C C . ASP A 1 359 ? 23.055 9.610 17.525 1.00 80.56 359 ASP A C 1
ATOM 2919 O O . ASP A 1 359 ? 23.006 9.759 18.744 1.00 80.56 359 ASP A O 1
ATOM 2923 N N . LEU A 1 360 ? 24.123 9.935 16.792 1.00 82.19 360 LEU A N 1
ATOM 2924 C CA . LEU A 1 360 ? 25.344 10.484 17.365 1.00 82.19 360 LEU A CA 1
ATOM 2925 C C . LEU A 1 360 ? 25.422 11.984 17.139 1.00 82.19 360 LEU A C 1
ATOM 2927 O O . LEU A 1 360 ? 25.300 12.480 16.009 1.00 82.19 360 LEU A O 1
ATOM 2931 N N . TYR A 1 361 ? 25.712 12.681 18.227 1.00 82.88 361 TYR A N 1
ATOM 2932 C CA . TYR A 1 361 ? 25.975 14.106 18.240 1.00 82.88 361 TYR A CA 1
ATOM 2933 C C . TYR A 1 361 ? 27.242 14.400 19.025 1.00 82.88 361 TYR A C 1
ATOM 2935 O O . TYR A 1 361 ? 27.657 13.626 19.885 1.00 82.88 361 TYR A O 1
ATOM 2943 N N . VAL A 1 362 ? 27.848 15.543 18.729 1.00 81.62 362 VAL A N 1
ATOM 2944 C CA . VAL A 1 362 ? 28.949 16.075 19.520 1.00 81.62 362 VAL A CA 1
ATOM 2945 C C . VAL A 1 362 ? 28.555 17.453 20.024 1.00 81.62 362 VAL A C 1
ATOM 2947 O O . VAL A 1 362 ? 28.213 18.336 19.236 1.00 81.62 362 VAL A O 1
ATOM 2950 N N . ASP A 1 363 ? 28.639 17.630 21.333 1.00 80.00 363 ASP A N 1
ATOM 2951 C CA . ASP A 1 363 ? 28.578 18.927 21.985 1.00 80.00 363 ASP A CA 1
ATOM 2952 C C . ASP A 1 363 ? 29.999 19.464 22.087 1.00 80.00 363 ASP A C 1
ATOM 2954 O O . ASP A 1 363 ? 30.867 18.816 22.666 1.00 80.00 363 ASP A O 1
ATOM 2958 N N . ILE A 1 364 ? 30.270 20.636 21.515 1.00 78.31 364 ILE A N 1
ATOM 2959 C CA . ILE A 1 364 ? 31.626 21.201 21.453 1.00 78.31 364 ILE A CA 1
ATOM 2960 C C . ILE A 1 364 ? 31.634 22.602 22.056 1.00 78.31 364 ILE A C 1
ATOM 2962 O O . ILE A 1 364 ? 30.878 23.463 21.618 1.00 78.31 364 ILE A O 1
ATOM 2966 N N . SER A 1 365 ? 32.524 22.849 23.013 1.00 79.06 365 SER A N 1
ATOM 2967 C CA . SER A 1 365 ? 32.869 24.187 23.491 1.00 79.06 365 SER A CA 1
ATOM 2968 C C . SER A 1 365 ? 34.238 24.592 22.939 1.00 79.06 365 SER A C 1
ATOM 2970 O O . SER A 1 365 ? 35.153 23.773 22.827 1.00 79.06 365 SER A O 1
ATOM 2972 N N . LEU A 1 366 ? 34.405 25.860 22.574 1.00 79.06 366 LEU A N 1
ATOM 2973 C CA . LEU A 1 366 ? 35.686 26.392 22.105 1.00 79.06 366 LEU A CA 1
ATOM 2974 C C . LEU A 1 366 ? 36.538 26.858 23.295 1.00 79.06 366 LEU A C 1
ATOM 2976 O O . LEU A 1 366 ? 36.017 27.235 24.342 1.00 79.06 366 LEU A O 1
ATOM 2980 N N . SER A 1 367 ? 37.860 26.813 23.161 1.00 75.31 367 SER A N 1
ATOM 2981 C CA . SER A 1 367 ? 38.806 27.269 24.181 1.00 75.31 367 SER A CA 1
ATOM 2982 C C . SER A 1 367 ? 38.559 28.742 24.503 1.00 75.31 367 SER A C 1
ATOM 2984 O O . SER A 1 367 ? 38.633 29.588 23.613 1.00 75.31 367 SER A O 1
ATOM 2986 N N . GLY A 1 368 ? 38.276 29.034 25.775 1.00 68.44 368 GLY A N 1
ATOM 2987 C CA . GLY A 1 368 ? 37.872 30.366 26.241 1.00 68.44 368 GLY A CA 1
ATOM 2988 C C . GLY A 1 368 ? 36.357 30.566 26.365 1.00 68.44 368 GLY A C 1
ATOM 2989 O O . GLY A 1 368 ? 35.940 31.601 26.873 1.00 68.44 368 GLY A O 1
ATOM 2990 N N . TYR A 1 369 ? 35.546 29.574 25.977 1.00 65.69 369 TYR A N 1
ATOM 2991 C CA . TYR A 1 369 ? 34.085 29.649 25.965 1.00 65.69 369 TYR A CA 1
ATOM 2992 C C . TYR A 1 369 ? 33.437 28.500 26.746 1.00 65.69 369 TYR A C 1
ATOM 2994 O O . TYR A 1 369 ? 33.782 27.327 26.582 1.00 65.69 369 TYR A O 1
ATOM 3002 N N . ASN A 1 370 ? 32.471 28.845 27.603 1.00 60.81 370 ASN A N 1
ATOM 3003 C CA . ASN A 1 370 ? 31.815 27.892 28.508 1.00 60.81 370 ASN A CA 1
ATOM 3004 C C . ASN A 1 370 ? 30.577 27.207 27.913 1.00 60.81 370 ASN A C 1
ATOM 3006 O O . ASN A 1 370 ? 30.081 26.253 28.507 1.00 60.81 370 ASN A O 1
ATOM 3010 N N . ALA A 1 371 ? 30.077 27.664 26.765 1.00 59.72 371 ALA A N 1
ATOM 3011 C CA . ALA A 1 371 ? 28.870 27.111 26.169 1.00 59.72 371 ALA A CA 1
ATOM 3012 C C . ALA A 1 371 ? 29.176 26.023 25.130 1.00 59.72 371 ALA A C 1
ATOM 3014 O O . ALA A 1 371 ? 30.115 26.141 24.340 1.00 59.72 371 ALA A O 1
ATOM 3015 N N . PHE A 1 372 ? 28.364 24.965 25.129 1.00 64.69 372 PHE A N 1
ATOM 3016 C CA . PHE A 1 372 ? 28.449 23.885 24.153 1.00 64.69 372 PHE A CA 1
ATOM 3017 C C . PHE A 1 372 ? 27.584 24.178 22.926 1.00 64.69 372 PHE A C 1
ATOM 3019 O O . PHE A 1 372 ? 26.455 24.655 23.031 1.00 64.69 372 PHE A O 1
ATOM 3026 N N . VAL A 1 373 ? 28.109 23.843 21.752 1.00 66.62 373 VAL A N 1
ATOM 3027 C CA . VAL A 1 373 ? 27.386 23.856 20.484 1.00 66.62 373 VAL A CA 1
ATOM 3028 C C . VAL A 1 373 ? 27.095 22.419 20.075 1.00 66.62 373 VAL A C 1
ATOM 3030 O O . VAL A 1 373 ? 28.020 21.649 19.817 1.00 66.62 373 VAL A O 1
ATOM 3033 N N . HIS A 1 374 ? 25.812 22.089 19.959 1.00 72.06 374 HIS A N 1
ATOM 3034 C CA . HIS A 1 374 ? 25.351 20.781 19.510 1.00 72.06 374 HIS A CA 1
ATOM 3035 C C . HIS A 1 374 ? 25.535 20.613 17.992 1.00 72.06 374 HIS A C 1
ATOM 3037 O O . HIS A 1 374 ? 25.126 21.473 17.191 1.00 72.06 374 HIS A O 1
ATOM 3043 N N . ARG A 1 375 ? 26.166 19.512 17.570 1.00 74.31 375 ARG A N 1
ATOM 3044 C CA . ARG A 1 375 ? 26.436 19.205 16.157 1.00 74.31 375 ARG A CA 1
ATOM 3045 C C . ARG A 1 375 ? 26.162 17.752 15.802 1.00 74.31 375 ARG A C 1
ATOM 3047 O O . ARG A 1 375 ? 26.625 16.835 16.467 1.00 74.31 375 ARG A O 1
ATOM 3054 N N . GLU A 1 376 ? 25.471 17.556 14.678 1.00 77.44 376 GLU A N 1
ATOM 3055 C CA . GLU A 1 376 ? 25.351 16.243 14.043 1.00 77.44 376 GLU A CA 1
ATOM 3056 C C . GLU A 1 376 ? 26.700 15.779 13.501 1.00 77.44 376 GLU A C 1
ATOM 3058 O O . GLU A 1 376 ? 27.387 16.522 12.795 1.00 77.44 376 GLU A O 1
ATOM 3063 N N . LEU A 1 377 ? 27.035 14.522 13.778 1.00 84.44 377 LEU A N 1
ATOM 3064 C CA . LEU A 1 377 ? 28.273 13.921 13.321 1.00 84.44 377 LEU A CA 1
ATOM 3065 C C . LEU A 1 377 ? 28.125 13.375 11.894 1.00 84.44 377 LEU A C 1
ATOM 3067 O O . LEU A 1 377 ? 27.258 12.539 11.614 1.00 84.44 377 LEU A O 1
ATOM 3071 N N . ARG A 1 378 ? 28.963 13.841 10.961 1.00 84.88 378 ARG A N 1
ATOM 3072 C CA . ARG A 1 378 ? 28.947 13.363 9.570 1.00 84.88 378 ARG A CA 1
ATOM 3073 C C . ARG A 1 378 ? 29.842 12.145 9.379 1.00 84.88 378 ARG A C 1
ATOM 3075 O O . ARG A 1 378 ? 30.945 12.083 9.906 1.00 84.88 378 ARG A O 1
ATOM 3082 N N . ALA A 1 379 ? 29.386 11.193 8.574 1.00 81.06 379 ALA A N 1
ATOM 3083 C CA . ALA A 1 379 ? 30.108 9.947 8.309 1.00 81.06 379 ALA A CA 1
ATOM 3084 C C . ALA A 1 379 ? 31.260 10.094 7.296 1.00 81.06 379 ALA A C 1
ATOM 3086 O O . ALA A 1 379 ? 32.069 9.184 7.163 1.00 81.06 379 ALA A O 1
ATOM 3087 N N . PHE A 1 380 ? 31.318 11.203 6.552 1.00 80.06 380 PHE A N 1
ATOM 3088 C CA . PHE A 1 380 ? 32.301 11.423 5.489 1.00 80.06 380 PHE A CA 1
ATOM 3089 C C . PHE A 1 380 ? 32.944 12.798 5.600 1.00 80.06 380 PHE A C 1
ATOM 3091 O O . PHE A 1 380 ? 32.315 13.741 6.085 1.00 80.06 380 PHE A O 1
ATOM 3098 N N . SER A 1 381 ? 34.165 12.915 5.074 1.00 79.25 381 SER A N 1
ATOM 3099 C CA . SER A 1 381 ? 34.858 14.197 4.971 1.00 79.25 381 SER A CA 1
ATOM 3100 C C . SER A 1 381 ? 34.124 15.168 4.030 1.00 79.25 381 SER A C 1
ATOM 3102 O O . SER A 1 381 ? 33.405 14.728 3.123 1.00 79.25 381 SER A O 1
ATOM 3104 N N . PRO A 1 382 ? 34.319 16.489 4.185 1.00 76.69 382 PRO A N 1
ATOM 3105 C CA . PRO A 1 382 ? 33.686 17.498 3.337 1.00 76.69 382 PRO A CA 1
ATOM 3106 C C . PRO A 1 382 ? 33.938 17.293 1.836 1.00 76.69 382 PRO A C 1
ATOM 3108 O O . PRO A 1 382 ? 33.033 17.477 1.026 1.00 76.69 382 PRO A O 1
ATOM 3111 N N . GLU A 1 383 ? 35.139 16.855 1.458 1.00 79.75 383 GLU A N 1
ATOM 3112 C CA . GLU A 1 383 ? 35.527 16.627 0.063 1.00 79.75 383 GLU A CA 1
ATOM 3113 C C . GLU A 1 383 ? 34.735 15.461 -0.547 1.00 79.75 383 GLU A C 1
ATOM 3115 O O . GLU A 1 383 ? 34.199 15.571 -1.649 1.00 79.75 383 GLU A O 1
ATOM 3120 N N . LYS A 1 384 ? 34.578 14.364 0.205 1.00 76.06 384 LYS A N 1
ATOM 3121 C CA . LYS A 1 384 ? 33.785 13.207 -0.229 1.00 76.06 384 LYS A CA 1
ATOM 3122 C C . LYS A 1 384 ? 32.294 13.541 -0.306 1.00 76.06 384 LYS A C 1
ATOM 3124 O O . LYS A 1 384 ? 31.591 13.097 -1.211 1.00 76.06 384 LYS A O 1
ATOM 3129 N N . ILE A 1 385 ? 31.803 14.362 0.624 1.00 74.62 385 ILE A N 1
ATOM 3130 C CA . ILE A 1 385 ? 30.437 14.895 0.596 1.00 74.62 385 ILE A CA 1
ATOM 3131 C C . ILE A 1 385 ? 30.193 15.689 -0.693 1.00 74.62 385 ILE A C 1
ATOM 3133 O O . ILE A 1 385 ? 29.126 15.505 -1.285 1.00 74.62 385 ILE A O 1
ATOM 3137 N N . GLN A 1 386 ? 31.156 16.517 -1.112 1.00 74.56 386 GLN A N 1
ATOM 3138 C CA . GLN A 1 386 ? 31.087 17.300 -2.347 1.00 74.56 386 GLN A CA 1
ATOM 3139 C C . GLN A 1 386 ? 31.089 16.401 -3.591 1.00 74.56 386 GLN A C 1
ATOM 3141 O O . GLN A 1 386 ? 30.211 16.561 -4.432 1.00 74.56 386 GLN A O 1
ATOM 3146 N N . GLU A 1 387 ? 31.963 15.387 -3.654 1.00 74.94 387 GLU A N 1
ATOM 3147 C CA . GLU A 1 387 ? 31.974 14.382 -4.738 1.00 74.94 387 GLU A CA 1
ATOM 3148 C C . GLU A 1 387 ? 30.581 13.754 -4.933 1.00 74.94 387 GLU A C 1
ATOM 3150 O O . GLU A 1 387 ? 30.074 13.663 -6.050 1.00 74.94 387 GLU A O 1
ATOM 3155 N N . PHE A 1 388 ? 29.909 13.372 -3.840 1.00 71.94 388 PHE A N 1
ATOM 3156 C CA . PHE A 1 388 ? 28.550 12.826 -3.905 1.00 71.94 388 PHE A CA 1
ATOM 3157 C C . PHE A 1 388 ? 27.513 13.830 -4.438 1.00 71.94 388 PHE A C 1
ATOM 3159 O O . PHE A 1 388 ? 26.573 13.434 -5.129 1.00 71.94 388 PHE A O 1
ATOM 3166 N N . ASP A 1 389 ? 27.636 15.114 -4.095 1.00 70.94 389 ASP A N 1
ATOM 3167 C CA . ASP A 1 389 ? 26.698 16.147 -4.548 1.00 70.94 389 ASP A CA 1
ATOM 3168 C C . ASP A 1 389 ? 26.919 16.502 -6.028 1.00 70.94 389 ASP A C 1
ATOM 3170 O O . ASP A 1 389 ? 25.941 16.670 -6.762 1.00 70.94 389 ASP A O 1
ATOM 3174 N N . ASP A 1 390 ? 28.169 16.500 -6.493 1.00 71.50 390 ASP A N 1
ATOM 3175 C CA . ASP A 1 390 ? 28.525 16.706 -7.901 1.00 71.50 390 ASP A CA 1
ATOM 3176 C C . ASP A 1 390 ? 27.980 15.574 -8.780 1.00 71.50 390 ASP A C 1
ATOM 3178 O O . ASP A 1 390 ? 27.315 15.824 -9.789 1.00 71.50 390 ASP A O 1
ATOM 3182 N N . LEU A 1 391 ? 28.132 14.318 -8.340 1.00 65.81 391 LEU A N 1
ATOM 3183 C CA . LEU A 1 391 ? 27.518 13.162 -9.001 1.00 65.81 391 LEU A CA 1
ATOM 3184 C C . LEU A 1 391 ? 25.989 13.307 -9.104 1.00 65.81 391 LEU A C 1
ATOM 3186 O O . LEU A 1 391 ? 25.376 12.848 -10.069 1.00 65.81 391 LEU A O 1
ATOM 3190 N N . LYS A 1 392 ? 25.345 13.955 -8.121 1.00 64.38 392 LYS A N 1
ATOM 3191 C CA . LYS A 1 392 ? 23.883 14.146 -8.103 1.00 64.38 392 LYS A CA 1
ATOM 3192 C C . LYS A 1 392 ? 23.439 15.148 -9.152 1.00 64.38 392 LYS A C 1
ATOM 3194 O O . LYS A 1 392 ? 22.368 14.981 -9.738 1.00 64.38 392 LYS A O 1
ATOM 3199 N N . ALA A 1 393 ? 24.251 16.174 -9.384 1.00 62.47 393 ALA A N 1
ATOM 3200 C CA . ALA A 1 393 ? 23.992 17.201 -10.381 1.00 62.47 393 ALA A CA 1
ATOM 3201 C C . ALA A 1 393 ? 24.002 16.642 -11.816 1.00 62.47 393 ALA A C 1
ATOM 3203 O O . ALA A 1 393 ? 23.263 17.146 -12.661 1.00 62.47 393 ALA A O 1
ATOM 3204 N N . LEU A 1 394 ? 24.744 15.555 -12.070 1.00 57.25 394 LEU A N 1
ATOM 3205 C CA . LEU A 1 394 ? 24.814 14.882 -13.377 1.00 57.25 394 LEU A CA 1
ATOM 3206 C C . LEU A 1 394 ? 23.517 14.159 -13.782 1.00 57.25 394 LEU A C 1
ATOM 3208 O O . LEU A 1 394 ? 23.369 13.735 -14.925 1.00 57.25 394 LEU A O 1
ATOM 3212 N N . ASN A 1 395 ? 22.528 14.054 -12.884 1.00 54.72 395 ASN A N 1
ATOM 3213 C CA . ASN A 1 395 ? 21.181 13.564 -13.200 1.00 54.72 395 ASN A CA 1
ATOM 3214 C C . ASN A 1 395 ? 21.147 12.138 -13.807 1.00 54.72 395 ASN A C 1
ATOM 3216 O O . ASN A 1 395 ? 20.179 11.774 -14.484 1.00 54.72 395 ASN A O 1
ATOM 3220 N N . VAL A 1 396 ? 22.184 11.323 -13.560 1.00 49.62 396 VAL A N 1
ATOM 3221 C CA . VAL A 1 396 ? 22.307 9.944 -14.061 1.00 49.62 396 VAL A CA 1
ATOM 3222 C C . VAL A 1 396 ? 21.205 9.075 -13.432 1.00 49.62 396 VAL A C 1
ATOM 3224 O O . VAL A 1 396 ? 21.191 8.874 -12.215 1.00 49.62 396 VAL A O 1
ATOM 3227 N N . PRO A 1 397 ? 20.236 8.555 -14.209 1.00 45.38 397 PRO A N 1
ATOM 3228 C CA . PRO A 1 397 ? 19.134 7.780 -13.654 1.00 45.38 397 PRO A CA 1
ATOM 3229 C C . PRO A 1 397 ? 19.527 6.311 -13.510 1.00 45.38 397 PRO A C 1
ATOM 3231 O O . PRO A 1 397 ? 19.821 5.683 -14.519 1.00 45.38 397 PRO A O 1
ATOM 3234 N N . GLY A 1 398 ? 19.388 5.737 -12.312 1.00 50.25 398 GLY A N 1
ATOM 3235 C CA . GLY A 1 398 ? 19.248 4.281 -12.129 1.00 50.25 398 GLY A CA 1
ATOM 3236 C C . GLY A 1 398 ? 20.160 3.646 -11.085 1.00 50.25 398 GLY A C 1
ATOM 3237 O O . GLY A 1 398 ? 19.797 2.604 -10.554 1.00 50.25 398 GLY A O 1
ATOM 3238 N N . TYR A 1 399 ? 21.230 4.326 -10.673 1.00 48.06 399 TYR A N 1
ATOM 3239 C CA . TYR A 1 399 ? 21.997 3.961 -9.484 1.00 48.06 399 TYR A CA 1
ATOM 3240 C C . TYR A 1 399 ? 22.214 5.181 -8.620 1.00 48.06 399 TYR A C 1
ATOM 3242 O O . TYR A 1 399 ? 22.674 6.223 -9.082 1.00 48.06 399 TYR A O 1
ATOM 3250 N N . SER A 1 400 ? 21.791 5.072 -7.369 1.00 51.22 400 SER A N 1
ATOM 3251 C CA . SER A 1 400 ? 21.776 6.193 -6.458 1.00 51.22 400 SER A CA 1
ATOM 3252 C C . SER A 1 400 ? 23.186 6.431 -5.943 1.00 51.22 400 SER A C 1
ATOM 3254 O O . SER A 1 400 ? 23.867 5.529 -5.467 1.00 51.22 400 SER A O 1
ATOM 3256 N N . ILE A 1 401 ? 23.603 7.684 -5.936 1.00 51.62 401 ILE A N 1
ATOM 3257 C CA . ILE A 1 401 ? 24.677 8.144 -5.054 1.00 51.62 401 ILE A CA 1
ATOM 3258 C C . ILE A 1 401 ? 24.463 7.639 -3.630 1.00 51.62 401 ILE A C 1
ATOM 3260 O O . ILE A 1 401 ? 25.425 7.325 -2.959 1.00 51.62 401 ILE A O 1
ATOM 3264 N N . GLU A 1 402 ? 23.215 7.460 -3.188 1.00 51.25 402 GLU A N 1
ATOM 3265 C CA . GLU A 1 402 ? 22.891 6.810 -1.916 1.00 51.25 402 GLU A CA 1
ATOM 3266 C C . GLU A 1 402 ? 23.422 5.376 -1.802 1.00 51.25 402 GLU A C 1
ATOM 3268 O O . GLU A 1 402 ? 23.782 4.970 -0.707 1.00 51.25 402 GLU A O 1
ATOM 3273 N N . GLN A 1 403 ? 23.486 4.600 -2.884 1.00 53.72 403 GLN A N 1
ATOM 3274 C CA . GLN A 1 403 ? 24.078 3.269 -2.878 1.00 53.72 403 GLN A CA 1
ATOM 3275 C C . GLN A 1 403 ? 25.602 3.322 -2.903 1.00 53.72 403 GLN A C 1
ATOM 3277 O O . GLN A 1 403 ? 26.208 2.586 -2.143 1.00 53.72 403 GLN A O 1
ATOM 3282 N N . TYR A 1 404 ? 26.218 4.220 -3.676 1.00 57.78 404 TYR A N 1
ATOM 3283 C CA . TYR A 1 404 ? 27.668 4.450 -3.602 1.00 57.78 404 TYR A CA 1
ATOM 3284 C C . TYR A 1 404 ? 28.083 4.932 -2.200 1.00 57.78 404 TYR A C 1
ATOM 3286 O O . TYR A 1 404 ? 29.040 4.433 -1.627 1.00 57.78 404 TYR A O 1
ATOM 3294 N N . VAL A 1 405 ? 27.291 5.819 -1.591 1.00 57.19 405 VAL A N 1
ATOM 3295 C CA . VAL A 1 405 ? 27.404 6.271 -0.195 1.00 57.19 405 VAL A CA 1
ATOM 3296 C C . VAL A 1 405 ? 27.215 5.112 0.784 1.00 57.19 405 VAL A C 1
ATOM 3298 O O . VAL A 1 405 ? 27.975 5.001 1.740 1.00 57.19 405 VAL A O 1
ATOM 3301 N N . ARG A 1 406 ? 26.224 4.236 0.559 1.00 57.38 406 ARG A N 1
ATOM 3302 C CA . ARG A 1 406 ? 26.031 3.031 1.374 1.00 57.38 406 ARG A CA 1
ATOM 3303 C C . ARG A 1 406 ? 27.240 2.122 1.240 1.00 57.38 406 ARG A C 1
ATOM 3305 O O . ARG A 1 406 ? 27.856 1.845 2.254 1.00 57.38 406 ARG A O 1
ATOM 3312 N N . GLU A 1 407 ? 27.601 1.683 0.034 1.00 55.81 407 GLU A N 1
ATOM 3313 C CA . GLU A 1 407 ? 28.736 0.803 -0.311 1.00 55.81 407 GLU A CA 1
ATOM 3314 C C . GLU A 1 407 ? 30.083 1.347 0.171 1.00 55.81 407 GLU A C 1
ATOM 3316 O O . GLU A 1 407 ? 30.931 0.567 0.585 1.00 55.81 407 GLU A O 1
ATOM 3321 N N . ALA A 1 408 ? 30.246 2.665 0.242 1.00 57.62 408 ALA A N 1
ATOM 3322 C CA . ALA A 1 408 ? 31.442 3.309 0.765 1.00 57.62 408 ALA A CA 1
ATOM 3323 C C . ALA A 1 408 ? 31.499 3.409 2.302 1.00 57.62 408 ALA A C 1
ATOM 3325 O O . ALA A 1 408 ? 32.355 4.149 2.778 1.00 57.62 408 ALA A O 1
ATOM 3326 N N . ASN A 1 409 ? 30.616 2.736 3.069 1.00 65.12 409 ASN A N 1
ATOM 3327 C CA . ASN A 1 409 ? 30.649 2.763 4.542 1.00 65.12 409 ASN A CA 1
ATOM 3328 C C . ASN A 1 409 ? 32.085 2.514 5.042 1.00 65.12 409 ASN A C 1
ATOM 3330 O O . ASN A 1 409 ? 32.576 1.396 4.873 1.00 65.12 409 ASN A O 1
ATOM 3334 N N . PRO A 1 410 ? 32.766 3.534 5.593 1.00 61.09 410 PRO A N 1
ATOM 3335 C CA . PRO A 1 410 ? 34.196 3.448 5.865 1.00 61.09 410 PRO A CA 1
ATOM 3336 C C . PRO A 1 410 ? 34.490 2.803 7.224 1.00 61.09 410 PRO A C 1
ATOM 3338 O O . PRO A 1 410 ? 35.652 2.706 7.601 1.00 61.09 410 PRO A O 1
ATOM 3341 N N . PHE A 1 411 ? 33.455 2.408 7.968 1.00 73.75 411 PHE A N 1
ATOM 3342 C CA . PHE A 1 411 ? 33.575 1.908 9.330 1.00 73.75 411 PHE A CA 1
ATOM 3343 C C . PHE A 1 411 ? 33.279 0.412 9.386 1.00 73.75 411 PHE A C 1
ATOM 3345 O O . PHE A 1 411 ? 32.322 -0.068 8.769 1.00 73.75 411 PHE A O 1
ATOM 3352 N N . GLU A 1 412 ? 34.112 -0.299 10.136 1.00 73.31 412 GLU A N 1
ATOM 3353 C CA . GLU A 1 412 ? 33.921 -1.710 10.456 1.00 73.31 412 GLU A CA 1
ATOM 3354 C C . GLU A 1 412 ? 32.796 -1.874 11.488 1.00 73.31 412 GLU A C 1
ATOM 3356 O O . GLU A 1 412 ? 32.396 -0.919 12.159 1.00 73.31 412 GLU A O 1
ATOM 3361 N N . MET A 1 413 ? 32.225 -3.076 11.543 1.00 78.88 413 MET A N 1
ATOM 3362 C CA . MET A 1 413 ? 31.197 -3.435 12.518 1.00 78.88 413 MET A CA 1
ATOM 3363 C C . MET A 1 413 ? 31.828 -4.255 13.636 1.00 78.88 413 MET A C 1
ATOM 3365 O O . MET A 1 413 ? 32.734 -5.044 13.374 1.00 78.88 413 MET A O 1
ATOM 3369 N N . ASP A 1 414 ? 31.263 -4.151 14.834 1.00 77.19 414 ASP A N 1
ATOM 3370 C CA . ASP A 1 414 ? 31.704 -4.908 16.002 1.00 77.19 414 ASP A CA 1
ATOM 3371 C C . ASP A 1 414 ? 30.635 -5.846 16.503 1.00 77.19 414 ASP A C 1
ATOM 3373 O O . ASP A 1 414 ? 29.441 -5.639 16.285 1.00 77.19 414 ASP A O 1
ATOM 3377 N N . MET A 1 415 ? 31.086 -6.908 17.158 1.00 80.94 415 MET A N 1
ATOM 3378 C CA . MET A 1 415 ? 30.251 -8.034 17.529 1.00 80.94 415 MET A CA 1
ATOM 3379 C C . MET A 1 415 ? 30.635 -8.516 18.917 1.00 80.94 415 MET A C 1
ATOM 3381 O O . MET A 1 415 ? 31.812 -8.727 19.211 1.00 80.94 415 MET A O 1
ATOM 3385 N N . TYR A 1 416 ? 29.628 -8.680 19.765 1.00 79.00 416 TYR A N 1
ATOM 3386 C CA . TYR A 1 416 ? 29.799 -9.004 21.172 1.00 79.00 416 TYR A CA 1
ATOM 3387 C C . TYR A 1 416 ? 28.897 -10.173 21.545 1.00 79.00 416 TYR A C 1
ATOM 3389 O O . TYR A 1 416 ? 27.683 -10.050 21.401 1.00 79.00 416 TYR A O 1
ATOM 3397 N N . PRO A 1 417 ? 29.437 -11.298 22.033 1.00 79.88 417 PRO A N 1
ATOM 3398 C CA . PRO A 1 417 ? 28.602 -12.381 22.522 1.00 79.88 417 PRO A CA 1
ATOM 3399 C C . PRO A 1 417 ? 27.860 -11.932 23.789 1.00 79.88 417 PRO A C 1
ATOM 3401 O O . PRO A 1 417 ? 28.464 -11.412 24.725 1.00 79.88 417 PRO A O 1
ATOM 3404 N N . VAL A 1 418 ? 26.551 -12.151 23.812 1.00 79.12 418 VAL A N 1
ATOM 3405 C CA . VAL A 1 418 ? 25.635 -11.865 24.919 1.00 79.12 418 VAL A CA 1
ATOM 3406 C C . VAL A 1 418 ? 24.679 -13.051 25.036 1.00 79.12 418 VAL A C 1
ATOM 3408 O O . VAL A 1 418 ? 23.800 -13.220 24.195 1.00 79.12 418 VAL A O 1
ATOM 3411 N N . ASP A 1 419 ? 24.876 -13.899 26.048 1.00 76.62 419 ASP A N 1
ATOM 3412 C CA . ASP A 1 419 ? 23.974 -15.000 26.431 1.00 76.62 419 ASP A CA 1
ATOM 3413 C C . ASP A 1 419 ? 23.378 -15.809 25.258 1.00 76.62 419 ASP A C 1
ATOM 3415 O O . ASP A 1 419 ? 22.168 -15.889 25.059 1.00 76.62 419 ASP A O 1
ATOM 3419 N N . GLY A 1 420 ? 24.246 -16.431 24.450 1.00 78.56 420 GLY A N 1
ATOM 3420 C CA . GLY A 1 420 ? 23.831 -17.281 23.319 1.00 78.56 420 GLY A CA 1
ATOM 3421 C C . GLY A 1 420 ? 23.391 -16.519 22.061 1.00 78.56 420 GLY A C 1
ATOM 3422 O O . GLY A 1 420 ? 23.082 -17.138 21.040 1.00 78.56 420 GLY A O 1
ATOM 3423 N N . ARG A 1 421 ? 23.407 -15.188 22.110 1.00 86.88 421 ARG A N 1
ATOM 3424 C CA . ARG A 1 421 ? 23.256 -14.279 20.974 1.00 86.88 421 ARG A CA 1
ATOM 3425 C C . ARG A 1 421 ? 24.502 -13.408 20.832 1.00 86.88 421 ARG A C 1
ATOM 3427 O O . ARG A 1 421 ? 25.404 -13.437 21.665 1.00 86.88 421 ARG A O 1
ATOM 3434 N N . THR A 1 422 ? 24.557 -12.627 19.765 1.00 88.06 422 THR A N 1
ATOM 3435 C CA . THR A 1 422 ? 25.621 -11.673 19.488 1.00 88.06 422 THR A CA 1
ATOM 3436 C C . THR A 1 422 ? 25.016 -10.300 19.226 1.00 88.06 422 THR A C 1
ATOM 3438 O O . THR A 1 422 ? 24.210 -10.120 18.313 1.00 88.06 422 THR A O 1
ATOM 3441 N N . LEU A 1 423 ? 25.412 -9.320 20.034 1.00 85.69 423 LEU A N 1
ATOM 3442 C CA . LEU A 1 423 ? 25.130 -7.912 19.815 1.00 85.69 423 LEU A CA 1
ATOM 3443 C C . LEU A 1 423 ? 26.066 -7.392 18.724 1.00 85.69 423 LEU A C 1
ATOM 3445 O O . LEU A 1 423 ? 27.277 -7.317 18.914 1.00 85.69 423 LEU A O 1
ATOM 3449 N N . VAL A 1 424 ? 25.499 -7.017 17.587 1.00 84.50 424 VAL A N 1
ATOM 3450 C CA . VAL A 1 424 ? 26.202 -6.361 16.488 1.00 84.50 424 VAL A CA 1
ATOM 3451 C C . VAL A 1 424 ? 26.020 -4.860 16.611 1.00 84.50 424 VAL A C 1
ATOM 3453 O O . VAL A 1 424 ? 24.895 -4.370 16.698 1.00 84.50 424 VAL A O 1
ATOM 3456 N N . ILE A 1 425 ? 27.125 -4.127 16.572 1.00 82.06 425 ILE A N 1
ATOM 3457 C CA . ILE A 1 425 ? 27.181 -2.670 16.561 1.00 82.06 425 ILE A CA 1
ATOM 3458 C C . ILE A 1 425 ? 27.740 -2.248 15.205 1.00 82.06 425 ILE A C 1
ATOM 3460 O O . ILE A 1 425 ? 28.920 -2.421 14.918 1.00 82.06 425 ILE A O 1
ATOM 3464 N N . SER A 1 426 ? 26.885 -1.691 14.351 1.00 81.19 426 SER A N 1
ATOM 3465 C CA . SER A 1 426 ? 27.254 -1.250 13.007 1.00 81.19 426 SER A CA 1
ATOM 3466 C C . SER A 1 426 ? 27.092 0.261 12.872 1.00 81.19 426 SER A C 1
ATOM 3468 O O . SER A 1 426 ? 25.962 0.770 12.856 1.00 81.19 426 SER A O 1
ATOM 3470 N N . PRO A 1 427 ? 28.200 1.011 12.751 1.00 79.19 427 PRO A N 1
ATOM 3471 C CA . PRO A 1 427 ? 28.145 2.393 12.317 1.00 79.19 427 PRO A CA 1
ATOM 3472 C C . PRO A 1 427 ? 27.660 2.441 10.870 1.00 79.19 427 PRO A C 1
ATOM 3474 O O . PRO A 1 427 ? 28.187 1.770 9.983 1.00 79.19 427 PRO A O 1
ATOM 3477 N N . TYR A 1 428 ? 26.645 3.254 10.620 1.00 75.19 428 TYR A N 1
ATOM 3478 C CA . TYR A 1 428 ? 25.993 3.355 9.326 1.00 75.19 428 TYR A CA 1
ATOM 3479 C C . TYR A 1 428 ? 25.850 4.816 8.906 1.00 75.19 428 TYR A C 1
ATOM 3481 O O . TYR A 1 428 ? 25.386 5.669 9.669 1.00 75.19 428 TYR A O 1
ATOM 3489 N N . SER A 1 429 ? 26.194 5.097 7.648 1.00 72.12 429 SER A N 1
ATOM 3490 C CA . SER A 1 429 ? 25.948 6.400 7.040 1.00 72.12 429 SER A CA 1
ATOM 3491 C C . SER A 1 429 ? 24.539 6.488 6.452 1.00 72.12 429 SER A C 1
ATOM 3493 O O . SER A 1 429 ? 24.198 5.827 5.468 1.00 72.12 429 SER A O 1
ATOM 3495 N N . GLY A 1 430 ? 23.697 7.329 7.053 1.00 63.66 430 GLY A N 1
ATOM 3496 C CA . GLY A 1 430 ? 22.338 7.583 6.578 1.00 63.66 430 GLY A CA 1
ATOM 3497 C C . GLY A 1 430 ? 22.280 8.293 5.220 1.00 63.66 430 GLY A C 1
ATOM 3498 O O . GLY A 1 430 ? 23.243 8.899 4.761 1.00 63.66 430 GLY A O 1
ATOM 3499 N N . THR A 1 431 ? 21.094 8.345 4.602 1.00 54.72 431 THR A N 1
ATOM 3500 C CA . THR A 1 431 ? 20.839 9.076 3.333 1.00 54.72 431 THR A CA 1
ATOM 3501 C C . THR A 1 431 ? 21.141 10.581 3.400 1.00 54.72 431 THR A C 1
ATOM 3503 O O . THR A 1 431 ? 21.227 11.247 2.371 1.00 54.72 431 THR A O 1
ATOM 3506 N N . ARG A 1 432 ? 21.334 11.131 4.605 1.00 58.03 432 ARG A N 1
ATOM 3507 C CA . ARG A 1 432 ? 21.779 12.513 4.852 1.00 58.03 432 ARG A CA 1
ATOM 3508 C C . ARG A 1 432 ? 23.273 12.644 5.161 1.00 58.03 432 ARG A C 1
ATOM 3510 O O . ARG A 1 432 ? 23.694 13.722 5.561 1.00 58.03 432 ARG A O 1
ATOM 3517 N N . LYS A 1 433 ? 24.063 11.580 4.976 1.00 71.06 433 LYS A N 1
ATOM 3518 C CA . LYS A 1 433 ? 25.501 11.535 5.292 1.00 71.06 433 LYS A CA 1
ATOM 3519 C C . LYS A 1 433 ? 25.796 11.656 6.809 1.00 71.06 433 LYS A C 1
ATOM 3521 O O . LYS A 1 433 ? 26.931 11.932 7.189 1.00 71.06 433 LYS A O 1
ATOM 3526 N N . LYS A 1 434 ? 24.779 11.455 7.666 1.00 78.62 434 LYS A N 1
ATOM 3527 C CA . LYS A 1 434 ? 24.871 11.424 9.143 1.00 78.62 434 LYS A CA 1
ATOM 3528 C C . LYS A 1 434 ? 25.370 10.056 9.602 1.00 78.62 434 LYS A C 1
ATOM 3530 O O . LYS A 1 434 ? 24.867 9.050 9.095 1.00 78.62 434 LYS A O 1
ATOM 3535 N N . LEU A 1 435 ? 26.302 10.036 10.552 1.00 81.06 435 LEU A N 1
ATOM 3536 C CA . LEU A 1 435 ? 26.710 8.813 11.230 1.00 81.06 435 LEU A CA 1
ATOM 3537 C C . LEU A 1 435 ? 25.687 8.445 12.306 1.00 81.06 435 LEU A C 1
ATOM 3539 O O . LEU A 1 435 ? 25.284 9.275 13.117 1.00 81.06 435 LEU A O 1
ATOM 3543 N N . VAL A 1 436 ? 25.272 7.188 12.291 1.00 81.88 436 VAL A N 1
ATOM 3544 C CA . VAL A 1 436 ? 24.317 6.606 13.230 1.00 81.88 436 VAL A CA 1
ATOM 3545 C C . VAL A 1 436 ? 24.866 5.247 13.639 1.00 81.88 436 VAL A C 1
ATOM 3547 O O . VAL A 1 436 ? 25.450 4.566 12.797 1.00 81.88 436 VAL A O 1
ATOM 3550 N N . ILE A 1 437 ? 24.676 4.834 14.887 1.00 80.81 437 ILE A N 1
ATOM 3551 C CA . ILE A 1 437 ? 25.000 3.474 15.319 1.00 80.81 437 ILE A CA 1
ATOM 3552 C C . ILE A 1 437 ? 23.715 2.650 15.288 1.00 80.81 437 ILE A C 1
ATOM 3554 O O . ILE A 1 437 ? 22.713 3.012 15.902 1.00 80.81 437 ILE A O 1
ATOM 3558 N N . GLN A 1 438 ? 23.732 1.554 14.537 1.00 84.38 438 GLN A N 1
ATOM 3559 C CA . GLN A 1 438 ? 22.691 0.536 14.596 1.00 84.38 438 GLN A CA 1
ATOM 3560 C C . GLN A 1 438 ? 23.182 -0.585 15.487 1.00 84.38 438 GLN A C 1
ATOM 3562 O O . GLN A 1 438 ? 24.303 -1.062 15.322 1.00 84.38 438 GLN A O 1
ATOM 3567 N N . THR A 1 439 ? 22.337 -0.990 16.419 1.00 83.12 439 THR A N 1
ATOM 3568 C CA . THR A 1 439 ? 22.617 -2.114 17.297 1.00 83.12 439 THR A CA 1
ATOM 3569 C C . THR A 1 439 ? 21.594 -3.215 17.003 1.00 83.12 439 THR A C 1
ATOM 3571 O O . THR A 1 439 ? 20.452 -2.931 16.621 1.00 83.12 439 THR A O 1
ATOM 3574 N N . SER A 1 440 ? 22.004 -4.479 17.067 1.00 86.25 440 SER A N 1
ATOM 3575 C CA . SER A 1 440 ? 21.150 -5.627 16.735 1.00 86.25 440 SER A CA 1
ATOM 3576 C C . SER A 1 440 ? 21.579 -6.866 17.499 1.00 86.25 440 SER A C 1
ATOM 3578 O O . SER A 1 440 ? 22.750 -7.222 17.448 1.00 86.25 440 SER A O 1
ATOM 3580 N N . LEU A 1 441 ? 20.647 -7.540 18.165 1.00 87.25 441 LEU A N 1
ATOM 3581 C CA . LEU A 1 441 ? 20.914 -8.795 18.859 1.00 87.25 441 LEU A CA 1
ATOM 3582 C C . LEU A 1 441 ? 20.475 -9.965 17.970 1.00 87.25 441 LEU A C 1
ATOM 3584 O O . LEU A 1 441 ? 19.283 -10.237 17.852 1.00 87.25 441 LEU A O 1
ATOM 3588 N N . ILE A 1 442 ? 21.441 -10.639 17.346 1.00 88.88 442 ILE A N 1
ATOM 3589 C CA . ILE A 1 442 ? 21.218 -11.758 16.411 1.00 88.88 442 ILE A CA 1
ATOM 3590 C C . ILE A 1 442 ? 21.768 -13.066 16.977 1.00 88.88 442 ILE A C 1
ATOM 3592 O O . ILE A 1 442 ? 22.553 -13.050 17.923 1.00 88.88 442 ILE A O 1
ATOM 3596 N N . SER A 1 443 ? 21.381 -14.214 16.429 1.00 89.12 443 SER A N 1
ATOM 3597 C CA . SER A 1 443 ? 21.960 -15.496 16.858 1.00 89.12 443 SER A CA 1
ATOM 3598 C C . SER A 1 443 ? 23.469 -15.591 16.577 1.00 89.12 443 SER A C 1
ATOM 3600 O O . SER A 1 443 ? 23.978 -15.011 15.617 1.00 89.12 443 SER A O 1
ATOM 3602 N N . ASN A 1 444 ? 24.198 -16.351 17.408 1.00 88.25 444 ASN A N 1
ATOM 3603 C CA . ASN A 1 444 ? 25.647 -16.557 17.249 1.00 88.25 444 ASN A CA 1
ATOM 3604 C C . ASN A 1 444 ? 26.020 -17.153 15.886 1.00 88.25 444 ASN A C 1
ATOM 3606 O O . ASN A 1 444 ? 27.011 -16.746 15.293 1.00 88.25 444 ASN A O 1
ATOM 3610 N N . GLU A 1 445 ? 25.206 -18.073 15.369 1.00 85.00 445 GLU A N 1
ATOM 3611 C CA . GLU A 1 445 ? 25.410 -18.684 14.052 1.00 85.00 445 GLU A CA 1
ATOM 3612 C C . GLU A 1 445 ? 25.337 -17.640 12.932 1.00 85.00 445 GLU A C 1
ATOM 3614 O O . GLU A 1 445 ? 26.242 -17.538 12.102 1.00 85.00 445 GLU A O 1
ATOM 3619 N N . VAL A 1 446 ? 24.294 -16.804 12.939 1.00 86.50 446 VAL A N 1
ATOM 3620 C CA . VAL A 1 446 ? 24.139 -15.725 11.957 1.00 86.50 446 VAL A CA 1
ATOM 3621 C C . VAL A 1 446 ? 25.248 -14.684 12.117 1.00 86.50 446 VAL A C 1
ATOM 3623 O O . VAL A 1 446 ? 25.732 -14.133 11.130 1.00 86.50 446 VAL A O 1
ATOM 3626 N N . ALA A 1 447 ? 25.698 -14.445 13.345 1.00 85.25 447 ALA A N 1
ATOM 3627 C CA . ALA A 1 447 ? 26.816 -13.569 13.634 1.00 85.25 447 ALA A CA 1
ATOM 3628 C C . ALA A 1 447 ? 28.155 -14.077 13.063 1.00 85.25 447 ALA A C 1
ATOM 3630 O O . ALA A 1 447 ? 28.845 -13.339 12.356 1.00 85.25 447 ALA A O 1
ATOM 3631 N N . GLU A 1 448 ? 28.508 -15.340 13.305 1.00 82.06 448 GLU A N 1
ATOM 3632 C CA . GLU A 1 448 ? 29.679 -15.983 12.694 1.00 82.06 448 GLU A CA 1
ATOM 3633 C C . GLU A 1 448 ? 29.598 -15.942 11.166 1.00 82.06 448 GLU A C 1
ATOM 3635 O O . GLU A 1 448 ? 30.580 -15.657 10.473 1.00 82.06 448 GLU A O 1
ATOM 3640 N N . TYR A 1 449 ? 28.401 -16.165 10.630 1.00 75.88 449 TYR A N 1
ATOM 3641 C CA . TYR A 1 449 ? 28.141 -16.080 9.204 1.00 75.88 449 TYR A CA 1
ATOM 3642 C C . TYR A 1 449 ? 28.380 -14.676 8.640 1.00 75.88 449 TYR A C 1
ATOM 3644 O O . TYR A 1 449 ? 28.975 -14.524 7.570 1.00 75.88 449 TYR A O 1
ATOM 3652 N N . PHE A 1 450 ? 27.966 -13.647 9.377 1.00 77.06 450 PHE A N 1
ATOM 3653 C CA . PHE A 1 450 ? 28.199 -12.245 9.051 1.00 77.06 450 PHE A CA 1
ATOM 3654 C C . PHE A 1 450 ? 29.686 -11.900 8.973 1.00 77.06 450 PHE A C 1
ATOM 3656 O O . PHE A 1 450 ? 30.117 -11.276 7.998 1.00 77.06 450 PHE A O 1
ATOM 3663 N N . LEU A 1 451 ? 30.463 -12.359 9.961 1.00 74.38 451 LEU A N 1
ATOM 3664 C CA . LEU A 1 451 ? 31.912 -12.151 10.043 1.00 74.38 451 LEU A CA 1
ATOM 3665 C C . LEU A 1 451 ? 32.644 -12.800 8.872 1.00 74.38 451 LEU A C 1
ATOM 3667 O O . LEU A 1 451 ? 33.420 -12.145 8.178 1.00 74.38 451 LEU A O 1
ATOM 3671 N N . ASN A 1 452 ? 32.363 -14.078 8.617 1.00 77.50 452 ASN A N 1
ATOM 3672 C CA . ASN A 1 452 ? 33.087 -14.855 7.613 1.00 77.50 452 ASN A CA 1
ATOM 3673 C C . ASN A 1 452 ? 32.860 -14.357 6.179 1.00 77.50 452 ASN A C 1
ATOM 3675 O O . ASN A 1 452 ? 33.673 -14.627 5.297 1.00 77.50 452 ASN A O 1
ATOM 3679 N N . ASN A 1 453 ? 31.764 -13.633 5.938 1.00 71.81 453 ASN A N 1
ATOM 3680 C CA . ASN A 1 453 ? 31.333 -13.250 4.596 1.00 71.81 453 ASN A CA 1
ATOM 3681 C C . ASN A 1 453 ? 31.297 -11.731 4.357 1.00 71.81 453 ASN A C 1
ATOM 3683 O O . ASN A 1 453 ? 30.903 -11.303 3.272 1.00 71.81 453 ASN A O 1
ATOM 3687 N N . ASN A 1 454 ? 31.720 -10.918 5.335 1.00 72.12 454 ASN A N 1
ATOM 3688 C CA . ASN A 1 454 ? 31.772 -9.453 5.247 1.00 72.12 454 ASN A CA 1
ATOM 3689 C C . ASN A 1 454 ? 30.434 -8.820 4.790 1.00 72.12 454 ASN A C 1
ATOM 3691 O O . ASN A 1 454 ? 30.387 -7.930 3.934 1.00 72.12 454 ASN A O 1
ATOM 3695 N N . VAL A 1 455 ? 29.326 -9.337 5.330 1.00 74.12 455 VAL A N 1
ATOM 3696 C CA . VAL A 1 455 ? 27.951 -8.905 5.022 1.00 74.12 455 VAL A CA 1
ATOM 3697 C C . VAL A 1 455 ? 27.592 -7.717 5.901 1.00 74.12 455 VAL A C 1
ATOM 3699 O O . VAL A 1 455 ? 28.107 -7.586 7.001 1.00 74.12 455 VAL A O 1
ATOM 3702 N N . ARG A 1 456 ? 26.705 -6.833 5.442 1.00 74.88 456 ARG A N 1
ATOM 3703 C CA . ARG A 1 456 ? 26.282 -5.654 6.213 1.00 74.88 456 ARG A CA 1
ATOM 3704 C C . ARG A 1 456 ? 24.925 -5.828 6.849 1.00 74.88 456 ARG A C 1
ATOM 3706 O O . ARG A 1 456 ? 24.033 -6.395 6.226 1.00 74.88 456 ARG A O 1
ATOM 3713 N N . LEU A 1 457 ? 24.753 -5.226 8.028 1.00 79.19 457 LEU A N 1
ATOM 3714 C CA . LEU A 1 457 ? 23.469 -5.227 8.719 1.00 79.19 457 LEU A CA 1
ATOM 3715 C C . LEU A 1 457 ? 22.373 -4.576 7.854 1.00 79.19 457 LEU A C 1
ATOM 3717 O O . LEU A 1 457 ? 22.630 -3.584 7.156 1.00 79.19 457 LEU A O 1
ATOM 3721 N N . PRO A 1 458 ? 21.136 -5.105 7.902 1.00 81.69 458 PRO A N 1
ATOM 3722 C CA . PRO A 1 458 ? 20.005 -4.510 7.210 1.00 81.69 458 PRO A CA 1
ATOM 3723 C C . PRO A 1 458 ? 19.722 -3.109 7.762 1.00 81.69 458 PRO A C 1
ATOM 3725 O O . PRO A 1 458 ? 19.957 -2.813 8.925 1.00 81.69 458 PRO A O 1
ATOM 3728 N N . ILE A 1 459 ? 19.151 -2.223 6.944 1.00 77.06 459 ILE A N 1
ATOM 3729 C CA . ILE A 1 459 ? 18.895 -0.839 7.372 1.00 77.06 459 ILE A CA 1
ATOM 3730 C C . ILE A 1 459 ? 17.734 -0.790 8.378 1.00 77.06 459 ILE A C 1
ATOM 3732 O O . ILE A 1 459 ? 16.555 -0.888 8.011 1.00 77.06 459 ILE A O 1
ATOM 3736 N N . LEU A 1 460 ? 18.061 -0.522 9.643 1.00 78.06 460 LEU A N 1
ATOM 3737 C CA . LEU A 1 460 ? 17.089 -0.449 10.738 1.00 78.06 460 LEU A CA 1
ATOM 3738 C C . LEU A 1 460 ? 16.622 0.964 11.082 1.00 78.06 460 LEU A C 1
ATOM 3740 O O . LEU A 1 460 ? 15.837 1.118 11.999 1.00 78.06 460 LEU A O 1
ATOM 3744 N N . ALA A 1 461 ? 17.029 1.994 10.333 1.00 73.56 461 ALA A N 1
ATOM 3745 C CA . ALA A 1 461 ? 16.838 3.411 10.680 1.00 73.56 461 ALA A CA 1
ATOM 3746 C C . ALA A 1 461 ? 15.404 3.853 11.057 1.00 73.56 461 ALA A C 1
ATOM 3748 O O . ALA A 1 461 ? 15.263 4.782 11.853 1.00 73.56 461 ALA A O 1
ATOM 3749 N N . ALA A 1 462 ? 14.362 3.240 10.488 1.00 78.06 462 ALA A N 1
ATOM 3750 C CA . ALA A 1 462 ? 12.963 3.588 10.752 1.00 78.06 462 ALA A CA 1
ATOM 3751 C C . ALA A 1 462 ? 12.355 2.696 11.848 1.00 78.06 462 ALA A C 1
ATOM 3753 O O . ALA A 1 462 ? 12.425 1.477 11.729 1.00 78.06 462 ALA A O 1
ATOM 3754 N N . ARG A 1 463 ? 11.660 3.275 12.837 1.00 80.94 463 ARG A N 1
ATOM 3755 C CA . ARG A 1 463 ? 10.969 2.525 13.910 1.00 80.94 463 ARG A CA 1
ATOM 3756 C C . ARG A 1 463 ? 10.069 1.408 13.379 1.00 80.94 463 ARG A C 1
ATOM 3758 O O . ARG A 1 463 ? 10.172 0.269 13.813 1.00 80.94 463 ARG A O 1
ATOM 3765 N N . GLY A 1 464 ? 9.289 1.682 12.329 1.00 84.19 464 GLY A N 1
ATOM 3766 C CA . GLY A 1 464 ? 8.445 0.666 11.685 1.00 84.19 464 GLY A CA 1
ATOM 3767 C C . GLY A 1 464 ? 9.214 -0.556 11.158 1.00 84.19 464 GLY A C 1
ATOM 3768 O O . GLY A 1 464 ? 8.683 -1.664 11.185 1.00 84.19 464 GLY A O 1
ATOM 3769 N N . ASN A 1 465 ? 10.475 -0.394 10.732 1.00 85.00 465 ASN A N 1
ATOM 3770 C CA . ASN A 1 465 ? 11.329 -1.518 10.341 1.00 85.00 465 ASN A CA 1
ATOM 3771 C C . ASN A 1 465 ? 11.670 -2.400 11.548 1.00 85.00 465 ASN A C 1
ATOM 3773 O O . ASN A 1 465 ? 11.664 -3.616 11.383 1.00 85.00 465 ASN A O 1
ATOM 3777 N N . ARG A 1 466 ? 11.990 -1.808 12.702 1.00 87.12 466 ARG A N 1
ATOM 3778 C CA . ARG A 1 466 ? 12.362 -2.526 13.931 1.00 87.12 466 ARG A CA 1
ATOM 3779 C C . ARG A 1 466 ? 11.161 -3.237 14.542 1.00 87.12 466 ARG A C 1
ATOM 3781 O O . ARG A 1 466 ? 11.197 -4.452 14.680 1.00 87.12 466 ARG A O 1
ATOM 3788 N N . VAL A 1 467 ? 10.045 -2.521 14.705 1.00 88.75 467 VAL A N 1
ATOM 3789 C CA . VAL A 1 467 ? 8.755 -3.083 15.148 1.00 88.75 467 VAL A CA 1
ATOM 3790 C C . VAL A 1 467 ? 8.339 -4.285 14.302 1.00 88.75 467 VAL A C 1
ATOM 3792 O O . VAL A 1 467 ? 7.929 -5.306 14.836 1.00 88.75 467 VAL A O 1
ATOM 3795 N N . THR A 1 468 ? 8.473 -4.197 12.974 1.00 91.81 468 THR A N 1
ATOM 3796 C CA . THR A 1 468 ? 8.105 -5.313 12.085 1.00 91.81 468 THR A CA 1
ATOM 3797 C C . THR A 1 468 ? 8.970 -6.556 12.329 1.00 91.81 468 THR A C 1
ATOM 3799 O O . THR A 1 468 ? 8.458 -7.668 12.238 1.00 91.81 468 THR A O 1
ATOM 3802 N N . LYS A 1 469 ? 10.258 -6.381 12.650 1.00 91.44 469 LYS A N 1
ATOM 3803 C CA . LYS A 1 469 ? 11.196 -7.486 12.909 1.00 91.44 469 LYS A CA 1
ATOM 3804 C C . LYS A 1 469 ? 10.965 -8.112 14.270 1.00 91.44 469 LYS A C 1
ATOM 3806 O O . LYS A 1 469 ? 10.905 -9.331 14.356 1.00 91.44 469 LYS A O 1
ATOM 3811 N N . TYR A 1 470 ? 10.734 -7.274 15.277 1.00 91.69 470 TYR A N 1
ATOM 3812 C CA . TYR A 1 470 ? 10.310 -7.713 16.598 1.00 91.69 470 TYR A CA 1
ATOM 3813 C C . TYR A 1 470 ? 9.011 -8.525 16.527 1.00 91.69 470 TYR A C 1
ATOM 3815 O O . TYR A 1 470 ? 8.965 -9.673 16.956 1.00 91.69 470 TYR A O 1
ATOM 3823 N N . TYR A 1 471 ? 7.975 -7.970 15.889 1.00 95.19 471 TYR A N 1
ATOM 3824 C CA . TYR A 1 471 ? 6.697 -8.656 15.700 1.00 95.19 471 TYR A CA 1
ATOM 3825 C C . TYR A 1 471 ? 6.859 -9.979 14.937 1.00 95.19 471 TYR A C 1
ATOM 3827 O O . TYR A 1 471 ? 6.241 -10.971 15.316 1.00 95.19 471 TYR A O 1
ATOM 3835 N N . ALA A 1 472 ? 7.703 -10.030 13.896 1.00 95.62 472 ALA A N 1
ATOM 3836 C CA . ALA A 1 472 ? 8.031 -11.288 13.227 1.00 95.62 472 ALA A CA 1
ATOM 3837 C C . ALA A 1 472 ? 8.686 -12.285 14.196 1.00 95.62 472 ALA A C 1
ATOM 3839 O O . ALA A 1 472 ? 8.257 -13.431 14.253 1.00 95.62 472 ALA A O 1
ATOM 3840 N N . GLY A 1 473 ? 9.668 -11.849 14.990 1.00 93.69 473 GLY A N 1
ATOM 3841 C CA . GLY A 1 473 ? 10.334 -12.683 15.993 1.00 93.69 473 GLY A CA 1
ATOM 3842 C C . GLY A 1 473 ? 9.350 -13.289 16.993 1.00 93.69 473 GLY A C 1
ATOM 3843 O O . GLY A 1 473 ? 9.345 -14.503 17.189 1.00 93.69 473 GLY A O 1
ATOM 3844 N N . VAL A 1 474 ? 8.451 -12.481 17.563 1.00 94.56 474 VAL A N 1
ATOM 3845 C CA . VAL A 1 474 ? 7.415 -12.962 18.493 1.00 94.56 474 VAL A CA 1
ATOM 3846 C C . VAL A 1 474 ? 6.442 -13.921 17.806 1.00 94.56 474 VAL A C 1
ATOM 3848 O O . VAL A 1 474 ? 6.150 -14.994 18.332 1.00 94.56 474 VAL A O 1
ATOM 3851 N N . ARG A 1 475 ? 5.974 -13.572 16.602 1.00 95.06 475 ARG A N 1
ATOM 3852 C CA . ARG A 1 475 ? 5.052 -14.398 15.812 1.00 95.06 475 ARG A CA 1
ATOM 3853 C C . ARG A 1 475 ? 5.623 -15.786 15.514 1.00 95.06 475 ARG A C 1
ATOM 3855 O O . ARG A 1 475 ? 4.874 -16.755 15.571 1.00 95.06 475 ARG A O 1
ATOM 3862 N N . GLU A 1 476 ? 6.912 -15.895 15.201 1.00 94.12 476 GLU A N 1
ATOM 3863 C CA . GLU A 1 476 ? 7.515 -17.191 14.867 1.00 94.12 476 GLU A CA 1
ATOM 3864 C C . GLU A 1 476 ? 7.968 -17.983 16.100 1.00 94.12 476 GLU A C 1
ATOM 3866 O O . GLU A 1 476 ? 7.962 -19.211 16.064 1.00 94.12 476 GLU A O 1
ATOM 3871 N N . SER A 1 477 ? 8.351 -17.309 17.188 1.00 93.00 477 SER A N 1
ATOM 3872 C CA . SER A 1 477 ? 8.899 -17.968 18.384 1.00 93.00 477 SER A CA 1
ATOM 3873 C C . SER A 1 477 ? 7.850 -18.361 19.426 1.00 93.00 477 SER A C 1
ATOM 3875 O O . SER A 1 477 ? 8.090 -19.284 20.203 1.00 93.00 477 SER A O 1
ATOM 3877 N N . GLN A 1 478 ? 6.691 -17.697 19.457 1.00 95.81 478 GLN A N 1
ATOM 3878 C CA . GLN A 1 478 ? 5.641 -17.954 20.445 1.00 95.81 478 GLN A CA 1
ATOM 3879 C C . GLN A 1 478 ? 4.435 -18.673 19.828 1.00 95.81 478 GLN A C 1
ATOM 3881 O O . GLN A 1 478 ? 4.082 -18.474 18.660 1.00 95.81 478 GLN A O 1
ATOM 3886 N N . SER A 1 479 ? 3.771 -19.517 20.618 1.00 96.69 479 SER A N 1
ATOM 3887 C CA . SER A 1 479 ? 2.511 -20.163 20.238 1.00 96.69 479 SER A CA 1
ATOM 3888 C C . SER A 1 479 ? 1.327 -19.209 20.378 1.00 96.69 479 SER A C 1
ATOM 3890 O O . SER A 1 479 ? 1.335 -18.332 21.242 1.00 96.69 479 SER A O 1
ATOM 3892 N N . VAL A 1 480 ? 0.279 -19.421 19.580 1.00 98.19 480 VAL A N 1
ATOM 3893 C CA . VAL A 1 480 ? -1.003 -18.743 19.795 1.00 98.19 480 VAL A CA 1
ATOM 3894 C C . VAL A 1 480 ? -1.658 -19.247 21.084 1.00 98.19 480 VAL A C 1
ATOM 3896 O O . VAL A 1 480 ? -1.721 -20.448 21.334 1.00 98.19 480 VAL A O 1
ATOM 3899 N N . ASP A 1 481 ? -2.145 -18.318 21.898 1.00 97.69 481 ASP A N 1
ATOM 3900 C CA . ASP A 1 481 ? -2.947 -18.569 23.087 1.00 97.69 481 ASP A CA 1
ATOM 3901 C C . ASP A 1 481 ? -4.423 -18.722 22.699 1.00 97.69 481 ASP A C 1
ATOM 3903 O O . ASP A 1 481 ? -5.124 -17.732 22.469 1.00 97.69 481 ASP A O 1
ATOM 3907 N N . ASP A 1 482 ? -4.897 -19.972 22.670 1.00 97.38 482 ASP A N 1
ATOM 3908 C CA . ASP A 1 482 ? -6.271 -20.351 22.312 1.00 97.38 482 ASP A CA 1
ATOM 3909 C C . ASP A 1 482 ? -7.362 -19.696 23.181 1.00 97.38 482 ASP A C 1
ATOM 3911 O O . ASP A 1 482 ? -8.520 -19.627 22.759 1.00 97.38 482 ASP A O 1
ATOM 3915 N N . ASN A 1 483 ? -7.008 -19.175 24.361 1.00 96.69 483 ASN A N 1
ATOM 3916 C CA . ASN A 1 483 ? -7.949 -18.551 25.291 1.00 96.69 483 ASN A CA 1
ATOM 3917 C C . ASN A 1 483 ? -7.905 -17.015 25.262 1.00 96.69 483 ASN A C 1
ATOM 3919 O O . ASN A 1 483 ? -8.661 -16.379 25.992 1.00 96.69 483 ASN A O 1
ATOM 3923 N N . ALA A 1 484 ? -7.044 -16.397 24.453 1.00 97.69 484 ALA A N 1
ATOM 3924 C CA . ALA A 1 484 ? -6.899 -14.944 24.398 1.00 97.69 484 ALA A CA 1
ATOM 3925 C C . ALA A 1 484 ? -7.836 -14.291 23.367 1.00 97.69 484 ALA A C 1
ATOM 3927 O O . ALA A 1 484 ? -7.882 -14.692 22.198 1.00 97.69 484 ALA A O 1
ATOM 3928 N N . VAL A 1 485 ? -8.534 -13.230 23.787 1.00 98.38 485 VAL A N 1
ATOM 3929 C CA . VAL A 1 485 ? -9.354 -12.371 22.922 1.00 98.38 485 VAL A CA 1
ATOM 3930 C C . VAL A 1 485 ? -8.847 -10.937 22.965 1.00 98.38 485 VAL A C 1
ATOM 3932 O O . VAL A 1 485 ? -8.820 -10.306 24.019 1.00 98.38 485 VAL A O 1
ATOM 3935 N N . PHE A 1 486 ? -8.471 -10.423 21.802 1.00 98.38 486 PHE A N 1
ATOM 3936 C CA . PHE A 1 486 ? -7.918 -9.094 21.594 1.00 98.38 486 PHE A CA 1
ATOM 3937 C C . PHE A 1 486 ? -8.958 -8.171 20.954 1.00 98.38 486 PHE A C 1
ATOM 3939 O O . PHE A 1 486 ? -9.484 -8.477 19.878 1.00 98.38 486 PHE A O 1
ATOM 3946 N N . TYR A 1 487 ? -9.223 -7.028 21.583 1.00 97.56 487 TYR A N 1
ATOM 3947 C CA . TYR A 1 487 ? -10.199 -6.037 21.131 1.00 97.56 487 TYR A CA 1
ATOM 3948 C C . TYR A 1 487 ? -9.513 -4.709 20.805 1.00 97.56 487 TYR A C 1
ATOM 3950 O O . TYR A 1 487 ? -8.820 -4.137 21.644 1.00 97.56 487 TYR A O 1
ATOM 3958 N N . GLU A 1 488 ? -9.752 -4.178 19.605 1.00 95.88 488 GLU A N 1
ATOM 3959 C CA . GLU A 1 488 ? -9.295 -2.839 19.212 1.00 95.88 488 GLU A CA 1
ATOM 3960 C C . GLU A 1 488 ? -10.415 -2.094 18.474 1.00 95.88 488 GLU A C 1
ATOM 3962 O O . GLU A 1 488 ? -10.833 -2.488 17.381 1.00 95.88 488 GLU A O 1
ATOM 3967 N N . SER A 1 489 ? -10.894 -0.991 19.054 1.00 93.25 489 SER A N 1
ATOM 3968 C CA . SER A 1 489 ? -11.901 -0.114 18.446 1.00 93.25 489 SER A CA 1
ATOM 3969 C C . SER A 1 489 ? -11.293 1.258 18.161 1.00 93.25 489 SER A C 1
ATOM 3971 O O . SER A 1 489 ? -10.600 1.819 19.008 1.00 93.25 489 SER A O 1
ATOM 3973 N N . ARG A 1 490 ? -11.517 1.786 16.949 1.00 88.81 490 ARG A N 1
ATOM 3974 C CA . ARG A 1 490 ? -10.995 3.095 16.491 1.00 88.81 490 ARG A CA 1
ATOM 3975 C C . ARG A 1 490 ? -9.501 3.312 16.784 1.00 88.81 490 ARG A C 1
ATOM 3977 O O . ARG A 1 490 ? -9.129 4.315 17.383 1.00 88.81 490 ARG A O 1
ATOM 3984 N N . ASP A 1 491 ? -8.653 2.361 16.390 1.00 89.00 491 ASP A N 1
ATOM 3985 C CA . ASP A 1 491 ? -7.201 2.428 16.628 1.00 89.00 491 ASP A CA 1
ATOM 3986 C C . ASP A 1 491 ? -6.836 2.597 18.120 1.00 89.00 491 ASP A C 1
ATOM 3988 O O . ASP A 1 491 ? -5.870 3.276 18.451 1.00 89.00 491 ASP A O 1
ATOM 3992 N N . GLY A 1 492 ? -7.632 2.025 19.029 1.00 90.19 492 GLY A N 1
ATOM 3993 C CA . GLY A 1 492 ? -7.426 2.112 20.477 1.00 90.19 492 GLY A CA 1
ATOM 3994 C C . GLY A 1 492 ? -7.945 3.399 21.124 1.00 90.19 492 GLY A C 1
ATOM 3995 O O . GLY A 1 492 ? -7.714 3.599 22.303 1.00 90.19 492 GLY A O 1
ATOM 3996 N N . GLN A 1 493 ? -8.631 4.289 20.405 1.00 87.81 493 GLN A N 1
ATOM 3997 C CA . GLN A 1 493 ? -9.057 5.587 20.962 1.00 87.81 493 GLN A CA 1
ATOM 3998 C C . GLN A 1 493 ? -10.324 5.520 21.833 1.00 87.81 493 GLN A C 1
ATOM 4000 O O . GLN A 1 493 ? -10.726 6.531 22.401 1.00 87.81 493 GLN A O 1
ATOM 4005 N N . SER A 1 494 ? -11.026 4.382 21.870 1.00 87.12 494 SER A N 1
ATOM 4006 C CA . SER A 1 494 ? -12.336 4.279 22.532 1.00 87.12 494 SER A CA 1
ATOM 4007 C C . SER A 1 494 ? -12.762 2.831 22.773 1.00 87.12 494 SER A C 1
ATOM 4009 O O . SER A 1 494 ? -12.330 1.931 22.050 1.00 87.12 494 SER A O 1
ATOM 4011 N N . PHE A 1 495 ? -13.672 2.611 23.725 1.00 90.38 495 PHE A N 1
ATOM 4012 C CA . PHE A 1 495 ? -14.225 1.296 24.075 1.00 90.38 495 PHE A CA 1
ATOM 4013 C C . PHE A 1 495 ? -15.677 1.154 23.609 1.00 90.38 495 PHE A C 1
ATOM 4015 O O . PHE A 1 495 ? -16.578 0.966 24.403 1.00 90.38 495 PHE A O 1
ATOM 4022 N N . VAL A 1 496 ? -15.916 1.282 22.303 1.00 90.56 496 VAL A N 1
ATOM 4023 C CA . VAL A 1 496 ? -17.277 1.372 21.735 1.00 90.56 496 VAL A CA 1
ATOM 4024 C C . VAL A 1 496 ? -17.488 0.390 20.580 1.00 90.56 496 VAL A C 1
ATOM 4026 O O . VAL A 1 496 ? -16.542 -0.252 20.105 1.00 90.56 496 VAL A O 1
ATOM 4029 N N . ASP A 1 497 ? -18.711 0.367 20.049 1.00 93.94 497 ASP A N 1
ATOM 4030 C CA . ASP A 1 497 ? -19.152 -0.327 18.841 1.00 93.94 497 ASP A CA 1
ATOM 4031 C C . ASP A 1 497 ? -19.339 -1.851 19.012 1.00 93.94 497 ASP A C 1
ATOM 4033 O O . ASP A 1 497 ? -19.555 -2.379 20.101 1.00 93.94 497 ASP A O 1
ATOM 4037 N N . SER A 1 498 ? -19.315 -2.595 17.909 1.00 96.62 498 SER A N 1
ATOM 4038 C CA . SER A 1 498 ? -19.533 -4.038 17.882 1.00 96.62 498 SER A CA 1
ATOM 4039 C C . SER A 1 498 ? -18.501 -4.820 18.706 1.00 96.62 498 SER A C 1
ATOM 4041 O O . SER A 1 498 ? -18.909 -5.802 19.328 1.00 96.62 498 SER A O 1
ATOM 4043 N N . PRO A 1 499 ? -17.210 -4.416 18.789 1.00 96.44 499 PRO A N 1
ATOM 4044 C CA . PRO A 1 499 ? -16.268 -5.017 19.730 1.00 96.44 499 PRO A CA 1
ATOM 4045 C C . PRO A 1 499 ? -16.735 -4.934 21.193 1.00 96.44 499 PRO A C 1
ATOM 4047 O O . PRO A 1 499 ? -16.629 -5.935 21.899 1.00 96.44 499 PRO A O 1
ATOM 4050 N N . LEU A 1 500 ? -17.328 -3.808 21.620 1.00 94.12 500 LEU A N 1
ATOM 4051 C CA . LEU A 1 500 ? -17.901 -3.651 22.965 1.00 94.12 500 LEU A CA 1
ATOM 4052 C C . LEU A 1 500 ? -19.072 -4.587 23.198 1.00 94.12 500 LEU A C 1
ATOM 4054 O O . LEU A 1 500 ? -19.066 -5.323 24.181 1.00 94.12 500 LEU A O 1
ATOM 4058 N N . ALA A 1 501 ? -20.036 -4.628 22.281 1.00 95.00 501 ALA A N 1
ATOM 4059 C CA . ALA A 1 501 ? -21.167 -5.541 22.413 1.00 95.00 501 ALA A CA 1
ATOM 4060 C C . ALA A 1 501 ? -20.703 -7.006 22.551 1.00 95.00 501 ALA A C 1
ATOM 4062 O O . ALA A 1 501 ? -21.178 -7.726 23.431 1.00 95.00 501 ALA A O 1
ATOM 4063 N N . ILE A 1 502 ? -19.722 -7.428 21.742 1.00 96.44 502 ILE A N 1
ATOM 4064 C CA . ILE A 1 502 ? -19.148 -8.779 21.814 1.00 96.44 502 ILE A CA 1
ATOM 4065 C C . ILE A 1 502 ? -18.436 -9.015 23.152 1.00 96.44 502 ILE A C 1
ATOM 4067 O O . ILE A 1 502 ? -18.673 -10.046 23.780 1.00 96.44 502 ILE A O 1
ATOM 4071 N N . PHE A 1 503 ? -17.590 -8.088 23.607 1.00 95.31 503 PHE A N 1
ATOM 4072 C CA . PHE A 1 503 ? -16.904 -8.202 24.897 1.00 95.31 503 PHE A CA 1
ATOM 4073 C C . PHE A 1 503 ? -17.889 -8.314 26.062 1.00 95.31 503 PHE A C 1
ATOM 4075 O O . PHE A 1 503 ? -17.810 -9.268 26.832 1.00 95.31 503 PHE A O 1
ATOM 4082 N N . LEU A 1 504 ? -18.856 -7.394 26.153 1.00 92.00 504 LEU A N 1
ATOM 4083 C CA . LEU A 1 504 ? -19.860 -7.379 27.219 1.00 92.00 504 LEU A CA 1
ATOM 4084 C C . LEU A 1 504 ? -20.677 -8.672 27.248 1.00 92.00 504 LEU A C 1
ATOM 4086 O O . LEU A 1 504 ? -21.048 -9.144 28.323 1.00 92.00 504 LEU A O 1
ATOM 4090 N N . TYR A 1 505 ? -20.968 -9.248 26.079 1.00 94.00 505 TYR A N 1
ATOM 4091 C CA . TYR A 1 505 ? -21.636 -10.538 25.994 1.00 94.00 505 TYR A CA 1
ATOM 4092 C C . TYR A 1 505 ? -20.733 -11.661 26.511 1.00 94.00 505 TYR A C 1
ATOM 4094 O O . TYR A 1 505 ? -21.130 -12.362 27.439 1.00 94.00 505 TYR A O 1
ATOM 4102 N N . LEU A 1 506 ? -19.522 -11.808 25.961 1.00 94.62 506 LEU A N 1
ATOM 4103 C CA . LEU A 1 506 ? -18.592 -12.883 26.324 1.00 94.62 506 LEU A CA 1
ATOM 4104 C C . LEU A 1 506 ? -18.231 -12.853 27.817 1.00 94.62 506 LEU A C 1
ATOM 4106 O O . LEU A 1 506 ? -18.381 -13.869 28.486 1.00 94.62 506 LEU A O 1
ATOM 4110 N N . ALA A 1 507 ? -17.875 -11.686 28.362 1.00 91.81 507 ALA A N 1
ATOM 4111 C CA . ALA A 1 507 ? -17.443 -11.529 29.755 1.00 91.81 507 ALA A CA 1
ATOM 4112 C C . ALA A 1 507 ? -18.540 -11.844 30.799 1.00 91.81 507 ALA A C 1
ATOM 4114 O O . ALA A 1 507 ? -18.235 -12.095 31.973 1.00 91.81 507 ALA A O 1
ATOM 4115 N N . LYS A 1 508 ? -19.821 -11.820 30.389 1.00 90.38 508 LYS A N 1
ATOM 4116 C CA . LYS A 1 508 ? -20.985 -12.129 31.240 1.00 90.38 508 LYS A CA 1
ATOM 4117 C C . LYS A 1 508 ? -21.438 -13.590 31.165 1.00 90.38 508 LYS A C 1
ATOM 4119 O O . LYS A 1 508 ? -22.131 -14.036 32.080 1.00 90.38 508 LYS A O 1
ATOM 4124 N N . GLN A 1 509 ? -21.120 -14.331 30.101 1.00 90.88 509 GLN A N 1
ATOM 4125 C CA . GLN A 1 509 ? -21.565 -15.724 29.976 1.00 90.88 509 GLN A CA 1
ATOM 4126 C C . GLN A 1 509 ? -20.578 -16.681 30.645 1.00 90.88 509 GLN A C 1
ATOM 4128 O O . GLN A 1 509 ? -19.398 -16.705 30.309 1.00 90.88 509 GLN A O 1
ATOM 4133 N N . LYS A 1 510 ? -21.096 -17.562 31.505 1.00 90.38 510 LYS A N 1
ATOM 4134 C CA . LYS A 1 510 ? -20.287 -18.578 32.200 1.00 90.38 510 LYS A CA 1
ATOM 4135 C C . LYS A 1 510 ? -19.553 -19.528 31.257 1.00 90.38 510 LYS A C 1
ATOM 4137 O O . LYS A 1 510 ? -18.438 -19.943 31.552 1.00 90.38 510 LYS A O 1
ATOM 4142 N N . ASP A 1 511 ? -20.158 -19.842 30.111 1.00 91.50 511 ASP A N 1
ATOM 4143 C CA . ASP A 1 511 ? -19.560 -20.724 29.101 1.00 91.50 511 ASP A CA 1
ATOM 4144 C C . ASP A 1 511 ? -18.232 -20.177 28.546 1.00 91.50 511 ASP A C 1
ATOM 4146 O O . ASP A 1 511 ? -17.470 -20.944 27.968 1.00 91.50 511 ASP A O 1
ATOM 4150 N N . TYR A 1 512 ? -17.945 -18.880 28.725 1.00 93.62 512 TYR A N 1
ATOM 4151 C CA . TYR A 1 512 ? -16.751 -18.204 28.213 1.00 93.62 512 TYR A CA 1
ATOM 4152 C C . TYR A 1 512 ? -15.808 -17.689 29.313 1.00 93.62 512 TYR A C 1
ATOM 4154 O O . TYR A 1 512 ? -14.842 -17.003 28.993 1.00 93.62 512 TYR A O 1
ATOM 4162 N N . ASP A 1 513 ? -16.012 -18.053 30.587 1.00 92.00 513 ASP A N 1
ATOM 4163 C CA . ASP A 1 513 ? -15.148 -17.619 31.707 1.00 92.00 513 ASP A CA 1
ATOM 4164 C C . ASP A 1 513 ? -13.682 -18.097 31.573 1.00 92.00 513 ASP A C 1
ATOM 4166 O O . ASP A 1 513 ? -12.801 -17.625 32.289 1.00 92.00 513 ASP A O 1
ATOM 4170 N N . TYR A 1 514 ? -13.403 -19.035 30.660 1.00 92.69 514 TYR A N 1
ATOM 4171 C CA . TYR A 1 514 ? -12.047 -19.492 30.343 1.00 92.69 514 TYR A CA 1
ATOM 4172 C C . TYR A 1 514 ? -11.254 -18.504 29.468 1.00 92.69 514 TYR A C 1
ATOM 4174 O O . TYR A 1 514 ? -10.038 -18.662 29.332 1.00 92.69 514 TYR A O 1
ATOM 4182 N N . LEU A 1 515 ? -11.922 -17.519 28.856 1.00 95.31 515 LEU A N 1
ATOM 4183 C CA . LEU A 1 515 ? -11.297 -16.532 27.983 1.00 95.31 515 LEU A CA 1
ATOM 4184 C C . LEU A 1 515 ? -10.601 -15.429 28.789 1.00 95.31 515 LEU A C 1
ATOM 4186 O O . LEU A 1 515 ? -11.112 -14.936 29.793 1.00 95.31 515 LEU A O 1
ATOM 4190 N N . ARG A 1 516 ? -9.434 -15.006 28.303 1.00 95.69 516 ARG A N 1
ATOM 4191 C CA . ARG A 1 516 ? -8.703 -13.824 28.766 1.00 95.69 516 ARG A CA 1
ATOM 4192 C C . ARG A 1 516 ? -8.947 -12.680 27.795 1.00 95.69 516 ARG A C 1
ATOM 4194 O O . ARG A 1 516 ? -8.710 -12.830 26.596 1.00 95.69 516 ARG A O 1
ATOM 4201 N N . HIS A 1 517 ? -9.408 -11.545 28.306 1.00 96.75 517 HIS A N 1
ATOM 4202 C CA . HIS A 1 517 ? -9.755 -10.392 27.483 1.00 96.75 517 HIS A CA 1
ATOM 4203 C C . HIS A 1 517 ? -8.657 -9.328 27.543 1.00 96.75 517 HIS A C 1
ATOM 4205 O O . HIS A 1 517 ? -8.249 -8.913 28.624 1.00 96.75 517 HIS A O 1
ATOM 4211 N N . TYR A 1 518 ? -8.218 -8.865 26.376 1.00 96.62 518 TYR A N 1
ATOM 4212 C CA . TYR A 1 518 ? -7.207 -7.825 26.213 1.00 96.62 518 TYR A CA 1
ATOM 4213 C C . TYR A 1 518 ? -7.799 -6.678 25.411 1.00 96.62 518 TYR A C 1
ATOM 4215 O O . TYR A 1 518 ? -8.163 -6.863 24.246 1.00 96.62 518 TYR A O 1
ATOM 4223 N N . TRP A 1 519 ? -7.908 -5.501 26.018 1.00 95.38 519 TRP A N 1
ATOM 4224 C CA . TRP A 1 519 ? -8.489 -4.339 25.361 1.00 95.38 519 TRP A CA 1
ATOM 4225 C C . TRP A 1 519 ? -7.438 -3.268 25.090 1.00 95.38 519 TRP A C 1
ATOM 4227 O O . TRP A 1 519 ? -6.783 -2.774 26.004 1.00 95.38 519 TRP A O 1
ATOM 4237 N N . VAL A 1 520 ? -7.298 -2.881 23.823 1.00 95.88 520 VAL A N 1
ATOM 4238 C CA . VAL A 1 520 ? -6.311 -1.888 23.389 1.00 95.88 520 VAL A CA 1
ATOM 4239 C C . VAL A 1 520 ? -6.790 -0.462 23.649 1.00 95.88 520 VAL A C 1
ATOM 4241 O O . VAL A 1 520 ? -7.884 -0.094 23.215 1.00 95.88 520 VAL A O 1
ATOM 4244 N N . TYR A 1 521 ? -5.935 0.361 24.259 1.00 93.56 521 TYR A N 1
ATOM 4245 C CA . TYR A 1 521 ? -6.139 1.804 24.408 1.00 93.56 521 TYR A CA 1
ATOM 4246 C C . TYR A 1 521 ? -4.938 2.599 23.871 1.00 93.56 521 TYR A C 1
ATOM 4248 O O . TYR A 1 521 ? -3.832 2.078 23.808 1.00 93.56 521 TYR A O 1
ATOM 4256 N N . SER A 1 522 ? -5.123 3.852 23.461 1.00 91.06 522 SER A N 1
ATOM 4257 C CA . SER A 1 522 ? -4.011 4.784 23.176 1.00 91.06 522 SER A CA 1
ATOM 4258 C C . SER A 1 522 ? -3.787 5.747 24.346 1.00 91.06 522 SER A C 1
ATOM 4260 O O . SER A 1 522 ? -4.757 6.013 25.055 1.00 91.06 522 SER A O 1
ATOM 4262 N N . PRO A 1 523 ? -2.579 6.299 24.562 1.00 81.75 523 PRO A N 1
ATOM 4263 C CA . PRO A 1 523 ? -2.296 7.208 25.684 1.00 81.75 523 PRO A CA 1
ATOM 4264 C C . PRO A 1 523 ? -3.248 8.406 25.789 1.00 81.75 523 PRO A C 1
ATOM 4266 O O . PRO A 1 523 ? -3.514 8.902 26.878 1.00 81.75 523 PRO A O 1
ATOM 4269 N N . GLU A 1 524 ? -3.808 8.850 24.663 1.00 80.25 524 GLU A N 1
ATOM 4270 C CA . GLU A 1 524 ? -4.771 9.950 24.591 1.00 80.25 524 GLU A CA 1
ATOM 4271 C C . GLU A 1 524 ? -6.207 9.540 24.968 1.00 80.25 524 GLU A C 1
ATOM 4273 O O . GLU A 1 524 ? -7.109 10.377 24.951 1.00 80.25 524 GLU A O 1
ATOM 4278 N N . THR A 1 525 ? -6.446 8.261 25.276 1.00 83.62 525 THR A N 1
ATOM 4279 C CA . THR A 1 525 ? -7.767 7.742 25.657 1.00 83.62 525 THR A CA 1
ATOM 4280 C C . THR A 1 525 ? -8.164 8.319 27.017 1.00 83.62 525 THR A C 1
ATOM 4282 O O . THR A 1 525 ? -7.462 8.080 28.001 1.00 83.62 525 THR A O 1
ATOM 4285 N N . PRO A 1 526 ? -9.287 9.053 27.119 1.00 79.56 526 PRO A N 1
ATOM 4286 C CA . PRO A 1 526 ? -9.710 9.641 28.385 1.00 79.56 526 PRO A CA 1
ATOM 4287 C C . PRO A 1 526 ? -9.984 8.585 29.464 1.00 79.56 526 PRO A C 1
ATOM 4289 O O . PRO A 1 526 ? -10.544 7.526 29.182 1.00 79.56 526 PRO A O 1
ATOM 4292 N N . SER A 1 527 ? -9.669 8.907 30.722 1.00 79.62 527 SER A N 1
ATOM 4293 C CA . SER A 1 527 ? -9.880 8.015 31.876 1.00 79.62 527 SER A CA 1
ATOM 4294 C C . SER A 1 527 ? -11.333 7.543 32.025 1.00 79.62 527 SER A C 1
ATOM 4296 O O . SER A 1 527 ? -11.572 6.407 32.428 1.00 79.62 527 SER A O 1
ATOM 4298 N N . SER A 1 528 ? -12.301 8.373 31.624 1.00 74.00 528 SER A N 1
ATOM 4299 C CA . SER A 1 528 ? -13.735 8.055 31.660 1.00 74.00 528 SER A CA 1
ATOM 4300 C C . SER A 1 528 ? -14.134 6.851 30.800 1.00 74.00 528 SER A C 1
ATOM 4302 O O . SER A 1 528 ? -15.177 6.251 31.043 1.00 74.00 528 SER A O 1
ATOM 4304 N N . PHE A 1 529 ? -13.326 6.459 29.809 1.00 77.31 529 PHE A N 1
ATOM 4305 C CA . PHE A 1 529 ? -13.567 5.229 29.052 1.00 77.31 529 PHE A CA 1
ATOM 4306 C C . PHE A 1 529 ? -13.303 3.981 29.900 1.00 77.31 529 PHE A C 1
ATOM 4308 O O . PHE A 1 529 ? -14.028 3.000 29.783 1.00 77.31 529 PHE A O 1
ATOM 4315 N N . PHE A 1 530 ? -12.315 4.008 30.796 1.00 81.75 530 PHE A N 1
ATOM 4316 C CA . PHE A 1 530 ? -12.004 2.864 31.658 1.00 81.75 530 PHE A CA 1
ATOM 4317 C C . PHE A 1 530 ? -13.094 2.612 32.701 1.00 81.75 530 PHE A C 1
ATOM 4319 O O . PHE A 1 530 ? -13.339 1.465 33.066 1.00 81.75 530 PHE A O 1
ATOM 4326 N N . GLU A 1 531 ? -13.818 3.651 33.123 1.00 73.62 531 GLU A N 1
ATOM 4327 C CA . GLU A 1 531 ? -14.948 3.512 34.048 1.00 73.62 531 GLU A CA 1
ATOM 4328 C C . GLU A 1 531 ? -16.050 2.594 33.487 1.00 73.62 531 GLU A C 1
ATOM 4330 O O . GLU A 1 531 ? -16.625 1.803 34.231 1.00 73.62 531 GLU A O 1
ATOM 4335 N N . GLU A 1 532 ? -16.300 2.613 32.173 1.00 66.31 532 GLU A N 1
ATOM 4336 C CA . GLU A 1 532 ? -17.328 1.790 31.510 1.00 66.31 532 GLU A CA 1
ATOM 4337 C C . GLU A 1 532 ? -17.093 0.280 31.672 1.00 66.31 532 GLU A C 1
ATOM 4339 O O . GLU A 1 532 ? -18.022 -0.526 31.822 1.00 66.31 532 GLU A O 1
ATOM 4344 N N . VAL A 1 533 ? -15.821 -0.093 31.652 1.00 72.88 533 VAL A N 1
ATOM 4345 C CA . VAL A 1 533 ? -15.343 -1.473 31.674 1.00 72.88 533 VAL A CA 1
ATOM 4346 C C . VAL A 1 533 ? -14.792 -1.873 33.044 1.00 72.88 533 VAL A C 1
ATOM 4348 O O . VAL A 1 533 ? -14.586 -3.062 33.267 1.00 72.88 533 VAL A O 1
ATOM 4351 N N . SER A 1 534 ? -14.673 -0.929 33.986 1.00 71.75 534 SER A N 1
ATOM 4352 C CA . SER A 1 534 ? -14.226 -1.156 35.373 1.00 71.75 534 SER A CA 1
ATOM 4353 C C . SER A 1 534 ? -15.073 -2.179 36.139 1.00 71.75 534 SER A C 1
ATOM 4355 O O . SER A 1 534 ? -14.586 -2.918 36.989 1.00 71.75 534 SER A O 1
ATOM 4357 N N . GLN A 1 535 ? -16.354 -2.328 35.785 1.00 73.25 535 GLN A N 1
ATOM 4358 C CA . GLN A 1 535 ? -17.213 -3.382 36.345 1.00 73.25 535 GLN A CA 1
ATOM 4359 C C . GLN A 1 535 ? -16.723 -4.812 36.015 1.00 73.25 535 GLN A C 1
ATOM 4361 O O . GLN A 1 535 ? -17.204 -5.782 36.601 1.00 73.25 535 GLN A O 1
ATOM 4366 N N . PHE A 1 536 ? -15.791 -4.946 35.066 1.00 76.56 536 PHE A N 1
ATOM 4367 C CA . PHE A 1 536 ? -15.112 -6.184 34.687 1.00 76.56 536 PHE A CA 1
ATOM 4368 C C . PHE A 1 536 ? -13.652 -6.214 35.162 1.00 76.56 536 PHE A C 1
ATOM 4370 O O . PHE A 1 536 ? -12.855 -6.984 34.618 1.00 76.56 536 PHE A O 1
ATOM 4377 N N . ASP A 1 537 ? -13.294 -5.409 36.166 1.00 72.56 537 ASP A N 1
ATOM 4378 C CA . ASP A 1 537 ? -11.966 -5.418 36.778 1.00 72.56 537 ASP A CA 1
ATOM 4379 C C . ASP A 1 537 ? -11.546 -6.847 37.161 1.00 72.56 537 ASP A C 1
ATOM 4381 O O . ASP A 1 537 ? -12.297 -7.620 37.761 1.00 72.56 537 ASP A O 1
ATOM 4385 N N . GLY A 1 538 ? -10.335 -7.226 36.744 1.00 73.75 538 GLY A N 1
ATOM 4386 C CA . GLY A 1 538 ? -9.798 -8.582 36.899 1.00 73.75 538 GLY A CA 1
ATOM 4387 C C . GLY A 1 538 ? -10.213 -9.587 35.814 1.00 73.75 538 GLY A C 1
ATOM 4388 O O . GLY A 1 538 ? -9.639 -10.674 35.769 1.00 73.75 538 GLY A O 1
ATOM 4389 N N . LYS A 1 539 ? -11.152 -9.246 34.915 1.00 81.31 539 LYS A N 1
ATOM 4390 C CA . LYS A 1 539 ? -11.484 -10.034 33.707 1.00 81.31 539 LYS A CA 1
ATOM 4391 C C . LYS A 1 539 ? -10.891 -9.466 32.410 1.00 81.31 539 LYS A C 1
ATOM 4393 O O . LYS A 1 539 ? -10.868 -10.177 31.405 1.00 81.31 539 LYS A O 1
ATOM 4398 N N . VAL A 1 540 ? -10.424 -8.215 32.416 1.00 91.31 540 VAL A N 1
ATOM 4399 C CA . VAL A 1 540 ? -9.821 -7.536 31.258 1.00 91.31 540 VAL A CA 1
ATOM 4400 C C . VAL A 1 540 ? -8.458 -6.937 31.613 1.00 91.31 540 VAL A C 1
ATOM 4402 O O . VAL A 1 540 ? -8.292 -6.338 32.671 1.00 91.31 540 VAL A O 1
ATOM 4405 N N . GLU A 1 541 ? -7.483 -7.105 30.722 1.00 93.44 541 GLU A N 1
ATOM 4406 C CA . GLU A 1 541 ? -6.194 -6.410 30.751 1.00 93.44 541 GLU A CA 1
ATOM 4407 C C . GLU A 1 541 ? -6.230 -5.263 29.729 1.00 93.44 541 GLU A C 1
ATOM 4409 O O . GLU A 1 541 ? -6.508 -5.486 28.547 1.00 93.44 541 GLU A O 1
ATOM 4414 N N . PHE A 1 542 ? -5.955 -4.034 30.173 1.00 93.50 542 PHE A N 1
ATOM 4415 C CA . PHE A 1 542 ? -5.820 -2.882 29.281 1.00 93.50 542 PHE A CA 1
ATOM 4416 C C . PHE A 1 542 ? -4.402 -2.796 28.739 1.00 93.50 542 PHE A C 1
ATOM 4418 O O . PHE A 1 542 ? -3.436 -2.792 29.499 1.00 93.50 542 PHE A O 1
ATOM 4425 N N . VAL A 1 543 ? -4.285 -2.713 27.418 1.00 94.81 543 VAL A N 1
ATOM 4426 C CA . VAL A 1 543 ? -3.006 -2.789 26.718 1.00 94.81 543 VAL A CA 1
ATOM 4427 C C . VAL A 1 543 ? -2.787 -1.510 25.932 1.00 94.81 543 VAL A C 1
ATOM 4429 O O . VAL A 1 543 ? -3.555 -1.187 25.026 1.00 94.81 543 VAL A O 1
ATOM 4432 N N . GLU A 1 544 ? -1.717 -0.790 26.251 1.00 94.62 544 GLU A N 1
ATOM 4433 C CA . GLU A 1 544 ? -1.367 0.420 25.519 1.00 94.62 544 GLU A CA 1
ATOM 4434 C C . GLU A 1 544 ? -0.953 0.078 24.082 1.00 94.62 544 GLU A C 1
ATOM 4436 O O . GLU A 1 544 ? -0.115 -0.795 23.834 1.00 94.62 544 GLU A O 1
ATOM 4441 N N . ARG A 1 545 ? -1.539 0.765 23.108 1.00 93.50 545 ARG A N 1
ATOM 4442 C CA . ARG A 1 545 ? -1.286 0.564 21.687 1.00 93.50 545 ARG A CA 1
ATOM 4443 C C . ARG A 1 545 ? 0.153 0.923 21.336 1.00 93.50 545 ARG A C 1
ATOM 4445 O O . ARG A 1 545 ? 0.645 1.980 21.703 1.00 93.50 545 ARG A O 1
ATOM 4452 N N . ASN A 1 546 ? 0.795 0.085 20.524 1.00 90.19 546 ASN A N 1
ATOM 4453 C CA . ASN A 1 546 ? 2.215 0.189 20.159 1.00 90.19 546 ASN A CA 1
ATOM 4454 C C . ASN A 1 546 ? 3.213 -0.041 21.316 1.00 90.19 546 ASN A C 1
ATOM 4456 O O . ASN A 1 546 ? 4.407 0.189 21.109 1.00 90.19 546 ASN A O 1
ATOM 4460 N N . SER A 1 547 ? 2.766 -0.510 22.485 1.00 91.00 547 SER A N 1
ATOM 4461 C CA . SER A 1 547 ? 3.657 -1.062 23.514 1.00 91.00 547 SER A CA 1
ATOM 4462 C C . SER A 1 547 ? 4.192 -2.438 23.102 1.00 91.00 547 SER A C 1
ATOM 4464 O O . SER A 1 547 ? 3.636 -3.093 22.215 1.00 91.00 547 SER A O 1
ATOM 4466 N N . GLN A 1 548 ? 5.232 -2.924 23.781 1.00 90.50 548 GLN A N 1
ATOM 4467 C CA . GLN A 1 548 ? 5.711 -4.300 23.618 1.00 90.50 548 GLN A CA 1
ATOM 4468 C C . GLN A 1 548 ? 4.563 -5.317 23.761 1.00 90.50 548 GLN A C 1
ATOM 4470 O O . GLN A 1 548 ? 4.334 -6.140 22.874 1.00 90.50 548 GLN A O 1
ATOM 4475 N N . ARG A 1 549 ? 3.766 -5.171 24.828 1.00 94.75 549 ARG A N 1
ATOM 4476 C CA . ARG A 1 549 ? 2.630 -6.043 25.142 1.00 94.75 549 ARG A CA 1
ATOM 4477 C C . ARG A 1 549 ? 1.570 -6.067 24.036 1.00 94.75 549 ARG A C 1
ATOM 4479 O O . ARG A 1 549 ? 0.990 -7.119 23.775 1.00 94.75 549 ARG A O 1
ATOM 4486 N N . TYR A 1 550 ? 1.339 -4.946 23.348 1.00 96.44 550 TYR A N 1
ATOM 4487 C CA . TYR A 1 550 ? 0.453 -4.885 22.179 1.00 96.44 550 TYR A CA 1
ATOM 4488 C C . TYR A 1 550 ? 0.956 -5.765 21.030 1.00 96.44 550 TYR A C 1
ATOM 4490 O O . TYR A 1 550 ? 0.180 -6.537 20.462 1.00 96.44 550 TYR A O 1
ATOM 4498 N N . TYR A 1 551 ? 2.248 -5.673 20.699 1.00 95.06 551 TYR A N 1
ATOM 4499 C CA . TYR A 1 551 ? 2.841 -6.475 19.626 1.00 95.06 551 TYR A CA 1
ATOM 4500 C C . TYR A 1 551 ? 2.874 -7.966 19.971 1.00 95.06 551 TYR A C 1
ATOM 4502 O O . TYR A 1 551 ? 2.610 -8.787 19.090 1.00 95.06 551 TYR A O 1
ATOM 4510 N N . ASP A 1 552 ? 3.112 -8.304 21.240 1.00 96.44 552 ASP A N 1
ATOM 4511 C CA . ASP A 1 552 ? 3.044 -9.683 21.724 1.00 96.44 552 ASP A CA 1
ATOM 4512 C C . ASP A 1 552 ? 1.644 -10.268 21.545 1.00 96.44 552 ASP A C 1
ATOM 4514 O O . ASP A 1 552 ? 1.465 -11.330 20.945 1.00 96.44 552 ASP A O 1
ATOM 4518 N N . LEU A 1 553 ? 0.624 -9.552 22.020 1.00 98.00 553 LEU A N 1
ATOM 4519 C CA . LEU A 1 553 ? -0.752 -10.036 22.008 1.00 98.00 553 LEU A CA 1
ATOM 4520 C C . LEU A 1 553 ? -1.341 -10.091 20.602 1.00 98.00 553 LEU A C 1
ATOM 4522 O O . LEU A 1 553 ? -2.006 -11.065 20.270 1.00 98.00 553 LEU A O 1
ATOM 4526 N N . ILE A 1 554 ? -1.076 -9.118 19.728 1.00 97.06 554 ILE A N 1
ATOM 4527 C CA . ILE A 1 554 ? -1.585 -9.196 18.350 1.00 97.06 554 ILE A CA 1
ATOM 4528 C C . ILE A 1 554 ? -0.920 -10.343 17.553 1.00 97.06 554 ILE A C 1
ATOM 4530 O O . ILE A 1 554 ? -1.509 -10.868 16.603 1.00 97.06 554 ILE A O 1
ATOM 4534 N N . ALA A 1 555 ? 0.284 -10.777 17.949 1.00 96.94 555 ALA A N 1
ATOM 4535 C CA . ALA A 1 555 ? 0.979 -11.935 17.377 1.00 96.94 555 ALA A CA 1
ATOM 4536 C C . ALA A 1 555 ? 0.505 -13.291 17.937 1.00 96.94 555 ALA A C 1
ATOM 4538 O O . ALA A 1 555 ? 0.651 -14.311 17.254 1.00 96.94 555 ALA A O 1
ATOM 4539 N N . THR A 1 556 ? -0.033 -13.313 19.161 1.00 97.88 556 THR A N 1
ATOM 4540 C CA . THR A 1 556 ? -0.291 -14.551 19.920 1.00 97.88 556 THR A CA 1
ATOM 4541 C C . THR A 1 556 ? -1.749 -14.759 20.319 1.00 97.88 556 THR A C 1
ATOM 4543 O O . THR A 1 556 ? -2.125 -15.885 20.608 1.00 97.88 556 THR A O 1
ATOM 4546 N N . ALA A 1 557 ? -2.618 -13.751 20.304 1.00 98.50 557 ALA A N 1
ATOM 4547 C CA . ALA A 1 557 ? -4.014 -13.932 20.689 1.00 98.50 557 ALA A CA 1
ATOM 4548 C C . ALA A 1 557 ? -4.793 -14.725 19.631 1.00 98.50 557 ALA A C 1
ATOM 4550 O O . ALA A 1 557 ? -4.671 -14.453 18.433 1.00 98.50 557 ALA A O 1
ATOM 4551 N N . LYS A 1 558 ? -5.626 -15.676 20.072 1.00 98.12 558 LYS A N 1
ATOM 4552 C CA . LYS A 1 558 ? -6.463 -16.499 19.191 1.00 98.12 558 LYS A CA 1
ATOM 4553 C C . LYS A 1 558 ? -7.515 -15.695 18.457 1.00 98.12 558 LYS A C 1
ATOM 4555 O O . LYS A 1 558 ? -7.642 -15.835 17.245 1.00 98.12 558 LYS A O 1
ATOM 4560 N N . TYR A 1 559 ? -8.283 -14.888 19.178 1.00 98.56 559 TYR A N 1
ATOM 4561 C CA . TYR A 1 559 ? -9.407 -14.150 18.617 1.00 98.56 559 TYR A CA 1
ATOM 4562 C C . TYR A 1 559 ? -9.046 -12.673 18.516 1.00 98.56 559 TYR A C 1
ATOM 4564 O O . TYR A 1 559 ? -8.802 -12.022 19.526 1.00 98.56 559 TYR A O 1
ATOM 4572 N N . LEU A 1 560 ? -9.031 -12.137 17.298 1.00 98.62 560 LEU A N 1
ATOM 4573 C CA . LEU A 1 560 ? -8.740 -10.733 17.020 1.00 98.62 560 LEU A CA 1
ATOM 4574 C C . LEU A 1 560 ? -10.027 -10.044 16.565 1.00 98.62 560 LEU A C 1
ATOM 4576 O O . LEU A 1 560 ? -10.618 -10.447 15.562 1.00 98.62 560 LEU A O 1
ATOM 4580 N N . ILE A 1 561 ? -10.472 -9.011 17.278 1.00 98.50 561 ILE A N 1
ATOM 4581 C CA . ILE A 1 561 ? -11.755 -8.344 17.031 1.00 98.50 561 ILE A CA 1
ATOM 4582 C C . ILE A 1 561 ? -11.526 -6.843 16.854 1.00 98.50 561 ILE A C 1
ATOM 4584 O O . ILE A 1 561 ? -11.110 -6.147 17.778 1.00 98.50 561 ILE A O 1
ATOM 4588 N N . THR A 1 562 ? -11.836 -6.320 15.664 1.00 97.31 562 THR A N 1
ATOM 4589 C CA . THR A 1 562 ? -11.798 -4.872 15.404 1.00 97.31 562 THR A CA 1
ATOM 4590 C C . THR A 1 562 ? -12.953 -4.400 14.519 1.00 97.31 562 THR A C 1
ATOM 4592 O O . THR A 1 562 ? -13.552 -5.172 13.768 1.00 97.31 562 THR A O 1
ATOM 4595 N N . ASN A 1 563 ? -13.285 -3.113 14.612 1.00 95.88 563 ASN A N 1
ATOM 4596 C CA . ASN A 1 563 ? -14.230 -2.400 13.743 1.00 95.88 563 ASN A CA 1
ATOM 4597 C C . ASN A 1 563 ? -13.540 -1.534 12.671 1.00 95.88 563 ASN A C 1
ATOM 4599 O O . ASN A 1 563 ? -14.198 -0.795 11.932 1.00 95.88 563 ASN A O 1
ATOM 4603 N N . SER A 1 564 ? -12.211 -1.603 12.588 1.00 93.56 564 SER A N 1
ATOM 4604 C CA . SER A 1 564 ? -11.392 -0.815 11.668 1.00 93.56 564 SER A CA 1
ATOM 4605 C C . SER A 1 564 ? -10.352 -1.714 10.985 1.00 93.56 564 SER A C 1
ATOM 4607 O O . SER A 1 564 ? -10.712 -2.690 10.319 1.00 93.56 564 SER A O 1
ATOM 4609 N N . THR A 1 565 ? -9.066 -1.392 11.113 1.00 94.62 565 THR A N 1
ATOM 4610 C CA . THR A 1 565 ? -7.947 -2.103 10.498 1.00 94.62 565 THR A CA 1
ATOM 4611 C C . THR A 1 565 ? -6.781 -2.199 11.464 1.00 94.62 565 THR A C 1
ATOM 4613 O O . THR A 1 565 ? -6.447 -1.200 12.092 1.00 94.62 565 THR A O 1
ATOM 4616 N N . PHE A 1 566 ? -6.079 -3.328 11.481 1.00 95.88 566 PHE A N 1
ATOM 4617 C CA . PHE A 1 566 ? -4.755 -3.410 12.088 1.00 95.88 566 PHE A CA 1
ATOM 4618 C C . PHE A 1 566 ? -3.690 -2.733 11.212 1.00 95.88 566 PHE A C 1
ATOM 4620 O O . PHE A 1 566 ? -3.861 -2.549 9.995 1.00 95.88 566 PHE A O 1
ATOM 4627 N N . GLN A 1 567 ? -2.578 -2.352 11.841 1.00 93.94 567 GLN A N 1
ATOM 4628 C CA . GLN A 1 567 ? -1.478 -1.608 11.224 1.00 93.94 567 GLN A CA 1
ATOM 4629 C C . GLN A 1 567 ? -0.724 -2.412 10.154 1.00 93.94 567 GLN A C 1
ATOM 4631 O O . GLN A 1 567 ? -0.902 -3.614 9.973 1.00 93.94 567 GLN A O 1
ATOM 4636 N N . THR A 1 568 ? 0.149 -1.735 9.398 1.00 93.25 568 THR A N 1
ATOM 4637 C CA . THR A 1 568 ? 0.730 -2.294 8.171 1.00 93.25 568 THR A CA 1
ATOM 4638 C C . THR A 1 568 ? 1.651 -3.502 8.352 1.00 93.25 568 THR A C 1
ATOM 4640 O O . THR A 1 568 ? 1.868 -4.210 7.369 1.00 93.25 568 THR A O 1
ATOM 4643 N N . PHE A 1 569 ? 2.210 -3.713 9.546 1.00 93.19 569 PHE A N 1
ATOM 4644 C CA . PHE A 1 569 ? 3.089 -4.851 9.845 1.00 93.19 569 PHE A CA 1
ATOM 4645 C C . PHE A 1 569 ? 2.306 -6.139 10.139 1.00 93.19 569 PHE A C 1
ATOM 4647 O O . PHE A 1 569 ? 2.858 -7.224 9.977 1.00 93.19 569 PHE A O 1
ATOM 4654 N N . PHE A 1 570 ? 1.038 -6.025 10.551 1.00 95.88 570 PHE A N 1
ATOM 4655 C CA . PHE A 1 570 ? 0.242 -7.156 11.012 1.00 95.88 570 PHE A CA 1
ATOM 4656 C C . PHE A 1 570 ? 0.039 -8.184 9.896 1.00 95.88 570 PHE A C 1
ATOM 4658 O O . PHE A 1 570 ? -0.340 -7.824 8.777 1.00 95.88 570 PHE A O 1
ATOM 4665 N N . SER A 1 571 ? 0.264 -9.457 10.225 1.00 95.19 571 SER A N 1
ATOM 4666 C CA . SER A 1 571 ? -0.001 -10.603 9.359 1.00 95.19 571 SER A CA 1
ATOM 4667 C C . SER A 1 571 ? -0.610 -11.736 10.175 1.00 95.19 571 SER A C 1
ATOM 4669 O O . SER A 1 571 ? 0.074 -12.369 10.984 1.00 95.19 571 SER A O 1
ATOM 4671 N N . LYS A 1 572 ? -1.899 -11.997 9.939 1.00 95.12 572 LYS A N 1
ATOM 4672 C CA . LYS A 1 572 ? -2.656 -13.041 10.635 1.00 95.12 572 LYS A CA 1
ATOM 4673 C C . LYS A 1 572 ? -1.971 -14.404 10.495 1.00 95.12 572 LYS A C 1
ATOM 4675 O O . LYS A 1 572 ? -1.508 -14.773 9.411 1.00 95.12 572 LYS A O 1
ATOM 4680 N N . ARG A 1 573 ? -1.915 -15.173 11.580 1.00 94.62 573 ARG A N 1
ATOM 4681 C CA . ARG A 1 573 ? -1.490 -16.578 11.544 1.00 94.62 573 ARG A CA 1
ATOM 4682 C C . ARG A 1 573 ? -2.668 -17.504 11.192 1.00 94.62 573 ARG A C 1
ATOM 4684 O O . ARG A 1 573 ? -3.820 -17.138 11.430 1.00 94.62 573 ARG A O 1
ATOM 4691 N N . PRO A 1 574 ? -2.424 -18.699 10.624 1.00 92.94 574 PRO A N 1
ATOM 4692 C CA . PRO A 1 574 ? -3.499 -19.637 10.280 1.00 92.94 574 PRO A CA 1
ATOM 4693 C C . PRO A 1 574 ? -4.352 -20.093 11.472 1.00 92.94 574 PRO A C 1
ATOM 4695 O O . PRO A 1 574 ? -5.529 -20.387 11.305 1.00 92.94 574 PRO A O 1
ATOM 4698 N N . ASP A 1 575 ? -3.757 -20.152 12.660 1.00 95.00 575 ASP A N 1
ATOM 4699 C CA . ASP A 1 575 ? -4.376 -20.540 13.925 1.00 95.00 575 ASP A CA 1
ATOM 4700 C C . ASP A 1 575 ? -5.133 -19.397 14.617 1.00 95.00 575 ASP A C 1
ATOM 4702 O O . ASP A 1 575 ? -5.895 -19.684 15.536 1.00 95.00 575 ASP A O 1
ATOM 4706 N N . GLN A 1 576 ? -4.991 -18.143 14.173 1.00 97.62 576 GLN A N 1
ATOM 4707 C CA . GLN A 1 576 ? -5.782 -17.006 14.654 1.00 97.62 576 GLN A CA 1
ATOM 4708 C C . GLN A 1 576 ? -7.105 -16.867 13.892 1.00 97.62 576 GLN A C 1
ATOM 4710 O O . GLN A 1 576 ? -7.178 -17.124 12.687 1.00 97.62 576 GLN A O 1
ATOM 4715 N N . VAL A 1 577 ? -8.124 -16.367 14.589 1.00 98.12 577 VAL A N 1
ATOM 4716 C CA . VAL A 1 577 ? -9.456 -16.036 14.080 1.00 98.12 577 VAL A CA 1
ATOM 4717 C C . VAL A 1 577 ? -9.633 -14.520 14.096 1.00 98.12 577 VAL A C 1
ATOM 4719 O O . VAL A 1 577 ? -9.745 -13.906 15.157 1.00 98.12 577 VAL A O 1
ATOM 4722 N N . TYR A 1 578 ? -9.676 -13.905 12.917 1.00 98.31 578 TYR A N 1
ATOM 4723 C CA . TYR A 1 578 ? -9.851 -12.468 12.753 1.00 98.31 578 TYR A CA 1
ATOM 4724 C C . TYR A 1 578 ? -11.293 -12.115 12.361 1.00 98.31 578 TYR A C 1
ATOM 4726 O O . TYR A 1 578 ? -11.759 -12.435 11.266 1.00 98.31 578 TYR A O 1
ATOM 4734 N N . ILE A 1 579 ? -11.979 -11.404 13.258 1.00 98.31 579 ILE A N 1
ATOM 4735 C CA . ILE A 1 579 ? -13.331 -10.874 13.083 1.00 98.31 579 ILE A CA 1
ATOM 4736 C C . ILE A 1 579 ? -13.239 -9.372 12.792 1.00 98.31 579 ILE A C 1
ATOM 4738 O O . ILE A 1 579 ? -12.944 -8.562 13.677 1.00 98.31 579 ILE A O 1
ATOM 4742 N N . ASN A 1 580 ? -13.524 -8.984 11.548 1.00 97.88 580 ASN A N 1
ATOM 4743 C CA . ASN A 1 580 ? -13.664 -7.582 11.176 1.00 97.88 580 ASN A CA 1
ATOM 4744 C C . ASN A 1 580 ? -15.149 -7.208 11.159 1.00 97.88 580 ASN A C 1
ATOM 4746 O O . ASN A 1 580 ? -15.925 -7.669 10.319 1.00 97.88 580 ASN A O 1
ATOM 4750 N N . THR A 1 581 ? -15.541 -6.370 12.112 1.00 96.94 581 THR A N 1
ATOM 4751 C CA . THR A 1 581 ? -16.929 -5.922 12.262 1.00 96.94 581 THR A CA 1
ATOM 4752 C C . THR A 1 581 ? -17.259 -4.727 11.368 1.00 96.94 581 THR A C 1
ATOM 4754 O O . THR A 1 581 ? -18.428 -4.473 11.096 1.00 96.94 581 THR A O 1
ATOM 4757 N N . TRP A 1 582 ? -16.243 -4.015 10.866 1.00 95.50 582 TRP A N 1
ATOM 4758 C CA . TRP A 1 582 ? -16.376 -2.664 10.319 1.00 95.50 582 TRP A CA 1
ATOM 4759 C C . TRP A 1 582 ? -17.209 -1.747 11.235 1.00 95.50 582 TRP A C 1
ATOM 4761 O O . TRP A 1 582 ? -17.438 -2.052 12.397 1.00 95.50 582 TRP A O 1
ATOM 4771 N N . HIS A 1 583 ? -17.639 -0.589 10.741 1.00 90.75 583 HIS A N 1
ATOM 4772 C CA . HIS A 1 583 ? -18.270 0.442 11.573 1.00 90.75 583 HIS A CA 1
ATOM 4773 C C . HIS A 1 583 ? -19.496 1.101 10.923 1.00 90.75 583 HIS A C 1
ATOM 4775 O O . HIS A 1 583 ? -19.900 2.203 11.312 1.00 90.75 583 HIS A O 1
ATOM 4781 N N . GLY A 1 584 ? -20.132 0.454 9.941 1.00 87.75 584 GLY A N 1
ATOM 4782 C CA . GLY A 1 584 ? -21.450 0.887 9.470 1.00 87.75 584 GLY A CA 1
ATOM 4783 C C . GLY A 1 584 ? -21.738 0.698 7.986 1.00 87.75 584 GLY A C 1
ATOM 4784 O O . GLY A 1 584 ? -20.904 0.258 7.196 1.00 87.75 584 GLY A O 1
ATOM 4785 N N . ILE A 1 585 ? -22.959 1.086 7.613 1.00 91.31 585 ILE A N 1
ATOM 4786 C CA . ILE A 1 585 ? -23.500 0.951 6.257 1.00 91.31 585 ILE A CA 1
ATOM 4787 C C . ILE A 1 585 ? -22.915 2.031 5.323 1.00 91.31 585 ILE A C 1
ATOM 4789 O O . ILE A 1 585 ? -22.996 3.224 5.643 1.00 91.31 585 ILE A O 1
ATOM 4793 N N . PRO A 1 586 ? -22.354 1.657 4.152 1.00 89.94 586 PRO A N 1
ATOM 4794 C CA . PRO A 1 586 ? -21.785 2.596 3.189 1.00 89.94 586 PRO A CA 1
ATOM 4795 C C . PRO A 1 586 ? -22.778 3.647 2.675 1.00 89.94 586 PRO A C 1
ATOM 4797 O O . PRO A 1 586 ? -23.685 3.356 1.891 1.00 89.94 586 PRO A O 1
ATOM 4800 N N . LEU A 1 587 ? -22.552 4.909 3.046 1.00 86.19 587 LEU A N 1
ATOM 4801 C CA . LEU A 1 587 ? -23.224 6.066 2.441 1.00 86.19 587 LEU A CA 1
ATOM 4802 C C . LEU A 1 587 ? -22.358 6.740 1.364 1.00 86.19 587 LEU A C 1
ATOM 4804 O O . LEU A 1 587 ? -22.856 7.157 0.314 1.00 86.19 587 LEU A O 1
ATOM 4808 N N . LYS A 1 588 ? -21.055 6.847 1.639 1.00 83.88 588 LYS A N 1
ATOM 4809 C CA . LYS A 1 588 ? -20.045 7.531 0.819 1.00 83.88 588 LYS A CA 1
ATOM 4810 C C . LYS A 1 588 ? -19.276 6.508 -0.008 1.00 83.88 588 LYS A C 1
ATOM 4812 O O . LYS A 1 588 ? -19.057 5.398 0.474 1.00 83.88 588 LYS A O 1
ATOM 4817 N N . LYS A 1 589 ? -18.832 6.894 -1.208 1.00 87.00 589 LYS A N 1
ATOM 4818 C CA . LYS A 1 589 ? -17.927 6.058 -2.012 1.00 87.00 589 LYS A CA 1
ATOM 4819 C C . LYS A 1 589 ? -16.647 5.737 -1.237 1.00 87.00 589 LYS A C 1
ATOM 4821 O O . LYS A 1 589 ? -16.114 6.606 -0.551 1.00 87.00 589 LYS A O 1
ATOM 4826 N N . MET A 1 590 ? -16.168 4.502 -1.357 1.00 88.44 590 MET A N 1
ATOM 4827 C CA . MET A 1 590 ? -15.009 3.977 -0.624 1.00 88.44 590 MET A CA 1
ATOM 4828 C C . MET A 1 590 ? -14.169 3.051 -1.507 1.00 88.44 590 MET A C 1
ATOM 4830 O O . MET A 1 590 ? -14.532 2.790 -2.652 1.00 88.44 590 MET A O 1
ATOM 4834 N N . GLY A 1 591 ? -13.028 2.584 -0.999 1.00 89.69 591 GLY A N 1
ATOM 4835 C CA . GLY A 1 591 ? -12.136 1.703 -1.751 1.00 89.69 591 GLY A CA 1
ATOM 4836 C C . GLY A 1 591 ? -11.729 2.283 -3.113 1.00 89.69 591 GLY A C 1
ATOM 4837 O O . GLY A 1 591 ? -11.366 3.457 -3.220 1.00 89.69 591 GLY A O 1
ATOM 4838 N N . PHE A 1 592 ? -11.820 1.456 -4.151 1.00 88.56 592 PHE A N 1
ATOM 4839 C CA . PHE A 1 592 ? -11.544 1.805 -5.545 1.00 88.56 592 PHE A CA 1
ATOM 4840 C C . PHE A 1 592 ? -12.632 2.672 -6.201 1.00 88.56 592 PHE A C 1
ATOM 4842 O O . PHE A 1 592 ? -12.371 3.254 -7.249 1.00 88.56 592 PHE A O 1
ATOM 4849 N N . ASP A 1 593 ? -13.815 2.821 -5.592 1.00 88.25 593 ASP A N 1
ATOM 4850 C CA . ASP A 1 593 ? -14.873 3.694 -6.128 1.00 88.25 593 ASP A CA 1
ATOM 4851 C C . ASP A 1 593 ? -14.597 5.182 -5.864 1.00 88.25 593 ASP A C 1
ATOM 4853 O O . ASP A 1 593 ? -15.245 6.062 -6.447 1.00 88.25 593 ASP A O 1
ATOM 4857 N N . MET A 1 594 ? -13.656 5.492 -4.965 1.00 81.81 594 MET A N 1
ATOM 4858 C CA . MET A 1 594 ? -13.224 6.864 -4.733 1.00 81.81 594 MET A CA 1
ATOM 4859 C C . MET A 1 594 ? -12.405 7.369 -5.928 1.00 81.81 594 MET A C 1
ATOM 4861 O O . MET A 1 594 ? -11.462 6.705 -6.346 1.00 81.81 594 MET A O 1
ATOM 4865 N N . PRO A 1 595 ? -12.636 8.603 -6.414 1.00 67.06 595 PRO A N 1
ATOM 4866 C CA . PRO A 1 595 ? -11.856 9.194 -7.512 1.00 67.06 595 PRO A CA 1
ATOM 4867 C C . PRO A 1 595 ? -10.404 9.545 -7.120 1.00 67.06 595 PRO A C 1
ATOM 4869 O O . PRO A 1 595 ? -9.697 10.227 -7.862 1.00 67.06 595 PRO A O 1
ATOM 4872 N N . GLN A 1 596 ? -9.981 9.161 -5.916 1.00 69.94 596 GLN A N 1
ATOM 4873 C CA . GLN A 1 596 ? -8.689 9.490 -5.333 1.00 69.94 596 GLN A CA 1
ATOM 4874 C C . GLN A 1 596 ? -7.654 8.395 -5.627 1.00 69.94 596 GLN A C 1
ATOM 4876 O O . GLN A 1 596 ? -7.837 7.529 -6.473 1.00 69.94 596 GLN A O 1
ATOM 4881 N N . ASP A 1 597 ? -6.501 8.478 -4.971 1.00 75.44 597 ASP A N 1
ATOM 4882 C CA . ASP A 1 597 ? -5.416 7.525 -5.153 1.00 75.44 597 ASP A CA 1
ATOM 4883 C C . ASP A 1 597 ? -5.784 6.134 -4.591 1.00 75.44 597 ASP A C 1
ATOM 4885 O O . ASP A 1 597 ? -6.033 6.038 -3.385 1.00 75.44 597 ASP A O 1
ATOM 4889 N N . PRO A 1 598 ? -5.772 5.054 -5.400 1.00 80.50 598 PRO A N 1
ATOM 4890 C CA . PRO A 1 598 ? -6.127 3.706 -4.937 1.00 80.50 598 PRO A CA 1
ATOM 4891 C C . PRO A 1 598 ? -5.189 3.171 -3.840 1.00 80.50 598 PRO A C 1
ATOM 4893 O O . PRO A 1 598 ? -5.539 2.224 -3.133 1.00 80.50 598 PRO A O 1
ATOM 4896 N N . ARG A 1 599 ? -4.020 3.801 -3.644 1.00 83.19 599 ARG A N 1
ATOM 4897 C CA . ARG A 1 599 ? -3.086 3.502 -2.546 1.00 83.19 599 ARG A CA 1
ATOM 4898 C C . ARG A 1 599 ? -3.687 3.723 -1.158 1.00 83.19 599 ARG A C 1
ATOM 4900 O O . ARG A 1 599 ? -3.312 3.027 -0.221 1.00 83.19 599 ARG A O 1
ATOM 4907 N N . ASN A 1 600 ? -4.645 4.639 -1.024 1.00 83.94 600 ASN A N 1
ATOM 4908 C CA . ASN A 1 600 ? -5.254 4.954 0.271 1.00 83.94 600 ASN A CA 1
ATOM 4909 C C . ASN A 1 600 ? -6.149 3.817 0.796 1.00 83.94 600 ASN A C 1
ATOM 4911 O O . ASN A 1 600 ? -6.400 3.737 1.993 1.00 83.94 600 ASN A O 1
ATOM 4915 N N . ALA A 1 601 ? -6.617 2.921 -0.078 1.00 88.50 601 ALA A N 1
ATOM 4916 C CA . ALA A 1 601 ? -7.510 1.821 0.288 1.00 88.50 601 ALA A CA 1
ATOM 4917 C C . ALA A 1 601 ? -6.776 0.545 0.742 1.00 88.50 601 ALA A C 1
ATOM 4919 O O . ALA A 1 601 ? -7.416 -0.428 1.131 1.00 88.50 601 ALA A O 1
ATOM 4920 N N . GLN A 1 602 ? -5.443 0.517 0.680 1.00 91.00 602 GLN A N 1
ATOM 4921 C CA . GLN A 1 602 ? -4.680 -0.736 0.679 1.00 91.00 602 GLN A CA 1
ATOM 4922 C C . GLN A 1 602 ? -4.602 -1.406 2.047 1.00 91.00 602 GLN A C 1
ATOM 4924 O O . GLN A 1 602 ? -4.735 -2.624 2.131 1.00 91.00 602 GLN A O 1
ATOM 4929 N N . ASN A 1 603 ? -4.455 -0.629 3.128 1.00 93.50 603 ASN A N 1
ATOM 4930 C CA . ASN A 1 603 ? -4.474 -1.209 4.473 1.00 93.50 603 ASN A CA 1
ATOM 4931 C C . ASN A 1 603 ? -5.853 -1.801 4.794 1.00 93.50 603 ASN A C 1
ATOM 4933 O O . ASN A 1 603 ? -5.936 -2.877 5.378 1.00 93.50 603 ASN A O 1
ATOM 4937 N N . VAL A 1 604 ? -6.922 -1.135 4.342 1.00 94.88 604 VAL A N 1
ATOM 4938 C CA . VAL A 1 604 ? -8.301 -1.616 4.491 1.00 94.88 604 VAL A CA 1
ATOM 4939 C C . VAL A 1 604 ? -8.516 -2.907 3.707 1.00 94.88 604 VAL A C 1
ATOM 4941 O O . VAL A 1 604 ? -8.920 -3.907 4.290 1.00 94.88 604 VAL A O 1
ATOM 4944 N N . LEU A 1 605 ? -8.169 -2.918 2.416 1.00 95.19 605 LEU A N 1
ATOM 4945 C CA . LEU A 1 605 ? -8.299 -4.097 1.559 1.00 95.19 605 LEU A CA 1
ATOM 4946 C C . LEU A 1 605 ? -7.582 -5.311 2.156 1.00 95.19 605 LEU A C 1
ATOM 4948 O O . LEU A 1 605 ? -8.163 -6.383 2.262 1.00 95.19 605 LEU A O 1
ATOM 4952 N N . ARG A 1 606 ? -6.336 -5.136 2.595 1.00 94.75 606 ARG A N 1
ATOM 4953 C CA . ARG A 1 606 ? -5.542 -6.219 3.175 1.00 94.75 606 ARG A CA 1
ATOM 4954 C C . ARG A 1 606 ? -6.153 -6.767 4.465 1.00 94.75 606 ARG A C 1
ATOM 4956 O O . ARG A 1 606 ? -6.200 -7.977 4.631 1.00 94.75 606 ARG A O 1
ATOM 4963 N N . ASN A 1 607 ? -6.668 -5.904 5.341 1.00 96.50 607 ASN A N 1
ATOM 4964 C CA . ASN A 1 607 ? -7.371 -6.344 6.549 1.00 96.50 607 ASN A CA 1
ATOM 4965 C C . ASN A 1 607 ? -8.655 -7.115 6.213 1.00 96.50 607 ASN A C 1
ATOM 4967 O O . ASN A 1 607 ? -8.913 -8.144 6.827 1.00 96.50 607 ASN A O 1
ATOM 4971 N N . PHE A 1 608 ? -9.416 -6.689 5.199 1.00 96.62 608 PHE A N 1
ATOM 4972 C CA . PHE A 1 608 ? -10.564 -7.468 4.726 1.00 96.62 608 PHE A CA 1
ATOM 4973 C C . PHE A 1 608 ? -10.139 -8.840 4.210 1.00 96.62 608 PHE A C 1
ATOM 4975 O O . PHE A 1 608 ? -10.750 -9.831 4.571 1.00 96.62 608 PHE A O 1
ATOM 4982 N N . LEU A 1 609 ? -9.069 -8.923 3.419 1.00 95.75 609 LEU A N 1
ATOM 4983 C CA . LEU A 1 609 ? -8.564 -10.195 2.897 1.00 95.75 609 LEU A CA 1
ATOM 4984 C C . LEU A 1 609 ? -7.970 -11.117 3.992 1.00 95.75 609 LEU A C 1
ATOM 4986 O O . LEU A 1 609 ? -7.961 -12.336 3.816 1.00 95.75 609 LEU A O 1
ATOM 4990 N N . MET A 1 610 ? -7.510 -10.560 5.123 1.00 96.06 610 MET A N 1
ATOM 4991 C CA . MET A 1 610 ? -7.071 -11.326 6.304 1.00 96.06 610 MET A CA 1
ATOM 4992 C C . MET A 1 610 ? -8.227 -11.863 7.144 1.00 96.06 610 MET A C 1
ATOM 4994 O O . MET A 1 610 ? -8.025 -12.852 7.841 1.00 96.06 610 MET A O 1
ATOM 4998 N N . ALA A 1 611 ? -9.386 -11.202 7.137 1.00 97.31 611 ALA A N 1
ATOM 4999 C CA . ALA A 1 611 ? -10.490 -11.550 8.021 1.00 97.31 611 ALA A CA 1
ATOM 5000 C C . ALA A 1 611 ? -11.034 -12.952 7.714 1.00 97.31 611 ALA A C 1
ATOM 5002 O O . ALA A 1 611 ? -11.318 -13.284 6.562 1.00 97.31 611 ALA A O 1
ATOM 5003 N N . ASP A 1 612 ? -11.224 -13.754 8.760 1.00 97.38 612 ASP A N 1
ATOM 5004 C CA . ASP A 1 612 ? -11.957 -15.018 8.665 1.00 97.38 612 ASP A CA 1
ATOM 5005 C C . ASP A 1 612 ? -13.459 -14.742 8.603 1.00 97.38 612 ASP A C 1
ATOM 5007 O O . ASP A 1 612 ? -14.178 -15.380 7.836 1.00 97.38 612 ASP A O 1
ATOM 5011 N N . TYR A 1 613 ? -13.908 -13.723 9.344 1.00 97.38 613 TYR A N 1
ATOM 5012 C CA . TYR A 1 613 ? -15.288 -13.257 9.350 1.00 97.38 613 TYR A CA 1
ATOM 5013 C C . TYR A 1 613 ? -15.352 -11.754 9.098 1.00 97.38 613 TYR A C 1
ATOM 5015 O O . TYR A 1 613 ? -14.814 -10.957 9.871 1.00 97.38 613 TYR A O 1
ATOM 5023 N N . PHE A 1 614 ? -16.044 -11.362 8.028 1.00 97.62 614 PHE A N 1
ATOM 5024 C CA . PHE A 1 614 ? -16.315 -9.962 7.707 1.00 97.62 614 PHE A CA 1
ATOM 5025 C C . PHE A 1 614 ? -17.811 -9.678 7.838 1.00 97.62 614 PHE A C 1
ATOM 5027 O O . PHE A 1 614 ? -18.618 -10.162 7.043 1.00 97.62 614 PHE A O 1
ATOM 5034 N N . LEU A 1 615 ? -18.205 -8.923 8.863 1.00 96.56 615 LEU A N 1
ATOM 5035 C CA . LEU A 1 615 ? -19.622 -8.701 9.153 1.00 96.56 615 LEU A CA 1
ATOM 5036 C C . LEU A 1 615 ? -20.214 -7.627 8.249 1.00 96.56 615 LEU A C 1
ATOM 5038 O O . LEU A 1 615 ? -19.651 -6.542 8.088 1.00 96.56 615 LEU A O 1
ATOM 5042 N N . GLN A 1 616 ? -21.398 -7.913 7.713 1.00 95.50 616 GLN A N 1
ATOM 5043 C CA . GLN A 1 616 ? -22.163 -6.979 6.899 1.00 95.50 616 GLN A CA 1
ATOM 5044 C C . GLN A 1 616 ? -23.638 -6.954 7.320 1.00 95.50 616 GLN A C 1
ATOM 5046 O O . GLN A 1 616 ? -24.273 -7.996 7.405 1.00 95.50 616 GLN A O 1
ATOM 5051 N N . PRO A 1 617 ? -24.245 -5.777 7.527 1.00 92.44 617 PRO A N 1
ATOM 5052 C CA . PRO A 1 617 ? -25.551 -5.660 8.175 1.00 92.44 617 PRO A CA 1
ATOM 5053 C C . PRO A 1 617 ? -26.724 -6.057 7.274 1.00 92.44 617 PRO A C 1
ATOM 5055 O O . PRO A 1 617 ? -27.815 -6.346 7.762 1.00 92.44 617 PRO A O 1
ATOM 5058 N N . ASN A 1 618 ? -26.523 -6.025 5.953 1.00 91.19 618 ASN A N 1
ATOM 5059 C CA . ASN A 1 618 ? -27.536 -6.311 4.940 1.00 91.19 618 ASN A CA 1
ATOM 5060 C C . ASN A 1 618 ? -26.891 -6.571 3.562 1.00 91.19 618 ASN A C 1
ATOM 5062 O O . ASN A 1 618 ? -25.680 -6.407 3.369 1.00 91.19 618 ASN A O 1
ATOM 5066 N N . ALA A 1 619 ? -27.717 -6.965 2.589 1.00 92.62 619 ALA A N 1
ATOM 5067 C CA . ALA A 1 619 ? -27.279 -7.262 1.225 1.00 92.62 619 ALA A CA 1
ATOM 5068 C C . ALA A 1 619 ? -26.690 -6.039 0.501 1.00 92.62 619 ALA A C 1
ATOM 5070 O O . ALA A 1 619 ? -25.697 -6.174 -0.205 1.00 92.62 619 ALA A O 1
ATOM 5071 N N . TYR A 1 620 ? -27.247 -4.842 0.715 1.00 93.38 620 TYR A N 1
ATOM 5072 C CA . TYR A 1 620 ? -26.745 -3.619 0.085 1.00 93.38 620 TYR A CA 1
ATOM 5073 C C . TYR A 1 620 ? -25.293 -3.324 0.483 1.00 93.38 620 TYR A C 1
ATOM 5075 O O . TYR A 1 620 ? -24.453 -3.118 -0.390 1.00 93.38 620 TYR A O 1
ATOM 5083 N N . SER A 1 621 ? -24.983 -3.333 1.782 1.00 93.75 621 SER A N 1
ATOM 5084 C CA . SER A 1 621 ? -23.615 -3.106 2.258 1.00 93.75 621 SER A CA 1
ATOM 5085 C C . SER A 1 621 ? -22.676 -4.183 1.740 1.00 93.75 621 SER A C 1
ATOM 5087 O O . SER A 1 621 ? -21.603 -3.863 1.239 1.00 93.75 621 SER A O 1
ATOM 5089 N N . THR A 1 622 ? -23.122 -5.442 1.789 1.00 95.19 622 THR A N 1
ATOM 5090 C CA . THR A 1 622 ? -22.369 -6.589 1.271 1.00 95.19 622 THR A CA 1
ATOM 5091 C C . THR A 1 622 ? -21.941 -6.358 -0.177 1.00 95.19 622 THR A C 1
ATOM 5093 O O . THR A 1 622 ? -20.751 -6.408 -0.478 1.00 95.19 622 THR A O 1
ATOM 5096 N N . ASP A 1 623 ? -22.883 -6.023 -1.060 1.00 95.44 623 ASP A N 1
ATOM 5097 C CA . ASP A 1 623 ? -22.599 -5.815 -2.481 1.00 95.44 623 ASP A CA 1
ATOM 5098 C C . ASP A 1 623 ? -21.686 -4.594 -2.714 1.00 95.44 623 ASP A C 1
ATOM 5100 O O . ASP A 1 623 ? -20.783 -4.646 -3.554 1.00 95.44 623 ASP A O 1
ATOM 5104 N N . VAL A 1 624 ? -21.862 -3.514 -1.936 1.00 95.38 624 VAL A N 1
ATOM 5105 C CA . VAL A 1 624 ? -20.993 -2.328 -2.005 1.00 95.38 624 VAL A CA 1
ATOM 5106 C C . VAL A 1 624 ? -19.554 -2.665 -1.616 1.00 95.38 624 VAL A C 1
ATOM 5108 O O . VAL A 1 624 ? -18.646 -2.321 -2.369 1.00 95.38 624 VAL A O 1
ATOM 5111 N N . PHE A 1 625 ? -19.311 -3.348 -0.492 1.00 96.19 625 PHE A N 1
ATOM 5112 C CA . PHE A 1 625 ? -17.945 -3.709 -0.092 1.00 96.19 625 PHE A CA 1
ATOM 5113 C C . PHE A 1 625 ? -17.291 -4.673 -1.081 1.00 96.19 625 PHE A C 1
ATOM 5115 O O . PHE A 1 625 ? -16.119 -4.493 -1.416 1.00 96.19 625 PHE A O 1
ATOM 5122 N N . ILE A 1 626 ? -18.047 -5.652 -1.593 1.00 95.94 626 ILE A N 1
ATOM 5123 C CA . ILE A 1 626 ? -17.555 -6.594 -2.605 1.00 95.94 626 ILE A CA 1
ATOM 5124 C C . ILE A 1 626 ? -17.054 -5.847 -3.844 1.00 95.94 626 ILE A C 1
ATOM 5126 O O . ILE A 1 626 ? -15.943 -6.116 -4.307 1.00 95.94 626 ILE A O 1
ATOM 5130 N N . GLY A 1 627 ? -17.844 -4.900 -4.361 1.00 94.31 627 GLY A N 1
ATOM 5131 C CA . GLY A 1 627 ? -17.484 -4.099 -5.531 1.00 94.31 627 GLY A CA 1
ATOM 5132 C C . GLY A 1 627 ? -16.351 -3.112 -5.250 1.00 94.31 627 GLY A C 1
ATOM 5133 O O . GLY A 1 627 ? -15.304 -3.168 -5.897 1.00 94.31 627 GLY A O 1
ATOM 5134 N N . ALA A 1 628 ? -16.525 -2.257 -4.239 1.00 93.38 628 ALA A N 1
ATOM 5135 C CA . ALA A 1 628 ? -15.612 -1.163 -3.916 1.00 93.38 628 ALA A CA 1
ATOM 5136 C C . ALA A 1 628 ? -14.196 -1.641 -3.565 1.00 93.38 628 ALA A C 1
ATOM 5138 O O . ALA A 1 628 ? -13.231 -0.918 -3.799 1.00 93.38 628 ALA A O 1
ATOM 5139 N N . TYR A 1 629 ? -14.053 -2.854 -3.023 1.00 94.12 629 TYR A N 1
ATOM 5140 C CA . TYR A 1 629 ? -12.761 -3.456 -2.679 1.00 94.12 629 TYR A CA 1
ATOM 5141 C C . TYR A 1 629 ? -12.375 -4.635 -3.587 1.00 94.12 629 TYR A C 1
ATOM 5143 O O . TYR A 1 629 ? -11.352 -5.274 -3.355 1.00 94.12 629 TYR A O 1
ATOM 5151 N N . LYS A 1 630 ? -13.143 -4.898 -4.656 1.00 93.50 630 LYS A N 1
ATOM 5152 C CA . LYS A 1 630 ? -12.902 -5.977 -5.634 1.00 93.50 630 LYS A CA 1
ATOM 5153 C C . LYS A 1 630 ? -12.676 -7.349 -4.973 1.00 93.50 630 LYS A C 1
ATOM 5155 O O . LYS A 1 630 ? -11.751 -8.074 -5.347 1.00 93.50 630 LYS A O 1
ATOM 5160 N N . LEU A 1 631 ? -13.504 -7.697 -3.985 1.00 95.00 631 LEU A N 1
ATOM 5161 C CA . LEU A 1 631 ? -13.302 -8.867 -3.115 1.00 95.00 631 LEU A CA 1
ATOM 5162 C C . LEU A 1 631 ? -13.633 -10.209 -3.783 1.00 95.00 631 LEU A C 1
ATOM 5164 O O . LEU A 1 631 ? -13.121 -11.238 -3.344 1.00 95.00 631 LEU A O 1
ATOM 5168 N N . THR A 1 632 ? -14.451 -10.220 -4.840 1.00 93.44 632 THR A N 1
ATOM 5169 C CA . THR A 1 632 ? -14.802 -11.444 -5.579 1.00 93.44 632 THR A CA 1
ATOM 5170 C C . THR A 1 632 ? -13.552 -12.165 -6.071 1.00 93.44 632 THR A C 1
ATOM 5172 O O . THR A 1 632 ? -12.724 -11.560 -6.743 1.00 93.44 632 THR A O 1
ATOM 5175 N N . GLY A 1 633 ? -13.408 -13.446 -5.731 1.00 90.88 633 GLY A N 1
ATOM 5176 C CA . GLY A 1 633 ? -12.234 -14.263 -6.035 1.00 90.88 633 GLY A CA 1
ATOM 5177 C C . GLY A 1 633 ? -11.036 -14.040 -5.103 1.00 90.88 633 GLY A C 1
ATOM 5178 O O . GLY A 1 633 ? -10.231 -14.959 -4.948 1.00 90.88 633 GLY A O 1
ATOM 5179 N N . ALA A 1 634 ? -10.924 -12.882 -4.446 1.00 93.56 634 ALA A N 1
ATOM 5180 C CA . ALA A 1 634 ? -9.817 -12.552 -3.545 1.00 93.56 634 ALA A CA 1
ATOM 5181 C C . ALA A 1 634 ? -10.069 -13.005 -2.108 1.00 93.56 634 ALA A C 1
ATOM 5183 O O . ALA A 1 634 ? -9.249 -13.709 -1.525 1.00 93.56 634 ALA A O 1
ATOM 5184 N N . PHE A 1 635 ? -11.208 -12.606 -1.546 1.00 95.56 635 PHE A N 1
ATOM 5185 C CA . PHE A 1 635 ? -11.554 -12.853 -0.153 1.00 95.56 635 PHE A CA 1
ATOM 5186 C C . PHE A 1 635 ? -11.863 -14.339 0.063 1.00 95.56 635 PHE A C 1
ATOM 5188 O O . PHE A 1 635 ? -12.751 -14.884 -0.592 1.00 95.56 635 PHE A O 1
ATOM 5195 N N . GLN A 1 636 ? -11.105 -14.986 0.953 1.00 93.81 636 GLN A N 1
ATOM 5196 C CA . GLN A 1 636 ? -11.254 -16.415 1.263 1.00 93.81 636 GLN A CA 1
ATOM 5197 C C . GLN A 1 636 ? -12.043 -16.695 2.552 1.00 93.81 636 GLN A C 1
ATOM 5199 O O . GLN A 1 636 ? -12.379 -17.851 2.800 1.00 93.81 636 GLN A O 1
ATOM 5204 N N . GLY A 1 637 ? -12.315 -15.670 3.366 1.00 94.81 637 GLY A N 1
ATOM 5205 C CA . GLY A 1 637 ? -13.128 -15.800 4.574 1.00 94.81 637 GLY A CA 1
ATOM 5206 C C . GLY A 1 637 ? -14.627 -15.895 4.275 1.00 94.81 637 GLY A C 1
ATOM 5207 O O . GLY A 1 637 ? -15.062 -16.079 3.132 1.00 94.81 637 GLY A O 1
ATOM 5208 N N . GLU A 1 638 ? -15.436 -15.723 5.316 1.00 95.56 638 GLU A N 1
ATOM 5209 C CA . GLU A 1 638 ? -16.894 -15.692 5.227 1.00 95.56 638 GLU A CA 1
ATOM 5210 C C . GLU A 1 638 ? -17.431 -14.288 5.507 1.00 95.56 638 GLU A C 1
ATOM 5212 O O . GLU A 1 638 ? -17.130 -13.668 6.529 1.00 95.56 638 GLU A O 1
ATOM 5217 N N . ILE A 1 639 ? -18.258 -13.773 4.594 1.00 96.81 639 ILE A N 1
ATOM 5218 C CA . ILE A 1 639 ? -19.053 -12.584 4.887 1.00 96.81 639 ILE A CA 1
ATOM 5219 C C . ILE A 1 639 ? -20.270 -13.040 5.679 1.00 96.81 639 ILE A C 1
ATOM 5221 O O . ILE A 1 639 ? -21.101 -13.785 5.157 1.00 96.81 639 ILE A O 1
ATOM 5225 N N . LEU A 1 640 ? -20.384 -12.572 6.919 1.00 95.12 640 LEU A N 1
ATOM 5226 C CA . LEU A 1 640 ? -21.538 -12.839 7.770 1.00 95.12 640 LEU A CA 1
ATOM 5227 C C . LEU A 1 640 ? -22.548 -11.714 7.586 1.00 95.12 640 LEU A C 1
ATOM 5229 O O . LEU A 1 640 ? -22.402 -10.627 8.147 1.00 95.12 640 LEU A O 1
ATOM 5233 N N . GLN A 1 641 ? -23.557 -11.968 6.753 1.00 93.69 641 GLN A N 1
ATOM 5234 C CA . GLN A 1 641 ? -24.605 -11.002 6.469 1.00 93.69 641 GLN A CA 1
ATOM 5235 C C . GLN A 1 641 ? -25.725 -11.103 7.521 1.00 93.69 641 GLN A C 1
ATOM 5237 O O . GLN A 1 641 ? -26.606 -11.956 7.403 1.00 93.69 641 GLN A O 1
ATOM 5242 N N . GLY A 1 642 ? -25.707 -10.228 8.525 1.00 89.50 642 GLY A N 1
ATOM 5243 C CA . GLY A 1 642 ? -26.655 -10.167 9.645 1.00 89.50 642 GLY A CA 1
ATOM 5244 C C . GLY A 1 642 ? -26.473 -8.876 10.449 1.00 89.50 642 GLY A C 1
ATOM 5245 O O . GLY A 1 642 ? -25.510 -8.151 10.223 1.00 89.50 642 GLY A O 1
ATOM 5246 N N . ALA A 1 643 ? -27.396 -8.553 11.361 1.00 90.94 643 ALA A N 1
ATOM 5247 C CA . ALA A 1 643 ? -27.324 -7.313 12.141 1.00 90.94 643 ALA A CA 1
ATOM 5248 C C . ALA A 1 643 ? -25.981 -7.167 12.888 1.00 90.94 643 ALA A C 1
ATOM 5250 O O . ALA A 1 643 ? -25.399 -8.152 13.336 1.00 90.94 643 ALA A O 1
ATOM 5251 N N . TYR A 1 644 ? -25.479 -5.935 13.026 1.00 94.12 644 TYR A N 1
ATOM 5252 C CA . TYR A 1 644 ? -24.240 -5.707 13.771 1.00 94.12 644 TYR A CA 1
ATOM 5253 C C . TYR A 1 644 ? -24.442 -5.948 15.275 1.00 94.12 644 TYR A C 1
ATOM 5255 O O . TYR A 1 644 ? -25.468 -5.512 15.803 1.00 94.12 644 TYR A O 1
ATOM 5263 N N . PRO A 1 645 ? -23.456 -6.520 15.993 1.00 95.50 645 PRO A N 1
ATOM 5264 C CA . PRO A 1 645 ? -23.516 -6.693 17.446 1.00 95.50 645 PRO A CA 1
ATOM 5265 C C . PRO A 1 645 ? -23.880 -5.411 18.208 1.00 95.50 645 PRO A C 1
ATOM 5267 O O . PRO A 1 645 ? -24.750 -5.440 19.074 1.00 95.50 645 PRO A O 1
ATOM 5270 N N . ARG A 1 646 ? -23.333 -4.246 17.813 1.00 94.31 646 ARG A N 1
ATOM 5271 C CA . ARG A 1 646 ? -23.670 -2.949 18.442 1.00 94.31 646 ARG A CA 1
ATOM 5272 C C . ARG A 1 646 ? -25.158 -2.595 18.398 1.00 94.31 646 ARG A C 1
ATOM 5274 O O . ARG A 1 646 ? -25.623 -1.796 19.200 1.00 94.31 646 ARG A O 1
ATOM 5281 N N . THR A 1 647 ? -25.930 -3.171 17.472 1.00 93.50 647 THR A N 1
ATOM 5282 C CA . THR A 1 647 ? -27.375 -2.915 17.414 1.00 93.50 647 THR A CA 1
ATOM 5283 C C . THR A 1 647 ? -28.132 -3.532 18.583 1.00 93.50 647 THR A C 1
ATOM 5285 O O . THR A 1 647 ? -29.212 -3.047 18.889 1.00 93.50 647 THR A O 1
ATOM 5288 N N . ASP A 1 648 ? -27.573 -4.513 19.296 1.00 94.12 648 ASP A N 1
ATOM 5289 C CA . ASP A 1 648 ? -28.202 -5.029 20.516 1.00 94.12 648 ASP A CA 1
ATOM 5290 C C . ASP A 1 648 ? -28.176 -4.002 21.647 1.00 94.12 648 ASP A C 1
ATOM 5292 O O . ASP A 1 648 ? -29.120 -3.950 22.432 1.00 94.12 648 ASP A O 1
ATOM 5296 N N . LEU A 1 649 ? -27.154 -3.138 21.690 1.00 92.56 649 LEU A N 1
ATOM 5297 C CA . LEU A 1 649 ? -27.095 -2.019 22.634 1.00 92.56 649 LEU A CA 1
ATOM 5298 C C . LEU A 1 649 ? -28.303 -1.086 22.433 1.00 92.56 649 LEU A C 1
ATOM 5300 O O . LEU A 1 649 ? -28.907 -0.626 23.386 1.00 92.56 649 LEU A O 1
ATOM 5304 N N . LEU A 1 650 ? -28.792 -0.923 21.201 1.00 91.38 650 LEU A N 1
ATOM 5305 C CA . LEU A 1 650 ? -29.984 -0.108 20.934 1.00 91.38 650 LEU A CA 1
ATOM 5306 C C . LEU A 1 650 ? -31.260 -0.619 21.633 1.00 91.38 650 LEU A C 1
ATOM 5308 O O . LEU A 1 650 ? -32.138 0.182 21.952 1.00 91.38 650 LEU A O 1
ATOM 5312 N N . PHE A 1 651 ? -31.384 -1.935 21.839 1.00 89.25 651 PHE A N 1
ATOM 5313 C CA . PHE A 1 651 ? -32.597 -2.568 22.376 1.00 89.25 651 PHE A CA 1
ATOM 5314 C C . PHE A 1 651 ? -32.459 -3.032 23.827 1.00 89.25 651 PHE A C 1
ATOM 5316 O O . PHE A 1 651 ? -33.457 -3.065 24.543 1.00 89.25 651 PHE A O 1
ATOM 5323 N N . ASN A 1 652 ? -31.242 -3.378 24.249 1.00 89.56 652 ASN A N 1
ATOM 5324 C CA . ASN A 1 652 ? -30.962 -4.023 25.530 1.00 89.56 652 ASN A CA 1
ATOM 5325 C C . ASN A 1 652 ? -30.144 -3.140 26.494 1.00 89.56 652 ASN A C 1
ATOM 5327 O O . ASN A 1 652 ? -29.646 -3.654 27.495 1.00 89.56 652 ASN A O 1
ATOM 5331 N N . THR A 1 653 ? -29.969 -1.842 26.211 1.00 89.81 653 THR A N 1
ATOM 5332 C CA . THR A 1 653 ? -29.291 -0.919 27.137 1.00 89.81 653 THR A CA 1
ATOM 5333 C C . THR A 1 653 ? -30.045 -0.791 28.458 1.00 89.81 653 THR A C 1
ATOM 5335 O O . THR A 1 653 ? -31.255 -0.551 28.487 1.00 89.81 653 THR A O 1
ATOM 5338 N N . ASP A 1 654 ? -29.295 -0.886 29.556 1.00 87.38 654 ASP A N 1
ATOM 5339 C CA . ASP A 1 654 ? -29.762 -0.480 30.875 1.00 87.38 654 ASP A CA 1
ATOM 5340 C C . ASP A 1 654 ? -29.847 1.050 30.946 1.00 87.38 654 ASP A C 1
ATOM 5342 O O . ASP A 1 654 ? -28.836 1.753 30.900 1.00 87.38 654 ASP A O 1
ATOM 5346 N N . LYS A 1 655 ? -31.073 1.573 31.033 1.00 86.06 655 LYS A N 1
ATOM 5347 C CA . LYS A 1 655 ? -31.317 3.019 31.038 1.00 86.06 655 LYS A CA 1
ATOM 5348 C C . LYS A 1 655 ? -30.781 3.694 32.294 1.00 86.06 655 LYS A C 1
ATOM 5350 O O . LYS A 1 655 ? -30.310 4.821 32.193 1.00 86.06 655 LYS A O 1
ATOM 5355 N N . GLU A 1 656 ? -30.849 3.037 33.451 1.00 84.50 656 GLU A N 1
ATOM 5356 C CA . GLU A 1 656 ? -30.362 3.624 34.703 1.00 84.50 656 GLU A CA 1
ATOM 5357 C C . GLU A 1 656 ? -28.833 3.739 34.674 1.00 84.50 656 GLU A C 1
ATOM 5359 O O . GLU A 1 656 ? -28.294 4.819 34.922 1.00 84.50 656 GLU A O 1
ATOM 5364 N N . GLY A 1 657 ? -28.140 2.675 34.254 1.00 83.88 657 GLY A N 1
ATOM 5365 C CA . GLY A 1 657 ? -26.694 2.698 34.028 1.00 83.88 657 GLY A CA 1
ATOM 5366 C C . GLY A 1 657 ? -26.248 3.652 32.911 1.00 83.88 657 GLY A C 1
ATOM 5367 O O . GLY A 1 657 ? -25.186 4.261 33.005 1.00 83.88 657 GLY A O 1
ATOM 5368 N N . LEU A 1 658 ? -27.049 3.849 31.860 1.00 87.50 658 LEU A N 1
ATOM 5369 C CA . LEU A 1 658 ? -26.751 4.857 30.836 1.00 87.50 658 LEU A CA 1
ATOM 5370 C C . LEU A 1 658 ? -26.817 6.280 31.409 1.00 87.50 658 LEU A C 1
ATOM 5372 O O . LEU A 1 658 ? -25.945 7.100 31.120 1.00 87.50 658 LEU A O 1
ATOM 5376 N N . LEU A 1 659 ? -27.838 6.582 32.218 1.00 85.38 659 LEU A N 1
ATOM 5377 C CA . LEU A 1 659 ? -28.012 7.909 32.811 1.00 85.38 659 LEU A CA 1
ATOM 5378 C C . LEU A 1 659 ? -26.878 8.270 33.778 1.00 85.38 659 LEU A C 1
ATOM 5380 O O . LEU A 1 659 ? -26.514 9.440 33.856 1.00 85.38 659 LEU A O 1
ATOM 5384 N N . SER A 1 660 ? -26.271 7.299 34.464 1.00 81.88 660 SER A N 1
ATOM 5385 C CA . SER A 1 660 ? -25.076 7.570 35.275 1.00 81.88 660 SER A CA 1
ATOM 5386 C C . SER A 1 660 ? -23.837 7.863 34.416 1.00 81.88 660 SER A C 1
ATOM 5388 O O . SER A 1 660 ? -23.020 8.704 34.786 1.00 81.88 660 SER A O 1
ATOM 5390 N N . ARG A 1 661 ? -23.718 7.238 33.236 1.00 83.69 661 ARG A N 1
ATOM 5391 C CA . ARG A 1 661 ? -22.566 7.375 32.323 1.00 83.69 661 ARG A CA 1
ATOM 5392 C C . ARG A 1 661 ? -22.564 8.637 31.463 1.00 83.69 661 ARG A C 1
ATOM 5394 O O . ARG A 1 661 ? -21.508 9.034 30.977 1.00 83.69 661 ARG A O 1
ATOM 5401 N N . ILE A 1 662 ? -23.707 9.295 31.271 1.00 86.75 662 ILE A N 1
ATOM 5402 C CA . ILE A 1 662 ? -23.757 10.575 30.540 1.00 86.75 662 ILE A CA 1
ATOM 5403 C C . ILE A 1 662 ? -23.223 11.765 31.365 1.00 86.75 662 ILE A C 1
ATOM 5405 O O . ILE A 1 662 ? -23.162 12.884 30.857 1.00 86.75 662 ILE A O 1
ATOM 5409 N N . GLY A 1 663 ? -22.778 11.538 32.606 1.00 81.12 663 GLY A N 1
ATOM 5410 C CA . GLY A 1 663 ? -22.011 12.503 33.394 1.00 81.12 663 GLY A CA 1
ATOM 5411 C C . GLY A 1 663 ? -22.798 13.770 33.732 1.00 81.12 663 GLY A C 1
ATOM 5412 O O . GLY A 1 663 ? -23.932 13.704 34.199 1.00 81.12 663 GLY A O 1
ATOM 5413 N N . THR A 1 664 ? -22.206 14.944 33.487 1.00 80.44 664 THR A N 1
ATOM 5414 C CA . THR A 1 664 ? -22.824 16.253 33.779 1.00 80.44 664 THR A CA 1
ATOM 5415 C C . THR A 1 664 ? -24.164 16.459 33.073 1.00 80.44 664 THR A C 1
ATOM 5417 O O . THR A 1 664 ? -25.031 17.142 33.618 1.00 80.44 664 THR A O 1
ATOM 5420 N N . LEU A 1 665 ? -24.368 15.825 31.912 1.00 87.44 665 LEU A N 1
ATOM 5421 C CA . LEU A 1 665 ? -25.625 15.860 31.165 1.00 87.44 665 LEU A CA 1
ATOM 5422 C C . LEU A 1 665 ? -26.798 15.279 31.969 1.00 87.44 665 LEU A C 1
ATOM 5424 O O . LEU A 1 665 ? -27.929 15.733 31.806 1.00 87.44 665 LEU A O 1
ATOM 5428 N N . ALA A 1 666 ? -26.540 14.317 32.864 1.00 87.94 666 ALA A N 1
ATOM 5429 C CA . ALA A 1 666 ? -27.571 13.674 33.677 1.00 87.94 666 ALA A CA 1
ATOM 5430 C C . ALA A 1 666 ? -28.356 14.685 34.527 1.00 87.94 666 ALA A C 1
ATOM 5432 O O . ALA A 1 666 ? -29.571 14.569 34.655 1.00 87.94 666 ALA A O 1
ATOM 5433 N N . SER A 1 667 ? -27.686 15.725 35.037 1.00 88.88 667 SER A N 1
ATOM 5434 C CA . SER A 1 667 ? -28.303 16.789 35.846 1.00 88.88 667 SER A CA 1
ATOM 5435 C C . SER A 1 667 ? -29.299 17.659 35.071 1.00 88.88 667 SER A C 1
ATOM 5437 O O . SER A 1 667 ? -30.099 18.365 35.681 1.00 88.88 667 SER A O 1
ATOM 5439 N N . TYR A 1 668 ? -29.244 17.628 33.738 1.00 87.75 668 TYR A N 1
ATOM 5440 C CA . TYR A 1 668 ? -30.129 18.383 32.846 1.00 87.75 668 TYR A CA 1
ATOM 5441 C C . TYR A 1 668 ? -31.193 17.499 32.188 1.00 87.75 668 TYR A C 1
ATOM 5443 O O . TYR A 1 668 ? -32.062 18.010 31.480 1.00 87.75 668 TYR A O 1
ATOM 5451 N N . PHE A 1 669 ? -31.124 16.183 32.396 1.00 91.88 669 PHE A N 1
ATOM 5452 C CA . PHE A 1 669 ? -32.004 15.222 31.754 1.00 91.88 669 PHE A CA 1
ATOM 5453 C C . PHE A 1 669 ? -33.300 15.039 32.552 1.00 91.88 669 PHE A C 1
ATOM 5455 O O . PHE A 1 669 ? -33.278 14.707 33.735 1.00 91.88 669 PHE A O 1
ATOM 5462 N N . ASP A 1 670 ? -34.442 15.222 31.892 1.00 92.25 670 ASP A N 1
ATOM 5463 C CA . ASP A 1 670 ? -35.764 15.019 32.483 1.00 92.25 670 ASP A CA 1
ATOM 5464 C C . ASP A 1 670 ? -36.373 13.700 31.987 1.00 92.25 670 ASP A C 1
ATOM 5466 O O . ASP A 1 670 ? -36.720 13.566 30.810 1.00 92.25 670 ASP A O 1
ATOM 5470 N N . ASN A 1 671 ? -36.529 12.728 32.888 1.00 87.81 671 ASN A N 1
ATOM 5471 C CA . ASN A 1 671 ? -37.057 11.398 32.567 1.00 87.81 671 ASN A CA 1
ATOM 5472 C C . ASN A 1 671 ? -38.510 11.405 32.057 1.00 87.81 671 ASN A C 1
ATOM 5474 O O . ASN A 1 671 ? -38.926 10.439 31.417 1.00 87.81 671 ASN A O 1
ATOM 5478 N N . GLU A 1 672 ? -39.274 12.476 32.297 1.00 90.25 672 GLU A N 1
ATOM 5479 C CA . GLU A 1 672 ? -40.659 12.607 31.828 1.00 90.25 672 GLU A CA 1
ATOM 5480 C C . GLU A 1 672 ? -40.747 13.192 30.405 1.00 90.25 672 GLU A C 1
ATOM 5482 O O . GLU A 1 672 ? -41.790 13.104 29.744 1.00 90.25 672 GLU A O 1
ATOM 5487 N N . LYS A 1 673 ? -39.656 13.783 29.896 1.00 94.38 673 LYS A N 1
ATOM 5488 C CA . LYS A 1 673 ? -39.601 14.376 28.554 1.00 94.38 673 LYS A CA 1
ATOM 5489 C C . LYS A 1 673 ? -39.149 13.371 27.502 1.00 94.38 673 LYS A C 1
ATOM 5491 O O . LYS A 1 673 ? -38.370 12.453 27.739 1.00 94.38 673 LYS A O 1
ATOM 5496 N N . ARG A 1 674 ? -39.612 13.598 26.271 1.00 95.44 674 ARG A N 1
ATOM 5497 C CA . ARG A 1 674 ? -39.107 12.877 25.093 1.00 95.44 674 ARG A CA 1
ATOM 5498 C C . ARG A 1 674 ? -37.711 13.355 24.736 1.00 95.44 674 ARG A C 1
ATOM 5500 O O . ARG A 1 674 ? -37.385 14.505 24.985 1.00 95.44 674 ARG A O 1
ATOM 5507 N N . THR A 1 675 ? -36.924 12.549 24.043 1.00 96.56 675 THR A N 1
ATOM 5508 C CA . THR A 1 675 ? -35.535 12.929 23.727 1.00 96.56 675 THR A CA 1
ATOM 5509 C C . THR A 1 675 ? -35.324 13.170 22.237 1.00 96.56 675 THR A C 1
ATOM 5511 O O . THR A 1 675 ? -35.678 12.341 21.397 1.00 96.56 675 THR A O 1
ATOM 5514 N N . VAL A 1 676 ? -34.700 14.291 21.886 1.00 97.75 676 VAL A N 1
ATOM 5515 C CA . VAL A 1 676 ? -34.217 14.596 20.535 1.00 97.75 676 VAL A CA 1
ATOM 5516 C C . VAL A 1 676 ? -32.699 14.595 20.568 1.00 97.75 676 VAL A C 1
ATOM 5518 O O . VAL A 1 676 ? -32.108 15.337 21.343 1.00 97.75 676 VAL A O 1
ATOM 5521 N N . MET A 1 677 ? -32.063 13.813 19.700 1.00 97.25 677 MET A N 1
ATOM 5522 C CA . MET A 1 677 ? -30.611 13.862 19.534 1.00 97.25 677 MET A CA 1
ATOM 5523 C C . MET A 1 677 ? -30.254 14.524 18.210 1.00 97.25 677 MET A C 1
ATOM 5525 O O . MET A 1 677 ? -30.684 14.073 17.148 1.00 97.25 677 MET A O 1
ATOM 5529 N N . TYR A 1 678 ? -29.437 15.569 18.274 1.00 95.44 678 TYR A N 1
ATOM 5530 C CA . TYR A 1 678 ? -28.805 16.198 17.128 1.00 95.44 678 TYR A CA 1
ATOM 5531 C C . TYR A 1 678 ? -27.384 15.652 16.954 1.00 95.44 678 TYR A C 1
ATOM 5533 O O . TYR A 1 678 ? -26.539 15.786 17.836 1.00 95.44 678 TYR A O 1
ATOM 5541 N N . SER A 1 679 ? -27.123 15.010 15.815 1.00 93.56 679 SER A N 1
ATOM 5542 C CA . SER A 1 679 ? -25.816 14.450 15.462 1.00 93.56 679 SER A CA 1
ATOM 5543 C C . SER A 1 679 ? -25.381 14.927 14.070 1.00 93.56 679 SER A C 1
ATOM 5545 O O . SER A 1 679 ? -25.633 14.238 13.070 1.00 93.56 679 SER A O 1
ATOM 5547 N N . PRO A 1 680 ? -24.798 16.138 13.976 1.00 86.56 680 PRO A N 1
ATOM 5548 C CA . PRO A 1 680 ? -24.261 16.667 12.726 1.00 86.56 680 PRO A CA 1
ATOM 5549 C C . PRO A 1 680 ? -22.943 15.974 12.341 1.00 86.56 680 PRO A C 1
ATOM 5551 O O . PRO A 1 680 ? -22.141 15.606 13.204 1.00 86.56 680 PRO A O 1
ATOM 5554 N N . THR A 1 681 ? -22.680 15.817 11.041 1.00 71.38 681 THR A N 1
ATOM 5555 C CA . THR A 1 681 ? -21.361 15.399 10.553 1.00 71.38 681 THR A CA 1
ATOM 5556 C C . THR A 1 681 ? -20.370 16.551 10.562 1.00 71.38 681 THR A C 1
ATOM 5558 O O . THR A 1 681 ? -20.712 17.705 10.329 1.00 71.38 681 THR A O 1
ATOM 5561 N N . TRP A 1 682 ? -19.104 16.197 10.772 1.00 68.25 682 TRP A N 1
ATOM 5562 C CA . TRP A 1 682 ? -17.982 17.122 10.675 1.00 68.25 682 TRP A CA 1
ATOM 5563 C C . TRP A 1 682 ? -17.773 17.656 9.246 1.00 68.25 682 TRP A C 1
ATOM 5565 O O . TRP A 1 682 ? -17.774 16.876 8.273 1.00 68.25 682 TRP A O 1
ATOM 5575 N N . LYS A 1 683 ? -17.518 18.966 9.120 1.00 64.75 683 LYS A N 1
ATOM 5576 C CA . LYS A 1 683 ? -17.194 19.642 7.853 1.00 64.75 683 LYS A CA 1
ATOM 5577 C C . LYS A 1 683 ? -15.705 20.006 7.780 1.00 64.75 683 LYS A C 1
ATOM 5579 O O . LYS A 1 683 ? -15.131 20.602 8.689 1.00 64.75 683 LYS A O 1
ATOM 5584 N N . GLY A 1 684 ? -15.085 19.664 6.645 1.00 51.50 684 GLY A N 1
ATOM 5585 C CA . GLY A 1 684 ? -13.696 20.011 6.323 1.00 51.50 684 GLY A CA 1
ATOM 5586 C C . GLY A 1 684 ? -13.045 19.086 5.282 1.00 51.50 684 GLY A C 1
ATOM 5587 O O . GLY A 1 684 ? -13.544 17.997 4.970 1.00 51.50 684 GLY A O 1
ATOM 5588 N N . THR A 1 685 ? -11.922 19.525 4.703 1.00 37.06 685 THR A N 1
ATOM 5589 C CA . THR A 1 685 ? -11.109 18.754 3.733 1.00 37.06 685 THR A CA 1
ATOM 5590 C C . THR A 1 685 ? -9.868 18.097 4.346 1.00 37.06 685 THR A C 1
ATOM 5592 O O . THR A 1 685 ? -9.227 17.296 3.669 1.00 37.06 685 THR A O 1
ATOM 5595 N N . SER A 1 686 ? -9.524 18.414 5.598 1.00 28.64 686 SER A N 1
ATOM 5596 C CA . SER A 1 686 ? -8.376 17.858 6.328 1.00 28.64 686 SER A CA 1
ATOM 5597 C C . SER A 1 686 ? -8.746 17.591 7.784 1.00 28.64 686 SER A C 1
ATOM 5599 O O . SER A 1 686 ? -9.333 18.460 8.420 1.00 28.64 686 SER A O 1
ATOM 5601 N N . ILE A 1 687 ? -8.352 16.427 8.310 1.00 36.28 687 ILE A N 1
ATOM 5602 C CA . ILE A 1 687 ? -8.559 16.004 9.711 1.00 36.28 687 ILE A CA 1
ATOM 5603 C C . ILE A 1 687 ? -7.990 17.044 10.696 1.00 36.28 687 ILE A C 1
ATOM 5605 O O . ILE A 1 687 ? -8.508 17.216 11.791 1.00 36.28 687 ILE A O 1
ATOM 5609 N N . THR A 1 688 ? -6.956 17.779 10.281 1.00 29.23 688 THR A N 1
ATOM 5610 C CA . THR A 1 688 ? -6.230 18.741 11.118 1.00 29.23 688 THR A CA 1
ATOM 5611 C C . THR A 1 688 ? -6.862 20.132 11.219 1.00 29.23 688 THR A C 1
ATOM 5613 O O . THR A 1 688 ? -6.497 20.864 12.128 1.00 29.23 688 THR A O 1
ATOM 5616 N N . ASN A 1 689 ? -7.806 20.508 10.343 1.00 34.97 689 ASN A N 1
ATOM 5617 C CA . ASN A 1 689 ? -8.453 21.830 10.369 1.00 34.97 689 ASN A CA 1
ATOM 5618 C C . ASN A 1 689 ? -9.971 21.702 10.139 1.00 34.97 689 ASN A C 1
ATOM 5620 O O . ASN A 1 689 ? -10.427 21.731 8.990 1.00 34.97 689 ASN A O 1
ATOM 5624 N N . PRO A 1 690 ? -10.764 21.537 11.217 1.00 41.09 690 PRO A N 1
ATOM 5625 C CA . PRO A 1 690 ? -12.217 21.666 11.170 1.00 41.09 690 PRO A CA 1
ATOM 5626 C C . PRO A 1 690 ? -12.616 23.045 10.645 1.00 41.09 690 PRO A C 1
ATOM 5628 O O . PRO A 1 690 ? -12.112 24.048 11.138 1.00 41.09 690 PRO A O 1
ATOM 5631 N N . THR A 1 691 ? -13.540 23.104 9.687 1.00 49.59 691 THR A N 1
ATOM 5632 C CA . THR A 1 691 ? -14.188 24.366 9.276 1.00 49.59 691 THR A CA 1
ATOM 5633 C C . THR A 1 691 ? -15.510 24.593 10.011 1.00 49.59 691 THR A C 1
ATOM 5635 O O . THR A 1 691 ? -16.233 25.537 9.704 1.00 49.59 691 THR A O 1
ATOM 5638 N N . ASP A 1 692 ? -15.869 23.692 10.929 1.00 57.03 692 ASP A N 1
ATOM 5639 C CA . ASP A 1 692 ? -17.090 23.802 11.718 1.00 57.03 692 ASP A CA 1
ATOM 5640 C C . ASP A 1 692 ? -16.998 25.001 12.665 1.00 57.03 692 ASP A C 1
ATOM 5642 O O . ASP A 1 692 ? -16.115 25.074 13.521 1.00 57.03 692 ASP A O 1
ATOM 5646 N N . SER A 1 693 ? -17.933 25.939 12.521 1.00 70.31 693 SER A N 1
ATOM 5647 C CA . SER A 1 693 ? -18.116 27.024 13.479 1.00 70.31 693 SER A CA 1
ATOM 5648 C C . SER A 1 693 ? -18.740 26.455 14.756 1.00 70.31 693 SER A C 1
ATOM 5650 O O . SER A 1 693 ? -19.935 26.149 14.789 1.00 70.31 693 SER A O 1
ATOM 5652 N N . ILE A 1 694 ? -17.928 26.305 15.809 1.00 81.19 694 ILE A N 1
ATOM 5653 C CA . ILE A 1 694 ? -18.388 25.895 17.149 1.00 81.19 694 ILE A CA 1
ATOM 5654 C C . ILE A 1 694 ? -19.511 26.830 17.623 1.00 81.19 694 ILE A C 1
ATOM 5656 O O . ILE A 1 694 ? -20.522 26.375 18.151 1.00 81.19 694 ILE A O 1
ATOM 5660 N N . GLU A 1 695 ? -19.390 28.127 17.339 1.00 83.06 695 GLU A N 1
ATOM 5661 C CA . GLU A 1 695 ? -20.389 29.128 17.710 1.00 83.06 695 GLU A CA 1
ATOM 5662 C C . GLU A 1 695 ? -21.717 28.939 16.952 1.00 83.06 695 GLU A C 1
ATOM 5664 O O . GLU A 1 695 ? -22.794 29.076 17.531 1.00 83.06 695 GLU A O 1
ATOM 5669 N N . GLU A 1 696 ? -21.681 28.564 15.668 1.00 83.62 696 GLU A N 1
ATOM 5670 C CA . GLU A 1 696 ? -22.901 28.231 14.918 1.00 83.62 696 GLU A CA 1
ATOM 5671 C C . GLU A 1 696 ? -23.596 26.998 15.514 1.00 83.62 696 GLU A C 1
ATOM 5673 O O . GLU A 1 696 ? -24.812 27.011 15.711 1.00 83.62 696 GLU A O 1
ATOM 5678 N N . MET A 1 697 ? -22.830 25.956 15.852 1.00 87.75 697 MET A N 1
ATOM 5679 C CA . MET A 1 697 ? -23.354 24.750 16.498 1.00 87.75 697 MET A CA 1
ATOM 5680 C C . MET A 1 697 ? -23.986 25.071 17.859 1.00 87.75 697 MET A C 1
ATOM 5682 O O . MET A 1 697 ? -25.088 24.598 18.150 1.00 87.75 697 MET A O 1
ATOM 5686 N N . LEU A 1 698 ? -23.333 25.919 18.660 1.00 88.75 698 LEU A N 1
ATOM 5687 C CA . LEU A 1 698 ? -23.844 26.368 19.953 1.00 88.75 698 LEU A CA 1
ATOM 5688 C C . LEU A 1 698 ? -25.148 27.164 19.804 1.00 88.75 698 LEU A C 1
ATOM 5690 O O . LEU A 1 698 ? -26.107 26.947 20.542 1.00 88.75 698 LEU A O 1
ATOM 5694 N N . ASN A 1 699 ? -25.210 28.072 18.831 1.00 90.06 699 ASN A N 1
ATOM 5695 C CA . ASN A 1 699 ? -26.411 28.861 18.566 1.00 90.06 699 ASN A CA 1
ATOM 5696 C C . ASN A 1 699 ? -27.581 27.982 18.108 1.00 90.06 699 ASN A C 1
ATOM 5698 O O . ASN A 1 699 ? -28.708 28.168 18.565 1.00 90.06 699 ASN A O 1
ATOM 5702 N N . GLN A 1 700 ? -27.316 26.986 17.261 1.00 90.94 700 GLN A N 1
ATOM 5703 C CA . GLN A 1 700 ? -28.326 26.021 16.830 1.00 90.94 700 GLN A CA 1
ATOM 5704 C C . GLN A 1 700 ? -28.850 25.185 18.004 1.00 90.94 700 GLN A C 1
ATOM 5706 O O . GLN A 1 700 ? -30.066 25.073 18.173 1.00 90.94 700 GLN A O 1
ATOM 5711 N N . ILE A 1 701 ? -27.969 24.611 18.832 1.00 93.12 701 ILE A N 1
ATOM 5712 C CA . ILE A 1 701 ? -28.419 23.779 19.956 1.00 93.12 701 ILE A CA 1
ATOM 5713 C C . ILE A 1 701 ? -29.186 24.618 20.987 1.00 93.12 701 ILE A C 1
ATOM 5715 O O . ILE A 1 701 ? -30.252 24.198 21.427 1.00 93.12 701 ILE A O 1
ATOM 5719 N N . LYS A 1 702 ? -28.742 25.851 21.274 1.00 93.75 702 LYS A N 1
ATOM 5720 C CA . LYS A 1 702 ? -29.458 26.786 22.156 1.00 93.75 702 LYS A CA 1
ATOM 5721 C C . LYS A 1 702 ? -30.837 27.174 21.622 1.00 93.75 702 LYS A C 1
ATOM 5723 O O . LYS A 1 702 ? -31.778 27.219 22.407 1.00 93.75 702 LYS A O 1
ATOM 5728 N N . ASP A 1 703 ? -30.978 27.445 20.322 1.00 93.88 703 ASP A N 1
ATOM 5729 C CA . ASP A 1 703 ? -32.276 27.783 19.710 1.00 93.88 703 ASP A CA 1
ATOM 5730 C C . ASP A 1 703 ? -33.236 26.578 19.706 1.00 93.88 703 ASP A C 1
ATOM 5732 O O . ASP A 1 703 ? -34.433 26.729 19.959 1.00 93.88 703 ASP A O 1
ATOM 5736 N N . LEU A 1 704 ? -32.732 25.356 19.484 1.00 94.69 704 LEU A N 1
ATOM 5737 C CA . LEU A 1 704 ? -33.546 24.141 19.634 1.00 94.69 704 LEU A CA 1
ATOM 5738 C C . LEU A 1 704 ? -34.019 23.961 21.072 1.00 94.69 704 LEU A C 1
ATOM 5740 O O . LEU A 1 704 ? -35.214 23.760 21.286 1.00 94.69 704 LEU A O 1
ATOM 5744 N N . THR A 1 705 ? -33.108 24.068 22.037 1.00 94.12 705 THR A N 1
ATOM 5745 C CA . THR A 1 705 ? -33.440 23.949 23.456 1.00 94.12 705 THR A CA 1
ATOM 5746 C C . THR A 1 705 ? -34.449 25.015 23.853 1.00 94.12 705 THR A C 1
ATOM 5748 O O . THR A 1 705 ? -35.530 24.665 24.304 1.00 94.12 705 THR A O 1
ATOM 5751 N N . SER A 1 706 ? -34.194 26.302 23.611 1.00 93.69 706 SER A N 1
ATOM 5752 C CA . SER A 1 706 ? -35.116 27.373 24.019 1.00 93.69 706 SER A CA 1
ATOM 5753 C C . SER A 1 706 ? -36.511 27.250 23.392 1.00 93.69 706 SER A C 1
ATOM 5755 O O . SER A 1 706 ? -37.501 27.585 24.038 1.00 93.69 706 SER A O 1
ATOM 5757 N N . THR A 1 707 ? -36.611 26.727 22.164 1.00 94.69 707 THR A N 1
ATOM 5758 C CA . THR A 1 707 ? -37.897 26.527 21.477 1.00 94.69 707 THR A CA 1
ATOM 5759 C C . THR A 1 707 ? -38.666 25.304 21.997 1.00 94.69 707 THR A C 1
ATOM 5761 O O . THR A 1 707 ? -39.896 25.299 21.962 1.00 94.69 707 THR A O 1
ATOM 5764 N N . PHE A 1 708 ? -37.972 24.245 22.427 1.00 94.88 708 PHE A N 1
ATOM 5765 C CA . PHE A 1 708 ? -38.570 22.921 22.653 1.00 94.88 708 PHE A CA 1
ATOM 5766 C C . PHE A 1 708 ? -38.334 22.324 24.053 1.00 94.88 708 PHE A C 1
ATOM 5768 O O . PHE A 1 708 ? -38.786 21.204 24.299 1.00 94.88 708 PHE A O 1
ATOM 5775 N N . ASN A 1 709 ? -37.696 23.058 24.970 1.00 89.50 709 ASN A N 1
ATOM 5776 C CA . ASN A 1 709 ? -37.306 22.596 26.309 1.00 89.50 709 ASN A CA 1
ATOM 5777 C C . ASN A 1 709 ? -38.467 22.023 27.131 1.00 89.50 709 ASN A C 1
ATOM 5779 O O . ASN A 1 709 ? -38.275 21.070 27.878 1.00 89.50 709 ASN A O 1
ATOM 5783 N N . ASP A 1 710 ? -39.677 22.570 26.995 1.00 90.69 710 ASP A N 1
ATOM 5784 C CA . ASP A 1 710 ? -40.846 22.104 27.757 1.00 90.69 710 ASP A CA 1
ATOM 5785 C C . ASP A 1 710 ? -41.359 20.737 27.281 1.00 90.69 710 ASP A C 1
ATOM 5787 O O . ASP A 1 710 ? -42.137 20.084 27.968 1.00 90.69 710 ASP A O 1
ATOM 5791 N N . THR A 1 711 ? -40.950 20.298 26.086 1.00 92.94 711 THR A N 1
ATOM 5792 C CA . THR A 1 711 ? -41.436 19.060 25.457 1.00 92.94 711 THR A CA 1
ATOM 5793 C C . THR A 1 711 ? -40.343 18.007 25.297 1.00 92.94 711 THR A C 1
ATOM 5795 O O . THR A 1 711 ? -40.646 16.811 25.330 1.00 92.94 711 THR A O 1
ATOM 5798 N N . TYR A 1 712 ? -39.094 18.430 25.088 1.00 96.44 712 TYR A N 1
ATOM 5799 C CA . TYR A 1 712 ? -37.999 17.535 24.746 1.00 96.44 712 TYR A CA 1
ATOM 5800 C C . TYR A 1 712 ? -36.725 17.801 25.554 1.00 96.44 712 TYR A C 1
ATOM 5802 O O . TYR A 1 712 ? -36.331 18.951 25.731 1.00 96.44 712 TYR A O 1
ATOM 5810 N N . ASN A 1 713 ? -36.026 16.727 25.923 1.00 95.94 713 ASN A N 1
ATOM 5811 C CA . ASN A 1 713 ? -34.589 16.744 26.178 1.00 95.94 713 ASN A CA 1
ATOM 5812 C C . ASN A 1 713 ? -33.863 16.908 24.835 1.00 95.94 713 ASN A C 1
ATOM 5814 O O . ASN A 1 713 ? -34.111 16.132 23.908 1.00 95.94 713 ASN A O 1
ATOM 5818 N N . ILE A 1 714 ? -32.980 17.900 24.711 1.00 96.38 714 ILE A N 1
ATOM 5819 C CA . ILE A 1 714 ? -32.201 18.146 23.491 1.00 96.38 714 ILE A CA 1
ATOM 5820 C C . ILE A 1 714 ? -30.747 17.736 23.733 1.00 96.38 714 ILE A C 1
ATOM 5822 O O . ILE A 1 714 ? -30.044 18.369 24.514 1.00 96.38 714 ILE A O 1
ATOM 5826 N N . LEU A 1 715 ? -30.301 16.688 23.041 1.00 96.50 715 LEU A N 1
ATOM 5827 C CA . LEU A 1 715 ? -28.952 16.135 23.147 1.00 96.50 715 LEU A CA 1
ATOM 5828 C C . LEU A 1 715 ? -28.124 16.454 21.900 1.00 96.50 715 LEU A C 1
ATOM 5830 O O . LEU A 1 715 ? -28.647 16.474 20.785 1.00 96.50 715 LEU A O 1
ATOM 5834 N N . LEU A 1 716 ? -26.818 16.631 22.073 1.00 95.12 716 LEU A N 1
ATOM 5835 C CA . LEU A 1 716 ? -25.840 16.859 21.016 1.00 95.12 716 LEU A CA 1
ATOM 5836 C C . LEU A 1 716 ? -24.773 15.759 21.058 1.00 95.12 716 LEU A C 1
ATOM 5838 O O . LEU A 1 716 ? -23.988 15.695 21.998 1.00 95.12 716 LEU A O 1
ATOM 5842 N N . LYS A 1 717 ? -24.694 14.924 20.016 1.00 93.94 717 LYS A N 1
ATOM 5843 C CA . LYS A 1 717 ? -23.584 13.970 19.834 1.00 93.94 717 LYS A CA 1
ATOM 5844 C C . LYS A 1 717 ? -22.758 14.372 18.622 1.00 93.94 717 LYS A C 1
ATOM 5846 O O . LYS A 1 717 ? -23.159 14.138 17.478 1.00 93.94 717 LYS A O 1
ATOM 5851 N N . VAL A 1 718 ? -21.592 14.955 18.881 1.00 90.56 718 VAL A N 1
ATOM 5852 C CA . VAL A 1 718 ? -20.637 15.357 17.842 1.00 90.56 718 VAL A CA 1
ATOM 5853 C C . VAL A 1 718 ? -19.729 14.201 17.418 1.00 90.56 718 VAL A C 1
ATOM 5855 O O . VAL A 1 718 ? -19.618 13.175 18.098 1.00 90.56 718 VAL A O 1
ATOM 5858 N N . HIS A 1 719 ? -19.076 14.379 16.269 1.00 85.94 719 HIS A N 1
ATOM 5859 C CA . HIS A 1 719 ? -18.045 13.469 15.780 1.00 85.94 719 HIS A CA 1
ATOM 5860 C C . HIS A 1 719 ? -16.816 13.476 16.719 1.00 85.94 719 HIS A C 1
ATOM 5862 O O . HIS A 1 719 ? -16.419 14.564 17.141 1.00 85.94 719 HIS A O 1
ATOM 5868 N N . PRO A 1 720 ? -16.150 12.328 16.968 1.00 82.81 720 PRO A N 1
ATOM 5869 C CA . PRO A 1 720 ? -14.976 12.233 17.852 1.00 82.81 720 PRO A CA 1
ATOM 5870 C C . PRO A 1 720 ? -13.888 13.288 17.591 1.00 82.81 720 PRO A C 1
ATOM 5872 O O . PRO A 1 720 ? -13.443 13.964 18.507 1.00 82.81 720 PRO A O 1
ATOM 5875 N N . PHE A 1 721 ? -13.536 13.533 16.320 1.00 79.44 721 PHE A N 1
ATOM 5876 C CA . PHE A 1 721 ? -12.560 14.573 15.928 1.00 79.44 721 PHE A CA 1
ATOM 5877 C C . PHE A 1 721 ? -12.887 16.014 16.364 1.00 79.44 721 PHE A C 1
ATOM 5879 O O . PHE A 1 721 ? -12.008 16.871 16.325 1.00 79.44 721 PHE A O 1
ATOM 5886 N N . VAL A 1 722 ? -14.140 16.310 16.710 1.00 83.06 722 VAL A N 1
ATOM 5887 C CA . VAL A 1 722 ? -14.580 17.637 17.179 1.00 83.06 722 VAL A CA 1
ATOM 5888 C C . VAL A 1 722 ? -14.866 17.622 18.677 1.00 83.06 722 VAL A C 1
ATOM 5890 O O . VAL A 1 722 ? -14.989 18.682 19.281 1.00 83.06 722 VAL A O 1
ATOM 5893 N N . TYR A 1 723 ? -14.967 16.433 19.277 1.00 87.88 723 TYR A N 1
ATOM 5894 C CA . TYR A 1 723 ? -15.436 16.264 20.641 1.00 87.88 723 TYR A CA 1
ATOM 5895 C C . TYR A 1 723 ? -14.579 17.026 21.646 1.00 87.88 723 TYR A C 1
ATOM 5897 O O . TYR A 1 723 ? -15.150 17.789 22.410 1.00 87.88 723 TYR A O 1
ATOM 5905 N N . SER A 1 724 ? -13.246 16.903 21.601 1.00 83.50 724 SER A N 1
ATOM 5906 C CA . SER A 1 724 ? -12.358 17.610 22.538 1.00 83.50 724 SER A CA 1
ATOM 5907 C C . SER A 1 724 ? -12.605 19.120 22.534 1.00 83.50 724 SER A C 1
ATOM 5909 O O . SER A 1 724 ? -12.898 19.700 23.570 1.00 83.50 724 SER A O 1
ATOM 5911 N N . LYS A 1 725 ? -12.649 19.734 21.345 1.00 83.19 725 LYS A N 1
ATOM 5912 C CA . LYS A 1 725 ? -12.904 21.176 21.192 1.00 83.19 725 LYS A CA 1
ATOM 5913 C C . LYS A 1 725 ? -14.264 21.628 21.733 1.00 83.19 725 LYS A C 1
ATOM 5915 O O . LYS A 1 725 ? -14.404 22.783 22.112 1.00 83.19 725 LYS A O 1
ATOM 5920 N N . VAL A 1 726 ? -15.278 20.763 21.682 1.00 88.19 726 VAL A N 1
ATOM 5921 C CA . VAL A 1 726 ? -16.637 21.068 22.165 1.00 88.19 726 VAL A CA 1
ATOM 5922 C C . VAL A 1 726 ? -16.768 20.764 23.657 1.00 88.19 726 VAL A C 1
ATOM 5924 O O . VAL A 1 726 ? -17.481 21.474 24.354 1.00 88.19 726 VAL A O 1
ATOM 5927 N N . ALA A 1 727 ? -16.078 19.734 24.146 1.00 87.75 727 ALA A N 1
ATOM 5928 C CA . ALA A 1 727 ? -16.057 19.339 25.549 1.00 87.75 727 ALA A CA 1
ATOM 5929 C C . ALA A 1 727 ? -15.321 20.359 26.432 1.00 87.75 727 ALA A C 1
ATOM 5931 O O . ALA A 1 727 ? -15.742 20.568 27.566 1.00 87.75 727 ALA A O 1
ATOM 5932 N N . ASP A 1 728 ? -14.295 21.031 25.899 1.00 86.75 728 ASP A N 1
ATOM 5933 C CA . ASP A 1 728 ? -13.561 22.102 26.592 1.00 86.75 728 ASP A CA 1
ATOM 5934 C C . ASP A 1 728 ? -14.396 23.385 26.792 1.00 86.75 728 ASP A C 1
ATOM 5936 O O . ASP A 1 728 ? -13.997 24.289 27.525 1.00 86.75 728 ASP A O 1
ATOM 5940 N N . ASP A 1 729 ? -15.560 23.489 26.145 1.00 89.94 729 ASP A N 1
ATOM 5941 C CA . ASP A 1 729 ? -16.464 24.631 26.256 1.00 89.94 729 ASP A CA 1
ATOM 5942 C C . ASP A 1 729 ? -17.688 24.281 27.113 1.00 89.94 729 ASP A C 1
ATOM 5944 O O . ASP A 1 729 ? -18.659 23.668 26.658 1.00 89.94 729 ASP A O 1
ATOM 5948 N N . GLU A 1 730 ? -17.672 24.743 28.365 1.00 89.44 730 GLU A N 1
ATOM 5949 C CA . GLU A 1 730 ? -18.724 24.491 29.357 1.00 89.44 730 GLU A CA 1
ATOM 5950 C C . GLU A 1 730 ? -20.134 24.886 28.883 1.00 89.44 730 GLU A C 1
ATOM 5952 O O . GLU A 1 730 ? -21.129 24.337 29.364 1.00 89.44 730 GLU A O 1
ATOM 5957 N N . ARG A 1 731 ? -20.263 25.789 27.895 1.00 92.88 731 ARG A N 1
ATOM 5958 C CA . ARG A 1 731 ? -21.565 26.189 27.327 1.00 92.88 731 ARG A CA 1
ATOM 5959 C C . ARG A 1 731 ? -22.304 25.016 26.671 1.00 92.88 731 ARG A C 1
ATOM 5961 O O . ARG A 1 731 ? -23.522 25.106 26.491 1.00 92.88 731 ARG A O 1
ATOM 5968 N N . PHE A 1 732 ? -21.600 23.940 26.316 1.00 93.25 732 PHE A N 1
ATOM 5969 C CA . PHE A 1 732 ? -22.174 22.718 25.755 1.00 93.25 732 PHE A CA 1
ATOM 5970 C C . PHE A 1 732 ? -22.548 21.657 26.794 1.00 93.25 732 PHE A C 1
ATOM 5972 O O . PHE A 1 732 ? -23.285 20.733 26.444 1.00 93.25 732 PHE A O 1
ATOM 5979 N N . ALA A 1 733 ? -22.115 21.787 28.053 1.00 91.25 733 ALA A N 1
ATOM 5980 C CA . ALA A 1 733 ? -22.361 20.796 29.105 1.00 91.25 733 ALA A CA 1
ATOM 5981 C C . ALA A 1 733 ? -23.842 20.369 29.268 1.00 91.25 733 ALA A C 1
ATOM 5983 O O . ALA A 1 733 ? -24.078 19.184 29.492 1.00 91.25 733 ALA A O 1
ATOM 5984 N N . PRO A 1 734 ? -24.856 21.248 29.087 1.00 92.75 734 PRO A N 1
ATOM 5985 C CA . PRO A 1 734 ? -26.265 20.846 29.183 1.00 92.75 734 PRO A CA 1
ATOM 5986 C C . PRO A 1 734 ? -26.781 19.965 28.036 1.00 92.75 734 PRO A C 1
ATOM 5988 O O . PRO A 1 734 ? -27.914 19.497 28.099 1.00 92.75 734 PRO A O 1
ATOM 5991 N N . TYR A 1 735 ? -26.004 19.792 26.962 1.00 94.31 735 TYR A N 1
ATOM 5992 C CA . TYR A 1 735 ? -26.450 19.122 25.734 1.00 94.31 735 TYR A CA 1
ATOM 5993 C C . TYR A 1 735 ? -25.521 17.986 25.307 1.00 94.31 735 TYR A C 1
ATOM 5995 O O . TYR A 1 735 ? -25.970 17.031 24.673 1.00 94.31 735 TYR A O 1
ATOM 6003 N N . LEU A 1 736 ? -24.220 18.121 25.569 1.00 94.44 736 LEU A N 1
ATOM 6004 C CA . LEU A 1 736 ? -23.183 17.284 24.980 1.00 94.44 736 LEU A CA 1
ATOM 6005 C C . LEU A 1 736 ? -23.213 15.863 25.546 1.00 94.44 736 LEU A C 1
ATOM 6007 O O . LEU A 1 736 ? -23.005 15.642 26.733 1.00 94.44 736 LEU A O 1
ATOM 6011 N N . VAL A 1 737 ? -23.405 14.892 24.660 1.00 93.75 737 VAL A N 1
ATOM 6012 C CA . VAL A 1 737 ? -23.240 13.475 24.978 1.00 93.75 737 VAL A CA 1
ATOM 6013 C C . VAL A 1 737 ? -21.744 13.136 24.955 1.00 93.75 737 VAL A C 1
ATOM 6015 O O . VAL A 1 737 ? -21.101 13.391 23.925 1.00 93.75 737 VAL A O 1
ATOM 6018 N N . PRO A 1 738 ? -21.194 12.530 26.025 1.00 90.56 738 PRO A N 1
ATOM 6019 C CA . PRO A 1 738 ? -19.788 12.146 26.073 1.00 90.56 738 PRO A CA 1
ATOM 6020 C C . PRO A 1 738 ? -19.369 11.218 24.925 1.00 90.56 738 PRO A C 1
ATOM 6022 O O . PRO A 1 738 ? -20.161 10.401 24.453 1.00 90.56 738 PRO A O 1
ATOM 6025 N N . ASP A 1 739 ? -18.118 11.310 24.459 1.00 89.06 739 ASP A N 1
ATOM 6026 C CA . ASP A 1 739 ? -17.612 10.381 23.432 1.00 89.06 739 ASP A CA 1
ATOM 6027 C C . ASP A 1 739 ? -17.356 8.967 23.961 1.00 89.06 739 ASP A C 1
ATOM 6029 O O . ASP A 1 739 ? -17.332 8.025 23.172 1.00 89.06 739 ASP A O 1
ATOM 6033 N N . SER A 1 740 ? -17.251 8.822 25.285 1.00 86.25 740 SER A N 1
ATOM 6034 C CA . SER A 1 740 ? -17.210 7.535 25.986 1.00 86.25 740 SER A CA 1
ATOM 6035 C C . SER A 1 740 ? -18.536 6.788 26.004 1.00 86.25 740 SER A C 1
ATOM 6037 O O . SER A 1 740 ? -18.568 5.620 26.364 1.00 86.25 740 SER A O 1
ATOM 6039 N N . VAL A 1 741 ? -19.639 7.420 25.603 1.00 89.31 741 VAL A N 1
ATOM 6040 C CA . VAL A 1 741 ? -20.931 6.740 25.492 1.00 89.31 741 VAL A CA 1
ATOM 6041 C C . VAL A 1 74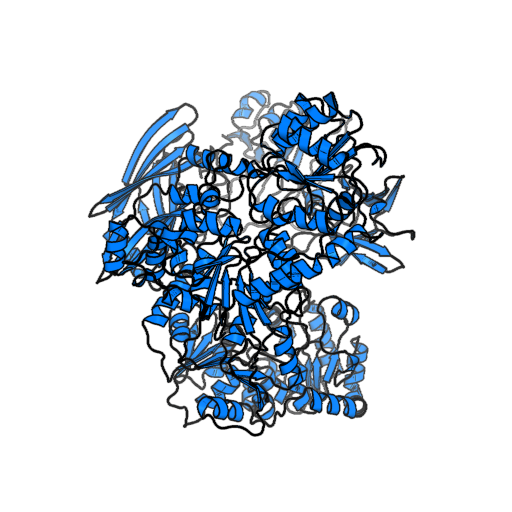1 ? -21.125 6.259 24.059 1.00 89.31 741 VAL A C 1
ATOM 6043 O O . VAL A 1 741 ? -21.089 7.052 23.108 1.00 89.31 741 VAL A O 1
ATOM 6046 N N . ASP A 1 742 ? -21.364 4.956 23.901 1.00 91.00 742 ASP A N 1
ATOM 6047 C CA . ASP A 1 742 ? -21.622 4.359 22.597 1.00 91.00 742 ASP A CA 1
ATOM 6048 C C . ASP A 1 742 ? -22.877 4.966 21.943 1.00 91.00 742 ASP A C 1
ATOM 6050 O O . ASP A 1 742 ? -23.901 5.249 22.576 1.00 91.00 742 ASP A O 1
ATOM 6054 N N . ALA A 1 743 ? -22.797 5.177 20.628 1.00 92.75 743 ALA A N 1
ATOM 6055 C CA . ALA A 1 743 ? -23.863 5.810 19.867 1.00 92.75 743 ALA A CA 1
ATOM 6056 C C . ALA A 1 743 ? -25.169 4.994 19.89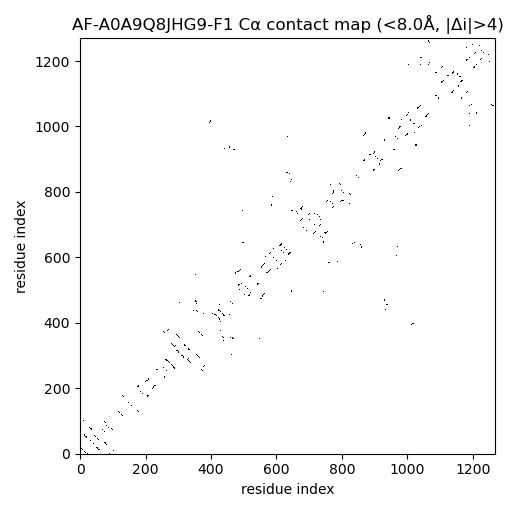2 1.00 92.75 743 ALA A C 1
ATOM 6058 O O . ALA A 1 743 ? -26.253 5.575 19.936 1.00 92.75 743 ALA A O 1
ATOM 6059 N N . ASN A 1 744 ? -25.092 3.662 19.855 1.00 93.75 744 ASN A N 1
ATOM 6060 C CA . ASN A 1 744 ? -26.253 2.783 19.924 1.00 93.75 744 ASN A CA 1
ATOM 6061 C C . ASN A 1 744 ? -26.868 2.755 21.326 1.00 93.75 744 ASN A C 1
ATOM 6063 O O . ASN A 1 744 ? -28.096 2.720 21.418 1.00 93.75 744 ASN A O 1
ATOM 6067 N N . GLU A 1 745 ? -26.062 2.858 22.386 1.00 92.94 745 GLU A N 1
ATOM 6068 C CA . GLU A 1 745 ? -26.575 2.965 23.757 1.00 92.94 745 GLU A CA 1
ATOM 6069 C C . GLU A 1 745 ? -27.375 4.251 23.959 1.00 92.94 745 GLU A C 1
ATOM 6071 O O . GLU A 1 745 ? -28.543 4.190 24.350 1.00 92.94 745 GLU A O 1
ATOM 6076 N N . ILE A 1 746 ? -26.807 5.419 23.626 1.00 94.69 746 ILE A N 1
ATOM 6077 C CA . ILE A 1 746 ? -27.527 6.690 23.800 1.00 94.69 746 ILE A CA 1
ATOM 6078 C C . ILE A 1 746 ? -28.785 6.751 22.926 1.00 94.69 746 ILE A C 1
ATOM 6080 O O . ILE A 1 746 ? -29.817 7.266 23.352 1.00 94.69 746 ILE A O 1
ATOM 6084 N N . MET A 1 747 ? -28.758 6.162 21.725 1.00 95.62 747 MET A N 1
ATOM 6085 C CA . MET A 1 747 ? -29.931 6.102 20.849 1.00 95.62 747 MET A CA 1
ATOM 6086 C C . MET A 1 747 ? -31.108 5.306 21.437 1.00 95.62 747 MET A C 1
ATOM 6088 O O . MET A 1 747 ? -32.242 5.540 21.011 1.00 95.62 747 MET A O 1
ATOM 6092 N N . SER A 1 748 ? -30.888 4.425 22.421 1.00 94.00 748 SER A N 1
ATOM 6093 C CA . SER A 1 748 ? -31.960 3.651 23.074 1.00 94.00 748 SER A CA 1
ATOM 6094 C C . SER A 1 748 ? -32.995 4.540 23.786 1.00 94.00 748 SER A C 1
ATOM 6096 O O . SER A 1 748 ? -34.182 4.197 23.855 1.00 94.00 748 SER A O 1
ATOM 6098 N N . ILE A 1 749 ? -32.580 5.725 24.251 1.00 94.19 749 ILE A N 1
ATOM 6099 C CA . ILE A 1 749 ? -33.446 6.717 24.908 1.00 94.19 749 ILE A CA 1
ATOM 6100 C C . ILE A 1 749 ? -33.899 7.847 23.972 1.00 94.19 749 ILE A C 1
ATOM 6102 O O . ILE A 1 749 ? -34.671 8.706 24.387 1.00 94.19 749 ILE A O 1
ATOM 6106 N N . VAL A 1 750 ? -33.464 7.853 22.706 1.00 96.50 750 VAL A N 1
ATOM 6107 C CA . VAL A 1 750 ? -33.776 8.910 21.728 1.00 96.50 750 VAL A CA 1
ATOM 6108 C C . VAL A 1 750 ? -35.109 8.639 21.039 1.00 96.50 750 VAL A C 1
ATOM 6110 O O . VAL A 1 750 ? -35.326 7.560 20.492 1.00 96.50 750 VAL A O 1
ATOM 6113 N N . ASP A 1 751 ? -36.004 9.626 21.012 1.00 96.56 751 ASP A N 1
ATOM 6114 C CA . ASP A 1 751 ? -37.307 9.574 20.337 1.00 96.56 751 ASP A CA 1
ATOM 6115 C C . ASP A 1 751 ? -37.305 10.185 18.937 1.00 96.56 751 ASP A C 1
ATOM 6117 O O . ASP A 1 751 ? -38.136 9.810 18.109 1.00 96.56 751 ASP A O 1
ATOM 6121 N N . VAL A 1 752 ? -36.387 11.113 18.660 1.00 97.44 752 VAL A N 1
ATOM 6122 C CA . VAL A 1 752 ? -36.202 11.732 17.341 1.00 97.44 752 VAL A CA 1
ATOM 6123 C C . VAL A 1 752 ? -34.719 11.930 17.068 1.00 97.44 752 VAL A C 1
ATOM 6125 O O . VAL A 1 752 ? -34.021 12.569 17.853 1.00 97.44 752 VAL A O 1
ATOM 6128 N N . LEU A 1 753 ? -34.251 11.446 15.919 1.00 97.94 753 LEU A N 1
ATOM 6129 C CA . LEU A 1 753 ? -32.891 11.701 15.452 1.00 97.94 753 LEU A CA 1
ATOM 6130 C C . LEU A 1 753 ? -32.881 12.862 14.453 1.00 97.94 753 LEU A C 1
ATOM 6132 O O . LEU A 1 753 ? -33.588 12.825 13.444 1.00 97.94 753 LEU A O 1
ATOM 6136 N N . ILE A 1 754 ? -32.043 13.864 14.700 1.00 96.94 754 ILE A N 1
ATOM 6137 C CA . ILE A 1 754 ? -31.680 14.903 13.736 1.00 96.94 754 ILE A CA 1
ATOM 6138 C C . ILE A 1 754 ? -30.245 14.627 13.285 1.00 96.94 754 ILE A C 1
ATOM 6140 O O . ILE A 1 754 ? -29.330 14.608 14.102 1.00 96.94 754 ILE A O 1
ATOM 6144 N N . THR A 1 755 ? -30.026 14.410 11.992 1.00 93.94 755 THR A N 1
ATOM 6145 C CA . THR A 1 755 ? -28.683 14.161 11.439 1.00 93.94 755 THR A CA 1
ATOM 6146 C C . THR A 1 755 ? -28.595 14.637 9.989 1.00 93.94 755 THR A C 1
ATOM 6148 O O . THR A 1 755 ? -29.518 15.276 9.494 1.00 93.94 755 THR A O 1
ATOM 6151 N N . ASP A 1 756 ? -27.497 14.366 9.297 1.00 85.81 756 ASP A N 1
ATOM 6152 C CA . ASP A 1 756 ? -27.216 14.813 7.933 1.00 85.81 756 ASP A CA 1
ATOM 6153 C C . ASP A 1 756 ? -26.719 13.658 7.036 1.00 85.81 756 ASP A C 1
ATOM 6155 O O . ASP A 1 756 ? -27.526 12.938 6.450 1.00 85.81 756 ASP A O 1
ATOM 6159 N N . TYR A 1 757 ? -25.404 13.452 6.930 1.00 80.81 757 TYR A N 1
ATOM 6160 C CA . TYR A 1 757 ? -24.735 12.408 6.152 1.00 80.81 757 TYR A CA 1
ATOM 6161 C C . TYR A 1 757 ? -23.997 11.405 7.048 1.00 80.81 757 TYR A C 1
ATOM 6163 O O . TYR A 1 757 ? -23.021 10.777 6.618 1.00 80.81 757 TYR A O 1
ATOM 6171 N N . SER A 1 758 ? -24.402 11.290 8.310 1.00 84.62 758 SER A N 1
ATOM 6172 C CA . SER A 1 758 ? -23.884 10.270 9.218 1.00 84.62 758 SER A CA 1
ATOM 6173 C C . SER A 1 758 ? -24.467 8.903 8.865 1.00 84.62 758 SER A C 1
ATOM 6175 O O . SER A 1 758 ? -25.616 8.808 8.449 1.00 84.62 758 SER A O 1
ATOM 6177 N N . SER A 1 759 ? -23.708 7.821 9.035 1.00 88.50 759 SER A N 1
ATOM 6178 C CA . SER A 1 759 ? -24.246 6.460 8.890 1.00 88.50 759 SER A CA 1
ATOM 6179 C C . SER A 1 759 ? -25.124 6.039 10.076 1.00 88.50 759 SER A C 1
ATOM 6181 O O . SER A 1 759 ? -25.838 5.047 9.964 1.00 88.50 759 SER A O 1
ATOM 6183 N N . ILE A 1 760 ? -25.132 6.802 11.177 1.00 90.69 760 ILE A N 1
ATOM 6184 C CA . ILE A 1 760 ? -25.855 6.472 12.418 1.00 90.69 760 ILE A CA 1
ATOM 6185 C C . ILE A 1 760 ? -27.363 6.251 12.206 1.00 90.69 760 ILE A C 1
ATOM 6187 O O . ILE A 1 760 ? -27.978 5.418 12.869 1.00 90.69 760 ILE A O 1
ATOM 6191 N N . PHE A 1 761 ? -27.978 6.938 11.232 1.00 93.00 761 PHE A N 1
ATOM 6192 C CA . PHE A 1 761 ? -29.413 6.782 10.979 1.00 93.00 761 PHE A CA 1
ATOM 6193 C C . PHE A 1 761 ? -29.779 5.407 10.415 1.00 93.00 761 PHE A C 1
ATOM 6195 O O . PHE A 1 761 ? -30.941 5.014 10.516 1.00 93.00 761 PHE A O 1
ATOM 6202 N N . PHE A 1 762 ? -28.829 4.684 9.811 1.00 93.00 762 PHE A N 1
ATOM 6203 C CA . PHE A 1 762 ? -29.086 3.322 9.357 1.00 93.00 762 PHE A CA 1
ATOM 6204 C C . PHE A 1 762 ? -29.331 2.377 10.535 1.00 93.00 762 PHE A C 1
ATOM 6206 O O . PHE A 1 762 ? -30.168 1.489 10.423 1.00 93.00 762 PHE A O 1
ATOM 6213 N N . ASP A 1 763 ? -28.661 2.595 11.667 1.00 92.38 763 ASP A N 1
ATOM 6214 C CA . ASP A 1 763 ? -28.916 1.819 12.879 1.00 92.38 763 ASP A CA 1
ATOM 6215 C C . ASP A 1 763 ? -30.205 2.302 13.560 1.00 92.38 763 ASP A C 1
ATOM 6217 O O . ASP A 1 763 ? -31.045 1.494 13.957 1.00 92.38 763 ASP A O 1
ATOM 6221 N N . PHE A 1 764 ? -30.421 3.624 13.612 1.00 93.94 764 PHE A N 1
ATOM 6222 C CA . PHE A 1 764 ? -31.620 4.209 14.222 1.00 93.94 764 PHE A CA 1
ATOM 6223 C C . PHE A 1 764 ? -32.919 3.8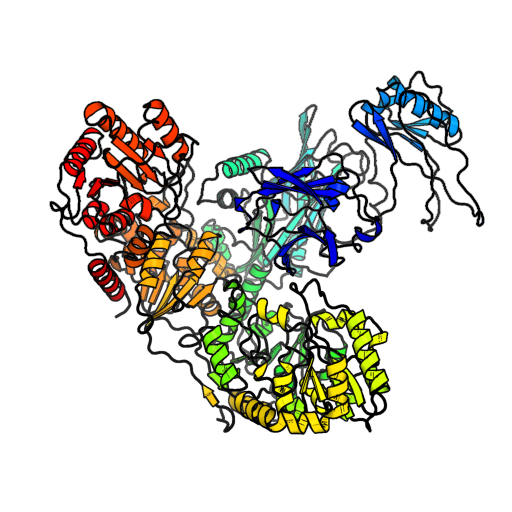39 13.495 1.00 93.94 764 PHE A C 1
ATOM 6225 O O . PHE A 1 764 ? -33.979 3.803 14.122 1.00 93.94 764 PHE A O 1
ATOM 6232 N N . VAL A 1 765 ? -32.874 3.530 12.190 1.00 93.25 765 VAL A N 1
ATOM 6233 C CA . VAL A 1 765 ? -34.076 3.148 11.428 1.00 93.25 765 VAL A CA 1
ATOM 6234 C C . VAL A 1 765 ? -34.746 1.876 11.972 1.00 93.25 765 VAL A C 1
ATOM 6236 O O . VAL A 1 765 ? -35.944 1.671 11.776 1.00 93.25 765 VAL A O 1
ATOM 6239 N N . ASN A 1 766 ? -34.002 1.052 12.715 1.00 90.50 766 ASN A N 1
ATOM 6240 C CA . ASN A 1 766 ? -34.519 -0.161 13.344 1.00 90.50 766 ASN A CA 1
ATOM 6241 C C . ASN A 1 766 ? -35.443 0.133 14.543 1.00 90.50 766 ASN A C 1
ATOM 6243 O O . ASN A 1 766 ? -36.214 -0.731 14.947 1.00 90.50 766 ASN A O 1
ATOM 6247 N N . THR A 1 767 ? -35.428 1.356 15.087 1.00 91.25 767 THR A N 1
ATOM 6248 C CA . THR A 1 767 ? -36.316 1.761 16.195 1.00 91.25 767 THR A CA 1
ATOM 6249 C C . THR A 1 767 ? -37.758 2.040 15.754 1.00 91.25 767 THR A C 1
ATOM 6251 O O . THR A 1 767 ? -38.653 2.144 16.591 1.00 91.25 767 THR A O 1
ATOM 6254 N N . GLY A 1 768 ? -37.995 2.256 14.454 1.00 91.31 768 GLY A N 1
ATOM 6255 C CA . GLY A 1 768 ? -39.275 2.759 13.943 1.00 91.31 768 GLY A CA 1
ATOM 6256 C C . GLY A 1 768 ? -39.554 4.236 14.268 1.00 91.31 768 GLY A C 1
ATOM 6257 O O . GLY A 1 768 ? -40.639 4.738 13.957 1.00 91.31 768 GLY A O 1
ATOM 6258 N N . LYS A 1 769 ? -38.602 4.949 14.885 1.00 94.56 769 LYS A N 1
ATOM 6259 C CA . LYS A 1 769 ? -38.741 6.349 15.304 1.00 94.56 769 LYS A CA 1
ATOM 6260 C C . LYS A 1 769 ? -38.333 7.338 14.196 1.00 94.56 769 LYS A C 1
ATOM 6262 O O . LYS A 1 769 ? -37.591 6.978 13.279 1.00 94.56 769 LYS A O 1
ATOM 6267 N N . PRO A 1 770 ? -38.820 8.594 14.226 1.00 96.44 770 PRO A N 1
ATOM 6268 C CA . PRO A 1 770 ? -38.598 9.566 13.153 1.00 96.44 770 PRO A CA 1
ATOM 6269 C C . PRO A 1 770 ? -37.150 10.020 13.032 1.00 96.44 770 PRO A C 1
ATOM 6271 O O . PRO A 1 770 ? -36.473 10.248 14.031 1.00 96.44 770 PRO A O 1
ATOM 6274 N N . ILE A 1 771 ? -36.740 10.270 11.789 1.00 97.19 771 ILE A N 1
ATOM 6275 C CA . ILE A 1 771 ? -35.439 10.848 11.450 1.00 97.19 771 ILE A CA 1
ATOM 6276 C C . ILE A 1 771 ? -35.674 12.135 10.659 1.00 97.19 771 ILE A C 1
ATOM 6278 O O . ILE A 1 771 ? -36.436 12.132 9.688 1.00 97.19 771 ILE A O 1
ATOM 6282 N N . LEU A 1 772 ? -35.028 13.228 11.056 1.00 97.19 772 LEU A N 1
ATOM 6283 C CA . LEU A 1 772 ? -35.018 14.504 10.344 1.00 97.19 772 LEU A CA 1
ATOM 6284 C C . LEU A 1 772 ? -33.613 14.740 9.778 1.00 97.19 772 LEU A C 1
ATOM 6286 O O . LEU A 1 772 ? -32.638 14.736 10.523 1.00 97.19 772 LEU A O 1
ATOM 6290 N N . PHE A 1 773 ? -33.505 14.956 8.465 1.00 94.69 773 PHE A N 1
ATOM 6291 C CA . PHE A 1 773 ? -32.217 15.177 7.809 1.00 94.69 773 PHE A CA 1
ATOM 6292 C C . PHE A 1 773 ? -31.974 16.675 7.621 1.00 94.69 773 PHE A C 1
ATOM 6294 O O . PHE A 1 773 ? -32.558 17.272 6.716 1.00 94.69 773 PHE A O 1
ATOM 6301 N N . PHE A 1 774 ? -31.139 17.296 8.453 1.00 92.56 774 PHE A N 1
ATOM 6302 C CA . PHE A 1 774 ? -30.777 18.709 8.334 1.00 92.56 774 PHE A CA 1
ATOM 6303 C C . PHE A 1 774 ? -29.509 18.874 7.491 1.00 92.56 774 PHE A C 1
ATOM 6305 O O . PHE A 1 774 ? -28.403 18.634 7.950 1.00 92.56 774 PHE A O 1
ATOM 6312 N N . VAL A 1 775 ? -29.685 19.269 6.231 1.00 87.12 775 VAL A N 1
ATOM 6313 C CA . VAL A 1 775 ? -28.651 19.248 5.192 1.00 87.12 775 VAL A CA 1
ATOM 6314 C C . VAL A 1 775 ? -28.563 20.613 4.490 1.00 87.12 775 VAL A C 1
ATOM 6316 O O . VAL A 1 775 ? -29.006 20.760 3.343 1.00 87.12 775 VAL A O 1
ATOM 6319 N N . PRO A 1 776 ? -28.046 21.654 5.169 1.00 78.62 776 PRO A N 1
ATOM 6320 C CA . PRO A 1 776 ? -27.980 23.008 4.611 1.00 78.62 776 PRO A CA 1
ATOM 6321 C C . PRO A 1 776 ? -27.016 23.128 3.414 1.00 78.62 776 PRO A C 1
ATOM 6323 O O . PRO A 1 776 ? -27.177 23.999 2.564 1.00 78.62 776 PRO A O 1
ATOM 6326 N N . ASP A 1 777 ? -26.064 22.204 3.292 1.00 74.50 777 ASP A N 1
ATOM 6327 C CA . ASP A 1 777 ? -24.959 22.171 2.325 1.00 74.50 777 ASP A CA 1
ATOM 6328 C C . ASP A 1 777 ? -25.169 21.155 1.178 1.00 74.50 777 ASP A C 1
ATOM 6330 O O . ASP A 1 777 ? -24.233 20.779 0.467 1.00 74.50 777 ASP A O 1
ATOM 6334 N N . ALA A 1 778 ? -26.414 20.718 0.948 1.00 68.50 778 ALA A N 1
ATOM 6335 C CA . ALA A 1 778 ? -26.775 19.674 -0.021 1.00 68.50 778 ALA A CA 1
ATOM 6336 C C . ALA A 1 778 ? -26.161 19.833 -1.427 1.00 68.50 778 ALA A C 1
ATOM 6338 O O . ALA A 1 778 ? -25.836 18.839 -2.085 1.00 68.50 778 ALA A O 1
ATOM 6339 N N . LYS A 1 779 ? -26.018 21.077 -1.904 1.00 64.38 779 LYS A N 1
ATOM 6340 C CA . LYS A 1 779 ? -25.456 21.386 -3.229 1.00 64.38 779 LYS A CA 1
ATOM 6341 C C . LYS A 1 779 ? -23.936 21.210 -3.276 1.00 64.38 779 LYS A C 1
ATOM 6343 O O . LYS A 1 779 ? -23.424 20.681 -4.260 1.00 64.38 779 LYS A O 1
ATOM 6348 N N . GLU A 1 780 ? -23.235 21.613 -2.223 1.00 62.47 780 GLU A N 1
ATOM 6349 C CA . GLU A 1 780 ? -21.776 21.547 -2.128 1.00 62.47 780 GLU A CA 1
ATOM 6350 C C . GLU A 1 780 ? -21.307 20.099 -1.921 1.00 62.47 780 GLU A C 1
ATOM 6352 O O . GLU A 1 780 ? -20.431 19.609 -2.639 1.00 62.47 780 GLU A O 1
ATOM 6357 N N . TYR A 1 781 ? -21.995 19.359 -1.047 1.00 61.97 781 TYR A N 1
ATOM 6358 C CA . TYR A 1 781 ? -21.662 17.977 -0.694 1.00 61.97 781 TYR A CA 1
ATOM 6359 C C . TYR A 1 781 ? -21.741 16.991 -1.873 1.00 61.97 781 TYR A C 1
ATOM 6361 O O . TYR A 1 781 ? -20.932 16.065 -1.992 1.00 61.97 781 TYR A O 1
ATOM 6369 N N . LYS A 1 782 ? -22.695 17.193 -2.796 1.00 60.91 782 LYS A N 1
ATOM 6370 C CA . LYS A 1 782 ? -22.877 16.330 -3.979 1.00 60.91 782 LYS A CA 1
ATOM 6371 C C . LYS A 1 782 ? -21.681 16.386 -4.941 1.00 60.91 782 LYS A C 1
ATOM 6373 O O . LYS A 1 782 ? -21.457 15.430 -5.680 1.00 60.91 782 LYS A O 1
ATOM 6378 N N . SER A 1 783 ? -20.922 17.483 -4.932 1.00 54.41 783 SER A N 1
ATOM 6379 C CA . SER A 1 783 ? -19.817 17.723 -5.868 1.00 54.41 783 SER A CA 1
ATOM 6380 C C . SER A 1 783 ? -18.468 17.142 -5.420 1.00 54.41 783 SER A C 1
ATOM 6382 O O . SER A 1 783 ? -17.608 16.905 -6.266 1.00 54.41 783 SER A O 1
ATOM 6384 N N . THR A 1 784 ? -18.279 16.871 -4.122 1.00 52.41 784 THR A N 1
ATOM 6385 C CA . THR A 1 784 ? -16.944 16.616 -3.548 1.00 52.41 784 THR A CA 1
ATOM 6386 C C . THR A 1 784 ? -16.677 15.168 -3.134 1.00 52.41 784 THR A C 1
ATOM 6388 O O . THR A 1 784 ? -15.534 14.726 -3.239 1.00 52.41 784 THR A O 1
ATOM 6391 N N . ARG A 1 785 ? -17.684 14.411 -2.662 1.00 55.56 785 ARG A N 1
ATOM 6392 C CA . ARG A 1 785 ? -17.445 13.109 -1.992 1.00 55.56 785 ARG A CA 1
ATOM 6393 C C . ARG A 1 785 ? -18.040 11.873 -2.678 1.00 55.56 785 ARG A C 1
ATOM 6395 O O . ARG A 1 785 ? -17.520 10.784 -2.474 1.00 55.56 785 ARG A O 1
ATOM 6402 N N . GLY A 1 786 ? -19.061 12.029 -3.527 1.00 69.81 786 GLY A N 1
ATOM 6403 C CA . GLY A 1 786 ? -19.766 10.911 -4.172 1.00 69.81 786 GLY A CA 1
ATOM 6404 C C . GLY A 1 786 ? -20.555 10.045 -3.173 1.00 69.81 786 GLY A C 1
ATOM 6405 O O . GLY A 1 786 ? -19.998 9.484 -2.234 1.00 69.81 786 GLY A O 1
ATOM 6406 N N . LEU A 1 787 ? -21.867 9.917 -3.375 1.00 81.44 787 LEU A N 1
ATOM 6407 C CA . LEU A 1 787 ? -22.755 9.115 -2.523 1.00 81.44 787 LEU A CA 1
ATOM 6408 C C . LEU A 1 787 ? -23.249 7.879 -3.278 1.00 81.44 787 LEU A C 1
ATOM 6410 O O . LEU A 1 787 ? -23.529 7.973 -4.475 1.00 81.44 787 LEU A O 1
ATOM 6414 N N . TYR A 1 788 ? -23.395 6.752 -2.579 1.00 86.44 788 TYR A N 1
ATOM 6415 C CA . TYR A 1 788 ? -24.097 5.578 -3.114 1.00 86.44 788 TYR A CA 1
ATOM 6416 C C . TYR A 1 788 ? -25.621 5.761 -3.057 1.00 86.44 788 TYR A C 1
ATOM 6418 O O . TYR A 1 788 ? -26.331 5.373 -3.983 1.00 86.44 788 TYR A O 1
ATOM 6426 N N . LEU A 1 789 ? -26.123 6.402 -1.994 1.00 84.19 789 LEU A N 1
ATOM 6427 C CA . LEU A 1 789 ? -27.550 6.630 -1.762 1.00 84.19 789 LEU A CA 1
ATOM 6428 C C . LEU A 1 789 ? -28.001 7.999 -2.292 1.00 84.19 789 LEU A C 1
ATOM 6430 O O . LEU A 1 789 ? -27.344 9.020 -2.063 1.00 84.19 789 LEU A O 1
ATOM 6434 N N . LYS A 1 790 ? -29.164 8.056 -2.951 1.00 82.81 790 LYS A N 1
ATOM 6435 C CA . LYS A 1 790 ? -29.765 9.331 -3.373 1.00 82.81 790 LYS A CA 1
ATOM 6436 C C . LYS A 1 790 ? -30.537 9.972 -2.218 1.00 82.81 790 LYS A C 1
ATOM 6438 O O . LYS A 1 790 ? -31.254 9.297 -1.489 1.00 82.81 790 LYS A O 1
ATOM 6443 N N . GLN A 1 791 ? -30.516 11.305 -2.117 1.00 80.69 791 GLN A N 1
ATOM 6444 C CA . GLN A 1 791 ? -31.326 12.045 -1.127 1.00 80.69 791 GLN A CA 1
ATOM 6445 C C . GLN A 1 791 ? -32.831 11.726 -1.226 1.00 80.69 791 GLN A C 1
ATOM 6447 O O . GLN A 1 791 ? -33.544 11.686 -0.225 1.00 80.69 791 GLN A O 1
ATOM 6452 N N . SER A 1 792 ? -33.320 11.429 -2.435 1.00 84.69 792 SER A N 1
ATOM 6453 C CA . SER A 1 792 ? -34.701 11.004 -2.670 1.00 84.69 792 SER A CA 1
ATOM 6454 C C . SER A 1 792 ? -35.064 9.684 -1.990 1.00 84.69 792 SER A C 1
ATOM 6456 O O . SER A 1 792 ? -36.249 9.418 -1.844 1.00 84.69 792 SER A O 1
ATOM 6458 N N . GLU A 1 793 ? -34.097 8.878 -1.548 1.00 87.81 793 GLU A N 1
ATOM 6459 C CA . GLU A 1 793 ? -34.319 7.590 -0.880 1.00 87.81 793 GLU A CA 1
ATOM 6460 C C . GLU A 1 793 ? -34.364 7.706 0.654 1.00 87.81 793 GLU A C 1
ATOM 6462 O O . GLU A 1 793 ? -34.910 6.815 1.290 1.00 87.81 793 GLU A O 1
ATOM 6467 N N . MET A 1 794 ? -33.916 8.820 1.251 1.00 90.69 794 MET A N 1
ATOM 6468 C CA . MET A 1 794 ? -33.817 8.988 2.716 1.00 90.69 794 MET A CA 1
ATOM 6469 C C . MET A 1 794 ? -35.144 8.736 3.464 1.00 90.69 794 MET A C 1
ATOM 6471 O O . MET A 1 794 ? -36.177 9.246 3.021 1.00 90.69 794 MET A O 1
ATOM 6475 N N . PRO A 1 795 ? -35.157 8.034 4.614 1.00 94.19 795 PRO A N 1
ATOM 6476 C CA . PRO A 1 795 ? -36.383 7.614 5.314 1.00 94.19 795 PRO A CA 1
ATOM 6477 C C . PRO A 1 795 ? -37.185 8.752 5.973 1.00 94.19 795 PRO A C 1
ATOM 6479 O O . PRO A 1 795 ? -38.251 8.507 6.534 1.00 94.19 795 PRO A O 1
ATOM 6482 N N . GLY A 1 796 ? -36.713 9.997 5.886 1.00 95.25 796 GLY A N 1
ATOM 6483 C CA . GLY A 1 796 ? -37.327 11.178 6.486 1.00 95.25 796 GLY A CA 1
ATOM 6484 C C . GLY A 1 796 ? -37.211 12.422 5.601 1.00 95.25 796 GLY A C 1
ATOM 6485 O O . GLY A 1 796 ? -36.693 12.347 4.479 1.00 95.25 796 GLY A O 1
ATOM 6486 N N . PRO A 1 797 ? -37.721 13.577 6.062 1.00 95.06 797 PRO A N 1
ATOM 6487 C CA . PRO A 1 797 ? -37.590 14.830 5.334 1.00 95.06 797 PRO A CA 1
ATOM 6488 C C . PRO A 1 797 ? -36.133 15.293 5.273 1.00 95.06 797 PRO A C 1
ATOM 6490 O O . PRO A 1 797 ? -35.445 15.309 6.289 1.00 95.06 797 PRO A O 1
ATOM 6493 N N . VAL A 1 798 ? -35.708 15.731 4.085 1.00 93.12 798 VAL A N 1
ATOM 6494 C CA . VAL A 1 798 ? -34.443 16.448 3.867 1.00 93.12 798 VAL A CA 1
ATOM 6495 C C . VAL A 1 798 ? -34.728 17.947 3.925 1.00 93.12 798 VAL A C 1
ATOM 6497 O O . VAL A 1 798 ? -35.540 18.462 3.156 1.00 93.12 798 VAL A O 1
ATOM 6500 N N . LEU A 1 799 ? -34.099 18.629 4.877 1.00 93.06 799 LEU A N 1
ATOM 6501 C CA . LEU A 1 799 ? -34.392 19.990 5.311 1.00 93.06 799 LEU A CA 1
ATOM 6502 C C . LEU A 1 799 ? -33.141 20.842 5.101 1.00 93.06 799 LEU A C 1
ATOM 6504 O O . LEU A 1 799 ? -32.082 20.531 5.625 1.00 93.06 799 LEU A O 1
ATOM 6508 N N . ASN A 1 800 ? -33.254 21.918 4.331 1.00 88.31 800 ASN A N 1
ATOM 6509 C CA . ASN A 1 800 ? -32.109 22.724 3.890 1.00 88.31 800 ASN A CA 1
ATOM 6510 C C . ASN A 1 800 ? -31.885 24.003 4.713 1.00 88.31 800 ASN A C 1
ATOM 6512 O O . ASN A 1 800 ? -30.984 24.774 4.409 1.00 88.31 800 ASN A O 1
ATOM 6516 N N . ASN A 1 801 ? -32.727 24.271 5.710 1.00 89.25 801 ASN A N 1
ATOM 6517 C CA . ASN A 1 801 ? -32.597 25.429 6.588 1.00 89.25 801 ASN A CA 1
ATOM 6518 C C . ASN A 1 801 ? -33.197 25.143 7.968 1.00 89.25 801 ASN A C 1
ATOM 6520 O O . ASN A 1 801 ? -34.077 24.290 8.123 1.00 89.25 801 ASN A O 1
ATOM 6524 N N . PHE A 1 802 ? -32.721 25.889 8.961 1.00 89.38 802 PHE A N 1
ATOM 6525 C CA . PHE A 1 802 ? -33.049 25.664 10.363 1.00 89.38 802 PHE A CA 1
ATOM 6526 C C . PHE A 1 802 ? -34.532 25.917 10.688 1.00 89.38 802 PHE A C 1
ATOM 6528 O O . PHE A 1 802 ? -35.152 25.179 11.450 1.00 89.38 802 PHE A O 1
ATOM 6535 N N . ALA A 1 803 ? -35.172 26.888 10.027 1.00 92.38 803 ALA A N 1
ATOM 6536 C CA . ALA A 1 803 ? -36.605 27.141 10.193 1.00 92.38 803 ALA A CA 1
ATOM 6537 C C . ALA A 1 803 ? -37.476 25.968 9.696 1.00 92.38 803 ALA A C 1
ATOM 6539 O O . ALA A 1 803 ? -38.526 25.668 10.268 1.00 92.38 803 ALA A O 1
ATOM 6540 N N . ALA A 1 804 ? -37.061 25.277 8.630 1.00 94.25 804 ALA A N 1
ATOM 6541 C CA . ALA A 1 804 ? -37.718 24.058 8.165 1.00 94.25 804 ALA A CA 1
ATOM 6542 C C . ALA A 1 804 ? -37.540 22.898 9.158 1.00 94.25 804 ALA A C 1
ATOM 6544 O O . ALA A 1 804 ? -38.496 22.152 9.375 1.00 94.25 804 ALA A O 1
ATOM 6545 N N . LEU A 1 805 ? -36.369 22.794 9.799 1.00 95.44 805 LEU A N 1
ATOM 6546 C CA . LEU A 1 805 ? -36.108 21.842 10.883 1.00 95.44 805 LEU A CA 1
ATOM 6547 C C . LEU A 1 805 ? -37.061 22.049 12.064 1.00 95.44 805 LEU A C 1
ATOM 6549 O O . LEU A 1 805 ? -37.799 21.124 12.409 1.00 95.44 805 LEU A O 1
ATOM 6553 N N . LYS A 1 806 ? -37.138 23.270 12.612 1.00 95.50 806 LYS A N 1
ATOM 6554 C CA . LYS A 1 806 ? -38.036 23.580 13.739 1.00 95.50 806 LYS A CA 1
ATOM 6555 C C . LYS A 1 806 ? -39.503 23.300 13.401 1.00 95.50 806 LYS A C 1
ATOM 6557 O O . LYS A 1 806 ? -40.211 22.669 14.182 1.00 95.50 806 LYS A O 1
ATOM 6562 N N . ARG A 1 807 ? -39.962 23.677 12.199 1.00 95.50 807 ARG A N 1
ATOM 6563 C CA . ARG A 1 807 ? -41.335 23.373 11.745 1.00 95.50 807 ARG A CA 1
ATOM 6564 C C . ARG A 1 807 ? -41.611 21.875 11.630 1.00 95.50 807 ARG A C 1
ATOM 6566 O O . ARG A 1 807 ? -42.719 21.448 11.951 1.00 95.50 807 ARG A O 1
ATOM 6573 N N . ALA A 1 808 ? -40.644 21.088 11.157 1.00 96.38 808 ALA A N 1
ATOM 6574 C CA . ALA A 1 808 ? -40.789 19.639 11.059 1.00 96.38 808 ALA A CA 1
ATOM 6575 C C . ALA A 1 808 ? -40.872 18.987 12.447 1.00 96.38 808 ALA A C 1
ATOM 6577 O O . ALA A 1 808 ? -41.746 18.148 12.660 1.00 96.38 808 ALA A O 1
ATOM 6578 N N . LEU A 1 809 ? -40.026 19.419 13.390 1.00 95.81 809 LEU A N 1
ATOM 6579 C CA . LEU A 1 809 ? -40.024 18.922 14.767 1.00 95.81 809 LEU A CA 1
ATOM 6580 C C . LEU A 1 809 ? -41.321 19.283 15.514 1.00 95.81 809 LEU A C 1
ATOM 6582 O O . LEU A 1 809 ? -41.929 18.416 16.138 1.00 95.81 809 LEU A O 1
ATOM 6586 N N . ALA A 1 810 ? -41.823 20.512 15.351 1.00 95.25 810 ALA A N 1
ATOM 6587 C CA . ALA A 1 810 ? -43.110 20.937 15.912 1.00 95.25 810 ALA A CA 1
ATOM 6588 C C . ALA A 1 810 ? -44.311 20.133 15.365 1.00 95.25 810 ALA A C 1
ATOM 6590 O O . ALA A 1 810 ? -45.324 19.983 16.041 1.00 95.25 810 ALA A O 1
ATOM 6591 N N . ASN A 1 811 ? -44.205 19.582 14.147 1.00 94.94 811 ASN A N 1
ATOM 6592 C CA . ASN A 1 811 ? -45.274 18.842 13.462 1.00 94.94 811 ASN A CA 1
ATOM 6593 C C . ASN A 1 811 ? -44.941 17.351 13.269 1.00 94.94 811 ASN A C 1
ATOM 6595 O O . ASN A 1 811 ? -45.328 16.733 12.270 1.00 94.94 811 ASN A O 1
ATOM 6599 N N . LEU A 1 812 ? -44.233 16.748 14.226 1.00 94.38 812 LEU A N 1
ATOM 6600 C CA . LEU A 1 812 ? -43.651 15.410 14.092 1.00 94.38 812 LEU A CA 1
ATOM 6601 C C . LEU A 1 812 ? -44.663 14.310 13.721 1.00 94.38 812 LEU A C 1
ATOM 6603 O O . LEU A 1 812 ? -44.369 13.471 12.872 1.00 94.38 812 LEU A O 1
ATOM 6607 N N . LYS A 1 813 ? -45.880 14.333 14.288 1.00 93.62 813 LYS A N 1
ATOM 6608 C CA . LYS A 1 813 ? -46.946 13.357 13.962 1.00 93.62 813 LYS A CA 1
ATOM 6609 C C . LYS A 1 813 ? -47.328 13.392 12.477 1.00 93.62 813 LYS A C 1
ATOM 6611 O O . LYS A 1 813 ? -47.543 12.353 11.853 1.00 93.62 813 LYS A O 1
ATOM 6616 N N . PHE A 1 814 ? -47.395 14.589 11.892 1.00 94.31 814 PHE A N 1
ATOM 6617 C CA . PHE A 1 814 ? -47.661 14.752 10.464 1.00 94.31 814 PHE A CA 1
ATOM 6618 C C . PHE A 1 814 ? -46.483 14.246 9.623 1.00 94.31 814 PHE A C 1
ATOM 6620 O O . PHE A 1 814 ? -46.694 13.532 8.640 1.00 94.31 814 PHE A O 1
ATOM 6627 N N . VAL A 1 815 ? -45.248 14.560 10.031 1.00 93.44 815 VAL A N 1
ATOM 6628 C CA . VAL A 1 815 ? -44.026 14.075 9.369 1.00 93.44 815 VAL A CA 1
ATOM 6629 C C . VAL A 1 815 ? -43.979 12.544 9.371 1.00 93.44 815 VAL A C 1
ATOM 6631 O O . VAL A 1 815 ? -43.834 11.944 8.308 1.00 93.44 815 VAL A O 1
ATOM 6634 N N . GLN A 1 816 ? -44.197 11.902 10.520 1.00 93.62 816 GLN A N 1
ATOM 6635 C CA . GLN A 1 816 ? -44.286 10.443 10.651 1.00 93.62 816 GLN A CA 1
ATOM 6636 C C . GLN A 1 816 ? -45.283 9.839 9.662 1.00 93.62 816 GLN A C 1
ATOM 6638 O O . GLN A 1 816 ? -44.931 8.957 8.878 1.00 93.62 816 GLN A O 1
ATOM 6643 N N . LYS A 1 817 ? -46.520 10.352 9.641 1.00 95.06 817 LYS A N 1
ATOM 6644 C CA . LYS A 1 817 ? -47.563 9.854 8.737 1.00 95.06 817 LYS A CA 1
ATOM 6645 C C . LYS A 1 817 ? -47.154 10.004 7.271 1.00 95.06 817 LYS A C 1
ATOM 6647 O O . LYS A 1 817 ? -47.273 9.045 6.509 1.00 95.06 817 LYS A O 1
ATOM 6652 N N . LYS A 1 818 ? -46.628 11.175 6.890 1.00 95.62 818 LYS A N 1
ATOM 6653 C CA . LYS A 1 818 ? -46.198 11.491 5.519 1.00 95.62 818 LYS A CA 1
ATOM 6654 C C . LYS A 1 818 ? -45.059 10.591 5.029 1.00 95.62 818 LYS A C 1
ATOM 6656 O O . LYS A 1 818 ? -45.058 10.215 3.859 1.00 95.62 818 LYS A O 1
ATOM 6661 N N . TYR A 1 819 ? -44.100 10.258 5.893 1.00 95.44 819 TYR A N 1
ATOM 6662 C CA . TYR A 1 819 ? -42.906 9.491 5.518 1.00 95.44 819 TYR A CA 1
ATOM 6663 C C . TYR A 1 819 ? -42.993 7.990 5.833 1.00 95.44 819 TYR A C 1
ATOM 6665 O O . TYR A 1 819 ? -42.139 7.244 5.367 1.00 95.44 819 TYR A O 1
ATOM 6673 N N . SER A 1 820 ? -44.039 7.520 6.519 1.00 94.62 820 SER A N 1
ATOM 6674 C CA . SER A 1 820 ? -44.237 6.114 6.924 1.00 94.62 820 SER A CA 1
ATOM 6675 C C . SER A 1 820 ? -43.945 5.077 5.826 1.00 94.62 820 SER A C 1
ATOM 6677 O O . SER A 1 820 ? -43.136 4.173 6.017 1.00 94.62 820 SER A O 1
ATOM 6679 N N . ALA A 1 821 ? -44.533 5.232 4.635 1.00 93.88 821 ALA A N 1
ATOM 6680 C CA . ALA A 1 821 ? -44.329 4.307 3.516 1.00 93.88 821 ALA A CA 1
ATOM 6681 C C . ALA A 1 821 ? -42.905 4.350 2.931 1.00 93.88 821 ALA A C 1
ATOM 6683 O O . ALA A 1 821 ? -42.455 3.388 2.307 1.00 93.88 821 ALA A O 1
ATOM 6684 N N . LYS A 1 822 ? -42.204 5.480 3.071 1.00 94.00 822 LYS A N 1
ATOM 6685 C CA . LYS A 1 822 ? -40.810 5.630 2.639 1.00 94.00 822 LYS A CA 1
ATOM 6686 C C . LYS A 1 822 ? -39.864 5.028 3.673 1.00 94.00 822 LYS A C 1
ATOM 6688 O O . LYS A 1 822 ? -38.970 4.282 3.300 1.00 94.00 822 LYS A O 1
ATOM 6693 N N . TYR A 1 823 ? -40.130 5.290 4.948 1.00 95.19 823 TYR A N 1
ATOM 6694 C CA . TYR A 1 823 ? -39.424 4.711 6.082 1.00 95.19 823 TYR A CA 1
ATOM 6695 C C . TYR A 1 823 ? -39.490 3.182 6.057 1.00 95.19 823 TYR A C 1
ATOM 6697 O O . TYR A 1 823 ? -38.452 2.536 6.105 1.00 95.19 823 TYR A O 1
ATOM 6705 N N . LYS A 1 824 ? -40.686 2.598 5.877 1.00 93.12 824 LYS A N 1
ATOM 6706 C CA . LYS A 1 824 ? -40.866 1.139 5.786 1.00 93.12 824 LYS A CA 1
ATOM 6707 C C . LYS A 1 824 ? -40.047 0.529 4.644 1.00 93.12 824 LYS A C 1
ATOM 6709 O O . LYS A 1 824 ? -39.272 -0.385 4.880 1.00 93.12 824 LYS A O 1
ATOM 6714 N N . ARG A 1 825 ? -40.145 1.090 3.431 1.00 92.62 825 ARG A N 1
ATOM 6715 C CA . ARG A 1 825 ? -39.356 0.629 2.271 1.00 92.62 825 ARG A CA 1
ATOM 6716 C C . ARG A 1 825 ? -37.851 0.768 2.486 1.00 92.62 825 ARG A C 1
ATOM 6718 O O . ARG A 1 825 ? -37.083 -0.062 2.01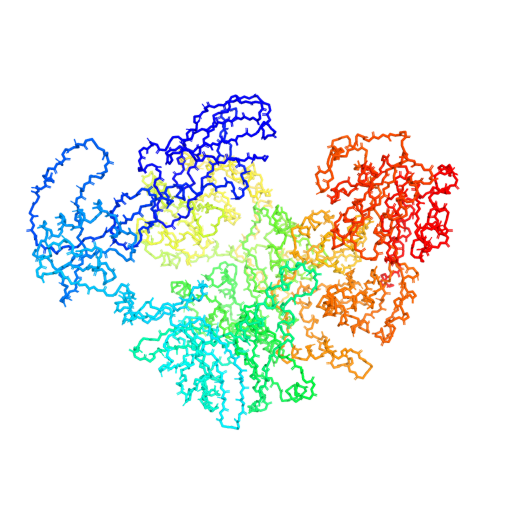4 1.00 92.62 825 ARG A O 1
ATOM 6725 N N . PHE A 1 826 ? -37.428 1.830 3.166 1.00 93.50 826 PHE A N 1
ATOM 6726 C CA . PHE A 1 826 ? -36.027 2.029 3.504 1.00 93.50 826 PHE A CA 1
ATOM 6727 C C . PHE A 1 826 ? -35.549 0.986 4.518 1.00 93.50 826 PHE A C 1
ATOM 6729 O O . PHE A 1 826 ? -34.518 0.365 4.294 1.00 93.50 826 PHE A O 1
ATOM 6736 N N . SER A 1 827 ? -36.313 0.760 5.587 1.00 91.69 827 SER A N 1
ATOM 6737 C CA . SER A 1 827 ? -36.032 -0.251 6.610 1.00 91.69 827 SER A CA 1
ATOM 6738 C C . SER A 1 827 ? -35.986 -1.664 6.013 1.00 91.69 827 SER A C 1
ATOM 6740 O O . SER A 1 827 ? -35.036 -2.389 6.266 1.00 91.69 827 SER A O 1
ATOM 6742 N N . GLU A 1 828 ? -36.911 -2.024 5.120 1.00 89.12 828 GLU A N 1
ATOM 6743 C CA . GLU A 1 828 ? -36.902 -3.328 4.431 1.00 89.12 828 GLU A CA 1
ATOM 6744 C C . GLU A 1 828 ? -35.667 -3.534 3.537 1.00 89.12 828 GLU A C 1
ATOM 6746 O O . GLU A 1 828 ? -35.201 -4.658 3.374 1.00 89.12 828 GLU A O 1
ATOM 6751 N N . LYS A 1 829 ? -35.140 -2.460 2.934 1.00 88.75 829 LYS A N 1
ATOM 6752 C CA . LYS A 1 829 ? -34.011 -2.529 1.992 1.00 88.75 829 LYS A CA 1
ATOM 6753 C C . LYS A 1 829 ? -32.643 -2.385 2.665 1.00 88.75 829 LYS A C 1
ATOM 6755 O O . LYS A 1 829 ? -31.685 -3.023 2.235 1.00 88.75 829 LYS A O 1
ATOM 6760 N N . TYR A 1 830 ? -32.540 -1.504 3.655 1.00 88.69 830 TYR A N 1
ATOM 6761 C CA . TYR A 1 830 ? -31.281 -1.068 4.266 1.00 88.69 830 TYR A CA 1
ATOM 6762 C C . TYR A 1 830 ? -31.215 -1.295 5.776 1.00 88.69 830 TYR A C 1
ATOM 6764 O O . TYR A 1 830 ? -30.132 -1.187 6.346 1.00 88.69 830 TYR A O 1
ATOM 6772 N N . GLY A 1 831 ? -32.344 -1.567 6.432 1.00 81.12 831 GLY A N 1
ATOM 6773 C CA . GLY A 1 831 ? -32.350 -1.954 7.836 1.00 81.12 831 GLY A CA 1
ATOM 6774 C C . GLY A 1 831 ? -31.660 -3.300 8.030 1.00 81.12 831 GLY A C 1
ATOM 6775 O O . GLY A 1 831 ? -31.503 -4.093 7.096 1.00 81.12 831 GLY A O 1
ATOM 6776 N N . SER A 1 832 ? -31.227 -3.544 9.256 1.00 72.88 832 SER A N 1
ATOM 6777 C CA . SER A 1 832 ? -30.760 -4.851 9.700 1.00 72.88 832 SER A CA 1
ATOM 6778 C C . SER A 1 832 ? -31.911 -5.568 10.414 1.00 72.88 832 SER A C 1
ATOM 6780 O O . SER A 1 832 ? -32.786 -4.921 10.985 1.00 72.88 832 SER A O 1
ATOM 6782 N N . LEU A 1 833 ? -31.945 -6.906 10.397 1.00 69.69 833 LEU A N 1
ATOM 6783 C CA . LEU A 1 833 ? -32.887 -7.704 11.205 1.00 69.69 833 LEU A CA 1
ATOM 6784 C C . LEU A 1 833 ? -32.505 -7.633 12.699 1.00 69.69 833 LEU A C 1
ATOM 6786 O O . LEU A 1 833 ? -32.220 -8.646 13.327 1.00 69.69 833 LEU A O 1
ATOM 6790 N N . ALA A 1 834 ? -32.429 -6.426 13.258 1.00 73.69 834 ALA A N 1
ATOM 6791 C CA . ALA A 1 834 ? -31.974 -6.182 14.615 1.00 73.69 834 ALA A CA 1
ATOM 6792 C C . ALA A 1 834 ? -33.120 -6.462 15.598 1.00 73.69 834 ALA A C 1
ATOM 6794 O O . ALA A 1 834 ? -34.059 -5.682 15.731 1.00 73.69 834 ALA A O 1
ATOM 6795 N N . ASN A 1 835 ? -33.058 -7.626 16.240 1.00 80.06 835 ASN A N 1
ATOM 6796 C CA . ASN A 1 835 ? -34.046 -8.139 17.194 1.00 80.06 835 ASN A CA 1
ATOM 6797 C C . ASN A 1 835 ? -33.502 -8.200 18.637 1.00 80.06 835 ASN A C 1
ATOM 6799 O O . ASN A 1 835 ? -34.116 -8.844 19.484 1.00 80.06 835 ASN A O 1
ATOM 6803 N N . GLY A 1 836 ? -32.343 -7.584 18.896 1.00 86.69 836 GLY A N 1
ATOM 6804 C CA . GLY A 1 836 ? -31.650 -7.639 20.186 1.00 86.69 836 GLY A CA 1
ATOM 6805 C C . GLY A 1 836 ? -30.874 -8.938 20.444 1.00 86.69 836 GLY A C 1
ATOM 6806 O O . GLY A 1 836 ? -30.492 -9.180 21.587 1.00 86.69 836 GLY A O 1
ATOM 6807 N N . MET A 1 837 ? -30.672 -9.784 19.426 1.00 90.69 837 MET A N 1
ATOM 6808 C CA . MET A 1 837 ? -29.956 -11.063 19.533 1.00 90.69 837 MET A CA 1
ATOM 6809 C C . MET A 1 837 ? -28.723 -11.155 18.619 1.00 90.69 837 MET A C 1
ATOM 6811 O O . MET A 1 837 ? -28.118 -12.225 18.525 1.00 90.69 837 MET A O 1
ATOM 6815 N N . ALA A 1 838 ? -28.337 -10.069 17.946 1.00 92.94 838 ALA A N 1
ATOM 6816 C CA . ALA A 1 838 ? -27.303 -10.069 16.912 1.00 92.94 838 ALA A CA 1
ATOM 6817 C C . ALA A 1 838 ? -25.940 -10.542 17.441 1.00 92.94 838 ALA A C 1
ATOM 6819 O O . ALA A 1 838 ? -25.260 -11.355 16.817 1.00 92.94 838 ALA A O 1
ATOM 6820 N N . THR A 1 839 ? -25.555 -10.081 18.630 1.00 94.88 839 THR A N 1
ATOM 6821 C CA . THR A 1 839 ? -24.296 -10.436 19.293 1.00 94.88 839 THR A CA 1
ATOM 6822 C C . THR A 1 839 ? -24.248 -11.923 19.598 1.00 94.88 839 THR A C 1
ATOM 6824 O O . THR A 1 839 ? -23.259 -12.577 19.280 1.00 94.88 839 THR A O 1
ATOM 6827 N N . LYS A 1 840 ? -25.334 -12.481 20.152 1.00 93.38 840 LYS A N 1
ATOM 6828 C CA . LYS A 1 840 ? -25.432 -13.918 20.431 1.00 93.38 840 LYS A CA 1
ATOM 6829 C C . LYS A 1 840 ? -25.334 -14.735 19.146 1.00 93.38 840 LYS A C 1
ATOM 6831 O O . LYS A 1 840 ? -24.629 -15.735 19.127 1.00 93.38 840 LYS A O 1
ATOM 6836 N N . GLU A 1 841 ? -26.033 -14.324 18.089 1.00 92.62 841 GLU A N 1
ATOM 6837 C CA . GLU A 1 841 ? -26.017 -15.026 16.802 1.00 92.62 841 GLU A CA 1
ATOM 6838 C C . GLU A 1 841 ? -24.613 -15.051 16.183 1.00 92.62 841 GLU A C 1
ATOM 6840 O O . GLU A 1 841 ? -24.155 -16.108 15.755 1.00 92.62 841 GLU A O 1
ATOM 6845 N N . ILE A 1 842 ? -23.902 -13.920 16.188 1.00 93.81 842 ILE A N 1
ATOM 6846 C CA . ILE A 1 842 ? -22.520 -13.847 15.698 1.00 93.81 842 ILE A CA 1
ATOM 6847 C C . ILE A 1 842 ? -21.573 -14.663 16.584 1.00 93.81 842 ILE A C 1
ATOM 6849 O O . ILE A 1 842 ? -20.765 -15.428 16.061 1.00 93.81 842 ILE A O 1
ATOM 6853 N N . VAL A 1 843 ? -21.669 -14.532 17.910 1.00 94.62 843 VAL A N 1
ATOM 6854 C CA . VAL A 1 843 ? -20.809 -15.267 18.847 1.00 94.62 843 VAL A CA 1
ATOM 6855 C C . VAL A 1 843 ? -21.030 -16.774 18.721 1.00 94.62 843 VAL A C 1
ATOM 6857 O O . VAL A 1 843 ? -20.061 -17.513 18.603 1.00 94.62 843 VAL A O 1
ATOM 6860 N N . ASP A 1 844 ? -22.271 -17.255 18.676 1.00 91.88 844 ASP A N 1
ATOM 6861 C CA . ASP A 1 844 ? -22.539 -18.687 18.510 1.00 91.88 844 ASP A CA 1
ATOM 6862 C C . ASP A 1 844 ? -22.088 -19.202 17.132 1.00 91.88 844 ASP A C 1
ATOM 6864 O O . ASP A 1 844 ? -21.573 -20.319 17.033 1.00 91.88 844 ASP A O 1
ATOM 6868 N N . PHE A 1 845 ? -22.215 -18.397 16.071 1.00 92.31 845 PHE A N 1
ATOM 6869 C CA . PHE A 1 845 ? -21.689 -18.770 14.758 1.00 92.31 845 PHE A CA 1
ATOM 6870 C C . PHE A 1 845 ? -20.164 -18.924 14.795 1.00 92.31 845 PHE A C 1
ATOM 6872 O O . PHE A 1 845 ? -19.638 -19.942 14.356 1.00 92.31 845 PHE A O 1
ATOM 6879 N N . VAL A 1 846 ? -19.452 -17.944 15.354 1.00 92.06 846 VAL A N 1
ATOM 6880 C CA . VAL A 1 846 ? -17.983 -17.913 15.333 1.00 92.06 846 VAL A CA 1
ATOM 6881 C C . VAL A 1 846 ? -17.359 -18.875 16.349 1.00 92.06 846 VAL A C 1
ATOM 6883 O O . VAL A 1 846 ? -16.448 -19.619 15.998 1.00 92.06 846 VAL A O 1
ATOM 6886 N N . PHE A 1 847 ? -17.844 -18.889 17.593 1.00 91.75 847 PHE A N 1
ATOM 6887 C CA . PHE A 1 847 ? -17.235 -19.640 18.700 1.00 91.75 847 PHE A CA 1
ATOM 6888 C C . PHE A 1 847 ? -17.786 -21.063 18.845 1.00 91.75 847 PHE A C 1
ATOM 6890 O O . PHE A 1 847 ? -17.101 -21.925 19.388 1.00 91.75 847 PHE A O 1
ATOM 6897 N N . LYS A 1 848 ? -19.006 -21.337 18.361 1.00 89.31 848 LYS A N 1
ATOM 6898 C CA . LYS A 1 848 ? -19.631 -22.672 18.446 1.00 89.31 848 LYS A CA 1
ATOM 6899 C C . LYS A 1 848 ? -19.870 -23.325 17.086 1.00 89.31 848 LYS A C 1
ATOM 6901 O O . LYS A 1 848 ? -20.315 -24.469 17.048 1.00 89.31 848 LYS A O 1
ATOM 6906 N N . SER A 1 849 ? -19.579 -22.635 15.978 1.00 85.44 849 SER A N 1
ATOM 6907 C CA . SER A 1 849 ? -19.829 -23.129 14.613 1.00 85.44 849 SER A CA 1
ATOM 6908 C C . SER A 1 849 ? -21.295 -23.519 14.365 1.00 85.44 849 SER A C 1
ATOM 6910 O O . SER A 1 849 ? -21.580 -24.466 13.630 1.00 85.44 849 SER A O 1
ATOM 6912 N N . VAL A 1 850 ? -22.243 -22.808 14.990 1.00 84.56 850 VAL A N 1
ATOM 6913 C CA . VAL A 1 850 ? -23.683 -23.071 14.843 1.00 84.56 850 VAL A CA 1
ATOM 6914 C C . VAL A 1 850 ? -24.277 -22.139 13.778 1.00 84.56 850 VAL A C 1
ATOM 6916 O O . VAL A 1 850 ? -24.257 -20.922 13.962 1.00 84.56 850 VAL A O 1
ATOM 6919 N N . PRO A 1 851 ? -24.846 -22.662 12.672 1.00 78.44 851 PRO A N 1
ATOM 6920 C CA . PRO A 1 851 ? -25.532 -21.833 11.686 1.00 78.44 851 PRO A CA 1
ATOM 6921 C C . PRO A 1 851 ? -26.740 -21.120 12.300 1.00 78.44 851 PRO A C 1
ATOM 6923 O O . PRO A 1 851 ? -27.572 -21.747 12.958 1.00 78.44 851 PRO A O 1
ATOM 6926 N N . MET A 1 852 ? -26.880 -19.823 12.026 1.00 84.31 852 MET A N 1
ATOM 6927 C CA . MET A 1 852 ? -27.963 -19.007 12.577 1.00 84.31 852 MET A CA 1
ATOM 6928 C C . MET A 1 852 ? -28.945 -18.587 11.488 1.00 84.31 852 MET A C 1
ATOM 6930 O O . MET A 1 852 ? -28.557 -18.141 10.414 1.00 84.31 852 MET A O 1
ATOM 6934 N N . LYS A 1 853 ? -30.247 -18.682 11.780 1.00 81.75 853 LYS A N 1
ATOM 6935 C CA . LYS A 1 853 ? -31.325 -18.388 10.819 1.00 81.75 853 LYS A CA 1
ATOM 6936 C C . LYS A 1 853 ? -31.253 -16.970 10.231 1.00 81.75 853 LYS A C 1
ATOM 6938 O O . LYS A 1 853 ? -31.626 -16.781 9.077 1.00 81.75 853 LYS A O 1
ATOM 6943 N N . ASN A 1 854 ? -30.803 -15.994 11.020 1.00 84.94 854 ASN A N 1
ATOM 6944 C CA . ASN A 1 854 ? -30.772 -14.579 10.638 1.00 84.94 854 ASN A CA 1
ATOM 6945 C C . ASN A 1 854 ? -29.388 -14.100 10.161 1.00 84.94 854 ASN A C 1
ATOM 6947 O O . ASN A 1 854 ? -29.239 -12.926 9.826 1.00 84.94 854 ASN A O 1
ATOM 6951 N N . VAL A 1 855 ? -28.396 -14.997 10.093 1.00 88.31 855 VAL A N 1
ATOM 6952 C CA . VAL A 1 855 ? -27.050 -14.705 9.586 1.00 88.31 855 VAL A CA 1
ATOM 6953 C C . VAL A 1 855 ? -26.824 -15.521 8.320 1.00 88.31 855 VAL A C 1
ATOM 6955 O O . VAL A 1 855 ? -26.749 -16.747 8.351 1.00 88.31 855 VAL A O 1
ATOM 6958 N N . VAL A 1 856 ? -26.706 -14.840 7.184 1.00 90.94 856 VAL A N 1
ATOM 6959 C CA . VAL A 1 856 ? -26.407 -15.487 5.904 1.00 90.94 856 VAL A CA 1
ATOM 6960 C C . VAL A 1 856 ? -24.901 -15.449 5.675 1.00 90.94 856 VAL A C 1
ATOM 6962 O O . VAL A 1 856 ? -24.342 -14.380 5.437 1.00 90.94 856 VAL A O 1
ATOM 6965 N N . SER A 1 857 ? -24.247 -16.610 5.710 1.00 92.62 857 SER A N 1
ATOM 6966 C CA . SER A 1 857 ? -22.844 -16.727 5.300 1.00 92.62 857 SER A CA 1
ATOM 6967 C C . SER A 1 857 ? -22.724 -16.659 3.773 1.00 92.62 857 SER A C 1
ATOM 6969 O O . SER A 1 857 ? -23.469 -17.322 3.044 1.00 92.62 857 SER A O 1
ATOM 6971 N N . ARG A 1 858 ? -21.788 -15.845 3.275 1.00 93.94 858 ARG A N 1
ATOM 6972 C CA . ARG A 1 858 ? -21.437 -15.755 1.853 1.00 93.94 858 ARG A CA 1
ATOM 6973 C C . ARG A 1 858 ? -19.942 -15.972 1.645 1.00 93.94 858 ARG A C 1
ATOM 6975 O O . ARG A 1 858 ? -19.118 -15.260 2.217 1.00 93.94 858 ARG A O 1
ATOM 6982 N N . LYS A 1 859 ? -19.610 -16.891 0.736 1.00 94.44 859 LYS A N 1
ATOM 6983 C CA . LYS A 1 859 ? -18.252 -17.102 0.209 1.00 94.44 859 LYS A CA 1
ATOM 6984 C C . LYS A 1 859 ? -18.133 -16.485 -1.176 1.00 94.44 859 LYS A C 1
ATOM 6986 O O . LYS A 1 859 ? -19.065 -16.572 -1.973 1.00 94.44 859 LYS A O 1
ATOM 6991 N N . LEU A 1 860 ? -16.985 -15.881 -1.471 1.00 94.44 860 LEU A N 1
ATOM 6992 C CA . LEU A 1 860 ? -16.744 -15.147 -2.718 1.00 94.44 860 LEU A CA 1
ATOM 6993 C C . LEU A 1 860 ? -15.812 -15.906 -3.666 1.00 94.44 860 LEU A C 1
ATOM 6995 O O . LEU A 1 860 ? -14.872 -15.340 -4.225 1.00 94.44 860 LEU A O 1
ATOM 6999 N N . ASN A 1 861 ? -16.071 -17.200 -3.837 1.00 88.88 861 ASN A N 1
ATOM 7000 C CA . ASN A 1 861 ? -15.274 -18.055 -4.710 1.00 88.88 861 ASN A CA 1
ATOM 7001 C C . ASN A 1 861 ? -15.416 -17.637 -6.184 1.00 88.88 861 ASN A C 1
ATOM 7003 O O . ASN A 1 861 ? -16.419 -17.056 -6.596 1.00 88.88 861 ASN A O 1
ATOM 7007 N N . SER A 1 862 ? -14.385 -17.925 -6.973 1.00 89.75 862 SER A N 1
ATOM 7008 C CA . SER A 1 862 ? -14.330 -17.636 -8.405 1.00 89.75 862 SER A CA 1
ATOM 7009 C C . SER A 1 862 ? -13.492 -18.707 -9.088 1.00 89.75 862 SER A C 1
ATOM 7011 O O . SER A 1 862 ? -12.379 -18.968 -8.631 1.00 89.75 862 SER A O 1
ATOM 7013 N N . ASP A 1 863 ? -14.005 -19.243 -10.196 1.00 91.69 863 ASP A N 1
ATOM 7014 C CA . ASP A 1 863 ? -13.332 -20.256 -11.025 1.00 91.69 863 ASP A CA 1
ATOM 7015 C C . ASP A 1 863 ? -12.377 -19.634 -12.057 1.00 91.69 863 ASP A C 1
ATOM 7017 O O . ASP A 1 863 ? -11.753 -20.334 -12.851 1.00 91.69 863 ASP A O 1
ATOM 7021 N N . LYS A 1 864 ? -12.271 -18.299 -12.072 1.00 94.38 864 LYS A N 1
ATOM 7022 C CA . LYS A 1 864 ? -11.322 -17.589 -12.932 1.00 94.38 864 LYS A CA 1
ATOM 7023 C C . LYS A 1 864 ? -9.893 -18.009 -12.625 1.00 94.38 864 LYS A C 1
ATOM 7025 O O . LYS A 1 864 ? -9.519 -18.172 -11.464 1.00 94.38 864 LYS A O 1
ATOM 7030 N N . TRP A 1 865 ? -9.081 -18.057 -13.669 1.00 95.19 865 TRP A N 1
ATOM 7031 C CA . TRP A 1 865 ? -7.655 -18.298 -13.553 1.00 95.19 865 TRP A CA 1
ATOM 7032 C C . TRP A 1 865 ? -6.968 -17.083 -12.917 1.00 95.19 865 TRP A C 1
ATOM 7034 O O . TRP A 1 865 ? -7.035 -15.969 -13.445 1.00 95.19 865 TRP A O 1
ATOM 7044 N N . LYS A 1 866 ? -6.373 -17.273 -11.735 1.00 95.88 866 LYS A N 1
ATOM 7045 C CA . LYS A 1 866 ? -5.863 -16.179 -10.897 1.00 95.88 866 LYS A CA 1
ATOM 7046 C C . LYS A 1 866 ? -4.388 -15.929 -11.170 1.00 95.88 866 LYS A C 1
ATOM 7048 O O . LYS A 1 866 ? -3.559 -16.791 -10.887 1.00 95.88 866 LYS A O 1
ATOM 7053 N N . ILE A 1 867 ? -4.069 -14.728 -11.634 1.00 97.62 867 ILE A N 1
ATOM 7054 C CA . ILE A 1 867 ? -2.704 -14.301 -11.949 1.00 97.62 867 ILE A CA 1
ATOM 7055 C C . ILE A 1 867 ? -2.321 -13.168 -11.004 1.00 97.62 867 ILE A C 1
ATOM 7057 O O . ILE A 1 867 ? -3.056 -12.183 -10.885 1.00 97.62 867 ILE A O 1
ATOM 7061 N N . VAL A 1 868 ? -1.155 -13.270 -10.370 1.00 97.88 868 VAL A N 1
ATOM 7062 C CA . VAL A 1 868 ? -0.502 -12.120 -9.739 1.00 97.88 868 VAL A CA 1
ATOM 7063 C C . VAL A 1 868 ? 0.670 -11.656 -10.589 1.00 97.88 868 VAL A C 1
ATOM 7065 O O . VAL A 1 868 ? 1.471 -12.463 -11.051 1.00 97.88 868 VAL A O 1
ATOM 7068 N N . ILE A 1 869 ? 0.759 -10.349 -10.833 1.00 97.88 869 ILE A N 1
ATOM 7069 C CA . ILE A 1 869 ? 1.733 -9.782 -11.767 1.00 97.88 869 ILE A CA 1
ATOM 7070 C C . ILE A 1 869 ? 2.368 -8.500 -11.228 1.00 97.88 869 ILE A C 1
ATOM 7072 O O . ILE A 1 869 ? 1.675 -7.584 -10.785 1.00 97.88 869 ILE A O 1
ATOM 7076 N N . TYR A 1 870 ? 3.695 -8.408 -11.293 1.00 97.00 870 TYR A N 1
ATOM 7077 C CA . TYR A 1 870 ? 4.451 -7.195 -10.991 1.00 97.00 870 TYR A CA 1
ATOM 7078 C C . TYR A 1 870 ? 5.056 -6.606 -12.279 1.00 97.00 870 TYR A C 1
ATOM 7080 O O . TYR A 1 870 ? 5.996 -7.178 -12.823 1.00 97.00 870 TYR A O 1
ATOM 7088 N N . PRO A 1 871 ? 4.559 -5.463 -12.790 1.00 94.56 871 PRO A N 1
ATOM 7089 C CA . PRO A 1 871 ? 5.019 -4.869 -14.050 1.00 94.56 871 PRO A CA 1
ATOM 7090 C C . PRO A 1 871 ? 6.133 -3.825 -13.885 1.00 94.56 871 PRO A C 1
ATOM 7092 O O . PRO A 1 871 ? 6.467 -3.110 -14.830 1.00 94.56 871 PRO A O 1
ATOM 7095 N N . GLY A 1 872 ? 6.685 -3.670 -12.681 1.00 90.88 872 GLY A N 1
ATOM 7096 C CA . GLY A 1 872 ? 7.571 -2.556 -12.360 1.00 90.88 872 GLY A CA 1
ATOM 7097 C C . GLY A 1 872 ? 6.803 -1.326 -11.867 1.00 90.88 872 GLY A C 1
ATOM 7098 O O . GLY A 1 872 ? 5.624 -1.379 -11.516 1.00 90.88 872 GLY A O 1
ATOM 7099 N N . SER A 1 873 ? 7.466 -0.169 -11.870 1.00 87.06 873 SER A N 1
ATOM 7100 C CA . SER A 1 873 ? 6.905 1.091 -11.352 1.00 87.06 873 SER A CA 1
ATOM 7101 C C . SER A 1 873 ? 5.869 1.772 -12.258 1.00 87.06 873 SER A C 1
ATOM 7103 O O . SER A 1 873 ? 5.436 2.899 -11.989 1.00 87.06 873 SER A O 1
ATOM 7105 N N . LEU A 1 874 ? 5.509 1.123 -13.371 1.00 88.88 874 LEU A N 1
ATOM 7106 C CA . LEU A 1 874 ? 4.709 1.682 -14.462 1.00 88.88 874 LEU A CA 1
ATOM 7107 C C . LEU A 1 874 ? 5.262 3.016 -15.008 1.00 88.88 874 LEU A C 1
ATOM 7109 O O . LEU A 1 874 ? 4.524 3.866 -15.515 1.00 88.88 874 LEU A O 1
ATOM 7113 N N . ALA A 1 875 ? 6.574 3.241 -14.883 1.00 84.19 875 ALA A N 1
ATOM 7114 C CA . ALA A 1 875 ? 7.236 4.415 -15.441 1.00 84.19 875 ALA A CA 1
ATOM 7115 C C . ALA A 1 875 ? 7.091 4.468 -16.973 1.00 84.19 875 ALA A C 1
ATOM 7117 O O . ALA A 1 875 ? 6.877 3.461 -17.626 1.00 84.19 875 ALA A O 1
ATOM 7118 N N . ALA A 1 876 ? 7.237 5.648 -17.579 1.00 77.19 876 ALA A N 1
ATOM 7119 C CA . ALA A 1 876 ? 7.156 5.782 -19.035 1.00 77.19 876 ALA A CA 1
ATOM 7120 C C . ALA A 1 876 ? 8.350 5.076 -19.716 1.00 77.19 876 ALA A C 1
ATOM 7122 O O . ALA A 1 876 ? 9.423 5.662 -19.851 1.00 77.19 876 ALA A O 1
ATOM 7123 N N . ASN A 1 877 ? 8.176 3.801 -20.070 1.00 79.94 877 ASN A N 1
ATOM 7124 C CA . ASN A 1 877 ? 9.162 2.925 -20.698 1.00 79.94 877 ASN A CA 1
ATOM 7125 C C . ASN A 1 877 ? 8.468 1.783 -21.472 1.00 79.94 877 ASN A C 1
ATOM 7127 O O . ASN A 1 877 ? 7.255 1.602 -21.367 1.00 79.94 877 ASN A O 1
ATOM 7131 N N . GLY A 1 878 ? 9.247 1.008 -22.236 1.00 82.00 878 GLY A N 1
ATOM 7132 C CA . GLY A 1 878 ? 8.724 -0.073 -23.083 1.00 82.00 878 GLY A CA 1
ATOM 7133 C C . GLY A 1 878 ? 8.057 -1.221 -22.316 1.00 82.00 878 GLY A C 1
ATOM 7134 O O . GLY A 1 878 ? 7.043 -1.739 -22.777 1.00 82.00 878 GLY A O 1
ATOM 7135 N N . ILE A 1 879 ? 8.558 -1.566 -21.123 1.00 89.25 879 ILE A N 1
ATOM 7136 C CA . ILE A 1 879 ? 7.966 -2.607 -20.259 1.00 89.25 879 ILE A CA 1
ATOM 7137 C C . ILE A 1 879 ? 6.537 -2.217 -19.874 1.00 89.25 879 ILE A C 1
ATOM 7139 O O . ILE A 1 879 ? 5.608 -3.007 -20.003 1.00 89.25 879 ILE A O 1
ATOM 7143 N N . THR A 1 880 ? 6.344 -0.962 -19.465 1.00 90.56 880 THR A N 1
ATOM 7144 C CA . THR A 1 880 ? 5.027 -0.447 -19.082 1.00 90.56 880 THR A CA 1
ATOM 7145 C C . THR A 1 880 ? 4.073 -0.425 -20.262 1.00 90.56 880 THR A C 1
ATOM 7147 O O . THR A 1 880 ? 2.943 -0.875 -20.114 1.00 90.56 880 THR A O 1
ATOM 7150 N N . SER A 1 881 ? 4.507 0.052 -21.433 1.00 88.94 881 SER A N 1
ATOM 7151 C CA . SER A 1 881 ? 3.669 0.011 -22.638 1.00 88.94 881 SER A CA 1
ATOM 7152 C C . SER A 1 881 ? 3.234 -1.421 -22.966 1.00 88.94 881 SER A C 1
ATOM 7154 O O . SER A 1 881 ? 2.055 -1.661 -23.206 1.00 88.94 881 SER A O 1
ATOM 7156 N N . SER A 1 882 ? 4.160 -2.380 -22.885 1.00 92.50 882 SER A N 1
ATOM 7157 C CA . SER A 1 882 ? 3.882 -3.799 -23.140 1.00 92.50 882 SER A CA 1
ATOM 7158 C C . SER A 1 882 ? 2.893 -4.388 -22.132 1.00 92.50 882 SER A C 1
ATOM 7160 O O . SER A 1 882 ? 1.946 -5.068 -22.518 1.00 92.50 882 SER A O 1
ATOM 7162 N N . TYR A 1 883 ? 3.052 -4.064 -20.846 1.00 95.62 883 TYR A N 1
ATOM 7163 C CA . TYR A 1 883 ? 2.114 -4.470 -19.801 1.00 95.62 883 TYR A CA 1
ATOM 7164 C C . TYR A 1 883 ? 0.710 -3.891 -20.024 1.00 95.62 883 TYR A C 1
ATOM 7166 O O . TYR A 1 883 ? -0.279 -4.613 -19.929 1.00 95.62 883 TYR A O 1
ATOM 7174 N N . MET A 1 884 ? 0.613 -2.597 -20.347 1.00 93.44 884 MET A N 1
ATOM 7175 C CA . MET A 1 884 ? -0.668 -1.936 -20.621 1.00 93.44 884 MET A CA 1
ATOM 7176 C C . MET A 1 884 ? -1.387 -2.586 -21.808 1.00 93.44 884 MET A C 1
ATOM 7178 O O . MET A 1 884 ? -2.586 -2.843 -21.718 1.00 93.44 884 MET A O 1
ATOM 7182 N N . ASN A 1 885 ? -0.655 -2.901 -22.882 1.00 93.75 885 ASN A N 1
ATOM 7183 C CA . ASN A 1 885 ? -1.211 -3.595 -24.042 1.00 93.75 885 ASN A CA 1
ATOM 7184 C C . ASN A 1 885 ? -1.692 -5.002 -23.667 1.00 93.75 885 ASN A C 1
ATOM 7186 O O . ASN A 1 885 ? -2.805 -5.377 -24.031 1.00 93.75 885 ASN A O 1
ATOM 7190 N N . LEU A 1 886 ? -0.912 -5.761 -22.888 1.00 95.81 886 LEU A N 1
ATOM 7191 C CA . LEU A 1 886 ? -1.324 -7.085 -22.416 1.00 95.81 886 LEU A CA 1
ATOM 7192 C C . LEU A 1 886 ? -2.623 -7.005 -21.604 1.00 95.81 886 LEU A C 1
ATOM 7194 O O . LEU A 1 886 ? -3.569 -7.731 -21.893 1.00 95.81 886 LEU A O 1
ATOM 7198 N N . MET A 1 887 ? -2.703 -6.090 -20.634 1.00 96.31 887 MET A N 1
ATOM 7199 C CA . MET A 1 887 ? -3.910 -5.909 -19.819 1.00 96.31 887 MET A CA 1
ATOM 7200 C C . MET A 1 887 ? -5.112 -5.439 -20.644 1.00 96.31 887 MET A C 1
ATOM 7202 O O . MET A 1 887 ? -6.231 -5.854 -20.360 1.00 96.31 887 MET A O 1
ATOM 7206 N N . GLY A 1 888 ? -4.898 -4.601 -21.662 1.00 93.62 888 GLY A N 1
ATOM 7207 C CA . GLY A 1 888 ? -5.954 -4.142 -22.570 1.00 93.62 888 GLY A CA 1
ATOM 7208 C C . GLY A 1 888 ? -6.519 -5.242 -23.475 1.00 93.62 888 GLY A C 1
ATOM 7209 O O . GLY A 1 888 ? -7.673 -5.149 -23.885 1.00 93.62 888 GLY A O 1
ATOM 7210 N N . ASN A 1 889 ? -5.733 -6.285 -23.752 1.00 94.00 889 ASN A N 1
ATOM 7211 C CA . ASN A 1 889 ? -6.109 -7.397 -24.627 1.00 94.00 889 ASN A CA 1
ATOM 7212 C C . ASN A 1 889 ? -6.577 -8.663 -23.869 1.00 94.00 889 ASN A C 1
ATOM 7214 O O . ASN A 1 889 ? -7.058 -9.602 -24.500 1.00 94.00 889 ASN A O 1
ATOM 7218 N N . LEU A 1 890 ? -6.443 -8.719 -22.538 1.00 94.81 890 LEU A N 1
ATOM 7219 C CA . LEU A 1 890 ? -6.767 -9.905 -21.735 1.00 94.81 890 LEU A CA 1
ATOM 7220 C C . LEU A 1 890 ? -8.281 -10.053 -21.465 1.00 94.81 890 LEU A C 1
ATOM 7222 O O . LEU A 1 890 ? -8.971 -9.080 -21.158 1.00 94.81 890 LEU A O 1
ATOM 7226 N N . ASP A 1 891 ? -8.804 -11.287 -21.492 1.00 94.62 891 ASP A N 1
ATOM 7227 C CA . ASP A 1 891 ? -10.207 -11.568 -21.148 1.00 94.62 891 ASP A CA 1
ATOM 7228 C C . ASP A 1 891 ? -10.427 -11.715 -19.629 1.00 94.62 891 ASP A C 1
ATOM 7230 O O . ASP A 1 891 ? -10.255 -12.786 -19.039 1.00 94.62 891 ASP A O 1
ATOM 7234 N N . PHE A 1 892 ? -10.905 -10.648 -18.989 1.00 95.00 892 PHE A N 1
ATOM 7235 C CA . PHE A 1 892 ? -11.237 -10.638 -17.558 1.00 95.00 892 PHE A CA 1
ATOM 7236 C C . PHE A 1 892 ? -12.464 -11.485 -17.172 1.00 95.00 892 PHE A C 1
ATOM 7238 O O . PHE A 1 892 ? -12.822 -11.542 -15.991 1.00 95.00 892 PHE A O 1
ATOM 7245 N N . LYS A 1 893 ? -13.148 -12.145 -18.118 1.00 94.00 893 LYS A N 1
ATOM 7246 C CA . LYS A 1 893 ? -14.120 -13.204 -17.792 1.00 94.00 893 LYS A CA 1
ATOM 7247 C C . LYS A 1 893 ? -13.424 -14.521 -17.463 1.00 94.00 893 LYS A C 1
ATOM 7249 O O . LYS A 1 893 ? -13.923 -15.235 -16.599 1.00 94.00 893 LYS A O 1
ATOM 7254 N N . LYS A 1 894 ? -12.281 -14.797 -18.097 1.00 95.19 894 LYS A N 1
ATOM 7255 C CA . LYS A 1 894 ? -11.437 -15.980 -17.874 1.00 95.19 894 LYS A CA 1
ATOM 7256 C C . LYS A 1 894 ? -10.410 -15.753 -16.762 1.00 95.19 894 LYS A C 1
ATOM 7258 O O . LYS A 1 894 ? -10.183 -16.651 -15.956 1.00 95.19 894 LYS A O 1
ATOM 7263 N N . TYR A 1 895 ? -9.846 -14.547 -16.677 1.00 95.81 895 TYR A N 1
ATOM 7264 C CA . TYR A 1 895 ? -8.742 -14.221 -15.770 1.00 95.81 895 TYR A CA 1
ATOM 7265 C C . TYR A 1 895 ? -9.150 -13.264 -14.634 1.00 95.81 895 TYR A C 1
ATOM 7267 O O . TYR A 1 895 ? -9.854 -12.279 -14.859 1.00 95.81 895 TYR A O 1
ATOM 7275 N N . ASP A 1 896 ? -8.687 -13.535 -13.409 1.00 95.81 896 ASP A N 1
ATOM 7276 C CA . ASP A 1 896 ? -8.669 -12.580 -12.285 1.00 95.81 896 ASP A CA 1
ATOM 7277 C C . ASP A 1 896 ? -7.220 -12.131 -12.077 1.00 95.81 896 ASP A C 1
ATOM 7279 O O . ASP A 1 896 ? -6.369 -12.917 -11.656 1.00 95.81 896 ASP A O 1
ATOM 7283 N N . VAL A 1 897 ? -6.933 -10.874 -12.418 1.00 97.00 897 VAL A N 1
ATOM 7284 C CA . VAL A 1 897 ? -5.571 -10.337 -12.402 1.00 97.00 897 VAL A CA 1
ATOM 7285 C C . VAL A 1 897 ? -5.383 -9.407 -11.219 1.00 97.00 897 VAL A C 1
ATOM 7287 O O . VAL A 1 897 ? -6.036 -8.367 -11.101 1.00 97.00 897 VAL A O 1
ATOM 7290 N N . THR A 1 898 ? -4.415 -9.752 -10.377 1.00 96.44 898 THR A N 1
ATOM 7291 C CA . THR A 1 898 ? -3.937 -8.913 -9.284 1.00 96.44 898 THR A CA 1
ATOM 7292 C C . THR A 1 898 ? -2.574 -8.338 -9.643 1.00 96.44 898 THR A C 1
ATOM 7294 O O . THR A 1 898 ? -1.570 -9.039 -9.681 1.00 96.44 898 THR A O 1
ATOM 7297 N N . GLN A 1 899 ? -2.529 -7.039 -9.912 1.00 95.25 899 GLN A N 1
ATOM 7298 C CA . GLN A 1 899 ? -1.286 -6.326 -10.149 1.00 95.25 899 GLN A CA 1
ATOM 7299 C C . GLN A 1 899 ? -0.697 -5.838 -8.829 1.00 95.25 899 GLN A C 1
ATOM 7301 O O . GLN A 1 899 ? -1.370 -5.118 -8.091 1.00 95.25 899 GLN A O 1
ATOM 7306 N N . ILE A 1 900 ? 0.581 -6.116 -8.581 1.00 92.81 900 ILE A N 1
ATOM 7307 C CA . ILE A 1 900 ? 1.344 -5.437 -7.534 1.00 92.81 900 ILE A CA 1
ATOM 7308 C C . ILE A 1 900 ? 1.986 -4.168 -8.114 1.00 92.81 900 ILE A C 1
ATOM 7310 O O . ILE A 1 900 ? 2.601 -4.206 -9.175 1.00 92.81 900 ILE A O 1
ATOM 7314 N N . ALA A 1 901 ? 1.842 -3.024 -7.447 1.00 84.94 901 ALA A N 1
ATOM 7315 C CA . ALA A 1 901 ? 2.231 -1.721 -7.978 1.00 84.94 901 ALA A CA 1
ATOM 7316 C C . ALA A 1 901 ? 3.152 -0.921 -7.041 1.00 84.94 901 ALA A C 1
ATOM 7318 O O . ALA A 1 901 ? 2.960 -0.874 -5.822 1.00 84.94 901 ALA A O 1
ATOM 7319 N N . THR A 1 902 ? 4.103 -0.195 -7.643 1.00 75.31 902 THR A N 1
ATOM 7320 C CA . THR A 1 902 ? 4.935 0.829 -6.990 1.00 75.31 902 THR A CA 1
ATOM 7321 C C . THR A 1 902 ? 4.891 2.135 -7.777 1.00 75.31 902 THR A C 1
ATOM 7323 O O . THR A 1 902 ? 5.586 2.320 -8.770 1.00 75.31 902 THR A O 1
ATOM 7326 N N . TYR A 1 903 ? 4.023 3.070 -7.383 1.00 73.31 903 TYR A N 1
ATOM 7327 C CA . TYR A 1 903 ? 3.959 4.379 -8.046 1.00 73.31 903 TYR A CA 1
ATOM 7328 C C . TYR A 1 903 ? 5.089 5.289 -7.576 1.00 73.31 903 TYR A C 1
ATOM 7330 O O . TYR A 1 903 ? 4.899 6.127 -6.697 1.00 73.31 903 TYR A O 1
ATOM 7338 N N . ASP A 1 904 ? 6.246 5.158 -8.217 1.00 62.34 904 ASP A N 1
ATOM 7339 C CA . ASP A 1 904 ? 7.444 5.926 -7.856 1.00 62.34 904 ASP A CA 1
ATOM 7340 C C . ASP A 1 904 ? 7.466 7.316 -8.516 1.00 62.34 904 ASP A C 1
ATOM 7342 O O . ASP A 1 904 ? 8.192 8.219 -8.102 1.00 62.34 904 ASP A O 1
ATOM 7346 N N . LYS A 1 905 ? 6.665 7.517 -9.574 1.00 65.56 905 LYS A N 1
ATOM 7347 C CA . LYS A 1 905 ? 6.624 8.752 -10.376 1.00 65.56 905 LYS A CA 1
ATOM 7348 C C . LYS A 1 905 ? 5.193 9.138 -10.751 1.00 65.56 905 LYS A C 1
ATOM 7350 O O . LYS A 1 905 ? 4.295 8.301 -10.831 1.00 65.56 905 LYS A O 1
ATOM 7355 N N . LYS A 1 906 ? 4.991 10.423 -11.080 1.00 73.75 906 LYS A N 1
ATOM 7356 C CA . LYS A 1 906 ? 3.705 10.951 -11.589 1.00 73.75 906 LYS A CA 1
ATOM 7357 C C . LYS A 1 906 ? 3.203 10.198 -12.829 1.00 73.75 906 LYS A C 1
ATOM 7359 O O . LYS A 1 906 ? 1.995 10.064 -13.000 1.00 73.75 906 LYS A O 1
ATOM 7364 N N . SER A 1 907 ? 4.115 9.729 -13.682 1.00 76.69 907 SER A N 1
ATOM 7365 C CA . SER A 1 907 ? 3.796 8.904 -14.852 1.00 76.69 907 SER A CA 1
ATOM 7366 C C . SER A 1 907 ? 3.242 7.533 -14.459 1.00 76.69 907 SER A C 1
ATOM 7368 O O . SER A 1 907 ? 2.186 7.173 -14.961 1.00 76.69 907 SER A O 1
ATOM 7370 N N . GLY A 1 908 ? 3.867 6.838 -13.501 1.00 83.94 908 GLY A N 1
ATOM 7371 C CA . GLY A 1 908 ? 3.393 5.544 -12.988 1.00 83.94 908 GLY A CA 1
ATOM 7372 C C . GLY A 1 908 ? 1.965 5.596 -12.463 1.00 83.94 908 GLY A C 1
ATOM 7373 O O . GLY A 1 908 ? 1.125 4.804 -12.876 1.00 83.94 908 GLY A O 1
ATOM 7374 N N . LYS A 1 909 ? 1.647 6.617 -11.659 1.00 84.25 909 LYS A N 1
ATOM 7375 C CA . LYS A 1 909 ? 0.276 6.840 -11.179 1.00 84.25 909 LYS A CA 1
ATOM 7376 C C . LYS A 1 909 ? -0.724 7.050 -12.324 1.00 84.25 909 LYS A C 1
ATOM 7378 O O . LYS A 1 909 ? -1.830 6.530 -12.265 1.00 84.25 909 LYS A O 1
ATOM 7383 N N . ARG A 1 910 ? -0.355 7.818 -13.357 1.00 85.06 910 ARG A N 1
ATOM 7384 C CA . ARG A 1 910 ? -1.227 8.059 -14.519 1.00 85.06 910 ARG A CA 1
ATOM 7385 C C . ARG A 1 910 ? -1.482 6.770 -15.298 1.00 85.06 910 ARG A C 1
ATOM 7387 O O . ARG A 1 910 ? -2.631 6.494 -15.612 1.00 85.06 910 ARG A O 1
ATOM 7394 N N . ASN A 1 911 ? -0.428 6.009 -15.577 1.00 87.12 911 ASN A N 1
ATOM 7395 C CA . ASN A 1 911 ? -0.517 4.752 -16.317 1.00 87.12 911 ASN A CA 1
ATOM 7396 C C . ASN A 1 911 ? -1.355 3.725 -15.543 1.00 87.12 911 ASN A C 1
ATOM 7398 O O . ASN A 1 911 ? -2.263 3.117 -16.099 1.00 87.12 911 ASN A O 1
ATOM 7402 N N . GLY A 1 912 ? -1.146 3.625 -14.230 1.00 87.44 912 GLY A N 1
ATOM 7403 C CA . GLY A 1 912 ? -1.960 2.776 -13.366 1.00 87.44 912 GLY A CA 1
ATOM 7404 C C . GLY A 1 912 ? -3.440 3.178 -13.300 1.00 87.44 912 GLY A C 1
ATOM 7405 O O . GLY A 1 912 ? -4.310 2.321 -13.193 1.00 87.44 912 GLY A O 1
ATOM 7406 N N . MET A 1 913 ? -3.759 4.470 -13.427 1.00 86.31 913 MET A N 1
ATOM 7407 C CA . MET A 1 913 ? -5.145 4.956 -13.535 1.00 86.31 913 MET A CA 1
ATOM 7408 C C . MET A 1 913 ? -5.795 4.680 -14.899 1.00 86.31 913 MET A C 1
ATOM 7410 O O . MET A 1 913 ? -7.011 4.785 -15.006 1.00 86.31 913 MET A O 1
ATOM 7414 N N . SER A 1 914 ? -5.012 4.367 -15.937 1.00 86.69 914 SER A N 1
ATOM 7415 C CA . SER A 1 914 ? -5.525 4.020 -17.272 1.00 86.69 914 SER A CA 1
ATOM 7416 C C . SER A 1 914 ? -5.702 2.520 -17.500 1.00 86.69 914 SER A C 1
ATOM 7418 O O . SER A 1 914 ? -6.088 2.117 -18.594 1.00 86.69 914 SER A O 1
ATOM 7420 N N . LEU A 1 915 ? -5.391 1.692 -16.501 1.00 90.06 915 LEU A N 1
ATOM 7421 C CA . LEU A 1 915 ? -5.586 0.250 -16.595 1.00 90.06 915 LEU A CA 1
ATOM 7422 C C . LEU A 1 915 ? -7.077 -0.108 -16.651 1.00 90.06 915 LEU A C 1
ATOM 7424 O O . LEU A 1 915 ? -7.887 0.596 -16.046 1.00 90.06 915 LEU A O 1
ATOM 7428 N N . PRO A 1 916 ? -7.441 -1.219 -17.313 1.00 91.44 916 PRO A N 1
ATOM 7429 C CA . PRO A 1 916 ? -8.811 -1.717 -17.298 1.00 91.44 916 PRO A CA 1
ATOM 7430 C C . PRO A 1 916 ? -9.323 -1.984 -15.877 1.00 91.44 916 PRO A C 1
ATOM 7432 O O . PRO A 1 916 ? -8.588 -2.483 -15.021 1.00 91.44 916 PRO A O 1
ATOM 7435 N N . ASP A 1 917 ? -10.619 -1.754 -15.648 1.00 88.00 917 ASP A N 1
ATOM 7436 C CA . ASP A 1 917 ? -11.270 -1.982 -14.347 1.00 88.00 917 ASP A CA 1
ATOM 7437 C C . ASP A 1 917 ? -11.153 -3.436 -13.853 1.00 88.00 917 ASP A C 1
ATOM 7439 O O . ASP A 1 917 ? -11.220 -3.684 -12.647 1.00 88.00 917 ASP A O 1
ATOM 7443 N N . GLY A 1 918 ? -10.932 -4.396 -14.758 1.00 89.75 918 GLY A N 1
ATOM 7444 C CA . GLY A 1 918 ? -10.694 -5.804 -14.431 1.00 89.75 918 GLY A CA 1
ATOM 7445 C C . GLY A 1 918 ? -9.398 -6.072 -13.655 1.00 89.75 918 GLY A C 1
ATOM 7446 O O . GLY A 1 918 ? -9.287 -7.118 -13.022 1.00 89.75 918 GLY A O 1
ATOM 7447 N N . VAL A 1 919 ? -8.444 -5.133 -13.639 1.00 93.88 919 VAL A N 1
ATOM 7448 C CA . VAL A 1 919 ? -7.181 -5.274 -12.900 1.00 93.88 919 VAL A CA 1
ATOM 7449 C C . VAL A 1 919 ? -7.370 -4.841 -11.441 1.00 93.88 919 VAL A C 1
ATOM 7451 O O . VAL A 1 919 ? -7.707 -3.687 -11.139 1.00 93.88 919 VAL A O 1
ATOM 7454 N N . ARG A 1 920 ? -7.137 -5.757 -10.495 1.00 93.56 920 ARG A N 1
ATOM 7455 C CA . ARG A 1 920 ? -7.078 -5.442 -9.060 1.00 93.56 920 ARG A CA 1
ATOM 7456 C C . ARG A 1 920 ? -5.687 -4.910 -8.724 1.00 93.56 920 ARG A C 1
ATOM 7458 O O . ARG A 1 920 ? -4.705 -5.619 -8.892 1.00 93.56 920 ARG A O 1
ATOM 7465 N N . GLN A 1 921 ? -5.594 -3.671 -8.242 1.00 92.38 921 GLN A N 1
ATOM 7466 C CA . GLN A 1 921 ? -4.310 -3.047 -7.902 1.00 92.38 921 GLN A CA 1
ATOM 7467 C C . GLN A 1 921 ? -4.004 -3.204 -6.411 1.00 92.38 921 GLN A C 1
ATOM 7469 O O . GLN A 1 921 ? -4.703 -2.638 -5.567 1.00 92.38 921 GLN A O 1
ATOM 7474 N N . MET A 1 922 ? -2.931 -3.928 -6.111 1.00 92.12 922 MET A N 1
ATOM 7475 C CA . MET A 1 922 ? -2.343 -4.082 -4.784 1.00 92.12 922 MET A CA 1
ATOM 7476 C C . MET A 1 922 ? -1.060 -3.258 -4.697 1.00 92.12 922 MET A C 1
ATOM 7478 O O . MET A 1 922 ? -0.294 -3.191 -5.655 1.00 92.12 922 MET A O 1
ATOM 7482 N N . PHE A 1 923 ? -0.793 -2.628 -3.556 1.00 89.44 923 PHE A N 1
ATOM 7483 C CA . PHE A 1 923 ? 0.423 -1.831 -3.370 1.00 89.44 923 PHE A CA 1
ATOM 7484 C C . PHE A 1 923 ? 1.228 -2.304 -2.178 1.00 89.44 923 PHE A C 1
ATOM 7486 O O . PHE A 1 923 ? 0.687 -2.778 -1.178 1.00 89.44 923 PHE A O 1
ATOM 7493 N N . ARG A 1 924 ? 2.538 -2.060 -2.251 1.00 86.50 924 ARG A N 1
ATOM 7494 C CA . ARG A 1 924 ? 3.393 -2.175 -1.076 1.00 86.50 924 ARG A CA 1
ATOM 7495 C C . ARG A 1 924 ? 2.967 -1.167 -0.019 1.00 86.50 924 ARG A C 1
ATOM 7497 O O . ARG A 1 924 ? 2.988 0.038 -0.268 1.00 86.50 924 ARG A O 1
ATOM 7504 N N . ILE A 1 925 ? 2.677 -1.662 1.173 1.00 87.44 925 ILE A N 1
ATOM 7505 C CA . ILE A 1 925 ? 2.478 -0.849 2.370 1.00 87.44 925 ILE A CA 1
ATOM 7506 C C . ILE A 1 925 ? 3.215 -1.497 3.542 1.00 87.44 925 ILE A C 1
ATOM 7508 O O . ILE A 1 925 ? 3.238 -2.723 3.659 1.00 87.44 925 ILE A O 1
ATOM 7512 N N . GLY A 1 926 ? 3.823 -0.680 4.399 1.00 87.19 926 GLY A N 1
ATOM 7513 C CA . GLY A 1 926 ? 4.650 -1.151 5.512 1.00 87.19 926 GLY A CA 1
ATOM 7514 C C . GLY A 1 926 ? 5.979 -1.792 5.096 1.00 87.19 926 GLY A C 1
ATOM 7515 O O . GLY A 1 926 ? 6.337 -1.867 3.914 1.00 87.19 926 GLY A O 1
ATOM 7516 N N . SER A 1 927 ? 6.717 -2.240 6.106 1.00 88.44 927 SER A N 1
ATOM 7517 C CA . SER A 1 927 ? 8.020 -2.891 5.968 1.00 88.44 927 SER A CA 1
ATOM 7518 C C . SER A 1 927 ? 7.881 -4.402 5.741 1.00 88.44 927 SER A C 1
ATOM 7520 O O . SER A 1 927 ? 6.868 -4.965 6.150 1.00 88.44 927 SER A O 1
ATOM 7522 N N . PRO A 1 928 ? 8.861 -5.061 5.090 1.00 90.19 928 PRO A N 1
ATOM 7523 C CA . PRO A 1 928 ? 8.843 -6.510 4.909 1.00 90.19 928 PRO A CA 1
ATOM 7524 C C . PRO A 1 928 ? 8.866 -7.257 6.246 1.00 90.19 928 PRO A C 1
ATOM 7526 O O . PRO A 1 928 ? 9.637 -6.884 7.133 1.00 90.19 928 PRO A O 1
ATOM 7529 N N . LEU A 1 929 ? 8.041 -8.295 6.372 1.00 94.00 929 LEU A N 1
ATOM 7530 C CA . LEU A 1 929 ? 7.842 -9.074 7.595 1.00 94.00 929 LEU A CA 1
ATOM 7531 C C . LEU A 1 929 ? 8.867 -10.209 7.756 1.00 94.00 929 LEU A C 1
ATOM 7533 O O . LEU A 1 929 ? 8.528 -11.391 7.705 1.00 94.00 929 LEU A O 1
ATOM 7537 N N . LEU A 1 930 ? 10.128 -9.830 7.949 1.00 94.25 930 LEU A N 1
ATOM 7538 C CA . LEU A 1 930 ? 11.243 -10.731 8.257 1.00 94.25 930 LEU A CA 1
ATOM 7539 C C . LEU A 1 930 ? 11.628 -10.579 9.731 1.00 94.25 930 LEU A C 1
ATOM 7541 O O . LEU A 1 930 ? 11.558 -9.462 10.246 1.00 94.25 930 LEU A O 1
ATOM 7545 N N . THR A 1 931 ? 12.068 -11.657 10.381 1.00 94.19 931 THR A N 1
ATOM 7546 C CA . THR A 1 931 ? 12.821 -11.564 11.639 1.00 94.19 931 THR A CA 1
ATOM 7547 C C . THR A 1 931 ? 14.145 -10.837 11.387 1.00 94.19 931 THR A C 1
ATOM 7549 O O . THR A 1 931 ? 14.551 -10.607 10.239 1.00 94.19 931 THR A O 1
ATOM 7552 N N . LEU A 1 932 ? 14.822 -10.418 12.456 1.00 90.25 932 LEU A N 1
ATOM 7553 C CA . LEU A 1 932 ? 16.108 -9.742 12.315 1.00 90.25 932 LEU A CA 1
ATOM 7554 C C . LEU A 1 932 ? 17.159 -10.667 11.675 1.00 90.25 932 LEU A C 1
ATOM 7556 O O . LEU A 1 932 ? 17.780 -10.266 10.693 1.00 90.25 932 LEU A O 1
ATOM 7560 N N . ASP A 1 933 ? 17.265 -11.912 12.146 1.00 90.62 933 ASP A N 1
ATOM 7561 C CA . ASP A 1 933 ? 18.166 -12.941 11.606 1.00 90.62 933 ASP A CA 1
ATOM 7562 C C . ASP A 1 933 ? 17.901 -13.228 10.116 1.00 90.62 933 ASP A C 1
ATOM 7564 O O . ASP A 1 933 ? 18.824 -13.228 9.304 1.00 90.62 933 ASP A O 1
ATOM 7568 N N . GLU A 1 934 ? 16.641 -13.386 9.703 1.00 93.31 934 GLU A N 1
ATOM 7569 C CA . GLU A 1 934 ? 16.297 -13.618 8.290 1.00 93.31 934 GLU A CA 1
ATOM 7570 C C . GLU A 1 934 ? 16.648 -12.414 7.397 1.00 93.31 934 GLU A C 1
ATOM 7572 O O . GLU A 1 934 ? 17.095 -12.581 6.262 1.00 93.31 934 GLU A O 1
ATOM 7577 N N . ALA A 1 935 ? 16.454 -11.184 7.888 1.00 90.75 935 ALA A N 1
ATOM 7578 C CA . ALA A 1 935 ? 16.806 -9.973 7.143 1.00 90.75 935 ALA A CA 1
ATOM 7579 C C . ALA A 1 935 ? 18.325 -9.826 6.952 1.00 90.75 935 ALA A C 1
ATOM 7581 O O . ALA A 1 935 ? 18.781 -9.266 5.955 1.00 90.75 935 ALA A O 1
ATOM 7582 N N . VAL A 1 936 ? 19.093 -10.324 7.915 1.00 86.94 936 VAL A N 1
ATOM 7583 C CA . VAL A 1 936 ? 20.556 -10.381 7.916 1.00 86.94 936 VAL A CA 1
ATOM 7584 C C . VAL A 1 936 ? 21.029 -11.448 6.914 1.00 86.94 936 VAL A C 1
ATOM 7586 O O . VAL A 1 936 ? 21.845 -11.149 6.040 1.00 86.94 936 VAL A O 1
ATOM 7589 N N . ILE A 1 937 ? 20.421 -12.638 6.924 1.00 88.62 937 ILE A N 1
ATOM 7590 C CA . ILE A 1 937 ? 20.666 -13.706 5.936 1.00 88.62 937 ILE A CA 1
ATOM 7591 C C . ILE A 1 937 ? 20.326 -13.256 4.497 1.00 88.62 937 ILE A C 1
ATOM 7593 O O . ILE A 1 937 ? 21.041 -13.591 3.553 1.00 88.62 937 ILE A O 1
ATOM 7597 N N . ASP A 1 938 ? 19.277 -12.456 4.283 1.00 88.19 938 ASP A N 1
ATOM 7598 C CA . ASP A 1 938 ? 18.951 -11.923 2.948 1.00 88.19 938 ASP A CA 1
ATOM 7599 C C . ASP A 1 938 ? 20.049 -11.035 2.354 1.00 88.19 938 ASP A C 1
ATOM 7601 O O . ASP A 1 938 ? 20.368 -11.151 1.166 1.00 88.19 938 ASP A O 1
ATOM 7605 N N . GLU A 1 939 ? 20.635 -10.136 3.153 1.00 85.19 939 GLU A N 1
ATOM 7606 C CA . GLU A 1 939 ? 21.707 -9.264 2.659 1.00 85.19 939 GLU A CA 1
ATOM 7607 C C . GLU A 1 939 ? 22.945 -10.078 2.247 1.00 85.19 939 GLU A C 1
ATOM 7609 O O . GLU A 1 939 ? 23.660 -9.661 1.334 1.00 85.19 939 GLU A O 1
ATOM 7614 N N . TYR A 1 940 ? 23.152 -11.273 2.814 1.00 84.56 940 TYR A N 1
ATOM 7615 C CA . TYR A 1 940 ? 24.170 -12.212 2.342 1.00 84.56 940 TYR A CA 1
ATOM 7616 C C . TYR A 1 940 ? 23.836 -12.786 0.958 1.00 84.56 940 TYR A C 1
ATOM 7618 O O . TYR A 1 940 ? 24.634 -12.662 0.021 1.00 84.56 940 TYR A O 1
ATOM 7626 N N . TYR A 1 941 ? 22.644 -13.373 0.791 1.00 86.81 941 TYR A N 1
ATOM 7627 C CA . TYR A 1 941 ? 22.260 -14.019 -0.473 1.00 86.81 941 TYR A CA 1
ATOM 7628 C C . TYR A 1 941 ? 22.159 -13.046 -1.641 1.00 86.81 941 TYR A C 1
ATOM 7630 O O . TYR A 1 941 ? 22.420 -13.408 -2.788 1.00 86.81 941 TYR A O 1
ATOM 7638 N N . LYS A 1 942 ? 21.868 -11.780 -1.357 1.00 85.56 942 LYS A N 1
ATOM 7639 C CA . LYS A 1 942 ? 21.931 -10.700 -2.339 1.00 85.56 942 LYS A CA 1
ATOM 7640 C C . LYS A 1 942 ? 23.334 -10.505 -2.929 1.00 85.56 942 LYS A C 1
ATOM 7642 O O . LYS A 1 942 ? 23.450 -10.131 -4.097 1.00 85.56 942 LYS A O 1
ATOM 7647 N N . VAL A 1 943 ? 24.390 -10.735 -2.145 1.00 80.56 943 VAL A N 1
ATOM 7648 C CA . VAL A 1 943 ? 25.787 -10.591 -2.584 1.00 80.56 943 VAL A CA 1
ATOM 7649 C C . VAL A 1 943 ? 26.249 -11.846 -3.320 1.00 80.56 943 VAL A C 1
ATOM 7651 O O . VAL A 1 943 ? 26.696 -11.757 -4.470 1.00 80.56 943 VAL A O 1
ATOM 7654 N N . ILE A 1 944 ? 26.114 -13.012 -2.688 1.00 83.12 944 ILE A N 1
ATOM 7655 C CA . ILE A 1 944 ? 26.699 -14.259 -3.196 1.00 83.12 944 ILE A CA 1
ATOM 7656 C C . ILE A 1 944 ? 25.830 -14.967 -4.249 1.00 83.12 944 ILE A C 1
ATOM 7658 O O . ILE A 1 944 ? 26.363 -15.590 -5.162 1.00 83.12 944 ILE A O 1
ATOM 7662 N N . GLY A 1 945 ? 24.507 -14.797 -4.191 1.00 85.44 945 GLY A N 1
ATOM 7663 C CA . GLY A 1 945 ? 23.540 -15.493 -5.038 1.00 85.44 945 GLY A CA 1
ATOM 7664 C C . GLY A 1 945 ? 23.202 -16.917 -4.601 1.00 85.44 945 GLY A C 1
ATOM 7665 O O . GLY A 1 945 ? 23.659 -17.391 -3.564 1.00 85.44 945 GLY A O 1
ATOM 7666 N N . LEU A 1 946 ? 22.370 -17.587 -5.405 1.00 89.75 946 LEU A N 1
ATOM 7667 C CA . LEU A 1 946 ? 21.883 -18.939 -5.128 1.00 89.75 946 LEU A CA 1
ATOM 7668 C C . LEU A 1 946 ? 22.490 -19.981 -6.071 1.00 89.75 946 LEU A C 1
ATOM 7670 O O . LEU A 1 946 ? 22.476 -19.820 -7.295 1.00 89.75 946 LEU A O 1
ATOM 7674 N N . ASP A 1 947 ? 22.936 -21.095 -5.503 1.00 87.38 947 ASP A N 1
ATOM 7675 C CA . ASP A 1 947 ? 23.441 -22.269 -6.207 1.00 87.38 947 ASP A CA 1
ATOM 7676 C C . ASP A 1 947 ? 22.786 -23.571 -5.700 1.00 87.38 947 ASP A C 1
ATOM 7678 O O . ASP A 1 947 ? 21.812 -23.552 -4.951 1.00 87.38 947 ASP A O 1
ATOM 7682 N N . GLU A 1 948 ? 23.253 -24.726 -6.178 1.00 86.00 948 GLU A N 1
ATOM 7683 C CA . GLU A 1 948 ? 22.699 -26.035 -5.788 1.00 86.00 948 GLU A CA 1
ATOM 7684 C C . GLU A 1 948 ? 22.966 -26.392 -4.324 1.00 86.00 948 GLU A C 1
ATOM 7686 O O . GLU A 1 948 ? 22.200 -27.149 -3.732 1.00 86.00 948 GLU A O 1
ATOM 7691 N N . ASN A 1 949 ? 24.022 -25.834 -3.736 1.00 87.25 949 ASN A N 1
ATOM 7692 C CA . ASN A 1 949 ? 24.479 -26.162 -2.393 1.00 87.25 949 ASN A CA 1
ATOM 7693 C C . ASN A 1 949 ? 23.821 -25.276 -1.331 1.00 87.25 949 ASN A C 1
ATOM 7695 O O . ASN A 1 949 ? 23.668 -25.712 -0.192 1.00 87.25 949 ASN A O 1
ATOM 7699 N N . ASN A 1 950 ? 23.445 -24.042 -1.682 1.00 87.94 950 ASN A N 1
ATOM 7700 C CA . ASN A 1 950 ? 22.956 -23.050 -0.723 1.00 87.94 950 ASN A CA 1
ATOM 7701 C C . ASN A 1 950 ? 21.473 -22.665 -0.884 1.00 87.94 950 ASN A C 1
ATOM 7703 O O . ASN A 1 950 ? 20.934 -22.002 -0.002 1.00 87.94 950 ASN A O 1
ATOM 7707 N N . VAL A 1 951 ? 20.783 -23.094 -1.951 1.00 87.75 951 VAL A N 1
ATOM 7708 C CA . VAL A 1 951 ? 19.382 -22.693 -2.204 1.00 87.75 951 VAL A CA 1
ATOM 7709 C C . VAL A 1 951 ? 18.429 -23.054 -1.062 1.00 87.75 951 VAL A C 1
ATOM 7711 O O . VAL A 1 951 ? 17.503 -22.299 -0.783 1.00 87.75 951 VAL A O 1
ATOM 7714 N N . ASN A 1 952 ? 18.682 -24.162 -0.361 1.00 87.38 952 ASN A N 1
ATOM 7715 C CA . ASN A 1 952 ? 17.861 -24.610 0.770 1.00 87.38 952 ASN A CA 1
ATOM 7716 C C . ASN A 1 952 ? 18.037 -23.751 2.031 1.00 87.38 952 ASN A C 1
ATOM 7718 O O . ASN A 1 952 ? 17.220 -23.833 2.939 1.00 87.38 952 ASN A O 1
ATOM 7722 N N . ASN A 1 953 ? 19.092 -22.939 2.088 1.00 86.81 953 ASN A N 1
ATOM 7723 C CA . ASN A 1 953 ? 19.383 -22.045 3.205 1.00 86.81 953 ASN A CA 1
ATOM 7724 C C . ASN A 1 953 ? 18.849 -20.621 2.945 1.00 86.81 953 ASN A C 1
ATOM 7726 O O . ASN A 1 953 ? 19.041 -19.723 3.766 1.00 86.81 953 ASN A O 1
ATOM 7730 N N . TYR A 1 954 ? 18.231 -20.385 1.783 1.00 88.75 954 TYR A N 1
ATOM 7731 C CA . TYR A 1 954 ? 17.597 -19.116 1.453 1.00 88.75 954 TYR A CA 1
ATOM 7732 C C . TYR A 1 954 ? 16.313 -18.938 2.284 1.00 88.75 954 TYR A C 1
ATOM 7734 O O . TYR A 1 954 ? 15.497 -19.857 2.285 1.00 88.75 954 TYR A O 1
ATOM 7742 N N . PRO A 1 955 ? 16.080 -17.784 2.950 1.00 91.06 955 PRO A N 1
ATOM 7743 C CA . PRO A 1 955 ? 14.961 -17.600 3.881 1.00 91.06 955 PRO A CA 1
ATOM 7744 C C . PRO A 1 955 ? 13.635 -17.362 3.137 1.00 91.06 955 PRO A C 1
ATOM 7746 O O . PRO A 1 955 ? 13.019 -16.298 3.234 1.00 91.06 955 PRO A O 1
ATOM 7749 N N . ILE A 1 956 ? 13.205 -18.338 2.337 1.00 91.75 956 ILE A N 1
ATOM 7750 C CA . ILE A 1 956 ? 12.019 -18.235 1.487 1.00 91.75 956 ILE A CA 1
ATOM 7751 C C . ILE A 1 956 ? 10.748 -18.086 2.328 1.00 91.75 956 ILE A C 1
ATOM 7753 O O . ILE A 1 956 ? 9.891 -17.268 1.997 1.00 91.75 956 ILE A O 1
ATOM 7757 N N . GLU A 1 957 ? 10.662 -18.781 3.463 1.00 92.69 957 GLU A N 1
ATOM 7758 C CA . GLU A 1 957 ? 9.529 -18.753 4.392 1.00 92.69 957 GLU A CA 1
ATOM 7759 C C . GLU A 1 957 ? 9.259 -17.334 4.908 1.00 92.69 957 GLU A C 1
ATOM 7761 O O . GLU A 1 957 ? 8.105 -16.920 5.054 1.00 92.69 957 GLU A O 1
ATOM 7766 N N . ALA A 1 958 ? 10.318 -16.548 5.106 1.00 94.56 958 ALA A N 1
ATOM 7767 C CA . ALA A 1 958 ? 10.229 -15.163 5.542 1.00 94.56 958 ALA A CA 1
ATOM 7768 C C . ALA A 1 958 ? 9.510 -14.280 4.507 1.00 94.56 958 ALA A C 1
ATOM 7770 O O . ALA A 1 958 ? 8.673 -13.433 4.840 1.00 94.56 958 ALA A O 1
ATOM 7771 N N . TYR A 1 959 ? 9.786 -14.510 3.223 1.00 93.75 959 TYR A N 1
ATOM 7772 C CA . TYR A 1 959 ? 9.102 -13.833 2.125 1.00 93.75 959 TYR A CA 1
ATOM 7773 C C . TYR A 1 959 ? 7.722 -14.403 1.847 1.00 93.75 959 TYR A C 1
ATOM 7775 O O . TYR A 1 959 ? 6.845 -13.637 1.452 1.00 93.75 959 TYR A O 1
ATOM 7783 N N . GLU A 1 960 ? 7.487 -15.698 2.068 1.00 94.31 960 GLU A N 1
ATOM 7784 C CA . GLU A 1 960 ? 6.133 -16.253 2.016 1.00 94.31 960 GLU A CA 1
ATOM 7785 C C . GLU A 1 960 ? 5.255 -15.577 3.071 1.00 94.31 960 GLU A C 1
ATOM 7787 O O . GLU A 1 960 ? 4.112 -15.211 2.795 1.00 94.31 960 GLU A O 1
ATOM 7792 N N . ARG A 1 961 ? 5.801 -15.344 4.269 1.00 94.62 961 ARG A N 1
ATOM 7793 C CA . ARG A 1 961 ? 5.130 -14.621 5.350 1.00 94.62 961 ARG A CA 1
ATOM 7794 C C . ARG A 1 961 ? 4.864 -13.159 4.985 1.00 94.62 961 ARG A C 1
ATOM 7796 O O . ARG A 1 961 ? 3.768 -12.663 5.256 1.00 94.62 961 ARG A O 1
ATOM 7803 N N . ASP A 1 962 ? 5.799 -12.473 4.322 1.00 94.75 962 ASP A N 1
ATOM 7804 C CA . ASP A 1 962 ? 5.572 -11.113 3.806 1.00 94.75 962 ASP A CA 1
ATOM 7805 C C . ASP A 1 962 ? 4.568 -11.074 2.637 1.00 94.75 962 ASP A C 1
ATOM 7807 O O . ASP A 1 962 ? 3.740 -10.164 2.544 1.00 94.75 962 ASP A O 1
ATOM 7811 N N . ALA A 1 963 ? 4.576 -12.089 1.772 1.00 94.38 963 ALA A N 1
ATOM 7812 C CA . ALA A 1 963 ? 3.590 -12.264 0.714 1.00 94.38 963 ALA A CA 1
ATOM 7813 C C . ALA A 1 963 ? 2.195 -12.505 1.298 1.00 94.38 963 ALA A C 1
ATOM 7815 O O . ALA A 1 963 ? 1.247 -11.861 0.858 1.00 94.38 963 ALA A O 1
ATOM 7816 N N . GLN A 1 964 ? 2.068 -13.338 2.335 1.00 93.12 964 GLN A N 1
ATOM 7817 C CA . GLN A 1 964 ? 0.822 -13.509 3.090 1.00 93.12 964 GLN A CA 1
ATOM 7818 C C . GLN A 1 964 ? 0.408 -12.228 3.804 1.00 93.12 964 GLN A C 1
ATOM 7820 O O . GLN A 1 964 ? -0.778 -11.936 3.894 1.00 93.12 964 GLN A O 1
ATOM 7825 N N . ARG A 1 965 ? 1.356 -11.406 4.262 1.00 94.06 965 ARG A N 1
ATOM 7826 C CA . ARG A 1 965 ? 1.018 -10.089 4.795 1.00 94.06 965 ARG A CA 1
ATOM 7827 C C . ARG A 1 965 ? 0.353 -9.239 3.718 1.00 94.06 965 ARG A C 1
ATOM 7829 O O . ARG A 1 965 ? -0.690 -8.668 3.988 1.00 94.06 965 ARG A O 1
ATOM 7836 N N . LEU A 1 966 ? 0.916 -9.143 2.511 1.00 92.62 966 LEU A N 1
ATOM 7837 C CA . LEU A 1 966 ? 0.422 -8.259 1.441 1.00 92.62 966 LEU A CA 1
ATOM 7838 C C . LEU A 1 966 ? -0.795 -8.802 0.669 1.00 92.62 966 LEU A C 1
ATOM 7840 O O . LEU A 1 966 ? -1.678 -8.024 0.307 1.00 92.62 966 LEU A O 1
ATOM 7844 N N . LEU A 1 967 ? -0.833 -10.109 0.417 1.00 93.75 967 LEU A N 1
ATOM 7845 C CA . LEU A 1 967 ? -1.832 -10.844 -0.370 1.00 93.75 967 LEU A CA 1
ATOM 7846 C C . LEU A 1 967 ? -2.432 -11.996 0.467 1.00 93.75 967 LEU A C 1
ATOM 7848 O O . LEU A 1 967 ? -2.345 -13.164 0.081 1.00 93.75 967 LEU A O 1
ATOM 7852 N N . PRO A 1 968 ? -3.016 -11.687 1.635 1.00 91.12 968 PRO A N 1
ATOM 7853 C CA . PRO A 1 968 ? -3.408 -12.674 2.636 1.00 91.12 968 PRO A CA 1
ATOM 7854 C C . PRO A 1 968 ? -4.453 -13.636 2.090 1.00 91.12 968 PRO A C 1
ATOM 7856 O O . PRO A 1 968 ? -5.438 -13.221 1.477 1.00 91.12 968 PRO A O 1
ATOM 7859 N N . ASN A 1 969 ? -4.221 -14.929 2.324 1.00 87.38 969 ASN A N 1
ATOM 7860 C CA . ASN A 1 969 ? -5.085 -16.043 1.929 1.00 87.38 969 ASN A CA 1
ATOM 7861 C C . ASN A 1 969 ? -5.318 -16.192 0.412 1.00 87.38 969 ASN A C 1
ATOM 7863 O O . ASN A 1 969 ? -5.929 -17.171 -0.016 1.00 87.38 969 ASN A O 1
ATOM 7867 N N . MET A 1 970 ? -4.836 -15.274 -0.428 1.00 91.56 970 MET A N 1
ATOM 7868 C CA . MET A 1 970 ? -5.052 -15.340 -1.868 1.00 91.56 970 MET A CA 1
ATOM 7869 C C . MET A 1 970 ? -4.270 -16.513 -2.463 1.00 91.56 970 MET A C 1
ATOM 7871 O O . MET A 1 970 ? -3.075 -16.676 -2.224 1.00 91.56 970 MET A O 1
ATOM 7875 N N . LYS A 1 971 ? -4.959 -17.327 -3.265 1.00 90.38 971 LYS A N 1
ATOM 7876 C CA . LYS A 1 971 ? -4.366 -18.439 -4.013 1.00 90.38 971 LYS A CA 1
ATOM 7877 C C . LYS A 1 971 ? -4.249 -18.040 -5.474 1.00 90.38 971 LYS A C 1
ATOM 7879 O O . LYS A 1 971 ? -5.252 -17.631 -6.062 1.00 90.38 971 LYS A O 1
ATOM 7884 N N . PHE A 1 972 ? -3.060 -18.174 -6.043 1.00 95.38 972 PHE A N 1
ATOM 7885 C CA . PHE A 1 972 ? -2.784 -17.839 -7.436 1.00 95.38 972 PHE A CA 1
ATOM 7886 C C . PHE A 1 972 ? -2.383 -19.092 -8.209 1.00 95.38 972 PHE A C 1
ATOM 7888 O O . PHE A 1 972 ? -1.789 -20.007 -7.642 1.00 95.38 972 PHE A O 1
ATOM 7895 N N . ALA A 1 973 ? -2.731 -19.129 -9.492 1.00 96.38 973 ALA A N 1
ATOM 7896 C CA . ALA A 1 973 ? -2.245 -20.143 -10.418 1.00 96.38 973 ALA A CA 1
ATOM 7897 C C . ALA A 1 973 ? -0.858 -19.759 -10.956 1.00 96.38 973 ALA A C 1
ATOM 7899 O O . ALA A 1 973 ? 0.033 -20.600 -11.018 1.00 96.38 973 ALA A O 1
ATOM 7900 N N . ASP A 1 974 ? -0.643 -18.468 -11.228 1.00 97.94 974 ASP A N 1
ATOM 7901 C CA . ASP A 1 974 ? 0.642 -17.953 -11.701 1.00 97.94 974 ASP A CA 1
ATOM 7902 C C . ASP A 1 974 ? 1.094 -16.725 -10.918 1.00 97.94 974 ASP A C 1
ATOM 7904 O O . ASP A 1 974 ? 0.296 -15.826 -10.626 1.00 97.94 974 ASP A O 1
ATOM 7908 N N . SER A 1 975 ? 2.399 -16.667 -10.653 1.00 98.00 975 SER A N 1
ATOM 7909 C CA . SER A 1 975 ? 3.097 -15.491 -10.141 1.00 98.00 975 SER A CA 1
ATOM 7910 C C . SER A 1 975 ? 4.099 -14.987 -11.172 1.00 98.00 975 SER A C 1
ATOM 7912 O O . SER A 1 975 ? 5.004 -15.718 -11.565 1.00 98.00 975 SER A O 1
ATOM 7914 N N . ILE A 1 976 ? 3.935 -13.747 -11.633 1.00 98.25 976 ILE A N 1
ATOM 7915 C CA . ILE A 1 976 ? 4.685 -13.195 -12.766 1.00 98.25 976 ILE A CA 1
ATOM 7916 C C . ILE A 1 976 ? 5.440 -11.927 -12.349 1.00 98.25 976 ILE A C 1
ATOM 7918 O O . ILE A 1 976 ? 4.834 -10.871 -12.159 1.00 98.25 976 ILE A O 1
ATOM 7922 N N . ASP A 1 977 ? 6.770 -11.980 -12.281 1.00 97.75 977 ASP A N 1
ATOM 7923 C CA . ASP A 1 977 ? 7.591 -10.768 -12.360 1.00 97.75 977 ASP A CA 1
ATOM 7924 C C . ASP A 1 977 ? 7.705 -10.356 -13.829 1.00 97.75 977 ASP A C 1
ATOM 7926 O O . ASP A 1 977 ? 8.599 -10.778 -14.563 1.00 97.75 977 ASP A O 1
ATOM 7930 N N . PHE A 1 978 ? 6.758 -9.532 -14.270 1.00 97.25 978 PHE A N 1
ATOM 7931 C CA . PHE A 1 978 ? 6.749 -8.989 -15.621 1.00 97.25 978 PHE A CA 1
ATOM 7932 C C . PHE A 1 978 ? 7.803 -7.894 -15.796 1.00 97.25 978 PHE A C 1
ATOM 7934 O O . PHE A 1 978 ? 8.090 -7.520 -16.922 1.00 97.25 978 PHE A O 1
ATOM 7941 N N . SER A 1 979 ? 8.389 -7.355 -14.725 1.00 93.44 979 SER A N 1
ATOM 7942 C CA . SER A 1 979 ? 9.477 -6.391 -14.853 1.00 93.44 979 SER A CA 1
ATOM 7943 C C . SER A 1 979 ? 10.789 -7.093 -15.191 1.00 93.44 979 SER A C 1
ATOM 7945 O O . SER A 1 979 ? 11.398 -6.745 -16.195 1.00 93.44 979 SER A O 1
ATOM 7947 N N . GLY A 1 980 ? 11.211 -8.061 -14.372 1.00 92.75 980 GLY A N 1
ATOM 7948 C CA . GLY A 1 980 ? 12.509 -8.735 -14.462 1.00 92.75 980 GLY A CA 1
ATOM 7949 C C . GLY A 1 980 ? 13.715 -7.945 -13.939 1.00 92.75 980 GLY A C 1
ATOM 7950 O O . GLY A 1 980 ? 14.838 -8.424 -14.055 1.00 92.75 980 GLY A O 1
ATOM 7951 N N . TYR A 1 981 ? 13.523 -6.741 -13.378 1.00 90.75 981 TYR A N 1
ATOM 7952 C CA . TYR A 1 981 ? 14.631 -5.826 -13.021 1.00 90.75 981 TYR A CA 1
ATOM 7953 C C . TYR A 1 981 ? 14.809 -5.588 -11.517 1.00 90.75 981 TYR A C 1
ATOM 7955 O O . TYR A 1 981 ? 15.727 -4.868 -11.119 1.00 90.75 981 TYR A O 1
ATOM 7963 N N . SER A 1 982 ? 13.927 -6.113 -10.664 1.00 89.81 982 SER A N 1
ATOM 7964 C CA . SER A 1 982 ? 13.943 -5.784 -9.238 1.00 89.81 982 SER A CA 1
ATOM 7965 C C . SER A 1 982 ? 14.196 -7.002 -8.369 1.00 89.81 982 SER A C 1
ATOM 7967 O O . SER A 1 982 ? 13.299 -7.809 -8.176 1.00 89.81 982 SER A O 1
ATOM 7969 N N . TYR A 1 983 ? 15.367 -7.052 -7.728 1.00 89.88 983 TYR A N 1
ATOM 7970 C CA . TYR A 1 983 ? 15.667 -8.057 -6.705 1.00 89.88 983 TYR A CA 1
ATOM 7971 C C . TYR A 1 983 ? 14.596 -8.122 -5.609 1.00 89.88 983 TYR A C 1
ATOM 7973 O O . TYR A 1 983 ? 14.144 -9.196 -5.241 1.00 89.88 983 TYR A O 1
ATOM 7981 N N . TYR A 1 984 ? 14.148 -6.976 -5.083 1.00 88.25 984 TYR A N 1
ATOM 7982 C CA . TYR A 1 984 ? 13.116 -6.962 -4.039 1.00 88.25 984 TYR A CA 1
ATOM 7983 C C . TYR A 1 984 ? 11.804 -7.602 -4.511 1.00 88.25 984 TYR A C 1
ATOM 7985 O O . TYR A 1 984 ? 11.243 -8.436 -3.804 1.00 88.25 984 TYR A O 1
ATOM 7993 N N . TRP A 1 985 ? 11.313 -7.210 -5.690 1.00 91.88 985 TRP A N 1
ATOM 7994 C CA . TRP A 1 985 ? 10.049 -7.738 -6.194 1.00 91.88 985 TRP A CA 1
ATOM 7995 C C . TRP A 1 985 ? 10.177 -9.177 -6.663 1.00 91.88 985 TRP A C 1
ATOM 7997 O O . TRP A 1 985 ? 9.287 -9.956 -6.357 1.00 91.88 985 TRP A O 1
ATOM 8007 N N . GLY A 1 986 ? 11.299 -9.556 -7.274 1.00 93.88 986 GLY A N 1
ATOM 8008 C CA . GLY A 1 986 ? 11.604 -10.938 -7.626 1.00 93.88 986 GLY A CA 1
ATOM 8009 C C . GLY A 1 986 ? 11.453 -11.877 -6.433 1.00 93.88 986 GLY A C 1
ATOM 8010 O O . GLY A 1 986 ? 10.712 -12.849 -6.534 1.00 93.88 986 GLY A O 1
ATOM 8011 N N . ARG A 1 987 ? 12.038 -11.528 -5.275 1.00 93.19 987 ARG A N 1
ATOM 8012 C CA . ARG A 1 987 ? 11.882 -12.293 -4.020 1.00 93.19 987 ARG A CA 1
ATOM 8013 C C . ARG A 1 987 ? 10.431 -12.451 -3.601 1.00 93.19 987 ARG A C 1
ATOM 8015 O O . ARG A 1 987 ? 9.998 -13.554 -3.288 1.00 93.19 987 ARG A O 1
ATOM 8022 N N . LEU A 1 988 ? 9.663 -11.363 -3.615 1.00 93.44 988 LEU A N 1
ATOM 8023 C CA . LEU A 1 988 ? 8.247 -11.441 -3.273 1.00 93.44 988 LEU A CA 1
ATOM 8024 C C . LEU A 1 988 ? 7.493 -12.331 -4.270 1.00 93.44 988 LEU A C 1
ATOM 8026 O O . LEU A 1 988 ? 6.730 -13.193 -3.848 1.00 93.44 988 LEU A O 1
ATOM 8030 N N . MET A 1 989 ? 7.729 -12.159 -5.574 1.00 95.75 989 MET A N 1
ATOM 8031 C CA . MET A 1 989 ? 7.042 -12.910 -6.624 1.00 95.75 989 MET A CA 1
ATOM 8032 C C . MET A 1 989 ? 7.322 -14.416 -6.535 1.00 95.75 989 MET A C 1
ATOM 8034 O O . MET A 1 989 ? 6.374 -15.195 -6.631 1.00 95.75 989 MET A O 1
ATOM 8038 N N . VAL A 1 990 ? 8.566 -14.847 -6.284 1.00 94.88 990 VAL A N 1
ATOM 8039 C CA . VAL A 1 990 ? 8.886 -16.285 -6.122 1.00 94.88 990 VAL A CA 1
ATOM 8040 C C . VAL A 1 990 ? 8.332 -16.895 -4.834 1.00 94.88 990 VAL A C 1
ATOM 8042 O O . VAL A 1 990 ? 8.195 -18.115 -4.743 1.00 94.88 990 VAL A O 1
ATOM 8045 N N . SER A 1 991 ? 7.994 -16.060 -3.853 1.00 93.94 991 SER A N 1
ATOM 8046 C CA . SER A 1 991 ? 7.497 -16.490 -2.540 1.00 93.94 991 SER A CA 1
ATOM 8047 C C . SER A 1 991 ? 5.974 -16.486 -2.446 1.00 93.94 991 SER A C 1
ATOM 8049 O O . SER A 1 991 ? 5.391 -16.982 -1.484 1.00 93.94 991 SER A O 1
ATOM 8051 N N . ILE A 1 992 ? 5.289 -15.933 -3.449 1.00 95.06 992 ILE A N 1
ATOM 8052 C CA . ILE A 1 992 ? 3.846 -16.103 -3.553 1.00 95.06 992 ILE A CA 1
ATOM 8053 C C . ILE A 1 992 ? 3.563 -17.570 -3.876 1.00 95.06 992 ILE A C 1
ATOM 8055 O O . ILE A 1 992 ? 4.128 -18.144 -4.808 1.00 95.06 992 ILE A O 1
ATOM 8059 N N . LYS A 1 993 ? 2.648 -18.167 -3.105 1.00 89.69 993 LYS A N 1
ATOM 8060 C CA . LYS A 1 993 ? 2.183 -19.543 -3.297 1.00 89.69 993 LYS A CA 1
ATOM 8061 C C . LYS A 1 993 ? 1.390 -19.653 -4.600 1.00 89.69 993 LYS A C 1
ATOM 8063 O O . LYS A 1 993 ? 0.173 -19.473 -4.619 1.00 89.69 993 LYS A O 1
ATOM 8068 N N . ALA A 1 994 ? 2.117 -19.939 -5.670 1.00 94.75 994 ALA A N 1
ATOM 8069 C CA . ALA A 1 994 ? 1.619 -20.264 -6.995 1.00 94.75 994 ALA A CA 1
ATOM 8070 C C . ALA A 1 994 ? 2.423 -21.457 -7.541 1.00 94.75 994 ALA A C 1
ATOM 8072 O O . ALA A 1 994 ? 3.639 -21.499 -7.327 1.00 94.75 994 ALA A O 1
ATOM 8073 N N . PRO A 1 995 ? 1.777 -22.423 -8.219 1.00 94.00 995 PRO A N 1
ATOM 8074 C CA . PRO A 1 995 ? 2.461 -23.572 -8.809 1.00 94.00 995 PRO A CA 1
ATOM 8075 C C . PRO A 1 995 ? 3.382 -23.203 -9.979 1.00 94.00 995 PRO A C 1
ATOM 8077 O O . PRO A 1 995 ? 4.243 -24.003 -10.321 1.00 94.00 995 PRO A O 1
ATOM 8080 N N . ASN A 1 996 ? 3.203 -22.028 -10.592 1.00 95.81 996 ASN A N 1
ATOM 8081 C CA . ASN A 1 996 ? 4.032 -21.559 -11.697 1.00 95.81 996 ASN A CA 1
ATOM 8082 C C . ASN A 1 996 ? 4.538 -20.130 -11.431 1.00 95.81 996 ASN A C 1
ATOM 8084 O O . ASN A 1 996 ? 3.755 -19.184 -11.293 1.00 95.81 996 ASN A O 1
ATOM 8088 N N . LYS A 1 997 ? 5.860 -19.973 -11.350 1.00 97.38 997 LYS A N 1
ATOM 8089 C CA . LYS A 1 997 ? 6.570 -18.714 -11.094 1.00 97.38 997 LYS A CA 1
ATOM 8090 C C . LYS A 1 997 ? 7.356 -18.309 -12.330 1.00 97.38 997 LYS A C 1
ATOM 8092 O O . LYS A 1 997 ? 8.217 -19.041 -12.814 1.00 97.38 997 LYS A O 1
ATOM 8097 N N . ILE A 1 998 ? 7.082 -17.112 -12.829 1.00 98.25 998 ILE A N 1
ATOM 8098 C CA . ILE A 1 998 ? 7.565 -16.636 -14.122 1.00 98.25 998 ILE A CA 1
ATOM 8099 C C . ILE A 1 998 ? 8.315 -15.313 -13.946 1.00 98.25 998 ILE A C 1
ATOM 8101 O O . ILE A 1 998 ? 7.801 -14.395 -13.308 1.00 98.25 998 ILE A O 1
ATOM 8105 N N . ALA A 1 999 ? 9.486 -15.176 -14.570 1.00 98.12 999 ALA A N 1
ATOM 8106 C CA . ALA A 1 999 ? 10.180 -13.893 -14.713 1.00 98.12 999 ALA A CA 1
ATOM 8107 C C . ALA A 1 999 ? 10.339 -13.516 -16.191 1.00 98.12 999 ALA A C 1
ATOM 8109 O O . ALA A 1 999 ? 10.756 -14.339 -17.006 1.00 98.12 999 ALA A O 1
ATOM 8110 N N . TYR A 1 1000 ? 10.030 -12.267 -16.541 1.00 97.81 1000 TYR A N 1
ATOM 8111 C CA . TYR A 1 1000 ? 10.212 -11.737 -17.894 1.00 97.81 1000 TYR A CA 1
ATOM 8112 C C . TYR A 1 1000 ? 11.593 -11.107 -18.074 1.00 97.81 1000 TYR A C 1
ATOM 8114 O O . TYR A 1 1000 ? 12.058 -10.343 -17.235 1.00 97.81 1000 TYR A O 1
ATOM 8122 N N . LEU A 1 1001 ? 12.217 -11.370 -19.218 1.00 96.50 1001 LEU A N 1
ATOM 8123 C CA . LEU A 1 1001 ? 13.508 -10.842 -19.639 1.00 96.50 1001 LEU A CA 1
ATOM 8124 C C . LEU A 1 1001 ? 13.292 -9.958 -20.876 1.00 96.50 1001 LEU A C 1
ATOM 8126 O O . LEU A 1 1001 ? 13.357 -10.409 -22.020 1.00 96.50 1001 LEU A O 1
ATOM 8130 N N . HIS A 1 1002 ? 12.974 -8.683 -20.641 1.00 93.12 1002 HIS A N 1
ATOM 8131 C CA . HIS A 1 1002 ? 12.614 -7.739 -21.712 1.00 93.12 1002 HIS A CA 1
ATOM 8132 C C . HIS A 1 1002 ? 13.784 -7.329 -22.603 1.00 93.12 1002 HIS A C 1
ATOM 8134 O O . HIS A 1 1002 ? 13.552 -6.868 -23.713 1.00 93.12 1002 HIS A O 1
ATOM 8140 N N . ASN A 1 1003 ? 15.020 -7.480 -22.129 1.00 90.12 1003 ASN A N 1
ATOM 8141 C CA . ASN A 1 1003 ? 16.255 -7.177 -22.852 1.00 90.12 1003 ASN A CA 1
ATOM 8142 C C . ASN A 1 1003 ? 17.331 -8.220 -22.505 1.00 90.12 1003 ASN A C 1
ATOM 8144 O O . ASN A 1 1003 ? 17.050 -9.210 -21.828 1.00 90.12 1003 ASN A O 1
ATOM 8148 N N . ASP A 1 1004 ? 18.555 -7.986 -22.976 1.00 91.25 1004 ASP A N 1
ATOM 8149 C CA . ASP A 1 1004 ? 19.759 -8.724 -22.636 1.00 91.25 1004 ASP A CA 1
ATOM 8150 C C . ASP A 1 1004 ? 20.108 -8.344 -21.207 1.00 91.25 1004 ASP A C 1
ATOM 8152 O O . ASP A 1 1004 ? 20.712 -7.304 -20.927 1.00 91.25 1004 ASP A O 1
ATOM 8156 N N . ILE A 1 1005 ? 19.599 -9.158 -20.290 1.00 92.44 1005 ILE A N 1
ATOM 8157 C CA . ILE A 1 1005 ? 19.538 -8.792 -18.882 1.00 92.44 1005 ILE A CA 1
ATOM 8158 C C . ILE A 1 1005 ? 20.937 -8.735 -18.261 1.00 92.44 1005 ILE A C 1
ATOM 8160 O O . ILE A 1 1005 ? 21.180 -7.962 -17.333 1.00 92.44 1005 ILE A O 1
ATOM 8164 N N . TRP A 1 1006 ? 21.876 -9.506 -18.817 1.00 92.94 1006 TRP A N 1
ATOM 8165 C CA . TRP A 1 1006 ? 23.268 -9.522 -18.390 1.00 92.94 1006 TRP A CA 1
ATOM 8166 C C . TRP A 1 1006 ? 24.007 -8.247 -18.804 1.00 92.94 1006 TRP A C 1
ATOM 8168 O O . TRP A 1 1006 ? 24.685 -7.643 -17.968 1.00 92.94 1006 TRP A O 1
ATOM 8178 N N . GLU A 1 1007 ? 23.854 -7.803 -20.058 1.00 89.19 1007 GLU A N 1
ATOM 8179 C CA . GLU A 1 1007 ? 24.439 -6.531 -20.509 1.00 89.19 1007 GLU A CA 1
ATOM 8180 C C . GLU A 1 1007 ? 23.832 -5.344 -19.762 1.00 89.19 1007 GLU A C 1
ATOM 8182 O O . GLU A 1 1007 ? 24.558 -4.443 -19.338 1.00 89.19 1007 GLU A O 1
ATOM 8187 N N . ASP A 1 1008 ? 22.515 -5.361 -19.530 1.00 85.75 1008 ASP A N 1
ATOM 8188 C CA . ASP A 1 1008 ? 21.845 -4.311 -18.765 1.00 85.75 1008 ASP A CA 1
ATOM 8189 C C . ASP A 1 1008 ? 22.383 -4.228 -17.331 1.00 85.75 1008 ASP A C 1
ATOM 8191 O O . ASP A 1 1008 ? 22.684 -3.126 -16.863 1.00 85.75 1008 ASP A O 1
ATOM 8195 N N . ALA A 1 1009 ? 22.581 -5.363 -16.648 1.00 86.62 1009 ALA A N 1
ATOM 8196 C CA . ALA A 1 1009 ? 23.155 -5.401 -15.300 1.00 86.62 1009 ALA A CA 1
ATOM 8197 C C . ALA A 1 1009 ? 24.556 -4.763 -15.231 1.00 86.62 1009 ALA A C 1
ATOM 8199 O O . ALA A 1 1009 ? 24.873 -4.062 -14.266 1.00 86.62 1009 ALA A O 1
ATOM 8200 N N . HIS A 1 1010 ? 25.376 -4.948 -16.268 1.00 87.19 1010 HIS A N 1
ATOM 8201 C CA . HIS A 1 1010 ? 26.765 -4.477 -16.325 1.00 87.19 1010 HIS A CA 1
ATOM 8202 C C . HIS A 1 1010 ? 26.939 -3.146 -17.065 1.00 87.19 1010 HIS A C 1
ATOM 8204 O O . HIS A 1 1010 ? 28.061 -2.667 -17.261 1.00 87.19 1010 HIS A O 1
ATOM 8210 N N . ARG A 1 1011 ? 25.832 -2.501 -17.432 1.00 79.56 1011 ARG A N 1
ATOM 8211 C CA . ARG A 1 1011 ? 25.836 -1.255 -18.183 1.00 79.56 1011 ARG A CA 1
ATOM 8212 C C . ARG A 1 1011 ? 26.393 -0.083 -17.377 1.00 79.56 1011 ARG A C 1
ATOM 8214 O O . ARG A 1 1011 ? 25.941 0.187 -16.260 1.00 79.56 1011 ARG A O 1
ATOM 8221 N N . LYS A 1 1012 ? 27.302 0.678 -17.999 1.00 74.81 1012 LYS A N 1
ATOM 8222 C CA . LYS A 1 1012 ? 27.872 1.919 -17.454 1.00 74.81 1012 LYS A CA 1
ATOM 8223 C C . LYS A 1 1012 ? 27.367 3.163 -18.185 1.00 74.81 1012 LYS A C 1
ATOM 8225 O O . LYS A 1 1012 ? 27.320 3.183 -19.413 1.00 74.81 1012 LYS A O 1
ATOM 8230 N N . ILE A 1 1013 ? 27.056 4.216 -17.433 1.00 63.78 1013 ILE A N 1
ATOM 8231 C CA . ILE A 1 1013 ? 26.865 5.585 -17.935 1.00 63.78 1013 ILE A CA 1
ATOM 8232 C C . ILE A 1 1013 ? 27.839 6.470 -17.160 1.00 63.78 1013 ILE A C 1
ATOM 8234 O O . ILE A 1 1013 ? 27.806 6.461 -15.935 1.00 63.78 1013 ILE A O 1
ATOM 8238 N N . GLU A 1 1014 ? 28.741 7.169 -17.858 1.00 63.97 1014 GLU A N 1
ATOM 8239 C CA . GLU A 1 1014 ? 29.765 8.030 -17.229 1.00 63.97 1014 GLU A CA 1
ATOM 8240 C C . GLU A 1 1014 ? 30.579 7.299 -16.134 1.00 63.97 1014 GLU A C 1
ATOM 8242 O O . GLU A 1 1014 ? 30.847 7.834 -15.066 1.00 63.97 1014 GLU A O 1
ATOM 8247 N N . ASN A 1 1015 ? 30.963 6.040 -16.398 1.00 66.62 1015 ASN A N 1
ATOM 8248 C CA . ASN A 1 1015 ? 31.652 5.116 -15.476 1.00 66.62 1015 ASN A CA 1
ATOM 8249 C C . ASN A 1 1015 ? 30.842 4.606 -14.266 1.00 66.62 1015 ASN A C 1
ATOM 8251 O O . ASN A 1 1015 ? 31.377 3.837 -13.468 1.00 66.62 1015 ASN A O 1
ATOM 8255 N N . ILE A 1 1016 ? 29.552 4.927 -14.169 1.00 62.25 1016 ILE A N 1
ATOM 8256 C CA . ILE A 1 1016 ? 28.658 4.470 -13.096 1.00 62.25 1016 ILE A CA 1
ATOM 8257 C C . ILE A 1 1016 ? 27.816 3.291 -13.592 1.00 62.25 1016 ILE A C 1
ATOM 8259 O O . ILE A 1 1016 ? 27.163 3.391 -14.631 1.00 62.25 1016 ILE A O 1
ATOM 8263 N N . TYR A 1 1017 ? 27.804 2.177 -12.852 1.00 70.94 1017 TYR A N 1
ATOM 8264 C CA . TYR A 1 1017 ? 26.906 1.052 -13.136 1.00 70.94 1017 TYR A CA 1
ATOM 8265 C C . TYR A 1 1017 ? 25.466 1.433 -12.821 1.00 70.94 1017 TYR A C 1
ATOM 8267 O O . TYR A 1 1017 ? 25.182 1.807 -11.693 1.00 70.94 1017 TYR A O 1
ATOM 8275 N N . VAL A 1 1018 ? 24.558 1.316 -13.790 1.00 66.81 1018 VAL A N 1
ATOM 8276 C CA . VAL A 1 1018 ? 23.192 1.858 -13.660 1.00 66.81 1018 VAL A CA 1
ATOM 8277 C C . VAL A 1 1018 ? 22.180 0.845 -13.132 1.00 66.81 1018 VAL A C 1
ATOM 8279 O O . VAL A 1 1018 ? 21.167 1.237 -12.564 1.00 66.81 1018 VAL A O 1
ATOM 8282 N N . HIS A 1 1019 ? 22.426 -0.454 -13.295 1.00 76.12 1019 HIS A N 1
ATOM 8283 C CA . HIS A 1 1019 ? 21.441 -1.489 -12.958 1.00 76.12 1019 HIS A CA 1
ATOM 8284 C C . HIS A 1 1019 ? 21.984 -2.634 -12.091 1.00 76.12 1019 HIS A C 1
ATOM 8286 O O . HIS A 1 1019 ? 21.188 -3.396 -11.541 1.00 76.12 1019 HIS A O 1
ATOM 8292 N N . LYS A 1 1020 ? 23.305 -2.704 -11.888 1.00 80.88 1020 LYS A N 1
ATOM 8293 C CA . LYS A 1 1020 ? 24.015 -3.795 -11.200 1.00 80.88 1020 LYS A CA 1
ATOM 8294 C C . LYS A 1 1020 ? 23.353 -4.270 -9.890 1.00 80.88 1020 LYS A C 1
ATOM 8296 O O . LYS A 1 1020 ? 22.923 -5.405 -9.811 1.00 80.88 1020 LYS A O 1
ATOM 8301 N N . ALA A 1 1021 ? 23.138 -3.383 -8.924 1.00 73.69 1021 ALA A N 1
ATOM 8302 C CA . ALA A 1 1021 ? 22.509 -3.550 -7.601 1.00 73.69 1021 ALA A CA 1
ATOM 8303 C C . ALA A 1 1021 ? 21.240 -4.363 -7.557 1.00 73.69 1021 ALA A C 1
ATOM 8305 O O . ALA A 1 1021 ? 20.928 -4.952 -6.529 1.00 73.69 1021 ALA A O 1
ATOM 8306 N N . ASN A 1 1022 ? 20.422 -4.211 -8.591 1.00 81.38 1022 ASN A N 1
ATOM 8307 C CA . ASN A 1 1022 ? 19.067 -4.718 -8.587 1.00 81.38 1022 ASN A CA 1
ATOM 8308 C C . ASN A 1 1022 ? 18.946 -5.852 -9.588 1.00 81.38 1022 ASN A C 1
ATOM 8310 O O . ASN A 1 1022 ? 18.308 -6.849 -9.273 1.00 81.38 1022 ASN A O 1
ATOM 8314 N N . VAL A 1 1023 ? 19.580 -5.717 -10.754 1.00 89.38 1023 VAL A N 1
ATOM 8315 C CA . VAL A 1 1023 ? 19.484 -6.707 -11.823 1.00 89.38 1023 VAL A CA 1
ATOM 8316 C C . VAL A 1 1023 ? 20.440 -7.870 -11.591 1.00 89.38 1023 VAL A C 1
ATOM 8318 O O . VAL A 1 1023 ? 20.023 -9.008 -11.750 1.00 89.38 1023 VAL A O 1
ATOM 8321 N N . GLU A 1 1024 ? 21.676 -7.639 -11.142 1.00 89.25 1024 GLU A N 1
ATOM 8322 C CA . GLU A 1 1024 ? 22.605 -8.745 -10.873 1.00 89.25 1024 GLU A CA 1
ATOM 8323 C C . GLU A 1 1024 ? 22.099 -9.641 -9.724 1.00 89.25 1024 GLU A C 1
ATOM 8325 O O . GLU A 1 1024 ? 22.032 -10.856 -9.922 1.00 89.25 1024 GLU A O 1
ATOM 8330 N N . PRO A 1 1025 ? 21.627 -9.110 -8.574 1.00 89.50 1025 PRO A N 1
ATOM 8331 C CA . PRO A 1 1025 ? 20.981 -9.955 -7.571 1.00 89.50 1025 PRO A CA 1
ATOM 8332 C C . PRO A 1 1025 ? 19.675 -10.592 -8.056 1.00 89.50 1025 PRO A C 1
ATOM 8334 O O . PRO A 1 1025 ? 19.376 -11.711 -7.659 1.00 89.50 1025 PRO A O 1
ATOM 8337 N N . MET A 1 1026 ? 18.901 -9.934 -8.930 1.00 93.19 1026 MET A N 1
ATOM 8338 C CA . MET A 1 1026 ? 17.706 -10.545 -9.534 1.00 93.19 1026 MET A CA 1
ATOM 8339 C C . MET A 1 1026 ? 18.061 -11.767 -10.392 1.00 93.19 1026 MET A C 1
ATOM 8341 O O . MET A 1 1026 ? 17.415 -12.802 -10.267 1.00 93.19 1026 MET A O 1
ATOM 8345 N N . ILE A 1 1027 ? 19.112 -11.678 -11.214 1.00 94.81 1027 ILE A N 1
ATOM 8346 C CA . ILE A 1 1027 ? 19.612 -12.806 -12.017 1.00 94.81 1027 ILE A CA 1
ATOM 8347 C C . ILE A 1 1027 ? 19.987 -13.982 -11.108 1.00 94.81 1027 ILE A C 1
ATOM 8349 O O . ILE A 1 1027 ? 19.655 -15.127 -11.403 1.00 94.81 1027 ILE A O 1
ATOM 8353 N N . LYS A 1 1028 ? 20.604 -13.699 -9.957 1.00 91.50 1028 LYS A N 1
ATOM 8354 C CA . LYS A 1 1028 ? 20.974 -14.708 -8.954 1.00 91.50 1028 LYS A CA 1
ATOM 8355 C C . LYS A 1 1028 ? 19.774 -15.402 -8.280 1.00 91.50 1028 LYS A C 1
ATOM 8357 O O . LYS A 1 1028 ? 19.986 -16.401 -7.600 1.00 91.50 1028 LYS A O 1
ATOM 8362 N N . LEU A 1 1029 ? 18.540 -14.922 -8.475 1.00 93.50 1029 LEU A N 1
ATOM 8363 C CA . LEU A 1 1029 ? 17.305 -15.575 -8.011 1.00 93.50 1029 LEU A CA 1
ATOM 8364 C C . LEU A 1 1029 ? 16.651 -16.482 -9.064 1.00 93.50 1029 LEU A C 1
ATOM 8366 O O . LEU A 1 1029 ? 15.675 -17.153 -8.739 1.00 93.50 1029 LEU A O 1
ATOM 8370 N N . TYR A 1 1030 ? 17.130 -16.512 -10.313 1.00 95.75 1030 TYR A N 1
ATOM 8371 C CA . TYR A 1 1030 ? 16.439 -17.194 -11.419 1.00 95.75 1030 TYR A CA 1
ATOM 8372 C C . TYR A 1 1030 ? 16.167 -18.680 -11.189 1.00 95.75 1030 TYR A C 1
ATOM 8374 O O . TYR A 1 1030 ? 15.120 -19.166 -11.601 1.00 95.75 1030 TYR A O 1
ATOM 8382 N N . ARG A 1 1031 ? 17.036 -19.362 -10.444 1.00 94.75 1031 ARG A N 1
ATOM 8383 C CA . ARG A 1 1031 ? 16.845 -20.726 -9.933 1.00 94.75 1031 ARG A CA 1
ATOM 8384 C C . ARG A 1 1031 ? 15.515 -20.962 -9.211 1.00 94.75 1031 ARG A C 1
ATOM 8386 O O . ARG A 1 1031 ? 15.046 -22.094 -9.193 1.00 94.75 1031 ARG A O 1
ATOM 8393 N N . LEU A 1 1032 ? 14.945 -19.932 -8.583 1.00 95.00 1032 LEU A N 1
ATOM 8394 C CA . LEU A 1 1032 ? 13.684 -20.012 -7.836 1.00 95.00 1032 LEU A CA 1
ATOM 8395 C C . LEU A 1 1032 ? 12.439 -19.807 -8.716 1.00 95.00 1032 LEU A C 1
ATOM 8397 O O . LEU A 1 1032 ? 11.318 -19.917 -8.218 1.00 95.00 1032 LEU A O 1
ATOM 8401 N N . PHE A 1 1033 ? 12.620 -19.479 -9.996 1.00 96.50 1033 PHE A N 1
ATOM 8402 C CA . PHE A 1 1033 ? 11.540 -19.385 -10.972 1.00 96.50 1033 PHE A CA 1
ATOM 8403 C C . PHE A 1 1033 ? 11.404 -20.692 -11.757 1.00 96.50 1033 PHE A C 1
ATOM 8405 O O . PHE A 1 1033 ? 12.381 -21.393 -12.005 1.00 96.50 1033 PHE A O 1
ATOM 8412 N N . ASP A 1 1034 ? 10.191 -20.988 -12.215 1.00 97.00 1034 ASP A N 1
ATOM 8413 C CA . ASP A 1 1034 ? 9.907 -22.156 -13.051 1.00 97.00 1034 ASP A CA 1
ATOM 8414 C C . ASP A 1 1034 ? 10.138 -21.854 -14.538 1.00 97.00 1034 ASP A C 1
ATOM 8416 O O . ASP A 1 1034 ? 10.527 -22.732 -15.315 1.00 97.00 1034 ASP A O 1
ATOM 8420 N N . LYS A 1 1035 ? 9.899 -20.600 -14.954 1.00 97.81 1035 LYS A N 1
ATOM 8421 C CA . LYS A 1 1035 ? 10.032 -20.148 -16.347 1.00 97.81 1035 LYS A CA 1
ATOM 8422 C C . LYS A 1 1035 ? 10.702 -18.772 -16.436 1.00 97.81 1035 LYS A C 1
ATOM 8424 O O . LYS A 1 1035 ? 10.341 -17.839 -15.718 1.00 97.81 1035 LYS A O 1
ATOM 8429 N N . LEU A 1 1036 ? 11.623 -18.631 -17.388 1.00 98.31 1036 LEU A N 1
ATOM 8430 C CA . LEU A 1 1036 ? 12.255 -17.366 -17.773 1.00 98.31 1036 LEU A CA 1
ATOM 8431 C C . LEU A 1 1036 ? 11.813 -17.007 -19.196 1.00 98.31 1036 LEU A C 1
ATOM 8433 O O . LEU A 1 1036 ? 12.054 -17.763 -20.138 1.00 98.31 1036 LEU A O 1
ATOM 8437 N N . VAL A 1 1037 ? 11.130 -15.876 -19.354 1.00 98.06 1037 VAL A N 1
ATOM 8438 C CA . VAL A 1 1037 ? 10.394 -15.529 -20.578 1.00 98.06 1037 VAL A CA 1
ATOM 8439 C C . VAL A 1 1037 ? 11.040 -14.340 -21.268 1.00 98.06 1037 VAL A C 1
ATOM 8441 O O . VAL A 1 1037 ? 10.922 -13.213 -20.799 1.00 98.06 1037 VAL A O 1
ATOM 8444 N N . SER A 1 1038 ? 11.683 -14.558 -22.410 1.00 97.25 1038 SER A N 1
ATOM 8445 C CA . SER A 1 1038 ? 12.163 -13.456 -23.252 1.00 97.25 1038 SER A CA 1
ATOM 8446 C C . SER A 1 1038 ? 11.071 -12.955 -24.200 1.00 97.25 1038 SER A C 1
ATOM 8448 O O . SER A 1 1038 ? 10.217 -13.716 -24.643 1.00 97.25 1038 SER A O 1
ATOM 8450 N N . VAL A 1 1039 ? 11.126 -11.683 -24.591 1.00 94.12 1039 VAL A N 1
ATOM 8451 C CA . VAL A 1 1039 ? 10.098 -11.083 -25.471 1.00 94.12 1039 VAL A CA 1
ATOM 8452 C C . VAL A 1 1039 ? 10.216 -11.451 -26.961 1.00 94.12 1039 VAL A C 1
ATOM 8454 O O . VAL A 1 1039 ? 9.449 -10.973 -27.793 1.00 94.12 1039 VAL A O 1
ATOM 8457 N N . SER A 1 1040 ? 11.193 -12.290 -27.316 1.00 91.31 1040 SER A N 1
ATOM 8458 C CA . SER A 1 1040 ? 11.360 -12.877 -28.651 1.00 91.31 1040 SER A CA 1
ATOM 8459 C C . SER A 1 1040 ? 12.176 -14.180 -28.593 1.00 91.31 1040 SER A C 1
ATOM 8461 O O . SER A 1 1040 ? 12.967 -14.370 -27.656 1.00 91.31 1040 SER A O 1
ATOM 8463 N N . PRO A 1 1041 ? 12.028 -15.086 -29.580 1.00 91.38 1041 PRO A N 1
ATOM 8464 C CA . PRO A 1 1041 ? 12.837 -16.305 -29.677 1.00 91.38 1041 PRO A CA 1
ATOM 8465 C C . PRO A 1 1041 ? 14.348 -16.043 -29.786 1.00 91.38 1041 PRO A C 1
ATOM 8467 O O . PRO A 1 1041 ? 15.156 -16.806 -29.256 1.00 91.38 1041 PRO A O 1
ATOM 8470 N N . GLU A 1 1042 ? 14.745 -14.966 -30.458 1.00 89.81 1042 GLU A N 1
ATOM 8471 C CA . GLU A 1 1042 ? 16.129 -14.529 -30.633 1.00 89.81 1042 GLU A CA 1
ATOM 8472 C C . GLU A 1 1042 ? 16.716 -14.059 -29.304 1.00 89.81 1042 GLU A C 1
ATOM 8474 O O . GLU A 1 1042 ? 17.797 -14.499 -28.908 1.00 89.81 1042 GLU A O 1
ATOM 8479 N N . LEU A 1 1043 ? 15.974 -13.220 -28.575 1.00 91.25 1043 LEU A N 1
ATOM 8480 C CA . LEU A 1 1043 ? 16.391 -12.750 -27.261 1.00 91.25 1043 LEU A CA 1
ATOM 8481 C C . LEU A 1 1043 ? 16.462 -13.888 -26.238 1.00 91.25 1043 LEU A C 1
ATOM 8483 O O . LEU A 1 1043 ? 17.337 -13.888 -25.375 1.00 91.25 1043 LEU A O 1
ATOM 8487 N N . LYS A 1 1044 ? 15.572 -14.882 -26.338 1.00 96.00 1044 LYS A N 1
ATOM 8488 C CA . LYS A 1 1044 ? 15.637 -16.101 -25.521 1.00 96.00 1044 LYS A CA 1
ATOM 8489 C C . LYS A 1 1044 ? 17.007 -16.764 -25.628 1.00 96.00 1044 LYS A C 1
ATOM 8491 O O . LYS A 1 1044 ? 17.622 -16.998 -24.597 1.00 96.00 1044 LYS A O 1
ATOM 8496 N N . LYS A 1 1045 ? 17.505 -16.988 -26.850 1.00 95.50 1045 LYS A N 1
ATOM 8497 C CA . LYS A 1 1045 ? 18.819 -17.616 -27.084 1.00 95.50 1045 LYS A CA 1
ATOM 8498 C C . LYS A 1 1045 ? 19.960 -16.806 -26.460 1.00 95.50 1045 LYS A C 1
ATOM 8500 O O . LYS A 1 1045 ? 20.862 -17.387 -25.865 1.00 95.50 1045 LYS A O 1
ATOM 8505 N N . ILE A 1 1046 ? 19.911 -15.476 -26.581 1.00 93.69 1046 ILE A N 1
ATOM 8506 C CA . ILE A 1 1046 ? 20.921 -14.578 -25.999 1.00 93.69 1046 ILE A CA 1
ATOM 8507 C C . ILE A 1 1046 ? 20.916 -14.693 -24.475 1.00 93.69 1046 ILE A C 1
ATOM 8509 O O . ILE A 1 1046 ? 21.949 -15.012 -23.886 1.00 93.69 1046 ILE A O 1
ATOM 8513 N N . ASN A 1 1047 ? 19.759 -14.480 -23.844 1.00 96.56 1047 ASN A N 1
ATOM 8514 C CA . ASN A 1 1047 ? 19.638 -14.538 -22.392 1.00 96.56 1047 ASN A CA 1
ATOM 8515 C C . ASN A 1 1047 ? 20.014 -15.921 -21.858 1.00 96.56 1047 ASN A C 1
ATOM 8517 O O . ASN A 1 1047 ? 20.844 -16.003 -20.959 1.00 96.56 1047 ASN A O 1
ATOM 8521 N N . GLU A 1 1048 ? 19.494 -16.995 -22.455 1.00 97.44 1048 GLU A N 1
ATOM 8522 C CA . GLU A 1 1048 ? 19.847 -18.375 -22.109 1.00 97.44 1048 GLU A CA 1
ATOM 8523 C C . GLU A 1 1048 ? 21.367 -18.564 -22.120 1.00 97.44 1048 GLU A C 1
ATOM 8525 O O . GLU A 1 1048 ? 21.943 -18.923 -21.100 1.00 97.44 1048 GLU A O 1
ATOM 8530 N N . SER A 1 1049 ? 22.061 -18.178 -23.195 1.00 96.88 1049 SER A N 1
ATOM 8531 C CA . SER A 1 1049 ? 23.521 -18.330 -23.265 1.00 96.88 1049 SER A CA 1
ATOM 8532 C C . SER A 1 1049 ? 24.305 -17.582 -22.173 1.00 96.88 1049 SER A C 1
ATOM 8534 O O . SER A 1 1049 ? 25.386 -18.029 -21.791 1.00 96.88 1049 SER A O 1
ATOM 8536 N N . LYS A 1 1050 ? 23.780 -16.458 -21.661 1.00 96.25 1050 LYS A N 1
ATOM 8537 C CA . LYS A 1 1050 ? 24.475 -15.584 -20.700 1.00 96.25 1050 LYS A CA 1
ATOM 8538 C C . LYS A 1 1050 ? 24.131 -15.867 -19.241 1.00 96.25 1050 LYS A C 1
ATOM 8540 O O . LYS A 1 1050 ? 24.971 -15.636 -18.374 1.00 96.25 1050 LYS A O 1
ATOM 8545 N N . VAL A 1 1051 ? 22.914 -16.334 -18.952 1.00 95.88 1051 VAL A N 1
ATOM 8546 C CA . VAL A 1 1051 ? 22.422 -16.486 -17.568 1.00 95.88 1051 VAL A CA 1
ATOM 8547 C C . VAL A 1 1051 ? 21.988 -17.905 -17.201 1.00 95.88 1051 VAL A C 1
ATOM 8549 O O . VAL A 1 1051 ? 21.546 -18.111 -16.073 1.00 95.88 1051 VAL A O 1
ATOM 8552 N N . ILE A 1 1052 ? 22.158 -18.900 -18.084 1.00 96.19 1052 ILE A N 1
ATOM 8553 C CA . ILE A 1 1052 ? 21.807 -20.310 -17.809 1.00 96.19 1052 ILE A CA 1
ATOM 8554 C C . ILE A 1 1052 ? 22.417 -20.847 -16.510 1.00 96.19 1052 ILE A C 1
ATOM 8556 O O . ILE A 1 1052 ? 21.750 -21.574 -15.781 1.00 96.19 1052 ILE A O 1
ATOM 8560 N N . GLN A 1 1053 ? 23.633 -20.423 -16.154 1.00 93.75 1053 GLN A N 1
ATOM 8561 C CA . GLN A 1 1053 ? 24.294 -20.842 -14.911 1.00 93.75 1053 GLN A CA 1
ATOM 8562 C C . GLN A 1 1053 ? 23.542 -20.425 -13.631 1.00 93.75 1053 GLN A C 1
ATOM 8564 O O . GLN A 1 1053 ? 23.718 -21.045 -12.587 1.00 93.75 1053 GLN A O 1
ATOM 8569 N N . PHE A 1 1054 ? 22.684 -19.401 -13.704 1.00 94.50 1054 PHE A N 1
ATOM 8570 C CA . PHE A 1 1054 ? 21.863 -18.932 -12.581 1.00 94.50 1054 PHE A CA 1
ATOM 8571 C C . PHE A 1 1054 ? 20.436 -19.494 -12.604 1.00 94.50 1054 PHE A C 1
ATOM 8573 O O . PHE A 1 1054 ? 19.704 -19.341 -11.629 1.00 94.50 1054 PHE A O 1
ATOM 8580 N N . ALA A 1 1055 ? 20.026 -20.120 -13.710 1.00 94.25 1055 ALA A N 1
ATOM 8581 C CA . ALA A 1 1055 ? 18.643 -20.516 -13.957 1.00 94.25 1055 ALA A CA 1
ATOM 8582 C C . ALA A 1 1055 ? 18.237 -21.816 -13.247 1.00 94.25 1055 ALA A C 1
ATOM 8584 O O . ALA A 1 1055 ? 17.048 -22.057 -13.061 1.00 94.25 1055 ALA A O 1
ATOM 8585 N N . GLY A 1 1056 ? 19.191 -22.660 -12.840 1.00 92.69 1056 GLY A N 1
ATOM 8586 C CA . GLY A 1 1056 ? 18.878 -23.970 -12.263 1.00 92.69 1056 GLY A CA 1
ATOM 8587 C C . GLY A 1 1056 ? 17.985 -24.790 -13.204 1.00 92.69 1056 GLY A C 1
ATOM 8588 O O . GLY A 1 1056 ? 18.366 -25.050 -14.341 1.00 92.69 1056 GLY A O 1
ATOM 8589 N N . ASN A 1 1057 ? 16.784 -25.153 -12.742 1.00 93.31 1057 ASN A N 1
ATOM 8590 C CA . ASN A 1 1057 ? 15.794 -25.906 -13.525 1.00 93.31 1057 ASN A CA 1
ATOM 8591 C C . ASN A 1 1057 ? 14.783 -25.024 -14.283 1.00 93.31 1057 ASN A C 1
ATOM 8593 O O . ASN A 1 1057 ? 13.859 -25.557 -14.905 1.00 93.31 1057 ASN A O 1
ATOM 8597 N N . ALA A 1 1058 ? 14.920 -23.696 -14.227 1.00 96.12 1058 ALA A N 1
ATOM 8598 C CA . ALA A 1 1058 ? 13.991 -22.779 -14.874 1.00 96.12 1058 ALA A CA 1
ATOM 8599 C C . ALA A 1 1058 ? 14.005 -22.964 -16.400 1.00 96.12 1058 ALA A C 1
ATOM 8601 O O . ALA A 1 1058 ? 15.058 -22.974 -17.043 1.00 96.12 1058 ALA A O 1
ATOM 8602 N N . LYS A 1 1059 ? 12.822 -23.078 -17.009 1.00 96.94 1059 LYS A N 1
ATOM 8603 C CA . LYS A 1 1059 ? 12.686 -23.261 -18.459 1.00 96.94 1059 LYS A CA 1
ATOM 8604 C C . LYS A 1 1059 ? 12.748 -21.919 -19.184 1.00 96.94 1059 LYS A C 1
ATOM 8606 O O . LYS A 1 1059 ? 11.910 -21.048 -18.950 1.00 96.94 1059 LYS A O 1
ATOM 8611 N N . PHE A 1 1060 ? 13.678 -21.772 -20.125 1.00 98.00 1060 PHE A N 1
ATOM 8612 C CA . PHE A 1 1060 ? 13.713 -20.618 -21.025 1.00 98.00 1060 PHE A CA 1
ATOM 8613 C C . PHE A 1 1060 ? 12.635 -20.739 -22.111 1.00 98.00 1060 PHE A C 1
ATOM 8615 O O . PHE A 1 1060 ? 12.573 -21.719 -22.856 1.00 98.00 1060 PHE A O 1
ATOM 8622 N N . THR A 1 1061 ? 11.797 -19.714 -22.243 1.00 97.00 1061 THR A N 1
ATOM 8623 C CA . THR A 1 1061 ? 10.741 -19.623 -23.263 1.00 97.00 1061 THR A CA 1
ATOM 8624 C C . THR A 1 1061 ? 10.630 -18.196 -23.812 1.00 97.00 1061 THR A C 1
ATOM 8626 O O . THR A 1 1061 ? 11.413 -17.317 -23.443 1.00 97.00 1061 THR A O 1
ATOM 8629 N N . SER A 1 1062 ? 9.705 -17.961 -24.740 1.00 95.94 1062 SER A N 1
ATOM 8630 C CA . SER A 1 1062 ? 9.470 -16.638 -25.314 1.00 95.94 1062 SER A CA 1
ATOM 8631 C C . SER A 1 1062 ? 7.992 -16.327 -25.507 1.00 95.94 1062 SER A C 1
ATOM 8633 O O . SER A 1 1062 ? 7.242 -17.207 -25.919 1.00 95.94 1062 SER A O 1
ATOM 8635 N N . VAL A 1 1063 ? 7.613 -15.074 -25.246 1.00 96.12 1063 VAL A N 1
ATOM 8636 C CA . VAL A 1 1063 ? 6.267 -14.524 -25.476 1.00 96.12 1063 VAL A CA 1
ATOM 8637 C C . VAL A 1 1063 ? 6.405 -13.135 -26.074 1.00 96.12 1063 VAL A C 1
ATOM 8639 O O . VAL A 1 1063 ? 7.024 -12.261 -25.471 1.00 96.12 1063 VAL A O 1
ATOM 8642 N N . GLN A 1 1064 ? 5.818 -12.916 -27.241 1.00 94.44 1064 GLN A N 1
ATOM 8643 C CA . GLN A 1 1064 ? 5.813 -11.614 -27.896 1.00 94.44 1064 GLN A CA 1
ATOM 8644 C C . GLN A 1 1064 ? 4.919 -10.613 -27.145 1.00 94.44 1064 GLN A C 1
ATOM 8646 O O . GLN A 1 1064 ? 3.837 -10.950 -26.664 1.00 94.44 1064 GLN A O 1
ATOM 8651 N N . ASN A 1 1065 ? 5.331 -9.345 -27.067 1.00 94.31 1065 ASN A N 1
ATOM 8652 C CA . ASN A 1 1065 ? 4.486 -8.288 -26.510 1.00 94.31 1065 ASN A CA 1
ATOM 8653 C C . ASN A 1 1065 ? 3.352 -7.940 -27.478 1.00 94.31 1065 ASN A C 1
ATOM 8655 O O . ASN A 1 1065 ? 3.566 -7.788 -28.681 1.00 94.31 1065 ASN A O 1
ATOM 8659 N N . SER A 1 1066 ? 2.151 -7.731 -26.943 1.00 94.81 1066 SER A N 1
ATOM 8660 C CA . SER A 1 1066 ? 1.003 -7.244 -27.713 1.00 94.81 1066 SER A CA 1
ATOM 8661 C C . SER A 1 1066 ? 1.057 -5.727 -27.946 1.00 94.81 1066 SER A C 1
ATOM 8663 O O . SER A 1 1066 ? 1.787 -4.986 -27.278 1.00 94.81 1066 SER A O 1
ATOM 8665 N N . ILE A 1 1067 ? 0.253 -5.251 -28.896 1.00 93.81 1067 ILE A N 1
ATOM 8666 C CA . ILE A 1 1067 ? 0.036 -3.830 -29.212 1.00 93.81 1067 ILE A CA 1
ATOM 8667 C C . ILE A 1 1067 ? -1.418 -3.414 -28.942 1.00 93.81 1067 ILE A C 1
ATOM 8669 O O . ILE A 1 1067 ? -2.272 -4.260 -28.686 1.00 93.81 1067 ILE A O 1
ATOM 8673 N N . ASP A 1 1068 ? -1.716 -2.114 -29.011 1.00 91.50 1068 ASP A N 1
ATOM 8674 C CA . ASP A 1 1068 ? -3.085 -1.572 -28.996 1.00 91.50 1068 ASP A CA 1
ATOM 8675 C C . ASP A 1 1068 ? -3.408 -0.929 -30.363 1.00 91.50 1068 ASP A C 1
ATOM 8677 O O . ASP A 1 1068 ? -3.206 0.279 -30.564 1.00 91.50 1068 ASP A O 1
ATOM 8681 N N . PRO A 1 1069 ? -3.869 -1.730 -31.346 1.00 91.81 1069 PRO A N 1
ATOM 8682 C CA . PRO A 1 1069 ? -4.073 -1.262 -32.714 1.00 91.81 1069 PRO A CA 1
ATOM 8683 C C . PRO A 1 1069 ? -5.169 -0.199 -32.797 1.00 91.81 1069 PRO A C 1
ATOM 8685 O O . PRO A 1 1069 ? -5.075 0.738 -33.598 1.00 91.81 1069 PRO A O 1
ATOM 8688 N N . ASP A 1 1070 ? -6.195 -0.332 -31.955 1.00 89.81 1070 ASP A N 1
ATOM 8689 C CA . ASP A 1 1070 ? -7.344 0.561 -31.922 1.00 89.81 1070 ASP A CA 1
ATOM 8690 C C . ASP A 1 1070 ? -6.939 1.937 -31.411 1.00 89.81 1070 ASP A C 1
ATOM 8692 O O . ASP A 1 1070 ? -7.264 2.937 -32.054 1.00 89.81 1070 ASP A O 1
ATOM 8696 N N . THR A 1 1071 ? -6.157 2.020 -30.331 1.00 86.56 1071 THR A N 1
ATOM 8697 C CA . THR A 1 1071 ? -5.638 3.302 -29.843 1.00 86.56 1071 THR A CA 1
ATOM 8698 C C . THR A 1 1071 ? -4.690 3.936 -30.855 1.00 86.56 1071 THR A C 1
ATOM 8700 O O . THR A 1 1071 ? -4.864 5.118 -31.162 1.00 86.56 1071 THR A O 1
ATOM 8703 N N . ILE A 1 1072 ? -3.741 3.183 -31.432 1.00 88.62 1072 ILE A N 1
ATOM 8704 C CA . ILE A 1 1072 ? -2.789 3.689 -32.445 1.00 88.62 1072 ILE A CA 1
ATOM 8705 C C . ILE A 1 1072 ? -3.533 4.325 -33.633 1.00 88.62 1072 ILE A C 1
ATOM 8707 O O . ILE A 1 1072 ? -3.228 5.450 -34.060 1.00 88.62 1072 ILE A O 1
ATOM 8711 N N . ARG A 1 1073 ? -4.569 3.650 -34.145 1.00 87.25 1073 ARG A N 1
ATOM 8712 C CA . ARG A 1 1073 ? -5.415 4.162 -35.235 1.00 87.25 1073 ARG A CA 1
ATOM 8713 C C . ARG A 1 1073 ? -6.301 5.314 -34.763 1.00 87.25 1073 ARG A C 1
ATOM 8715 O O . ARG A 1 1073 ? -6.380 6.363 -35.393 1.00 87.25 1073 ARG A O 1
ATOM 8722 N N . TYR A 1 1074 ? -6.948 5.200 -33.621 1.00 83.88 1074 TYR A N 1
ATOM 8723 C CA . TYR A 1 1074 ? -7.856 6.236 -33.149 1.00 83.88 1074 TYR A CA 1
ATOM 8724 C C . TYR A 1 1074 ? -7.155 7.587 -32.920 1.00 83.88 1074 TYR A C 1
ATOM 8726 O O . TYR A 1 1074 ? -7.652 8.630 -33.366 1.00 83.88 1074 TYR A O 1
ATOM 8734 N N . VAL A 1 1075 ? -5.980 7.590 -32.280 1.00 81.25 1075 VAL A N 1
ATOM 8735 C CA . VAL A 1 1075 ? -5.241 8.826 -31.963 1.00 81.25 1075 VAL A CA 1
ATOM 8736 C C . VAL A 1 1075 ? -4.538 9.446 -33.171 1.00 81.25 1075 VAL A C 1
ATOM 8738 O O . VAL A 1 1075 ? -4.275 10.651 -33.160 1.00 81.25 1075 VAL A O 1
ATOM 8741 N N . SER A 1 1076 ? -4.276 8.676 -34.232 1.00 80.62 1076 SER A N 1
ATOM 8742 C CA . SER A 1 1076 ? -3.734 9.211 -35.488 1.00 80.62 1076 SER A CA 1
ATOM 8743 C C . SER A 1 1076 ? -4.806 9.942 -36.315 1.00 80.62 1076 SER A C 1
ATOM 8745 O O . SER A 1 1076 ? -4.534 11.011 -36.881 1.00 80.62 1076 SER A O 1
ATOM 8747 N N . TRP A 1 1077 ? -6.050 9.442 -36.318 1.00 74.69 1077 TRP A N 1
ATOM 8748 C CA . TRP A 1 1077 ? -7.132 9.957 -37.167 1.00 74.69 1077 TRP A CA 1
ATOM 8749 C C . TRP A 1 1077 ? -8.045 11.001 -36.497 1.00 74.69 1077 TRP A C 1
ATOM 8751 O O . TRP A 1 1077 ? -8.495 11.940 -37.172 1.00 74.69 1077 TRP A O 1
ATOM 8761 N N . LYS A 1 1078 ? -8.321 10.904 -35.187 1.00 73.06 1078 LYS A N 1
ATOM 8762 C CA . LYS A 1 1078 ? -9.341 11.736 -34.518 1.00 73.06 1078 LYS A CA 1
ATOM 8763 C C . LYS A 1 1078 ? -8.975 13.223 -34.500 1.00 73.06 1078 LYS A C 1
ATOM 8765 O O . LYS A 1 1078 ? -8.087 13.655 -33.773 1.00 73.06 1078 LYS A O 1
ATOM 8770 N N . ARG A 1 1079 ? -9.743 14.044 -35.235 1.00 68.62 1079 ARG A N 1
ATOM 8771 C CA . ARG A 1 1079 ? -9.485 15.485 -35.463 1.00 68.62 1079 ARG A CA 1
ATOM 8772 C C . ARG A 1 1079 ? -9.245 16.304 -34.185 1.00 68.62 1079 ARG A C 1
ATOM 8774 O O . ARG A 1 1079 ? -8.371 17.158 -34.196 1.00 68.62 1079 ARG A O 1
ATOM 8781 N N . ARG A 1 1080 ? -9.973 16.025 -33.096 1.00 67.06 1080 ARG A N 1
ATOM 8782 C CA . ARG A 1 1080 ? -9.835 16.726 -31.798 1.00 67.06 1080 ARG A CA 1
ATOM 8783 C C . ARG A 1 1080 ? -8.562 16.367 -31.014 1.00 67.06 1080 ARG A C 1
ATOM 8785 O O . ARG A 1 1080 ? -8.222 17.084 -30.086 1.00 67.06 1080 ARG A O 1
ATOM 8792 N N . LEU A 1 1081 ? -7.892 15.265 -31.358 1.00 63.03 1081 LEU A N 1
ATOM 8793 C CA . LEU A 1 1081 ? -6.673 14.782 -30.695 1.00 63.03 1081 LEU A CA 1
ATOM 8794 C C . LEU A 1 1081 ? -5.411 15.033 -31.532 1.00 63.03 1081 LEU A C 1
ATOM 8796 O O . LEU A 1 1081 ? -4.344 14.542 -31.170 1.00 63.03 1081 LEU A O 1
ATOM 8800 N N . LYS A 1 1082 ? -5.529 15.767 -32.649 1.00 67.56 1082 LYS A N 1
ATOM 8801 C CA . LYS A 1 1082 ? -4.410 16.109 -33.532 1.00 67.56 1082 LYS A CA 1
ATOM 8802 C C . LYS A 1 1082 ? -3.612 17.254 -32.903 1.00 67.56 1082 LYS A C 1
ATOM 8804 O O . LYS A 1 1082 ? -4.104 18.383 -32.920 1.00 67.56 1082 LYS A O 1
ATOM 8809 N N . PRO A 1 1083 ? -2.417 17.008 -32.340 1.00 68.25 1083 PRO A N 1
ATOM 8810 C CA . PRO A 1 1083 ? -1.545 18.103 -31.943 1.00 68.25 1083 PRO A CA 1
ATOM 8811 C C . PRO A 1 1083 ? -1.141 18.920 -33.177 1.00 68.25 1083 PRO A C 1
ATOM 8813 O O . PRO A 1 1083 ? -0.964 18.370 -34.270 1.00 68.25 1083 PRO A O 1
ATOM 8816 N N . ASN A 1 1084 ? -0.969 20.231 -32.998 1.00 71.12 1084 ASN A N 1
ATOM 8817 C CA . ASN A 1 1084 ? -0.345 21.061 -34.024 1.00 71.12 1084 ASN A CA 1
ATOM 8818 C C . ASN A 1 1084 ? 1.068 20.543 -34.307 1.00 71.12 1084 ASN A C 1
ATOM 8820 O O . ASN A 1 1084 ? 1.761 20.081 -33.397 1.00 71.12 1084 ASN A O 1
ATOM 8824 N N . PHE A 1 1085 ? 1.487 20.623 -35.572 1.00 73.38 1085 PHE A N 1
ATOM 8825 C CA . PHE A 1 1085 ? 2.870 20.319 -35.917 1.00 73.38 1085 PHE A CA 1
ATOM 8826 C C . PHE A 1 1085 ? 3.787 21.298 -35.189 1.00 73.38 1085 PHE A C 1
ATOM 8828 O O . PHE A 1 1085 ? 3.531 22.502 -35.281 1.00 73.38 1085 PHE A O 1
ATOM 8835 N N . PRO A 1 1086 ? 4.788 20.818 -34.425 1.00 80.12 1086 PRO A N 1
ATOM 8836 C CA . PRO A 1 1086 ? 5.680 21.712 -33.709 1.00 80.12 1086 PRO A CA 1
ATOM 8837 C C . PRO A 1 1086 ? 6.304 22.696 -34.695 1.00 80.12 1086 PRO A C 1
ATOM 8839 O O . PRO A 1 1086 ? 6.852 22.298 -35.718 1.00 80.12 1086 PRO A O 1
ATOM 8842 N N . THR A 1 1087 ? 6.166 23.989 -34.411 1.00 80.31 1087 THR A N 1
ATOM 8843 C CA . THR A 1 1087 ? 6.758 25.059 -35.228 1.00 80.31 1087 THR A CA 1
ATOM 8844 C C . THR A 1 1087 ? 8.223 25.285 -34.880 1.00 80.31 1087 THR A C 1
ATOM 8846 O O . THR A 1 1087 ? 8.935 25.969 -35.614 1.00 80.31 1087 THR A O 1
ATOM 8849 N N . LYS A 1 1088 ? 8.667 24.721 -33.753 1.00 83.75 1088 LYS A N 1
ATOM 8850 C CA . LYS A 1 1088 ? 10.039 24.752 -33.272 1.00 83.75 1088 LYS A CA 1
ATOM 8851 C C . LYS A 1 1088 ? 10.439 23.396 -32.709 1.00 83.75 1088 LYS A C 1
ATOM 8853 O O . LYS A 1 1088 ? 9.594 22.687 -32.159 1.00 83.75 1088 LYS A O 1
ATOM 8858 N N . ASP A 1 1089 ? 11.710 23.063 -32.855 1.00 83.62 1089 ASP A N 1
ATOM 8859 C CA . ASP A 1 1089 ? 12.326 21.879 -32.265 1.00 83.62 1089 ASP A CA 1
ATOM 8860 C C . ASP A 1 1089 ? 12.734 22.152 -30.795 1.00 83.62 1089 ASP A C 1
ATOM 8862 O O . ASP A 1 1089 ? 12.463 23.226 -30.239 1.00 83.62 1089 ASP A O 1
ATOM 8866 N N . ILE A 1 1090 ? 13.403 21.197 -30.141 1.00 81.25 1090 ILE A N 1
ATOM 8867 C CA . ILE A 1 1090 ? 13.857 21.366 -28.748 1.00 81.25 1090 ILE A CA 1
ATOM 8868 C C . ILE A 1 1090 ? 14.951 22.429 -28.559 1.00 81.25 1090 ILE A C 1
ATOM 8870 O O . ILE A 1 1090 ? 15.185 22.836 -27.419 1.00 81.25 1090 ILE A O 1
ATOM 8874 N N . THR A 1 1091 ? 15.595 22.894 -29.633 1.00 73.19 1091 THR A N 1
ATOM 8875 C CA . THR A 1 1091 ? 16.584 23.986 -29.612 1.00 73.19 1091 THR A CA 1
ATOM 8876 C C . THR A 1 1091 ? 15.969 25.352 -29.897 1.00 73.19 1091 THR A C 1
ATOM 8878 O O . THR A 1 1091 ? 16.664 26.365 -29.889 1.00 73.19 1091 THR A O 1
ATOM 8881 N N . LYS A 1 1092 ? 14.639 25.407 -30.070 1.00 78.12 1092 LYS A N 1
ATOM 8882 C CA . LYS A 1 1092 ? 13.874 26.580 -30.522 1.00 78.12 1092 LYS A CA 1
ATOM 8883 C C . LYS A 1 1092 ? 14.136 26.949 -31.986 1.00 78.12 1092 LYS A C 1
ATOM 8885 O O . LYS A 1 1092 ? 13.650 27.999 -32.422 1.00 78.12 1092 LYS A O 1
ATOM 8890 N N . GLN A 1 1093 ? 14.832 26.106 -32.743 1.00 79.44 1093 GLN A N 1
ATOM 8891 C CA . GLN A 1 1093 ? 15.002 26.272 -34.174 1.00 79.44 1093 GLN A CA 1
ATOM 8892 C C . GLN A 1 1093 ? 13.655 26.111 -34.876 1.00 79.44 1093 GLN A C 1
ATOM 8894 O O . GLN A 1 1093 ? 12.862 25.233 -34.541 1.00 79.44 1093 GLN A O 1
ATOM 8899 N N . GLN A 1 1094 ? 13.379 26.973 -35.855 1.00 83.81 1094 GLN A N 1
ATOM 8900 C CA . GLN A 1 1094 ? 12.129 26.925 -36.599 1.00 83.81 1094 GLN A CA 1
ATOM 8901 C C . GLN A 1 1094 ? 12.067 25.679 -37.486 1.00 83.81 1094 GLN A C 1
ATOM 8903 O O . GLN A 1 1094 ? 12.908 25.482 -38.363 1.00 83.81 1094 GLN A O 1
ATOM 8908 N N . ILE A 1 1095 ? 11.037 24.866 -37.270 1.00 84.19 1095 ILE A N 1
ATOM 8909 C CA . ILE A 1 1095 ? 10.736 23.720 -38.120 1.00 84.19 1095 ILE A CA 1
ATOM 8910 C C . ILE A 1 1095 ? 9.897 24.241 -39.290 1.00 84.19 1095 ILE A C 1
ATOM 8912 O O . ILE A 1 1095 ? 8.842 24.845 -39.061 1.00 84.19 1095 ILE A O 1
ATOM 8916 N N . PRO A 1 1096 ? 10.329 24.038 -40.546 1.00 80.12 1096 PRO A N 1
ATOM 8917 C CA . PRO A 1 1096 ? 9.535 24.435 -41.696 1.00 80.12 1096 PRO A CA 1
ATOM 8918 C C . PRO A 1 1096 ? 8.179 23.724 -41.707 1.00 80.12 1096 PRO A C 1
ATOM 8920 O O . PRO A 1 1096 ? 8.046 22.598 -41.222 1.00 80.12 1096 PRO A O 1
ATOM 8923 N N . ALA A 1 1097 ? 7.178 24.346 -42.336 1.00 80.19 1097 ALA A N 1
ATOM 8924 C CA . ALA A 1 1097 ? 5.887 23.702 -42.534 1.00 80.19 1097 ALA A CA 1
ATOM 8925 C C . ALA A 1 1097 ? 6.065 22.320 -43.190 1.00 80.19 1097 ALA A C 1
ATOM 8927 O O . ALA A 1 1097 ? 6.884 22.137 -44.103 1.00 80.19 1097 ALA A O 1
ATOM 8928 N N . PHE A 1 1098 ? 5.306 21.345 -42.689 1.00 83.25 1098 PHE A N 1
ATOM 8929 C CA . PHE A 1 1098 ? 5.330 19.979 -43.196 1.00 83.25 1098 PHE A CA 1
ATOM 8930 C C . PHE A 1 1098 ? 5.002 19.964 -44.698 1.00 83.25 1098 PHE A C 1
ATOM 8932 O O . PHE A 1 1098 ? 3.991 20.534 -45.115 1.00 83.25 1098 PHE A O 1
ATOM 8939 N N . ASN A 1 1099 ? 5.848 19.315 -45.503 1.00 82.75 1099 ASN A N 1
ATOM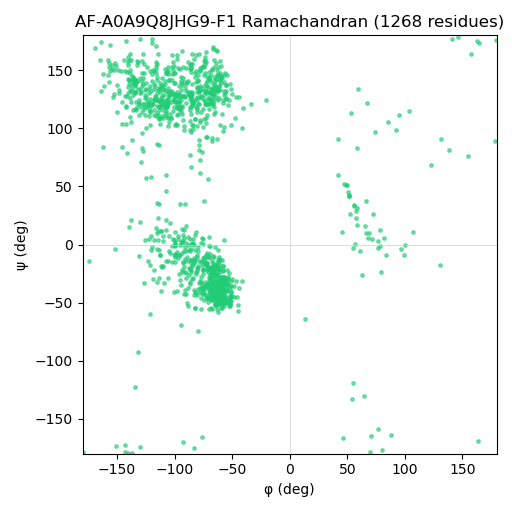 8940 C CA . ASN A 1 1099 ? 5.733 19.306 -46.959 1.00 82.75 1099 ASN A CA 1
ATOM 8941 C C . ASN A 1 1099 ? 5.692 17.870 -47.493 1.00 82.75 1099 ASN A C 1
ATOM 8943 O O . ASN A 1 1099 ? 6.701 17.173 -47.497 1.00 82.75 1099 ASN A O 1
ATOM 8947 N N . LYS A 1 1100 ? 4.532 17.467 -48.022 1.00 83.62 1100 LYS A N 1
ATOM 8948 C CA . LYS A 1 1100 ? 4.307 16.140 -48.622 1.00 83.62 1100 LYS A CA 1
ATOM 8949 C C . LYS A 1 1100 ? 5.096 15.873 -49.911 1.00 83.62 1100 LYS A C 1
ATOM 8951 O O . LYS A 1 1100 ? 5.031 14.768 -50.424 1.00 83.62 1100 LYS A O 1
ATOM 8956 N N . LYS A 1 1101 ? 5.746 16.888 -50.491 1.00 84.88 1101 LYS A N 1
ATOM 8957 C CA . LYS A 1 1101 ? 6.587 16.741 -51.692 1.00 84.88 1101 LYS A CA 1
ATOM 8958 C C . LYS A 1 1101 ? 8.055 16.433 -51.368 1.00 84.88 1101 LYS A C 1
ATOM 8960 O O . LYS A 1 1101 ? 8.840 16.286 -52.293 1.00 84.88 1101 LYS A O 1
ATOM 8965 N N . MET A 1 1102 ? 8.423 16.440 -50.089 1.00 88.56 1102 MET A N 1
ATOM 8966 C CA . MET A 1 1102 ? 9.766 16.112 -49.606 1.00 88.56 1102 MET A CA 1
ATOM 8967 C C . MET A 1 1102 ? 9.805 14.663 -49.136 1.00 88.56 1102 MET A C 1
ATOM 8969 O O . MET A 1 1102 ? 8.757 14.130 -48.781 1.00 88.56 1102 MET A O 1
ATOM 8973 N N . ASP A 1 1103 ? 10.996 14.073 -49.062 1.00 90.94 1103 ASP A N 1
ATOM 8974 C CA . ASP A 1 1103 ? 11.166 12.773 -48.411 1.00 90.94 1103 ASP A CA 1
ATOM 8975 C C . ASP A 1 1103 ? 11.168 12.991 -46.894 1.00 90.94 1103 ASP A C 1
ATOM 8977 O O . ASP A 1 1103 ? 12.119 13.552 -46.339 1.00 90.94 1103 ASP A O 1
ATOM 8981 N N . ASN A 1 1104 ? 10.093 12.593 -46.213 1.00 93.38 1104 ASN A N 1
ATOM 8982 C CA . ASN A 1 1104 ? 9.946 12.792 -44.776 1.00 93.38 1104 ASN A CA 1
ATOM 8983 C C . ASN A 1 1104 ? 10.200 11.486 -44.018 1.00 93.38 1104 ASN A C 1
ATOM 8985 O O . ASN A 1 1104 ? 9.371 10.573 -44.004 1.00 93.38 1104 ASN A O 1
ATOM 8989 N N . PHE A 1 1105 ? 11.331 11.437 -43.324 1.00 95.50 1105 PHE A N 1
ATOM 8990 C CA . PHE A 1 1105 ? 11.749 10.322 -42.488 1.00 95.50 1105 PHE A CA 1
ATOM 8991 C C . PHE A 1 1105 ? 11.487 10.606 -41.020 1.00 95.50 1105 PHE A C 1
ATOM 8993 O O . PHE A 1 1105 ? 11.625 11.738 -40.551 1.00 95.50 1105 PHE A O 1
ATOM 9000 N N . ILE A 1 1106 ? 11.176 9.562 -40.262 1.00 95.88 1106 ILE A N 1
ATOM 9001 C CA . ILE A 1 1106 ? 10.987 9.670 -38.820 1.00 95.88 1106 ILE A CA 1
ATOM 9002 C C . ILE A 1 1106 ? 11.678 8.532 -38.080 1.00 95.88 1106 ILE A C 1
ATOM 9004 O O . ILE A 1 1106 ? 11.668 7.388 -38.523 1.00 95.88 1106 ILE A O 1
ATOM 9008 N N . SER A 1 1107 ? 12.259 8.851 -36.929 1.00 95.62 1107 SER A N 1
ATOM 9009 C CA . SER A 1 1107 ? 12.799 7.880 -35.982 1.00 95.62 1107 SER A CA 1
ATOM 9010 C C . SER A 1 1107 ? 12.263 8.181 -34.586 1.00 95.62 1107 SER A C 1
ATOM 9012 O O . SER A 1 1107 ? 12.080 9.348 -34.229 1.00 95.62 1107 SER A O 1
ATOM 9014 N N . MET A 1 1108 ? 11.988 7.146 -33.791 1.00 93.25 1108 MET A N 1
ATOM 9015 C CA . MET A 1 1108 ? 11.411 7.286 -32.453 1.00 93.25 1108 MET A CA 1
ATOM 9016 C C . MET A 1 1108 ? 12.106 6.372 -31.444 1.00 93.25 1108 MET A C 1
ATOM 9018 O O . MET A 1 1108 ? 12.210 5.168 -31.659 1.00 93.25 1108 MET A O 1
ATOM 9022 N N . GLY A 1 1109 ? 12.546 6.933 -30.317 1.00 88.44 1109 GLY A N 1
ATOM 9023 C CA . GLY A 1 1109 ? 13.143 6.167 -29.222 1.00 88.44 1109 GLY A CA 1
ATOM 9024 C C . GLY A 1 1109 ? 13.903 7.037 -28.220 1.00 88.44 1109 GLY A C 1
ATOM 9025 O O . GLY A 1 1109 ? 14.091 8.232 -28.426 1.00 88.44 1109 GLY A O 1
ATOM 9026 N N . ARG A 1 1110 ? 14.367 6.438 -27.116 1.00 85.12 1110 ARG A N 1
ATOM 9027 C CA . ARG A 1 1110 ? 15.243 7.124 -26.148 1.00 85.12 1110 ARG A CA 1
ATOM 9028 C C . ARG A 1 1110 ? 16.553 7.536 -26.831 1.00 85.12 1110 ARG A C 1
ATOM 9030 O O . ARG A 1 1110 ? 17.119 6.738 -27.568 1.00 85.12 1110 ARG A O 1
ATOM 9037 N N . LEU A 1 1111 ? 17.042 8.754 -26.590 1.00 88.19 1111 LEU A N 1
ATOM 9038 C CA . LEU A 1 1111 ? 18.308 9.232 -27.168 1.00 88.19 1111 LEU A CA 1
ATOM 9039 C C . LEU A 1 1111 ? 19.490 8.655 -26.382 1.00 88.19 1111 LEU A C 1
ATOM 9041 O O . LEU A 1 1111 ? 20.014 9.291 -25.464 1.00 88.19 1111 LEU A O 1
ATOM 9045 N N . SER A 1 1112 ? 19.855 7.414 -26.681 1.00 82.06 1112 SER A N 1
ATOM 9046 C CA . SER A 1 1112 ? 20.841 6.640 -25.927 1.00 82.06 1112 SER A CA 1
ATOM 9047 C C . SER A 1 1112 ? 21.690 5.746 -26.847 1.00 82.06 1112 SER A C 1
ATOM 9049 O O . SER A 1 1112 ? 21.282 5.494 -27.983 1.00 82.06 1112 SER A O 1
ATOM 9051 N N . PRO A 1 1113 ? 22.890 5.305 -26.408 1.00 81.56 1113 PRO A N 1
ATOM 9052 C CA . PRO A 1 1113 ? 23.864 4.646 -27.288 1.00 81.56 1113 PRO A CA 1
ATOM 9053 C C . PRO A 1 1113 ? 23.324 3.440 -28.069 1.00 81.56 1113 PRO A C 1
ATOM 9055 O O . PRO A 1 1113 ? 23.602 3.297 -29.253 1.00 81.56 1113 PRO A O 1
ATOM 9058 N N . GLU A 1 1114 ? 22.495 2.615 -27.437 1.00 82.06 1114 GLU A N 1
ATOM 9059 C CA . GLU A 1 1114 ? 21.884 1.420 -28.025 1.00 82.06 1114 GLU A CA 1
ATOM 9060 C C . GLU A 1 1114 ? 20.888 1.738 -29.147 1.00 82.06 1114 GLU A C 1
ATOM 9062 O O . GLU A 1 1114 ? 20.741 0.957 -30.085 1.00 82.06 1114 GLU A O 1
ATOM 9067 N N . LYS A 1 1115 ? 20.228 2.903 -29.089 1.00 88.88 1115 LYS A N 1
ATOM 9068 C CA . LYS A 1 1115 ? 19.265 3.328 -30.112 1.00 88.88 1115 LYS A CA 1
ATOM 9069 C C . LYS A 1 1115 ? 19.935 3.972 -31.323 1.00 88.88 1115 LYS A C 1
ATOM 9071 O O . LYS A 1 1115 ? 19.301 4.058 -32.370 1.00 88.88 1115 LYS A O 1
ATOM 9076 N N . ASN A 1 1116 ? 21.211 4.351 -31.197 1.00 91.94 1116 ASN A N 1
ATOM 9077 C CA . ASN A 1 1116 ? 22.118 4.693 -32.294 1.00 91.94 1116 ASN A CA 1
ATOM 9078 C C . ASN A 1 1116 ? 21.653 5.848 -33.209 1.00 91.94 1116 ASN A C 1
ATOM 9080 O O . ASN A 1 1116 ? 21.965 5.895 -34.398 1.00 91.94 1116 ASN A O 1
ATOM 9084 N N . GLN A 1 1117 ? 20.918 6.827 -32.672 1.00 94.19 1117 GLN A N 1
ATOM 9085 C CA . GL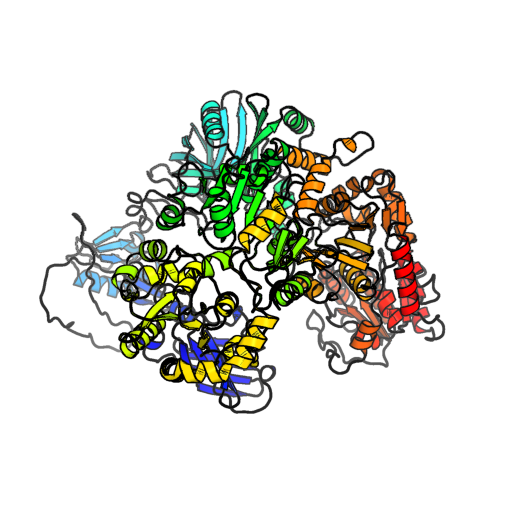N A 1 1117 ? 20.442 7.965 -33.472 1.00 94.19 1117 GLN A CA 1
ATOM 9086 C C . GLN A 1 1117 ? 21.573 8.903 -33.914 1.00 94.19 1117 GLN A C 1
ATOM 9088 O O . GLN A 1 1117 ? 21.452 9.553 -34.947 1.00 94.19 1117 GLN A O 1
ATOM 9093 N N . LEU A 1 1118 ? 22.688 8.951 -33.177 1.00 93.19 1118 LEU A N 1
ATOM 9094 C CA . LEU A 1 1118 ? 23.874 9.710 -33.588 1.00 93.19 1118 LEU A CA 1
ATOM 9095 C C . LEU A 1 1118 ? 24.444 9.188 -34.919 1.00 93.19 1118 LEU A C 1
ATOM 9097 O O . LEU A 1 1118 ? 24.809 9.972 -35.791 1.00 93.19 1118 LEU A O 1
ATOM 9101 N N . PHE A 1 1119 ? 24.478 7.866 -35.105 1.00 94.31 1119 PHE A N 1
ATOM 9102 C CA . PHE A 1 1119 ? 24.844 7.254 -36.383 1.00 94.31 1119 PHE A CA 1
ATOM 9103 C C . PHE A 1 1119 ? 23.844 7.617 -37.483 1.00 94.31 1119 PHE A C 1
ATOM 9105 O O . PHE A 1 1119 ? 24.257 8.003 -38.574 1.00 94.31 1119 PHE A O 1
ATOM 9112 N N . LEU A 1 1120 ? 22.542 7.576 -37.185 1.00 95.50 1120 LEU A N 1
ATOM 9113 C CA . LEU A 1 1120 ? 21.508 7.961 -38.146 1.00 95.50 1120 LEU A CA 1
ATOM 9114 C C . LEU A 1 1120 ? 21.643 9.415 -38.610 1.00 95.50 1120 LEU A C 1
ATOM 9116 O O . LEU A 1 1120 ? 21.440 9.677 -39.788 1.00 95.50 1120 LEU A O 1
ATOM 9120 N N . VAL A 1 1121 ? 22.044 10.345 -37.736 1.00 96.00 1121 VAL A N 1
ATOM 9121 C CA . VAL A 1 1121 ? 22.343 11.733 -38.133 1.00 96.00 1121 VAL A CA 1
ATOM 9122 C C . VAL A 1 1121 ? 23.444 11.784 -39.197 1.00 96.00 1121 VAL A C 1
ATOM 9124 O O . VAL A 1 1121 ? 23.293 12.478 -40.201 1.00 96.00 1121 VAL A O 1
ATOM 9127 N N . ARG A 1 1122 ? 24.520 11.005 -39.031 1.00 95.06 1122 ARG A N 1
ATOM 9128 C CA . ARG A 1 1122 ? 25.631 10.934 -40.000 1.00 95.06 1122 ARG A CA 1
ATOM 9129 C C . ARG A 1 1122 ? 25.200 10.318 -41.327 1.00 95.06 1122 ARG A C 1
ATOM 9131 O O . ARG A 1 1122 ? 25.547 10.835 -42.385 1.00 95.06 1122 ARG A O 1
ATOM 9138 N N . VAL A 1 1123 ? 24.425 9.234 -41.269 1.00 94.38 1123 VAL A N 1
ATOM 9139 C CA . VAL A 1 1123 ? 23.836 8.595 -42.454 1.00 94.38 1123 VAL A CA 1
ATOM 9140 C C . VAL A 1 1123 ? 22.945 9.582 -43.198 1.00 94.38 1123 VAL A C 1
ATOM 9142 O O . VAL A 1 1123 ? 23.085 9.760 -44.403 1.00 94.38 1123 VAL A O 1
ATOM 9145 N N . PHE A 1 1124 ? 22.066 10.273 -42.478 1.00 95.12 1124 PHE A N 1
ATOM 9146 C CA . PHE A 1 1124 ? 21.118 11.196 -43.080 1.00 95.12 1124 PHE A CA 1
ATOM 9147 C C . PHE A 1 1124 ? 21.797 12.424 -43.692 1.00 95.12 1124 PHE A C 1
ATOM 9149 O O . PHE A 1 1124 ? 21.416 12.837 -44.783 1.00 95.12 1124 PHE A O 1
ATOM 9156 N N . SER A 1 1125 ? 22.847 12.954 -43.051 1.00 95.56 1125 SER A N 1
ATOM 9157 C CA . SER A 1 1125 ? 23.701 14.005 -43.631 1.00 95.56 1125 SER A CA 1
ATOM 9158 C C . SER A 1 1125 ? 24.207 13.595 -45.009 1.00 95.56 1125 SER A C 1
ATOM 9160 O O . SER A 1 1125 ? 24.079 14.340 -45.977 1.00 95.56 1125 SER A O 1
ATOM 9162 N N . LYS A 1 1126 ? 24.711 12.361 -45.121 1.00 94.12 1126 LYS A N 1
ATOM 9163 C CA . LYS A 1 1126 ? 25.240 11.860 -46.384 1.00 94.12 1126 LYS A CA 1
ATOM 9164 C C . LYS A 1 1126 ? 24.149 11.667 -47.439 1.00 94.12 1126 LYS A C 1
ATOM 9166 O O . LYS A 1 1126 ? 24.376 12.009 -48.592 1.00 94.12 1126 LYS A O 1
ATOM 9171 N N . TYR A 1 1127 ? 22.964 11.195 -47.046 1.00 93.50 1127 TYR A N 1
ATOM 9172 C CA . TYR A 1 1127 ? 21.808 11.065 -47.941 1.00 93.50 1127 TYR A CA 1
ATOM 9173 C C . TYR A 1 1127 ? 21.389 12.418 -48.533 1.00 93.50 1127 TYR A C 1
ATOM 9175 O O . TYR A 1 1127 ? 21.183 12.530 -49.742 1.00 93.50 1127 TYR A O 1
ATOM 9183 N N . VAL A 1 1128 ? 21.317 13.456 -47.695 1.00 94.00 1128 VAL A N 1
ATOM 9184 C CA . VAL A 1 1128 ? 20.993 14.824 -48.128 1.00 94.00 1128 VAL A CA 1
ATOM 9185 C C . VAL A 1 1128 ? 22.047 15.355 -49.102 1.00 94.00 1128 VAL A C 1
ATOM 9187 O O . VAL A 1 1128 ? 21.695 15.942 -50.120 1.00 94.00 1128 VAL A O 1
ATOM 9190 N N . GLU A 1 1129 ? 23.331 15.118 -48.821 1.00 92.94 1129 GLU A N 1
ATOM 9191 C CA . GLU A 1 1129 ? 24.442 15.577 -49.664 1.00 92.94 1129 GLU A CA 1
ATOM 9192 C C . GLU A 1 1129 ? 24.524 14.872 -51.024 1.00 92.94 1129 GLU A C 1
ATOM 9194 O O . GLU A 1 1129 ? 24.909 15.500 -52.009 1.00 92.94 1129 GLU A O 1
ATOM 9199 N N . THR A 1 1130 ? 24.246 13.564 -51.086 1.00 90.25 1130 THR A N 1
ATOM 9200 C CA . THR A 1 1130 ? 24.545 12.758 -52.284 1.00 90.25 1130 THR A CA 1
ATOM 9201 C C . THR A 1 1130 ? 23.331 12.259 -53.047 1.00 90.25 1130 THR A C 1
ATOM 9203 O O . THR A 1 1130 ? 23.495 11.850 -54.194 1.00 90.25 1130 THR A O 1
ATOM 9206 N N . VAL A 1 1131 ? 22.144 12.244 -52.436 1.00 88.12 1131 VAL A N 1
ATOM 9207 C CA . VAL A 1 1131 ? 20.949 11.626 -53.031 1.00 88.12 1131 VAL A CA 1
ATOM 9208 C C . VAL A 1 1131 ? 19.812 12.626 -53.190 1.00 88.12 1131 VAL A C 1
ATOM 9210 O O . VAL A 1 1131 ? 19.354 12.847 -54.310 1.00 88.12 1131 VAL A O 1
ATOM 9213 N N . ASN A 1 1132 ? 19.344 13.231 -52.095 1.00 88.56 1132 ASN A N 1
ATOM 9214 C CA . ASN A 1 1132 ? 18.193 14.128 -52.142 1.00 88.56 1132 ASN A CA 1
ATOM 9215 C C . ASN A 1 1132 ? 18.311 15.286 -51.144 1.00 88.56 1132 ASN A C 1
ATOM 9217 O O . ASN A 1 1132 ? 18.009 15.144 -49.958 1.00 88.56 1132 ASN A O 1
ATOM 9221 N N . GLU A 1 1133 ? 18.638 16.475 -51.656 1.00 90.38 1133 GLU A N 1
ATOM 9222 C CA . GLU A 1 1133 ? 18.674 17.714 -50.868 1.00 90.38 1133 GLU A CA 1
ATOM 9223 C C . GLU A 1 1133 ? 17.295 18.110 -50.297 1.00 90.38 1133 GLU A C 1
ATOM 9225 O O . GLU A 1 1133 ? 17.204 18.884 -49.348 1.00 90.38 1133 GLU A O 1
ATOM 9230 N N . ASN A 1 1134 ? 16.197 17.555 -50.827 1.00 90.81 1134 ASN A N 1
ATOM 9231 C CA . ASN A 1 1134 ? 14.829 17.809 -50.372 1.00 90.81 1134 ASN A CA 1
ATOM 9232 C C . ASN A 1 1134 ? 14.318 16.755 -49.375 1.00 90.81 1134 ASN A C 1
ATOM 9234 O O . ASN A 1 1134 ? 13.127 16.437 -49.364 1.00 90.81 1134 ASN A O 1
ATOM 9238 N N . ALA A 1 1135 ? 15.198 16.230 -48.521 1.00 93.31 1135 ALA A N 1
ATOM 9239 C CA . ALA A 1 1135 ? 14.855 15.267 -47.478 1.00 93.31 1135 ALA A CA 1
ATOM 9240 C C . ALA A 1 1135 ? 14.854 15.888 -46.073 1.00 93.31 1135 ALA A C 1
ATOM 9242 O O . ALA A 1 1135 ? 15.603 16.828 -45.779 1.00 93.31 1135 ALA A O 1
ATOM 9243 N N . ARG A 1 1136 ? 14.001 15.354 -45.190 1.00 94.25 1136 ARG A N 1
ATOM 9244 C CA . ARG A 1 1136 ? 13.896 15.758 -43.781 1.00 94.25 1136 ARG A CA 1
ATOM 9245 C C . ARG A 1 1136 ? 13.823 14.557 -42.849 1.00 94.25 1136 ARG A C 1
ATOM 9247 O O . ARG A 1 1136 ? 13.055 13.635 -43.100 1.00 94.25 1136 ARG A O 1
ATOM 9254 N N . LEU A 1 1137 ? 14.560 14.615 -41.744 1.00 95.12 1137 LEU A N 1
ATOM 9255 C CA . LEU A 1 1137 ? 14.545 13.621 -40.677 1.00 95.12 1137 LEU A CA 1
ATOM 9256 C C . LEU A 1 1137 ? 13.991 14.231 -39.389 1.00 95.12 1137 LEU A C 1
ATOM 9258 O O . LEU A 1 1137 ? 14.520 15.207 -38.859 1.00 95.12 1137 LEU A O 1
ATOM 9262 N N . TYR A 1 1138 ? 12.949 13.607 -38.856 1.00 94.50 1138 TYR A N 1
ATOM 9263 C CA . TYR A 1 1138 ? 12.334 13.960 -37.583 1.00 94.50 1138 TYR A CA 1
ATOM 9264 C C . TYR A 1 1138 ? 12.703 12.911 -36.531 1.00 94.50 1138 TYR A C 1
ATOM 9266 O O . TYR A 1 1138 ? 12.356 11.740 -36.668 1.00 94.50 1138 TYR A O 1
ATOM 9274 N N . ILE A 1 1139 ? 13.390 13.312 -35.463 1.00 95.19 1139 ILE A N 1
ATOM 9275 C CA . ILE A 1 1139 ? 13.800 12.398 -34.389 1.00 95.19 1139 ILE A CA 1
ATOM 9276 C C . ILE A 1 1139 ? 12.983 12.708 -33.132 1.00 95.19 1139 ILE A C 1
ATOM 9278 O O . ILE A 1 1139 ? 13.069 13.802 -32.569 1.00 95.19 1139 ILE A O 1
ATOM 9282 N N . LEU A 1 1140 ? 12.171 11.744 -32.697 1.00 92.69 1140 LEU A N 1
ATOM 9283 C CA . LEU A 1 1140 ? 11.294 11.842 -31.531 1.00 92.69 1140 LEU A CA 1
ATOM 9284 C C . LEU A 1 1140 ? 11.917 11.109 -30.344 1.00 92.69 1140 LEU A C 1
ATOM 9286 O O . LEU A 1 1140 ? 12.270 9.934 -30.442 1.00 92.69 1140 LEU A O 1
ATOM 9290 N N . GLY A 1 1141 ? 11.977 11.786 -29.200 1.00 88.19 1141 GLY A N 1
ATOM 9291 C CA . GLY A 1 1141 ? 12.501 11.221 -27.963 1.00 88.19 1141 GLY A CA 1
ATOM 9292 C C . GLY A 1 1141 ? 13.329 12.200 -27.143 1.00 88.19 1141 GLY A C 1
ATOM 9293 O O . GLY A 1 1141 ? 13.556 13.344 -27.530 1.00 88.19 1141 GLY A O 1
ATOM 9294 N N . ASP A 1 1142 ? 13.767 11.729 -25.981 1.00 84.50 1142 ASP A N 1
ATOM 9295 C CA . ASP A 1 1142 ? 14.697 12.429 -25.095 1.00 84.50 1142 ASP A CA 1
ATOM 9296 C C . ASP A 1 1142 ? 15.686 11.411 -24.505 1.00 84.50 1142 ASP A C 1
ATOM 9298 O O . ASP A 1 1142 ? 15.434 10.200 -24.538 1.00 84.50 1142 ASP A O 1
ATOM 9302 N N . GLY A 1 1143 ? 16.824 11.862 -23.987 1.00 83.06 1143 GLY A N 1
ATOM 9303 C CA . GLY A 1 1143 ? 17.825 10.958 -23.425 1.00 83.06 1143 GLY A CA 1
ATOM 9304 C C . GLY A 1 1143 ? 19.218 11.560 -23.246 1.00 83.06 1143 GLY A C 1
ATOM 9305 O O . GLY A 1 1143 ? 19.459 12.700 -23.639 1.00 83.06 1143 GLY A O 1
ATOM 9306 N N . PRO A 1 1144 ? 20.142 10.788 -22.645 1.00 74.75 1144 PRO A N 1
ATOM 9307 C CA . PRO A 1 1144 ? 21.479 11.262 -22.282 1.00 74.75 1144 PRO A CA 1
ATOM 9308 C C . PRO A 1 1144 ? 22.321 11.739 -23.475 1.00 74.75 1144 PRO A C 1
ATOM 9310 O O . PRO A 1 1144 ? 23.144 12.628 -23.309 1.00 74.75 1144 PRO A O 1
ATOM 9313 N N . LEU A 1 1145 ? 22.102 11.215 -24.688 1.00 83.81 1145 LEU A N 1
ATOM 9314 C CA . LEU A 1 1145 ? 22.853 11.636 -25.880 1.00 83.81 1145 LEU A CA 1
ATOM 9315 C C . LEU A 1 1145 ? 22.303 12.895 -26.556 1.00 83.81 1145 LEU A C 1
ATOM 9317 O O . LEU A 1 1145 ? 22.801 13.283 -27.609 1.00 83.81 1145 LEU A O 1
ATOM 9321 N N . LYS A 1 1146 ? 21.284 13.542 -25.984 1.00 87.56 1146 LYS A N 1
ATOM 9322 C CA . LYS A 1 1146 ? 20.640 14.711 -26.588 1.00 87.56 1146 LYS A CA 1
ATOM 9323 C C . LYS A 1 1146 ? 21.636 15.805 -26.989 1.00 87.56 1146 LYS A C 1
ATOM 9325 O O . LYS A 1 1146 ? 21.594 16.243 -28.133 1.00 87.56 1146 LYS A O 1
ATOM 9330 N N . SER A 1 1147 ? 22.518 16.224 -26.080 1.00 84.50 1147 SER A N 1
ATOM 9331 C CA . SER A 1 1147 ? 23.494 17.292 -26.357 1.00 84.50 1147 SER A CA 1
ATOM 9332 C C . SER A 1 1147 ? 24.506 16.880 -27.427 1.00 84.50 1147 SER A C 1
ATOM 9334 O O . SER A 1 1147 ? 24.769 17.642 -28.346 1.00 84.50 1147 SER A O 1
ATOM 9336 N N . VAL A 1 1148 ? 24.982 15.634 -27.377 1.00 87.75 1148 VAL A N 1
ATOM 9337 C CA . VAL A 1 1148 ? 25.945 15.095 -28.353 1.00 87.75 1148 VAL A CA 1
ATOM 9338 C C . VAL A 1 1148 ? 25.343 15.025 -29.760 1.00 87.75 1148 VAL A C 1
ATOM 9340 O O . VAL A 1 1148 ? 25.999 15.354 -30.743 1.00 87.75 1148 VAL A O 1
ATOM 9343 N N . ILE A 1 1149 ? 24.078 14.612 -29.875 1.00 92.00 1149 ILE A N 1
ATOM 9344 C CA . ILE A 1 1149 ? 23.365 14.576 -31.160 1.00 92.00 1149 ILE A CA 1
ATOM 9345 C C . ILE A 1 1149 ? 23.193 15.994 -31.717 1.00 92.00 1149 ILE A C 1
ATOM 9347 O O . ILE A 1 1149 ? 23.335 16.190 -32.920 1.00 92.00 1149 ILE A O 1
ATOM 9351 N N . LEU A 1 1150 ? 22.909 16.976 -30.858 1.00 89.94 1150 LEU A N 1
ATOM 9352 C CA . LEU A 1 1150 ? 22.783 18.377 -31.259 1.00 89.94 1150 LEU A CA 1
ATOM 9353 C C . LEU A 1 1150 ? 24.085 18.950 -31.810 1.00 89.94 1150 LEU A C 1
ATOM 9355 O O . LEU A 1 1150 ? 24.088 19.486 -32.916 1.00 89.94 1150 LEU A O 1
ATOM 9359 N N . GLU A 1 1151 ? 25.182 18.776 -31.076 1.00 89.94 1151 GLU A N 1
ATOM 9360 C CA . GLU A 1 1151 ? 26.512 19.212 -31.507 1.00 89.94 1151 GLU A CA 1
ATOM 9361 C C . GLU A 1 1151 ? 26.890 18.600 -32.862 1.00 89.94 1151 GLU A C 1
ATOM 9363 O O . GLU A 1 1151 ? 27.439 19.282 -33.727 1.00 89.94 1151 GLU A O 1
ATOM 9368 N N . GLU A 1 1152 ? 26.542 17.331 -33.094 1.00 94.56 1152 GLU A N 1
ATOM 9369 C CA . GLU A 1 1152 ? 26.817 16.673 -34.371 1.00 94.56 1152 GLU A CA 1
ATOM 9370 C C . GLU A 1 1152 ? 25.957 17.229 -35.521 1.00 94.56 1152 GLU A C 1
ATOM 9372 O O . GLU A 1 1152 ? 26.471 17.427 -36.622 1.00 94.56 1152 GLU A O 1
ATOM 9377 N N . ILE A 1 1153 ? 24.671 17.530 -35.289 1.00 94.12 1153 ILE A N 1
ATOM 9378 C CA . ILE A 1 1153 ? 23.799 18.167 -36.298 1.00 94.12 1153 ILE A CA 1
ATOM 9379 C C . ILE A 1 1153 ? 24.355 19.541 -36.699 1.00 94.12 1153 ILE A C 1
ATOM 9381 O O . ILE A 1 1153 ? 24.378 19.873 -37.887 1.00 94.12 1153 ILE A O 1
ATOM 9385 N N . GLU A 1 1154 ? 24.811 20.332 -35.725 1.00 91.94 1154 GLU A N 1
ATOM 9386 C CA . GLU A 1 1154 ? 25.414 21.647 -35.964 1.00 91.94 1154 GLU A CA 1
ATOM 9387 C C . GLU A 1 1154 ? 26.735 21.529 -36.727 1.00 91.94 1154 GLU A C 1
ATOM 9389 O O . GLU A 1 1154 ? 26.931 22.209 -37.737 1.00 91.94 1154 GLU A O 1
ATOM 9394 N N . LYS A 1 1155 ? 27.611 20.613 -36.300 1.00 94.81 1155 LYS A N 1
ATOM 9395 C CA . LYS A 1 1155 ? 28.902 20.342 -36.942 1.00 94.81 1155 LYS A CA 1
ATOM 9396 C C . LYS A 1 1155 ? 28.754 19.917 -38.402 1.00 94.81 1155 LYS A C 1
ATOM 9398 O O . LYS A 1 1155 ? 29.557 20.327 -39.236 1.00 94.81 1155 LYS A O 1
ATOM 9403 N N . LEU A 1 1156 ? 27.735 19.117 -38.712 1.00 95.12 1156 LEU A N 1
ATOM 9404 C CA . LEU A 1 1156 ? 27.425 18.670 -40.074 1.00 95.12 1156 LEU A CA 1
ATOM 9405 C C . LEU A 1 1156 ? 26.605 19.696 -40.877 1.00 95.12 1156 LEU A C 1
ATOM 9407 O O . LEU A 1 1156 ? 26.282 19.443 -42.030 1.00 95.12 1156 LEU A O 1
ATOM 9411 N N . GLN A 1 1157 ? 26.257 20.850 -40.293 1.00 93.69 1157 GLN A N 1
ATOM 9412 C CA . GLN A 1 1157 ? 25.418 21.885 -40.916 1.00 93.69 1157 GLN A CA 1
ATOM 9413 C C . GLN A 1 1157 ? 24.030 21.377 -41.361 1.00 93.69 1157 GLN A C 1
ATOM 9415 O O . GLN A 1 1157 ? 23.410 21.922 -42.274 1.00 93.69 1157 GLN A O 1
ATOM 9420 N N . MET A 1 1158 ? 23.494 20.365 -40.671 1.00 94.12 1158 MET A N 1
ATOM 9421 C CA . MET A 1 1158 ? 22.244 19.679 -41.034 1.00 94.12 1158 MET A CA 1
ATOM 9422 C C . MET A 1 1158 ? 20.998 20.241 -40.346 1.00 94.12 1158 MET A C 1
ATOM 9424 O O . MET A 1 1158 ? 19.919 19.649 -40.406 1.00 94.12 1158 MET A O 1
ATOM 9428 N N . THR A 1 1159 ? 21.102 21.416 -39.729 1.00 89.00 1159 THR A N 1
ATOM 9429 C CA . THR A 1 1159 ? 20.017 22.054 -38.970 1.00 89.00 1159 THR A CA 1
ATOM 9430 C C . THR A 1 1159 ? 18.750 22.268 -39.813 1.00 89.00 1159 THR A C 1
ATOM 9432 O O . THR A 1 1159 ? 17.641 22.211 -39.293 1.00 89.00 1159 THR A O 1
ATOM 9435 N N . LYS A 1 1160 ? 18.853 22.462 -41.135 1.00 89.19 1160 LYS A N 1
ATOM 9436 C CA . LYS A 1 1160 ? 17.678 22.618 -42.024 1.00 89.19 1160 LYS A CA 1
ATOM 9437 C C . LYS A 1 1160 ? 17.001 21.300 -42.426 1.00 89.19 1160 LYS A C 1
ATOM 9439 O O . LYS A 1 1160 ? 15.907 21.343 -42.995 1.00 89.19 1160 LYS A O 1
ATOM 9444 N N . HIS A 1 1161 ? 17.630 20.162 -42.139 1.00 92.88 1161 HIS A N 1
ATOM 9445 C CA . HIS A 1 1161 ? 17.207 18.837 -42.596 1.00 92.88 1161 HIS A CA 1
ATOM 9446 C C . HIS A 1 1161 ? 16.868 17.889 -41.442 1.00 92.88 1161 HIS A C 1
ATOM 9448 O O . HIS A 1 1161 ? 16.007 17.030 -41.612 1.00 92.88 1161 HIS A O 1
ATOM 9454 N N . ILE A 1 1162 ? 17.497 18.041 -40.274 1.00 94.81 1162 ILE A N 1
ATOM 9455 C CA . ILE A 1 1162 ? 17.318 17.152 -39.121 1.00 94.81 1162 ILE A CA 1
ATOM 9456 C C . ILE A 1 1162 ? 16.713 17.934 -37.957 1.00 94.81 1162 ILE A C 1
ATOM 9458 O O . ILE A 1 1162 ? 17.276 18.929 -37.512 1.00 94.81 1162 ILE A O 1
ATOM 9462 N N . PHE A 1 1163 ? 15.583 17.453 -37.436 1.00 92.94 1163 PHE A N 1
ATOM 9463 C CA . PHE A 1 1163 ? 14.835 18.112 -36.365 1.00 92.94 1163 PHE A CA 1
ATOM 9464 C C . PHE A 1 1163 ? 14.684 17.191 -35.152 1.00 92.94 1163 PHE A C 1
ATOM 9466 O O . PHE A 1 1163 ? 14.062 16.127 -35.242 1.00 92.94 1163 PHE A O 1
ATOM 9473 N N . LEU A 1 1164 ? 15.200 17.617 -33.994 1.00 92.31 1164 LEU A N 1
ATOM 9474 C CA . LEU A 1 1164 ? 14.965 16.925 -32.726 1.00 92.31 1164 LEU A CA 1
ATOM 9475 C C . LEU A 1 1164 ? 13.666 17.418 -32.087 1.00 92.31 1164 LEU A C 1
ATOM 9477 O O . LEU A 1 1164 ? 13.579 18.506 -31.519 1.00 92.31 1164 LEU A O 1
ATOM 9481 N N . MET A 1 1165 ? 12.642 16.578 -32.149 1.00 89.00 1165 MET A N 1
ATOM 9482 C CA . MET A 1 1165 ? 11.273 16.930 -31.777 1.00 89.00 1165 MET A CA 1
ATOM 9483 C C . MET A 1 1165 ? 11.005 16.837 -30.270 1.00 89.00 1165 MET A C 1
ATOM 9485 O O . MET A 1 1165 ? 9.980 17.321 -29.789 1.00 89.00 1165 MET A O 1
ATOM 9489 N N . GLY A 1 1166 ? 11.912 16.210 -29.517 1.00 85.75 1166 GLY A N 1
ATOM 9490 C CA . GLY A 1 1166 ? 11.724 15.940 -28.096 1.00 85.75 1166 GLY A CA 1
ATOM 9491 C C . GLY A 1 1166 ? 10.665 14.868 -27.837 1.00 85.75 1166 GLY A C 1
ATOM 9492 O O . GLY A 1 1166 ? 10.256 14.121 -28.730 1.00 85.75 1166 GLY A O 1
ATOM 9493 N N . HIS A 1 1167 ? 10.204 14.790 -26.590 1.00 83.25 1167 HIS A N 1
ATOM 9494 C CA . HIS A 1 1167 ? 9.128 13.881 -26.208 1.00 83.25 1167 HIS A CA 1
ATOM 9495 C C . HIS A 1 1167 ? 7.760 14.403 -26.684 1.00 83.25 1167 HIS A C 1
ATOM 9497 O O . HIS A 1 1167 ? 7.270 15.428 -26.203 1.00 83.25 1167 HIS A O 1
ATOM 9503 N N . ILE A 1 1168 ? 7.102 13.654 -27.572 1.00 82.25 1168 ILE A N 1
ATOM 9504 C CA . ILE A 1 1168 ? 5.764 13.960 -28.092 1.00 82.25 1168 ILE A CA 1
ATOM 9505 C C . ILE A 1 1168 ? 4.717 13.041 -27.448 1.00 82.25 1168 ILE A C 1
ATOM 9507 O O . ILE A 1 1168 ? 4.851 11.825 -27.478 1.00 82.25 1168 ILE A O 1
ATOM 9511 N N . ASN A 1 1169 ? 3.627 13.617 -26.925 1.00 70.00 1169 ASN A N 1
ATOM 9512 C CA . ASN A 1 1169 ? 2.562 12.850 -26.256 1.00 70.00 1169 ASN A CA 1
ATOM 9513 C C . ASN A 1 1169 ? 1.714 11.974 -27.202 1.00 70.00 1169 ASN A C 1
ATOM 9515 O O . ASN A 1 1169 ? 1.196 10.956 -26.765 1.00 70.00 1169 ASN A O 1
ATOM 9519 N N . ASN A 1 1170 ? 1.524 12.380 -28.463 1.00 82.81 1170 ASN A N 1
ATOM 9520 C CA . ASN A 1 1170 ? 0.813 11.599 -29.488 1.00 82.81 1170 ASN A CA 1
ATOM 9521 C C . ASN A 1 1170 ? 1.699 11.471 -30.743 1.00 82.81 1170 ASN A C 1
ATOM 9523 O O . ASN A 1 1170 ? 1.533 12.257 -31.683 1.00 82.81 1170 ASN A O 1
ATOM 9527 N N . PRO A 1 1171 ? 2.672 10.543 -30.748 1.00 87.56 1171 PRO A N 1
ATOM 9528 C CA . PRO A 1 1171 ? 3.597 10.380 -31.866 1.00 87.56 1171 PRO A CA 1
ATOM 9529 C C . PRO A 1 1171 ? 2.907 9.822 -33.120 1.00 87.56 1171 PRO A C 1
ATOM 9531 O O . PRO A 1 1171 ? 3.250 10.231 -34.228 1.00 87.56 1171 PRO A O 1
ATOM 9534 N N . HIS A 1 1172 ? 1.874 8.981 -32.971 1.00 90.31 1172 HIS A N 1
ATOM 9535 C CA . HIS A 1 1172 ? 1.200 8.305 -34.089 1.00 90.31 1172 HIS A CA 1
ATOM 9536 C C . HIS A 1 1172 ? 0.569 9.278 -35.092 1.00 90.31 1172 HIS A C 1
ATOM 9538 O O . HIS A 1 1172 ? 0.565 9.022 -36.296 1.00 90.31 1172 HIS A O 1
ATOM 9544 N N . HIS A 1 1173 ? 0.071 10.432 -34.627 1.00 86.12 1173 HIS A N 1
ATOM 9545 C CA . HIS A 1 1173 ? -0.424 11.472 -35.532 1.00 86.12 1173 HIS A CA 1
ATOM 9546 C C . HIS A 1 1173 ? 0.675 12.002 -36.466 1.00 86.12 1173 HIS A C 1
ATOM 9548 O O . HIS A 1 1173 ? 0.413 12.260 -37.641 1.00 86.12 1173 HIS A O 1
ATOM 9554 N N . PHE A 1 1174 ? 1.898 12.159 -35.960 1.00 86.31 1174 PHE A N 1
ATOM 9555 C CA . PHE A 1 1174 ? 3.039 12.608 -36.754 1.00 86.31 1174 PHE A CA 1
ATOM 9556 C C . PHE A 1 1174 ? 3.544 11.506 -37.664 1.00 86.31 1174 PHE A C 1
ATOM 9558 O O . PHE A 1 1174 ? 3.669 11.745 -38.859 1.00 86.31 1174 PHE A O 1
ATOM 9565 N N . MET A 1 1175 ? 3.732 10.303 -37.117 1.00 91.38 1175 MET A N 1
ATOM 9566 C CA . MET A 1 1175 ? 4.145 9.115 -37.865 1.00 91.38 1175 MET A CA 1
ATOM 9567 C C . MET A 1 1175 ? 3.241 8.871 -39.079 1.00 91.38 1175 MET A C 1
ATOM 9569 O O . MET A 1 1175 ? 3.748 8.724 -40.181 1.00 91.38 1175 MET A O 1
ATOM 9573 N N . SER A 1 1176 ? 1.915 8.988 -38.927 1.00 88.44 1176 SER A N 1
ATOM 9574 C CA . SER A 1 1176 ? 0.949 8.810 -40.030 1.00 88.44 1176 SER A CA 1
ATOM 9575 C C . SER A 1 1176 ? 1.080 9.801 -41.200 1.00 88.44 1176 SER A C 1
ATOM 9577 O O . SER A 1 1176 ? 0.406 9.640 -42.217 1.00 88.44 1176 SER A O 1
ATOM 9579 N N . LYS A 1 1177 ? 1.887 10.862 -41.058 1.00 87.00 1177 LYS A N 1
ATOM 9580 C CA . LYS A 1 1177 ? 2.175 11.826 -42.130 1.00 87.00 1177 LYS A CA 1
ATOM 9581 C C . LYS A 1 1177 ? 3.508 11.565 -42.826 1.00 87.00 1177 LYS A C 1
ATOM 9583 O O . LYS A 1 1177 ? 3.727 12.176 -43.861 1.00 87.00 1177 LYS A O 1
ATOM 9588 N N . MET A 1 1178 ? 4.381 10.756 -42.236 1.00 91.62 1178 MET A N 1
ATOM 9589 C CA . MET A 1 1178 ? 5.747 10.530 -42.710 1.00 91.62 1178 MET A CA 1
ATOM 9590 C C . MET A 1 1178 ? 5.768 9.437 -43.773 1.00 91.62 1178 MET A C 1
ATOM 9592 O O . MET A 1 1178 ? 4.891 8.574 -43.793 1.00 91.62 1178 MET A O 1
ATOM 9596 N N . ASP A 1 1179 ? 6.781 9.473 -44.632 1.00 91.56 1179 ASP A N 1
ATOM 9597 C CA . ASP A 1 1179 ? 6.919 8.538 -45.747 1.00 91.56 1179 ASP A CA 1
ATOM 9598 C C . ASP A 1 1179 ? 7.573 7.228 -45.284 1.00 91.56 1179 ASP A C 1
ATOM 9600 O O . ASP A 1 1179 ? 7.084 6.141 -45.602 1.00 91.56 1179 ASP A O 1
ATOM 9604 N N . THR A 1 1180 ? 8.626 7.339 -44.464 1.00 93.94 1180 THR A N 1
ATOM 9605 C CA . THR A 1 1180 ? 9.441 6.201 -44.016 1.00 93.94 1180 THR A CA 1
ATOM 9606 C C . THR A 1 1180 ? 9.785 6.305 -42.526 1.00 93.94 1180 THR A C 1
ATOM 9608 O O . THR A 1 1180 ? 10.254 7.341 -42.047 1.00 93.94 1180 THR A O 1
ATOM 9611 N N . PHE A 1 1181 ? 9.584 5.216 -41.782 1.00 96.38 1181 PHE A N 1
ATOM 9612 C CA . PHE A 1 1181 ? 10.084 5.047 -40.417 1.00 96.38 1181 PHE A CA 1
ATOM 9613 C C . PHE A 1 1181 ? 11.464 4.378 -40.435 1.00 96.38 1181 PHE A C 1
ATOM 9615 O O . PHE A 1 1181 ? 11.653 3.384 -41.135 1.00 96.38 1181 PHE A O 1
ATOM 9622 N N . VAL A 1 1182 ? 12.418 4.896 -39.656 1.00 96.06 1182 VAL A N 1
ATOM 9623 C CA . VAL A 1 1182 ? 13.803 4.403 -39.616 1.00 96.06 1182 VAL A CA 1
ATOM 9624 C C . VAL A 1 1182 ? 14.232 4.061 -38.189 1.00 96.06 1182 VAL A C 1
ATOM 9626 O O . VAL A 1 1182 ? 14.185 4.914 -37.296 1.00 96.06 1182 VAL A O 1
ATOM 9629 N N . LEU A 1 1183 ? 14.717 2.832 -37.983 1.00 95.56 1183 LEU A N 1
ATOM 9630 C CA . LEU A 1 1183 ? 15.240 2.358 -36.697 1.00 95.56 1183 LEU A CA 1
ATOM 9631 C C . LEU A 1 1183 ? 16.679 1.815 -36.828 1.00 95.56 1183 LEU A C 1
ATOM 9633 O O . LEU A 1 1183 ? 16.857 0.669 -37.243 1.00 95.56 1183 LEU A O 1
ATOM 9637 N N . PRO A 1 1184 ? 17.709 2.600 -36.454 1.00 94.69 1184 PRO A N 1
ATOM 9638 C CA . PRO A 1 1184 ? 19.128 2.265 -36.646 1.00 94.69 1184 PRO A CA 1
ATOM 9639 C C . PRO A 1 1184 ? 19.749 1.494 -35.462 1.00 94.69 1184 PRO A C 1
ATOM 9641 O O . PRO A 1 1184 ? 20.970 1.497 -35.294 1.00 94.69 1184 PRO A O 1
ATOM 9644 N N . SER A 1 1185 ? 18.924 0.930 -34.577 1.00 91.81 1185 SER A N 1
ATOM 9645 C CA . SER A 1 1185 ? 19.344 0.459 -33.252 1.00 91.81 1185 SER A CA 1
ATOM 9646 C C . SER A 1 1185 ? 20.368 -0.677 -33.311 1.00 91.81 1185 SER A C 1
ATOM 9648 O O . SER A 1 1185 ? 20.343 -1.512 -34.210 1.00 91.81 1185 SER A O 1
ATOM 9650 N N . LEU A 1 1186 ? 21.282 -0.697 -32.344 1.00 87.50 1186 LEU A N 1
ATOM 9651 C CA . LEU A 1 1186 ? 22.310 -1.736 -32.208 1.00 87.50 1186 LEU A CA 1
ATOM 9652 C C . LEU A 1 1186 ? 21.812 -2.923 -31.383 1.00 87.50 1186 LEU A C 1
ATOM 9654 O O . LEU A 1 1186 ? 22.309 -4.034 -31.530 1.00 87.50 1186 LEU A O 1
ATOM 9658 N N . TYR A 1 1187 ? 20.852 -2.667 -30.497 1.00 80.69 1187 TYR A N 1
ATOM 9659 C CA . TYR A 1 1187 ? 20.288 -3.656 -29.599 1.00 80.69 1187 TYR A CA 1
ATOM 9660 C C . TYR A 1 1187 ? 18.823 -3.315 -29.293 1.00 80.69 1187 TYR A C 1
ATOM 9662 O O . TYR A 1 1187 ? 18.493 -2.152 -29.043 1.00 80.69 1187 TYR A O 1
ATOM 9670 N N . GLU A 1 1188 ? 17.957 -4.329 -29.292 1.00 84.88 1188 GLU A N 1
ATOM 9671 C CA . GLU A 1 1188 ? 16.532 -4.230 -28.971 1.00 84.88 1188 GLU A CA 1
ATOM 9672 C C . GLU A 1 1188 ? 16.072 -5.470 -28.198 1.00 84.88 1188 GLU A C 1
ATOM 9674 O O . GLU A 1 1188 ? 16.579 -6.569 -28.408 1.00 84.88 1188 GLU A O 1
ATOM 9679 N N . GLY A 1 1189 ? 15.083 -5.301 -27.322 1.00 84.00 1189 GLY A N 1
ATOM 9680 C CA . GLY A 1 1189 ? 14.345 -6.419 -26.740 1.00 84.00 1189 GLY A CA 1
ATOM 9681 C C . GLY A 1 1189 ? 13.286 -6.932 -27.710 1.00 84.00 1189 GLY A C 1
ATOM 9682 O O . GLY A 1 1189 ? 13.446 -7.949 -28.386 1.00 84.00 1189 GLY A O 1
ATOM 9683 N N . GLN A 1 1190 ? 12.218 -6.147 -27.822 1.00 89.38 1190 GLN A N 1
ATOM 9684 C CA . GLN A 1 1190 ? 11.291 -6.191 -28.940 1.00 89.38 1190 GLN A CA 1
ATOM 9685 C C . GLN A 1 1190 ? 11.015 -4.753 -29.404 1.00 89.38 1190 GLN A C 1
ATOM 9687 O O . GLN A 1 1190 ? 10.579 -3.923 -28.597 1.00 89.38 1190 GLN A O 1
ATOM 9692 N N . PRO A 1 1191 ? 11.267 -4.422 -30.679 1.00 89.06 1191 PRO A N 1
ATOM 9693 C CA . PRO A 1 1191 ? 11.152 -3.057 -31.176 1.00 89.06 1191 PRO A CA 1
ATOM 9694 C C . PRO A 1 1191 ? 9.680 -2.660 -31.390 1.00 89.06 1191 PRO A C 1
ATOM 9696 O O . PRO A 1 1191 ? 9.177 -2.628 -32.512 1.00 89.06 1191 PRO A O 1
ATOM 9699 N N . MET A 1 1192 ? 8.984 -2.310 -30.303 1.00 90.56 1192 MET A N 1
ATOM 9700 C CA . MET A 1 1192 ? 7.558 -1.931 -30.317 1.00 90.56 1192 MET A CA 1
ATOM 9701 C C . MET A 1 1192 ? 7.239 -0.814 -31.318 1.00 90.56 1192 MET A C 1
ATOM 9703 O O . MET A 1 1192 ? 6.194 -0.833 -31.960 1.00 90.56 1192 MET A O 1
ATOM 9707 N N . VAL A 1 1193 ? 8.173 0.118 -31.517 1.00 91.50 1193 VAL A N 1
ATOM 9708 C CA . VAL A 1 1193 ? 8.021 1.229 -32.466 1.00 91.50 1193 VAL A CA 1
ATOM 9709 C C . VAL A 1 1193 ? 7.937 0.771 -33.929 1.00 91.50 1193 VAL A C 1
ATOM 9711 O O . VAL A 1 1193 ? 7.296 1.445 -34.733 1.00 91.50 1193 VAL A O 1
ATOM 9714 N N . LEU A 1 1194 ? 8.526 -0.385 -34.282 1.00 94.38 1194 LEU A N 1
ATOM 9715 C CA . LEU A 1 1194 ? 8.340 -0.988 -35.607 1.00 94.38 1194 LEU A CA 1
ATOM 9716 C C . LEU A 1 1194 ? 6.914 -1.520 -35.753 1.00 94.38 1194 LEU A C 1
ATOM 9718 O O . LEU A 1 1194 ? 6.268 -1.228 -36.753 1.00 94.38 1194 LEU A O 1
ATOM 9722 N N . LEU A 1 1195 ? 6.389 -2.227 -34.746 1.00 94.12 1195 LEU A N 1
ATOM 9723 C CA . LEU A 1 1195 ? 5.003 -2.715 -34.752 1.00 94.12 1195 LEU A CA 1
ATOM 9724 C C . LEU A 1 1195 ? 3.998 -1.554 -34.842 1.00 94.12 1195 LEU A C 1
ATOM 9726 O O . LEU A 1 1195 ? 3.007 -1.641 -35.570 1.00 94.12 1195 LEU A O 1
ATOM 9730 N N . GLU A 1 1196 ? 4.266 -0.439 -34.157 1.00 93.69 1196 GLU A N 1
ATOM 9731 C CA . GLU A 1 1196 ? 3.473 0.794 -34.248 1.00 93.69 1196 GLU A CA 1
ATOM 9732 C C . GLU A 1 1196 ? 3.507 1.396 -35.665 1.00 93.69 1196 GLU A C 1
ATOM 9734 O O . GLU A 1 1196 ? 2.456 1.739 -36.214 1.00 93.69 1196 GLU A O 1
ATOM 9739 N N . ALA A 1 1197 ? 4.687 1.483 -36.293 1.00 94.44 1197 ALA A N 1
ATOM 9740 C CA . ALA A 1 1197 ? 4.842 1.977 -37.664 1.00 94.44 1197 ALA A CA 1
ATOM 9741 C C . ALA A 1 1197 ? 4.150 1.066 -38.697 1.00 94.44 1197 ALA A C 1
ATOM 9743 O O . ALA A 1 1197 ? 3.424 1.556 -39.568 1.00 94.44 1197 ALA A O 1
ATOM 9744 N N . LEU A 1 1198 ? 4.298 -0.256 -38.557 1.00 94.75 1198 LEU A N 1
ATOM 9745 C CA . LEU A 1 1198 ? 3.618 -1.255 -39.387 1.00 94.75 1198 LEU A CA 1
ATOM 9746 C C . LEU A 1 1198 ? 2.093 -1.175 -39.234 1.00 94.75 1198 LEU A C 1
ATOM 9748 O O . LEU A 1 1198 ? 1.364 -1.228 -40.223 1.00 94.75 1198 LEU A O 1
ATOM 9752 N N . THR A 1 1199 ? 1.593 -0.956 -38.014 1.00 94.69 1199 THR A N 1
ATOM 9753 C CA . THR A 1 1199 ? 0.155 -0.777 -37.736 1.00 94.69 1199 THR A CA 1
ATOM 9754 C C . THR A 1 1199 ? -0.432 0.446 -38.448 1.00 94.69 1199 THR A C 1
ATOM 9756 O O . THR A 1 1199 ? -1.608 0.439 -38.831 1.00 94.69 1199 THR A O 1
ATOM 9759 N N . LEU A 1 1200 ? 0.381 1.491 -38.643 1.00 93.12 1200 LEU A N 1
ATOM 9760 C CA . LEU A 1 1200 ? 0.034 2.693 -39.407 1.00 93.12 1200 LEU A CA 1
ATOM 9761 C C . LEU A 1 1200 ? 0.208 2.521 -40.928 1.00 93.12 1200 LEU A C 1
ATOM 9763 O O . LEU A 1 1200 ? -0.169 3.424 -41.674 1.00 93.12 1200 LEU A O 1
ATOM 9767 N N . GLY A 1 1201 ? 0.736 1.383 -41.392 1.00 91.06 1201 GLY A N 1
ATOM 9768 C CA . GLY A 1 1201 ? 0.983 1.100 -42.808 1.00 91.06 1201 GLY A CA 1
ATOM 9769 C C . GLY A 1 1201 ? 2.160 1.880 -43.398 1.00 91.06 1201 GLY A C 1
ATOM 9770 O O . GLY A 1 1201 ? 2.152 2.178 -44.592 1.00 91.06 1201 GLY A O 1
ATOM 9771 N N . MET A 1 1202 ? 3.131 2.266 -42.566 1.00 92.88 1202 MET A N 1
ATOM 9772 C CA . MET A 1 1202 ? 4.321 2.993 -43.008 1.00 92.88 1202 MET A CA 1
ATOM 9773 C C . MET A 1 1202 ? 5.311 2.071 -43.719 1.00 92.88 1202 MET A C 1
ATOM 9775 O O . MET A 1 1202 ? 5.401 0.886 -43.405 1.00 92.88 1202 MET A O 1
ATOM 9779 N N . LYS A 1 1203 ? 6.127 2.642 -44.611 1.00 94.25 1203 LYS A N 1
ATOM 9780 C CA . LYS A 1 1203 ? 7.376 1.997 -45.019 1.00 94.25 1203 LYS A CA 1
ATOM 9781 C C . LYS A 1 1203 ? 8.345 1.995 -43.843 1.00 94.25 1203 LYS A C 1
ATOM 9783 O O . LYS A 1 1203 ? 8.449 2.995 -43.130 1.00 94.25 1203 LYS A O 1
ATOM 9788 N N . VAL A 1 1204 ? 9.070 0.900 -43.660 1.00 95.75 1204 VAL A N 1
ATOM 9789 C CA . VAL A 1 1204 ? 9.974 0.723 -42.523 1.00 95.75 1204 VAL A CA 1
ATOM 9790 C C . VAL A 1 1204 ? 11.346 0.281 -43.018 1.00 95.75 1204 VAL A C 1
ATOM 9792 O O . VAL A 1 1204 ? 11.438 -0.651 -43.812 1.00 95.75 1204 VAL A O 1
ATOM 9795 N N . LEU A 1 1205 ? 12.393 0.948 -42.533 1.00 95.56 1205 LEU A N 1
ATOM 9796 C CA . LEU A 1 1205 ? 13.792 0.549 -42.680 1.00 95.56 1205 LEU A CA 1
ATOM 9797 C C . LEU A 1 1205 ? 14.404 0.353 -41.295 1.00 95.56 1205 LEU A C 1
ATOM 9799 O O . LEU A 1 1205 ? 14.297 1.227 -40.428 1.00 95.56 1205 LEU A O 1
ATOM 9803 N N . SER A 1 1206 ? 15.091 -0.763 -41.089 1.00 95.56 1206 SER A N 1
ATOM 9804 C CA . SER A 1 1206 ? 15.751 -1.043 -39.819 1.00 95.56 1206 SER A CA 1
ATOM 9805 C C . SER A 1 1206 ? 17.145 -1.638 -39.996 1.00 95.56 1206 SER A C 1
ATOM 9807 O O . SER A 1 1206 ? 17.472 -2.176 -41.050 1.00 95.56 1206 SER A O 1
ATOM 9809 N N . SER A 1 1207 ? 17.987 -1.524 -38.969 1.00 93.75 1207 SER A N 1
ATOM 9810 C CA . SER A 1 1207 ? 19.232 -2.289 -38.875 1.00 93.75 1207 SER A CA 1
ATOM 9811 C C . SER A 1 1207 ? 18.950 -3.794 -38.861 1.00 93.75 1207 SER A C 1
ATOM 9813 O O . SER A 1 1207 ? 17.993 -4.240 -38.222 1.00 93.75 1207 SER A O 1
ATOM 9815 N N . ASP A 1 1208 ? 19.813 -4.571 -39.519 1.00 92.50 1208 ASP A N 1
ATOM 9816 C CA . ASP A 1 1208 ? 19.765 -6.036 -39.498 1.00 92.50 1208 ASP A CA 1
ATOM 9817 C C . ASP A 1 1208 ? 20.345 -6.594 -38.191 1.00 92.50 1208 ASP A C 1
ATOM 9819 O O . ASP A 1 1208 ? 21.468 -7.094 -38.115 1.00 92.50 1208 ASP A O 1
ATOM 9823 N N . ILE A 1 1209 ? 19.577 -6.424 -37.115 1.00 89.75 1209 ILE A N 1
ATOM 9824 C CA . ILE A 1 1209 ? 19.788 -7.126 -35.849 1.00 89.75 1209 ILE A CA 1
ATOM 9825 C C . ILE A 1 1209 ? 18.681 -8.173 -35.671 1.00 89.75 1209 ILE A C 1
ATOM 9827 O O . ILE A 1 1209 ? 17.558 -7.946 -36.139 1.00 89.75 1209 ILE A O 1
ATOM 9831 N N . PRO A 1 1210 ? 18.939 -9.285 -34.955 1.00 88.12 1210 PRO A N 1
ATOM 9832 C CA . PRO A 1 1210 ? 18.011 -10.416 -34.888 1.00 88.12 1210 PRO A CA 1
ATOM 9833 C C . PRO A 1 1210 ? 16.568 -10.036 -34.514 1.00 88.12 1210 PRO A C 1
ATOM 9835 O O . PRO A 1 1210 ? 15.619 -10.527 -35.117 1.00 88.12 1210 PRO A O 1
ATOM 9838 N N . GLN A 1 1211 ? 16.391 -9.117 -33.562 1.00 89.44 1211 GLN A N 1
ATOM 9839 C CA . GLN A 1 1211 ? 15.076 -8.704 -33.064 1.00 89.44 1211 GLN A CA 1
ATOM 9840 C C . GLN A 1 1211 ? 14.298 -7.837 -34.065 1.00 89.44 1211 GLN A C 1
ATOM 9842 O O . GLN A 1 1211 ? 13.075 -7.950 -34.157 1.00 89.44 1211 GLN A O 1
ATOM 9847 N N . ASN A 1 1212 ? 14.991 -6.992 -34.835 1.00 92.38 1212 ASN A N 1
ATOM 9848 C CA . ASN A 1 1212 ? 14.371 -6.189 -35.892 1.00 92.38 1212 ASN A CA 1
ATOM 9849 C C . ASN A 1 1212 ? 13.984 -7.076 -37.076 1.00 92.38 1212 ASN A C 1
ATOM 9851 O O . ASN A 1 1212 ? 12.866 -6.969 -37.582 1.00 92.38 1212 ASN A O 1
ATOM 9855 N N . ALA A 1 1213 ? 14.879 -7.990 -37.468 1.00 91.44 1213 ALA A N 1
ATOM 9856 C CA . ALA A 1 1213 ? 14.623 -8.959 -38.523 1.00 91.44 1213 ALA A CA 1
ATOM 9857 C C . ALA A 1 1213 ? 13.397 -9.819 -38.200 1.00 91.44 1213 ALA A C 1
ATOM 9859 O O . ALA A 1 1213 ? 12.508 -9.940 -39.037 1.00 91.44 1213 ALA A O 1
ATOM 9860 N N . PHE A 1 1214 ? 13.286 -10.322 -36.968 1.00 91.25 1214 PHE A N 1
ATOM 9861 C CA . PHE A 1 1214 ? 12.121 -11.085 -36.522 1.00 91.25 1214 PHE A CA 1
ATOM 9862 C C . PHE A 1 1214 ? 10.807 -10.289 -36.641 1.00 91.25 1214 PHE A C 1
ATOM 9864 O O . PHE A 1 1214 ? 9.851 -10.772 -37.245 1.00 91.25 1214 PHE A O 1
ATOM 9871 N N . VAL A 1 1215 ? 10.756 -9.039 -36.153 1.00 92.88 1215 VAL A N 1
ATOM 9872 C CA . VAL A 1 1215 ? 9.541 -8.197 -36.236 1.00 92.88 1215 VAL A CA 1
ATOM 9873 C C . VAL A 1 1215 ? 9.156 -7.855 -37.678 1.00 92.88 1215 VAL A C 1
ATOM 9875 O O . VAL A 1 1215 ? 7.969 -7.791 -37.997 1.00 92.88 1215 VAL A O 1
ATOM 9878 N N . LEU A 1 1216 ? 10.134 -7.675 -38.568 1.00 94.00 1216 LEU A N 1
ATOM 9879 C CA . LEU A 1 1216 ? 9.891 -7.455 -39.998 1.00 94.00 1216 LEU A CA 1
ATOM 9880 C C . LEU A 1 1216 ? 9.659 -8.755 -40.783 1.00 94.00 1216 LEU A C 1
ATOM 9882 O O . LEU A 1 1216 ? 9.586 -8.713 -42.014 1.00 94.00 1216 LEU A O 1
ATOM 9886 N N . ASN A 1 1217 ? 9.542 -9.891 -40.089 1.00 93.81 1217 ASN A N 1
ATOM 9887 C CA . ASN A 1 1217 ? 9.424 -11.229 -40.661 1.00 93.81 1217 ASN A CA 1
ATOM 9888 C C . ASN A 1 1217 ? 10.500 -11.495 -41.729 1.00 93.81 1217 ASN A C 1
ATOM 9890 O O . ASN A 1 1217 ? 10.210 -11.841 -42.874 1.00 93.81 1217 ASN A O 1
ATOM 9894 N N . TYR A 1 1218 ? 11.749 -11.228 -41.346 1.00 93.31 1218 TYR A N 1
ATOM 9895 C CA . TYR A 1 1218 ? 12.971 -11.350 -42.141 1.00 93.31 1218 TYR A CA 1
ATOM 9896 C C . TYR A 1 1218 ? 12.888 -10.639 -43.503 1.00 93.31 1218 TYR A C 1
ATOM 9898 O O . TYR A 1 1218 ? 13.319 -11.168 -44.526 1.00 93.31 1218 TYR A O 1
ATOM 9906 N N . GLY A 1 1219 ? 12.318 -9.427 -43.505 1.00 91.94 1219 GLY A N 1
ATOM 9907 C CA . GLY A 1 1219 ? 12.248 -8.536 -44.670 1.00 91.94 1219 GLY A CA 1
ATOM 9908 C C . GLY A 1 1219 ? 10.907 -8.536 -45.416 1.00 91.94 1219 GLY A C 1
ATOM 9909 O O . GLY A 1 1219 ? 10.748 -7.807 -46.392 1.00 91.94 1219 GLY A O 1
ATOM 9910 N N . GLN A 1 1220 ? 9.915 -9.322 -44.980 1.00 93.31 1220 GLN A N 1
ATOM 9911 C CA . GLN A 1 1220 ? 8.603 -9.362 -45.644 1.00 93.31 1220 GLN A CA 1
ATOM 9912 C C . GLN A 1 1220 ? 7.754 -8.108 -45.387 1.00 93.31 1220 GLN A C 1
ATOM 9914 O O . GLN A 1 1220 ? 6.991 -7.701 -46.263 1.00 93.31 1220 GLN A O 1
ATOM 9919 N N . TYR A 1 1221 ? 7.886 -7.478 -44.214 1.00 94.62 1221 TYR A N 1
ATOM 9920 C CA . TYR A 1 1221 ? 7.110 -6.282 -43.845 1.00 94.62 1221 TYR A CA 1
ATOM 9921 C C . TYR A 1 1221 ? 7.857 -4.952 -44.049 1.00 94.62 1221 TYR A C 1
ATOM 9923 O O . TYR A 1 1221 ? 7.258 -3.886 -43.913 1.00 94.62 1221 TYR A O 1
ATOM 9931 N N . GLY A 1 1222 ? 9.155 -4.986 -44.353 1.00 94.12 1222 GLY A N 1
ATOM 9932 C CA . GLY A 1 1222 ? 9.989 -3.793 -44.513 1.00 94.12 1222 GLY A CA 1
ATOM 9933 C C . GLY A 1 1222 ? 11.433 -4.141 -44.867 1.00 94.12 1222 GLY A C 1
ATOM 9934 O O . GLY A 1 1222 ? 11.777 -5.310 -45.000 1.00 94.12 1222 GLY A O 1
ATOM 9935 N N . GLU A 1 1223 ? 12.285 -3.130 -45.005 1.00 95.19 1223 GLU A N 1
ATOM 9936 C CA . GLU A 1 1223 ? 13.677 -3.300 -45.433 1.00 95.19 1223 GLU A CA 1
ATOM 9937 C C . GLU A 1 1223 ? 14.632 -3.463 -44.237 1.00 95.19 1223 GLU A C 1
ATOM 9939 O O . GLU A 1 1223 ? 14.521 -2.751 -43.232 1.00 95.19 1223 GLU A O 1
ATOM 9944 N N . LEU A 1 1224 ? 15.612 -4.360 -44.374 1.00 94.25 1224 LEU A N 1
ATOM 9945 C CA . LEU A 1 1224 ? 16.736 -4.524 -43.448 1.00 94.25 1224 LEU A CA 1
ATOM 9946 C C . LEU A 1 1224 ? 18.016 -3.991 -44.104 1.00 94.25 1224 LEU A C 1
ATOM 9948 O O . LEU A 1 1224 ? 18.299 -4.290 -45.261 1.00 94.25 1224 LEU A O 1
ATOM 9952 N N . ALA A 1 1225 ? 18.783 -3.175 -43.383 1.00 91.56 1225 ALA A N 1
ATOM 9953 C CA . ALA A 1 1225 ? 20.036 -2.627 -43.891 1.00 91.56 1225 ALA A CA 1
ATOM 9954 C C . ALA A 1 1225 ? 21.134 -3.704 -43.948 1.00 91.56 1225 ALA A C 1
ATOM 9956 O O . ALA A 1 1225 ? 21.400 -4.357 -42.944 1.00 91.56 1225 ALA A O 1
ATOM 9957 N N . ASP A 1 1226 ? 21.835 -3.804 -45.083 1.00 78.94 1226 ASP A N 1
ATOM 9958 C CA . ASP A 1 1226 ? 22.837 -4.848 -45.377 1.00 78.94 1226 ASP A CA 1
ATOM 9959 C C . ASP A 1 1226 ? 24.104 -4.811 -44.473 1.00 78.94 1226 ASP A C 1
ATOM 9961 O O . ASP A 1 1226 ? 25.014 -5.621 -44.647 1.00 78.94 1226 ASP A O 1
ATOM 9965 N N . GLY A 1 1227 ? 24.217 -3.850 -43.547 1.00 75.50 1227 GLY A N 1
ATOM 9966 C CA . GLY A 1 1227 ? 25.377 -3.672 -42.671 1.00 75.50 1227 GLY A CA 1
ATOM 9967 C C . GLY A 1 1227 ? 25.260 -2.481 -41.710 1.00 75.50 1227 GLY A C 1
ATOM 9968 O O . GLY A 1 1227 ? 24.301 -1.710 -41.745 1.00 75.50 1227 GLY A O 1
ATOM 9969 N N . THR A 1 1228 ? 26.255 -2.323 -40.828 1.00 71.50 1228 THR A N 1
ATOM 9970 C CA . THR A 1 1228 ? 26.264 -1.319 -39.740 1.00 71.50 1228 THR A CA 1
ATOM 9971 C C . THR A 1 1228 ? 27.091 -0.065 -40.041 1.00 71.50 1228 THR A C 1
ATOM 9973 O O . THR A 1 1228 ? 27.225 0.809 -39.184 1.00 71.50 1228 THR A O 1
ATOM 9976 N N . ASN A 1 1229 ? 27.654 0.053 -41.249 1.00 86.44 1229 ASN A N 1
ATOM 9977 C CA . ASN A 1 1229 ? 28.363 1.259 -41.676 1.00 86.44 1229 ASN A CA 1
ATOM 9978 C C . ASN A 1 1229 ? 27.438 2.227 -42.433 1.00 86.44 1229 ASN A C 1
ATOM 9980 O O . ASN A 1 1229 ? 26.329 1.886 -42.843 1.00 86.44 1229 ASN A O 1
ATOM 9984 N N . VAL A 1 1230 ? 27.915 3.460 -42.621 1.00 87.31 1230 VAL A N 1
ATOM 9985 C CA . VAL A 1 1230 ? 27.124 4.542 -43.224 1.00 87.31 1230 VAL A CA 1
ATOM 9986 C C . VAL A 1 1230 ? 26.669 4.212 -44.648 1.00 87.31 1230 VAL A C 1
ATOM 9988 O O . VAL A 1 1230 ? 25.516 4.460 -44.985 1.00 87.31 1230 VAL A O 1
ATOM 9991 N N . ASN A 1 1231 ? 27.542 3.632 -45.474 1.00 86.50 1231 ASN A N 1
ATOM 9992 C CA . ASN A 1 1231 ? 27.238 3.357 -46.880 1.00 86.50 1231 ASN A CA 1
ATOM 9993 C C . ASN A 1 1231 ? 26.190 2.253 -47.036 1.00 86.50 1231 ASN A C 1
ATOM 9995 O O . ASN A 1 1231 ? 25.327 2.346 -47.905 1.00 86.50 1231 ASN A O 1
ATOM 9999 N N . ASP A 1 1232 ? 26.241 1.226 -46.191 1.00 86.88 1232 ASP A N 1
ATOM 10000 C CA . ASP A 1 1232 ? 25.277 0.126 -46.241 1.00 86.88 1232 ASP A CA 1
ATOM 10001 C C . ASP A 1 1232 ? 23.878 0.603 -45.834 1.00 86.88 1232 ASP A C 1
ATOM 10003 O O . ASP A 1 1232 ? 22.893 0.295 -46.507 1.00 86.88 1232 ASP A O 1
ATOM 10007 N N . PHE A 1 1233 ? 23.791 1.432 -44.790 1.00 90.88 1233 PHE A N 1
ATOM 10008 C CA . PHE A 1 1233 ? 22.518 1.999 -44.350 1.00 90.88 1233 PHE A CA 1
ATOM 10009 C C . PHE A 1 1233 ? 21.942 2.996 -45.371 1.00 90.88 1233 PHE A C 1
ATOM 10011 O O . PHE A 1 1233 ? 20.730 3.019 -45.583 1.00 90.88 1233 PHE A O 1
ATOM 10018 N N . LEU A 1 1234 ? 22.794 3.770 -46.061 1.00 89.94 1234 LEU A N 1
ATOM 10019 C CA . LEU A 1 1234 ? 22.384 4.629 -47.182 1.00 89.94 1234 LEU A CA 1
ATOM 10020 C C . LEU A 1 1234 ? 21.734 3.834 -48.315 1.00 89.94 1234 LEU A C 1
ATOM 10022 O O . LEU A 1 1234 ? 20.664 4.214 -48.780 1.00 89.94 1234 LEU A O 1
ATOM 10026 N N . ARG A 1 1235 ? 22.323 2.696 -48.713 1.00 89.00 1235 ARG A N 1
ATOM 10027 C CA . ARG A 1 1235 ? 21.704 1.819 -49.722 1.00 89.00 1235 ARG A CA 1
ATOM 10028 C C . ARG A 1 1235 ? 20.325 1.332 -49.277 1.00 89.00 1235 ARG A C 1
ATOM 10030 O O . ARG A 1 1235 ? 19.421 1.243 -50.101 1.00 89.00 1235 ARG A O 1
ATOM 10037 N N . GLY A 1 1236 ? 20.152 1.044 -47.986 1.00 91.25 1236 GLY A N 1
ATOM 10038 C CA . GLY A 1 1236 ? 18.847 0.715 -47.408 1.00 91.25 1236 GLY A CA 1
ATOM 10039 C C . GLY A 1 1236 ? 17.826 1.850 -47.557 1.00 91.25 1236 GLY A C 1
ATOM 10040 O O . GLY A 1 1236 ? 16.680 1.591 -47.925 1.00 91.25 1236 GLY A O 1
ATOM 10041 N N . ILE A 1 1237 ? 18.241 3.105 -47.337 1.00 91.12 1237 ILE A N 1
ATOM 10042 C CA . ILE A 1 1237 ? 17.394 4.294 -47.543 1.00 91.12 1237 ILE A CA 1
ATOM 10043 C C . ILE A 1 1237 ? 16.964 4.415 -49.014 1.00 91.12 1237 ILE A C 1
ATOM 10045 O O . ILE A 1 1237 ? 15.782 4.632 -49.290 1.00 91.12 1237 ILE A O 1
ATOM 10049 N N . ASP A 1 1238 ? 17.883 4.213 -49.956 1.00 87.44 1238 ASP A N 1
ATOM 10050 C CA . ASP A 1 1238 ? 17.568 4.273 -51.388 1.00 87.44 1238 ASP A CA 1
ATOM 10051 C C . ASP A 1 1238 ? 16.566 3.181 -51.792 1.00 87.44 1238 ASP A C 1
ATOM 10053 O O . ASP A 1 1238 ? 15.577 3.454 -52.482 1.00 87.44 1238 ASP A O 1
ATOM 10057 N N . LYS A 1 1239 ? 16.780 1.947 -51.311 1.00 88.94 1239 LYS A N 1
ATOM 10058 C CA . LYS A 1 1239 ? 15.888 0.805 -51.558 1.00 88.94 1239 LYS A CA 1
ATOM 10059 C C . LYS A 1 1239 ? 14.468 1.076 -51.048 1.00 88.94 1239 LYS A C 1
ATOM 10061 O O . LYS A 1 1239 ? 13.512 0.945 -51.815 1.00 88.94 1239 LYS A O 1
ATOM 10066 N N . ILE A 1 1240 ? 14.314 1.496 -49.788 1.00 90.50 1240 ILE A N 1
ATOM 10067 C CA . ILE A 1 1240 ? 12.984 1.703 -49.187 1.00 90.50 1240 ILE A CA 1
ATOM 10068 C C . ILE A 1 1240 ? 12.239 2.890 -49.822 1.00 90.50 1240 ILE A C 1
ATOM 10070 O O . ILE A 1 1240 ? 11.016 2.848 -50.008 1.00 90.50 1240 ILE A O 1
ATOM 10074 N N . ASN A 1 1241 ? 12.957 3.942 -50.225 1.00 85.81 1241 ASN A N 1
ATOM 10075 C CA . ASN A 1 1241 ? 12.346 5.076 -50.911 1.00 85.81 1241 ASN A CA 1
ATOM 10076 C C . ASN A 1 1241 ? 11.861 4.704 -52.314 1.00 85.81 1241 ASN A C 1
ATOM 10078 O O . ASN A 1 1241 ? 10.730 5.050 -52.666 1.00 85.81 1241 ASN A O 1
ATOM 10082 N N . ALA A 1 1242 ? 12.652 3.936 -53.069 1.00 84.12 1242 ALA A N 1
ATOM 10083 C CA . ALA A 1 1242 ? 12.269 3.439 -54.390 1.00 84.12 1242 ALA A CA 1
ATOM 10084 C C . ALA A 1 1242 ? 11.122 2.409 -54.346 1.00 84.12 1242 ALA A C 1
ATOM 10086 O O . ALA A 1 1242 ? 10.380 2.268 -55.323 1.00 84.12 1242 ALA A O 1
ATOM 10087 N N . ALA A 1 1243 ? 10.950 1.702 -53.224 1.00 84.81 1243 ALA A N 1
ATOM 10088 C CA . ALA A 1 1243 ? 9.932 0.668 -53.082 1.00 84.81 1243 ALA A CA 1
ATOM 10089 C C . ALA A 1 1243 ? 8.500 1.221 -53.196 1.00 84.81 1243 ALA A C 1
ATOM 10091 O O . ALA A 1 1243 ? 8.171 2.294 -52.684 1.00 84.81 1243 ALA A O 1
ATOM 10092 N N . LYS A 1 1244 ? 7.587 0.470 -53.820 1.00 79.12 1244 LYS A N 1
ATOM 10093 C CA . LYS A 1 1244 ? 6.146 0.782 -53.739 1.00 79.12 1244 LYS A CA 1
ATOM 10094 C C . LYS A 1 1244 ? 5.576 0.226 -52.433 1.00 79.12 1244 LYS A C 1
ATOM 10096 O O . LYS A 1 1244 ? 6.013 -0.814 -51.966 1.00 79.12 1244 LYS A O 1
ATOM 10101 N N . LEU A 1 1245 ? 4.553 0.869 -51.863 1.00 67.75 1245 LEU A N 1
ATOM 10102 C CA . LEU A 1 1245 ? 3.921 0.400 -50.613 1.00 67.75 1245 LEU A CA 1
ATOM 10103 C C . LEU A 1 1245 ? 3.384 -1.042 -50.694 1.00 67.75 1245 LEU A C 1
ATOM 10105 O O . LEU A 1 1245 ? 3.321 -1.722 -49.683 1.00 67.75 1245 LEU A O 1
ATOM 10109 N N . ASN A 1 1246 ? 2.997 -1.513 -51.881 1.00 78.69 1246 ASN A N 1
ATOM 10110 C CA . ASN A 1 1246 ? 2.510 -2.876 -52.110 1.00 78.69 1246 ASN A CA 1
ATOM 10111 C C . ASN A 1 1246 ? 3.623 -3.902 -52.393 1.00 78.69 1246 ASN A C 1
ATOM 10113 O O . ASN A 1 1246 ? 3.306 -5.030 -52.753 1.00 78.69 1246 ASN A O 1
ATOM 10117 N N . GLN A 1 1247 ? 4.894 -3.499 -52.314 1.00 86.81 1247 GLN A N 1
ATOM 10118 C CA . GLN A 1 1247 ? 6.039 -4.399 -52.457 1.00 86.81 1247 GLN A CA 1
ATOM 10119 C C . GLN A 1 1247 ? 6.251 -5.266 -51.209 1.00 86.81 1247 GLN A C 1
ATOM 10121 O O . GLN A 1 1247 ? 6.810 -6.350 -51.327 1.00 86.81 1247 GLN A O 1
ATOM 10126 N N . TYR A 1 1248 ? 5.793 -4.795 -50.047 1.00 90.12 1248 TYR A N 1
ATOM 10127 C CA . TYR A 1 1248 ? 5.857 -5.507 -48.773 1.00 90.12 1248 TYR A CA 1
ATOM 10128 C C . TYR A 1 1248 ? 4.472 -6.036 -48.385 1.00 90.12 1248 TYR A C 1
ATOM 10130 O O . TYR A 1 1248 ? 3.441 -5.459 -48.759 1.00 90.12 1248 TYR A O 1
ATOM 10138 N N . ASP A 1 1249 ? 4.452 -7.120 -47.613 1.00 91.75 1249 ASP A N 1
ATOM 10139 C CA . ASP A 1 1249 ? 3.217 -7.711 -47.112 1.00 91.75 1249 ASP A CA 1
ATOM 10140 C C . ASP A 1 1249 ? 2.529 -6.788 -46.100 1.00 91.75 1249 ASP A C 1
ATOM 10142 O O . ASP A 1 1249 ? 3.154 -6.002 -45.382 1.00 91.75 1249 ASP A O 1
ATOM 10146 N N . LYS A 1 1250 ? 1.197 -6.879 -46.019 1.00 90.81 1250 LYS A N 1
ATOM 10147 C CA . LYS A 1 1250 ? 0.430 -6.099 -45.043 1.00 90.81 1250 LYS A CA 1
ATOM 10148 C C . LYS A 1 1250 ? 0.502 -6.756 -43.670 1.00 90.81 1250 LYS A C 1
ATOM 10150 O O . LYS A 1 1250 ? 0.016 -7.869 -43.492 1.00 90.81 1250 LYS A O 1
ATOM 10155 N N . PHE A 1 1251 ? 1.009 -6.017 -42.690 1.00 94.62 1251 PHE A N 1
ATOM 10156 C CA . PHE A 1 1251 ? 0.961 -6.413 -41.288 1.00 94.62 1251 PHE A CA 1
ATOM 10157 C C . PHE A 1 1251 ? -0.483 -6.399 -40.752 1.00 94.62 1251 PHE A C 1
ATOM 10159 O O . PHE A 1 1251 ? -1.177 -5.381 -40.842 1.00 94.62 1251 PHE A O 1
ATOM 10166 N N . ASP A 1 1252 ? -0.933 -7.523 -40.183 1.00 95.19 1252 ASP A N 1
ATOM 10167 C CA . ASP A 1 1252 ? -2.214 -7.627 -39.474 1.00 95.19 1252 ASP A CA 1
ATOM 10168 C C . ASP A 1 1252 ? -1.985 -7.544 -37.953 1.00 95.19 1252 ASP A C 1
ATOM 10170 O O . ASP A 1 1252 ? -1.580 -8.534 -37.331 1.00 95.19 1252 ASP A O 1
ATOM 10174 N N . PRO A 1 1253 ? -2.267 -6.385 -37.331 1.00 94.69 1253 PRO A N 1
ATOM 10175 C CA . PRO A 1 1253 ? -1.998 -6.181 -35.916 1.00 94.69 1253 PRO A CA 1
ATOM 10176 C C . PRO A 1 1253 ? -2.932 -6.987 -34.995 1.00 94.69 1253 PRO A C 1
ATOM 10178 O O . PRO A 1 1253 ? -2.561 -7.277 -33.859 1.00 94.69 1253 PRO A O 1
ATOM 10181 N N . TYR A 1 1254 ? -4.126 -7.383 -35.457 1.00 94.81 1254 TYR A N 1
ATOM 10182 C CA . TYR A 1 1254 ? -5.064 -8.163 -34.641 1.00 94.81 1254 TYR A CA 1
ATOM 10183 C C . TYR A 1 1254 ? -4.692 -9.644 -34.641 1.00 94.81 1254 TYR A C 1
ATOM 10185 O O . TYR A 1 1254 ? -4.702 -10.273 -33.584 1.00 94.81 1254 TYR A O 1
ATOM 10193 N N . LYS A 1 1255 ? -4.298 -10.188 -35.801 1.00 95.31 1255 LYS A N 1
ATOM 10194 C CA . LYS A 1 1255 ? -3.746 -11.550 -35.889 1.00 95.31 1255 LYS A CA 1
ATOM 10195 C C . LYS A 1 1255 ? -2.464 -11.678 -35.063 1.00 95.31 1255 LYS A C 1
ATOM 10197 O O . LYS A 1 1255 ? -2.292 -12.665 -34.356 1.00 95.31 1255 LYS A O 1
ATOM 10202 N N . TYR A 1 1256 ? -1.600 -10.664 -35.116 1.00 94.81 1256 TYR A N 1
ATOM 10203 C CA . TYR A 1 1256 ? -0.406 -10.593 -34.276 1.00 94.81 1256 TYR A CA 1
ATOM 10204 C C . TYR A 1 1256 ? -0.754 -10.652 -32.777 1.00 94.81 1256 TYR A C 1
ATOM 10206 O O . TYR A 1 1256 ? -0.206 -11.481 -32.055 1.00 94.81 1256 TYR A O 1
ATOM 10214 N N . ASN A 1 1257 ? -1.720 -9.848 -32.312 1.00 95.50 1257 ASN A N 1
ATOM 10215 C CA . ASN A 1 1257 ? -2.155 -9.882 -30.911 1.00 95.50 1257 ASN A CA 1
ATOM 10216 C C . ASN A 1 1257 ? -2.761 -11.232 -30.500 1.00 95.50 1257 ASN A C 1
ATOM 10218 O O . ASN A 1 1257 ? -2.533 -11.669 -29.377 1.00 95.50 1257 ASN A O 1
ATOM 10222 N N . GLN A 1 1258 ? -3.520 -11.896 -31.379 1.00 95.12 1258 GLN A N 1
ATOM 10223 C CA . GLN A 1 1258 ? -4.059 -13.233 -31.099 1.00 95.12 1258 GLN A CA 1
ATOM 10224 C C . GLN A 1 1258 ? -2.943 -14.250 -30.846 1.00 95.12 1258 GLN A C 1
ATOM 10226 O O . GLN A 1 1258 ? -3.042 -15.034 -29.906 1.00 95.12 1258 GLN A O 1
ATOM 10231 N N . GLU A 1 1259 ? -1.873 -14.209 -31.642 1.00 94.94 1259 GLU A N 1
ATOM 10232 C CA . GLU A 1 1259 ? -0.721 -15.089 -31.446 1.00 94.94 1259 GLU A CA 1
ATOM 10233 C C . GLU A 1 1259 ? 0.054 -14.737 -30.170 1.00 94.94 1259 GLU A C 1
ATOM 10235 O O . GLU A 1 1259 ? 0.345 -15.627 -29.379 1.00 94.94 1259 GLU A O 1
ATOM 10240 N N . ALA A 1 1260 ? 0.298 -13.449 -29.907 1.00 94.94 1260 ALA A N 1
ATOM 10241 C CA . ALA A 1 1260 ? 0.947 -12.997 -28.674 1.00 94.94 1260 ALA A CA 1
ATOM 10242 C C . ALA A 1 1260 ? 0.173 -13.430 -27.411 1.00 94.94 1260 ALA A C 1
ATOM 10244 O O . ALA A 1 1260 ? 0.768 -13.879 -26.431 1.00 94.94 1260 ALA A O 1
ATOM 10245 N N . LEU A 1 1261 ? -1.163 -13.346 -27.432 1.00 96.12 1261 LEU A N 1
ATOM 10246 C CA . LEU A 1 1261 ? -2.004 -13.850 -26.342 1.00 96.12 1261 LEU A CA 1
ATOM 10247 C C . LEU A 1 1261 ? -1.944 -15.375 -26.237 1.00 96.12 1261 LEU A C 1
ATOM 10249 O O . LEU A 1 1261 ? -1.848 -15.890 -25.131 1.00 96.12 1261 LEU A O 1
ATOM 10253 N N . ARG A 1 1262 ? -1.958 -16.105 -27.359 1.00 95.75 1262 ARG A N 1
ATOM 10254 C CA . ARG A 1 1262 ? -1.817 -17.568 -27.362 1.00 95.75 1262 ARG A CA 1
ATOM 10255 C C . ARG A 1 1262 ? -0.485 -18.000 -26.745 1.00 95.75 1262 ARG A C 1
ATOM 10257 O O . ARG A 1 1262 ? -0.464 -18.912 -25.927 1.00 95.75 1262 ARG A O 1
ATOM 10264 N N . GLU A 1 1263 ? 0.613 -17.340 -27.106 1.00 95.75 1263 GLU A N 1
ATOM 10265 C CA . GLU A 1 1263 ? 1.931 -17.556 -26.500 1.00 95.75 1263 GLU A CA 1
ATOM 10266 C C . GLU A 1 1263 ? 1.919 -17.249 -24.998 1.00 95.75 1263 GLU A C 1
ATOM 10268 O O . GLU A 1 1263 ? 2.439 -18.039 -24.212 1.00 95.75 1263 GLU A O 1
ATOM 10273 N N . PHE A 1 1264 ? 1.288 -16.142 -24.589 1.00 96.50 1264 PHE A N 1
ATOM 10274 C CA . PHE A 1 1264 ? 1.123 -15.803 -23.175 1.00 96.50 1264 PHE A CA 1
ATOM 10275 C C . PHE A 1 1264 ? 0.373 -16.906 -22.417 1.00 96.50 1264 PHE A C 1
ATOM 10277 O O . PHE A 1 1264 ? 0.841 -17.343 -21.369 1.00 96.50 1264 PHE A O 1
ATOM 10284 N N . GLU A 1 1265 ? -0.740 -17.402 -22.966 1.00 95.19 1265 GLU A N 1
ATOM 10285 C CA . GLU A 1 1265 ? -1.528 -18.487 -22.371 1.00 95.19 1265 GLU A CA 1
ATOM 10286 C C . GLU A 1 1265 ? -0.730 -19.792 -22.238 1.00 95.19 1265 GLU A C 1
ATOM 10288 O O . GLU A 1 1265 ? -0.840 -20.453 -21.213 1.00 95.19 1265 GLU A O 1
ATOM 10293 N N . LEU A 1 1266 ? 0.120 -20.134 -23.214 1.00 94.31 1266 LEU A N 1
ATOM 10294 C CA . LEU A 1 1266 ? 0.993 -21.320 -23.163 1.00 94.31 1266 LEU A CA 1
ATOM 10295 C C . LEU A 1 1266 ? 2.089 -21.234 -22.087 1.00 94.31 1266 LEU A C 1
ATOM 10297 O O . LEU A 1 1266 ? 2.679 -22.246 -21.704 1.00 94.31 1266 LEU A O 1
ATOM 10301 N N . VAL A 1 1267 ? 2.417 -20.025 -21.631 1.00 94.06 1267 VAL A N 1
ATOM 10302 C CA . VAL A 1 1267 ? 3.410 -19.813 -20.572 1.00 94.06 1267 VAL A CA 1
ATOM 10303 C C . VAL A 1 1267 ? 2.796 -19.874 -19.177 1.00 94.06 1267 VAL A C 1
ATOM 10305 O O . VAL A 1 1267 ? 3.526 -20.157 -18.221 1.00 94.06 1267 VAL A O 1
ATOM 10308 N N . LEU A 1 1268 ? 1.483 -19.699 -19.046 1.00 93.94 1268 LEU A N 1
ATOM 10309 C CA . LEU A 1 1268 ? 0.781 -19.949 -17.786 1.00 93.94 1268 LEU A CA 1
ATOM 10310 C C . LEU A 1 1268 ? 0.865 -21.444 -17.400 1.00 93.94 1268 LEU A C 1
ATOM 10312 O O . LEU A 1 1268 ? 1.378 -22.268 -18.164 1.00 93.94 1268 LEU A O 1
ATOM 10316 N N . GLY A 1 1269 ? 0.496 -21.780 -16.164 1.00 76.75 1269 GLY A N 1
ATOM 10317 C CA . GLY A 1 1269 ? 0.467 -23.169 -15.689 1.00 76.75 1269 GLY A CA 1
ATOM 10318 C C . GLY A 1 1269 ? -0.497 -24.044 -16.504 1.00 76.75 1269 GLY A C 1
ATOM 10319 O O . GLY A 1 1269 ? -1.503 -23.531 -16.992 1.00 76.75 1269 GLY A O 1
ATOM 10320 N N . ASP A 1 1270 ? -0.165 -25.335 -16.648 1.00 54.62 1270 ASP A N 1
ATOM 10321 C CA . ASP A 1 1270 ? -1.025 -26.358 -17.281 1.00 54.62 1270 ASP A CA 1
ATOM 10322 C C . ASP A 1 1270 ? -2.300 -26.644 -16.467 1.00 54.62 1270 ASP A C 1
ATOM 10324 O O . ASP A 1 1270 ? -2.215 -26.676 -15.212 1.00 54.62 1270 ASP A O 1
#

Nearest PDB structures (foldseek):
  5d00-assembly1_B  TM=7.364E-01  e=1.130E-12  Bacillus subtilis subsp. subtilis str. 168
  5d01-assembly1_B  TM=6.663E-01  e=3.280E-13  Bacillus subtilis subsp. subtilis str. 168
  5d00-assembly1_A  TM=7.143E-01  e=3.493E-12  Bacillus subtilis subsp. subtilis str. 168
  6n1x-assembly1_A  TM=7.074E-01  e=2.398E-12  Staphylococcus aureus subsp. aureus CN1
  3c48-assembly1_B  TM=4.575E-01  e=1.427E-10  Corynebacterium glutamicum

pLDDT: mean 78.14, std 20.2, range [21.78, 98.62]

Secondary structure (DSSP, 8-state):
---EEEEEETTTEEEEEEEGGGS-S---PPEEEEETTT--EEEPEEEEEETTEEEEEEE--S-GGGTPPPTT----EEEEEEETTEEEE----GGG---HHHHHHTT----SSS----EEEEETTEEEEE-B--------S--PPP-PPPP-SS--------------S-S-----EE--S-TTGGG-HHHHHHHHHHHHHTTTS-EEEEGGGTTTTTTS---TTEEEE-TT--SSSSSSSS--S-------S-PPPTTT-S--EEEEEEEEEEEETTEEEEEEEEEESSS-EEEEEEEEEETT--SSPP--EEEE--EEEEEEEETTEEEEEEEEEEEHHHHHHHHHHT-TTSEEEEEEEEEEEETT----EEEEPBSS-HHHHHHHHHHHHTT--SS-HHHHHHHT--S--EEEEETTEEEEEEEEE-TTSBEEEEEEEEEHHHHHHHHHHTPPPP---SHHHHHHHHHHHHHHHS--EEEEEEEESGGGT-S-SHHHHHHHHHHH-GGGTTPEEEEEE-TTS-HHHHHHHHTTBTTEEEEETTSHHHHHHHHHEEEEEESS---TT----TT-EEEE--SS---B--GGGSSS-GGGGHHHHHHHHH-SEEEESSHHHHHHHHHHTT-TTT--SEEEES--TTHHHHHH--HHHHHHHTGGGGGG--TTSEEEEEEPPP--SSTT-----HHHHHHHHHHHHHHHTTTEEEEE---HHHHHHHHT-GGGTTTBPPTTS-HHHHHTT-SEEEESS-THHHHHGGGT--EEEE-TTHHHHHHHS-BSS-GGG-SS-EESSHHHHHHHHHTHHHHHHHHHHHHHHHHHHH----SS-HHHHHHHHHHH----TT-EEE-----SEEEEEE--S--SSHHHHHHHHHHHHS-TTTEEEEEEE---SHHHHHHHHTS-TTEEEEE--S-----HHHHHHHHHHHHH---TTTGGGS-HHHHHHHHHHHSTT---SEEEESS---HHHHHHHHHS--SEEEEEE-S-HHHHHT-EETTEESSHHHHHHHHTTGGG-SEEEESSHHHHHHHHHHHHHHHTTPEEEE-PPP--HHHHHHHHH-GGG-PPPPSB-TT-PBPPPP-TTSEEEEEES-SSGGG-HHHHHHHHHHHHHHT-TTEEEEEE---TTHHHHHHHHHHTT-TTTEEEEE--S-HHHHHTT-SEEEE--S--S--HHHHHHHHTT-EEEEE--HHHHHHTTTTTSSEEES-SSHHHHHHHHHHHHHS-GGGSPPP-HHHHHHHHHHHHHHHS--